Protein 5D1W (pdb70)

Solvent-accessible surface area: 53079 Å² total; per-residue (Å²): 267,75,93,187,78,102,40,41,146,62,120,38,93,63,50,0,5,66,10,0,94,88,28,9,107,129,101,39,4,69,52,4,54,8,41,31,0,4,156,54,29,66,46,56,134,111,44,0,72,110,24,30,43,34,73,126,25,0,10,53,11,9,18,37,53,36,12,21,155,27,15,55,46,24,66,64,11,4,98,64,32,92,58,68,50,72,72,3,9,15,73,12,13,114,34,23,36,62,92,5,54,61,4,7,14,14,83,4,18,55,124,25,123,66,12,75,74,6,7,57,22,21,0,74,61,4,53,42,16,5,82,100,6,13,74,78,14,10,43,0,4,39,114,34,69,1,38,7,43,94,94,20,1,53,6,2,1,53,15,14,11,7,9,22,24,15,13,24,4,18,50,42,95,113,139,66,76,10,6,21,24,9,0,64,8,4,13,19,0,3,112,114,17,27,160,249,128,53,181,75,101,26,31,118,54,120,56,78,57,38,8,8,45,10,1,106,82,24,12,116,107,103,40,1,68,46,4,60,24,35,47,0,2,191,82,21,63,67,61,159,122,74,10,123,120,50,34,30,33,65,114,18,0,8,53,17,7,16,32,29,34,17,20,131,19,11,70,59,28,80,65,14,6,59,76,26,95,51,48,35,10,26,2,13,17,82,16,19,104,38,36,36,77,83,12,62,64,19,25,17,20,80,1,19,79,118,12,116,77,6,54,44,6,8,49,22,13,9,27,74,1,35,47,19,12,94,112,2,10,65,98,11,8,51,7,8,39,107,14,60,4,38,10,65,110,100,8,2,43,4,6,0,43,6,6,22,14,8,8,21,2,32,23,7,6,49,60,68,49,141,70,72,30,6,14,27,8,0,21,7,2,2,0,0,3,77,174,40,20,153,210,81,180,87,104,57,40,130,49,137,41,60,79,40,0,1,58,12,0,80,92,15,13,122,97,92,44,5,63,52,7,50,14,45,38,0,6,186,58,30,68,49,62,132,137,46,0,132,112,41,11,36,69,84,60,23,0,0,52,2,7,18,28,53,25,20,23,135,17,11,62,41,26,95,66,11,6,85,72,49,88,52,79,30,71,73,2,10,18,85,8,10,113,23,30,51,64,58,9,53,77,24,19,10,13,71,9,22,85,106,27,113,51,18,50,73,10,3,35,7,18,4,27,71,1,38,44,8,9,74,93,1,6,62,103,9,8,61,1,4,33,115,32,75,6,84,19,72,108,119,8,1,65,11,5,1,40,7,16,20,10,7,12,27,4,34,21,4,5,46,73,68,66,158,90,81,22,4,19,37,9,0,107,7,5,12,4,1,5,97,122,56,182,82,185,77,104,50,36,127,54,120,40,76,55,49,1,1,47,13,0,86,79,19,7,115,102,99,41,2,69,47,2,72,10,42,35,0,4,170,57,33,73,50,64,112,23,36,3,17,46,32,18,23,39,65,70,19,1,2,58,5,7,23,26,22,29,15,20,109,24,16,68,55,34,82,75,6,5,78,81,35,93,56,85,42,75,73,2,17,12,79,12,13,103,36,26,26,71,92,5,59,63,20,9,10,14,70,2,18,57,110,22,122,45,6,66,44,6,2,39,10,14,1,58,69,2,46,46,15,4,78,103,10,10,69,85,12,6,52,3,6,12,77,24,71,4,36,6,38,80,107,15,0,56,10,1,1,46,13,15,14,10,8,16,24,13,20,26,5,37,48,43,76,112,130,79,63,15,6,20,28,9,0,79,5,6,11,8,3,1,94,126,33,32,28,118,139,286,124,74,188,81,110,45,42,122,54,120,45,68,74,52,1,1,52,12,4,69,95,40,5,122,114,104,33,12,70,38,2,65,10,47,46,0,3,157,53,33,66,41,59,114,123,42,2,95,125,26,30,38,43,84,75,16,0,12,69,5,2,23,53,50,23,10,24,99,35,16,64,43,34,82,74,27,12,56,78,39,106,54,85,34,83,78,3,12,19,77,4,16,116,41,25,37,72,69,12,66,66,4,20,34,23,73,5,33,56,104,42,95,66,17,75,85,16,18,58,14,28,3,67,68,1,36,30,26,3,74,103,12,12,62,81,13,15,66,10,11,44,118,28,80,1,79,15,66,95,89,18,0,57,8,1,2,46,7,15,13,5,20,24,25,15,37,37,8,21,72,63,67,100,144,77,57,8,0,26,16,29,0,74,22,10,14,12,5,4,116,127,97,132,184,76,114,60,44,146,65,123,36,101,55,47,2,6,60,10,1,67,79,24,5,115,113,115,30,4,62,56,3,56,2,22,31,0,1,70,60,27,24,16,24,116,116,13,2,74,109,34,24,48,43,63,78,14,0,18,42,8,3,18,36,27,27,12,35,124,32,15,67,58,21,90,65,16,0,71,79,41,81,62,71,23,70,62,0,4,15,63,10,19,126,41,29,44,74,86,12,55,73,3,5,20,14,63,6,22,72,112,29,101,83,5,60,55,14,12,59,10,22,10,54,53,0,47,51,20,7,54,108,11,8,67,78,13,13,58,7,0,59,110,19,84,5,71,25,74,106,73,11,0,68,26,4,0,30,20,18,19,12,17,12,26,21,22,34,16,26,52,65,55,27,146,56,81,11,3,28,20,12,0,76,9,10,18,11,9,1,91,157,75

Organism: Mycobacterium tuberculosis (strain ATCC 25618 / H37Rv) (NCBI:txid83332)

B-factor: mean 56.69, std 32.97, range [9.09, 150.87]

Secondary structure (DSSP, 8-state):
---HHHHHHHHHHHHHTTTHHHHTTTS-TTT--HHHHHHHHT--HHHHHHHT-SHHHHHHHHHHHHHHHHHHSHHHHHHHS-S-HHHHHHHHHHHHHHHHHHSHHHHHHHTS---HHHHHHHTTT-HHHHHHHHHHHHHHHHTSSS---HHHHHHHHHHHHHHHHHHHHSPPPTTS-HHHHHHHHHHHHHHHH--/---HHHHHHHHHHHHHHHHHHHHTTTS-TTS--HHHHHHHTT--HHHHHHHS-SHHHHHHHHHHHHHHHHHTHHHHHHHTTTT-HHHHHHHHHHHHHHHHTTSTTHHHHHHSS--TTHHHHTTTS-HHHHHHHHHHHHHHHHTSSS-B-SHHHHHHHHHHHHHHHHHHSS---SSS-HHHHHHHHHHHHHHHHB-/--HHHHHHHHHHHHHHHHHHHHHTTS-TTS--HHHHHTTTTS-STTHHHHH-SHHHHHHHHHHHHHHHHHHHHHHHHSSS-S-HHHHHHHHHHHHHHHHHHSHHHHHHHHSS--HHHHHHHTTT-HHHHHHHHHHHHHHHHTSSS---HHHHHHHHHHHHHHHHHHHHS---S---HHHHHHHHHHHHHHH-/--HHHHHHHHHHHHHHHHHHHHTTTS-GGG--HHHHHHHHT--HHHHHHHT-SHHHHHHHHHHHHHHHHHHTHHHHHTSSTT-HHHHHHHHHHHHHHHHTTSHHHHHHHTSSPPHHHHHHHTTT-HHHHHHHHHHHTHHHHTSSS-B-HHHHHHHHHHHHHHHHHHHHSPPPTTS-HHHHHHHHHHHHHHHTB-B-/---HHHHHHHHHHHHHTTSSTTTSSSS-GGG--HHHHHHHHT--HHHHHHHTSSHHHHHHHHHHHHHHHHHHHHHHHHHSS-S-HHHHHHHHHHHHHHHHHHSTTHHHHHHS---HHHHHHHTTT-HHHHHHHHHHHHHHHHTSSS---TTHHHHHHHHHHHHHHHHHH---STT--HHHHHHHHHHHHHHH-/--HHHHHHHHHHHHHHHHHHHHHTS-GGG--HHHHHHHHTB-HHHHHHHH-STTHHHHHHHHHHHHHHHHHHHHHHHHS-S-HHHHHHHHHHHHHHHHTT-TTTHHHHTS---HHHHHHHTGGGHHHHHHHHHSSHHHHHSSSS---HHHHHHHHHHHHHHHHHHHHS--SSSS-HHHHHHHHHHHHHTT-

Nearest PDB structures (foldseek):
  5d1w-assembly3_F  TM=9.838E-01  e=4.565E-22  Mycobacterium tuberculosis H37Rv
  5d1w-assembly3_E  TM=9.895E-01  e=1.204E-21  Mycobacterium tuberculosis H37Rv
  5d1w-assembly2_C  TM=9.779E-01  e=2.909E-20  Mycobacterium tuberculosis H37Rv
  5ydp-assembly1_A  TM=9.483E-01  e=1.388E-12  Dietzia sp. DQ12-45-1b
  5ydp-assembly1_B  TM=9.367E-01  e=4.204E-12  Dietzia sp. DQ12-45-1b

InterPro domains:
  IPR001647 DNA-binding HTH domain, TetR-type [PF00440] (29-71)
  IPR001647 DNA-binding HTH domain, TetR-type [PR00455] (28-41)
  IPR001647 DNA-binding HTH domain, TetR-type [PR00455] (49-72)
  IPR001647 DNA-binding HTH domain, TetR-type [PS50977] (22-82)
  IPR009057 Homedomain-like superfamily [SSF46689] (20-90)
  IPR040611 HTH-type transcriptional regulator AlkX, C-terminal, Actinobacteria [PF18556] (98-200)
  IPR050109 HTH-type, TetR-like transcriptional regulator [PTHR30055] (17-164)

Foldseek 3Di:
DDDCCVVVLVCLLVLQLVQVLVVLVPDALVVDACVNSCVSSVHDSVVCCVSQNGSLSNVVSNLLVVLLVLLVCLLVLCVVDFPPQLSSLLVSLVVLLVPLCPGSNLVNLAPNDDDPSSVCCLPDPVVPSLVRSQVSNLCSCPVDRQAAPRVLSSVVSSVVSVVSSVCSNVPDDPVDDDSNVVSVVCVVSRVVGGD/DQPPVRVVVVVVLCLQLVQVLVVLVPNALVPADLVNRCVVSVHDSVVSCVCQNHSLSNVLVNLLVLLPVLLPCLLVQLQVDAPAQLVSQLVSVVCLVVVCCPRSNLVNLPPNPDDPSVLCCLPVVVVVSLVVSQVVNLCSCCVDNQNADRVVSSVVRSPVSNVSSCCSSPPDDDDDDDSNVSSVVCRVVSVVGGD/DDCVVVVVVCVLVLLLVLVQVVLVPDALVPDDLVNSCVSSVHHSCVCCVVQPDPLSNVLSNLLVLLVVLLVVLLVQQLVDDPQLLSSLLVSLVVSCVRCVPGRVLCSCVPNDHDVSVLCCLPVVVPNSQVNSLVVSQVSQPVRNQPADSVGSSVVRSVVSNVSSVCSNVNDDDDDPVSNVVSVPCSVVRVVD/DDCVVVVLVVVLVQLLVLVLVVLVVDAPVVADLCNSCVSRVHDSCVCCVNQNDPLSNVLVNVLVVLLVLLVCLCVLQVVVAPDQLSSQLSSLVCLQVVLCVGSNLCSCAPDDHDPSVVCCLPVVVVCSLVPSLVNNLCSCCPDRLNFPSVVSSVVSSVVSVVSSVCSNPPPDPPDSVSNVVSVPCRVVSVVRGDDD/DDDCVVVVLVVVLVLLLVQVLVVQVPHADVPAALVNSQVRSPHDSVPVCVSAVGVLSNLLSNLLVVLLVQLVLLLVQQPVDAPDQLSSLLRNVLVNCVCLCPRSHLCHCAVHDHDDVNVCCLPVPVVSSLVSSQVNNLCSQPVDSQHDDSVVSSVVRSVVSNVSSVCSNNPDDDVDPVSNVPSVPCSVVSVVD/DPVVVVLVVVLCLQLVQVLVVLVVDALVPDFCVRRCVSSVHDSVVVCVNQNTSLSNLVSNVLVVLVVLLCVLLVQVQVDDPALLRSLLVSLVVVCVPLCPRSHLVSVVVNDDDPSNVCCLPVVCPVVLVSSLVSNLCSCVVGPQPADRVLSSVVSNVVSNVVSVCSVPPDPDPPRPSNCPSVVCRVVSVVD

Radius of gyration: 39.49 Å; Cα contacts (8 Å, |Δi|>4): 1287; chains: 6; bounding box: 117×78×90 Å

Structure (mmCIF, N/CA/C/O backbone):
data_5D1W
#
_entry.id   5D1W
#
_cell.length_a   234.048
_cell.length_b   75.493
_cell.length_c   125.361
_cell.angle_alpha   90.000
_cell.angle_beta   121.550
_cell.angle_gamma   90.000
#
_symmetry.space_group_name_H-M   'C 1 2 1'
#
loop_
_entity.id
_entity.type
_entity.pdbx_description
1 polymer 'Rv3249c transcriptional regulator'
2 non-polymer 'PALMITIC ACID'
#
loop_
_atom_site.group_PDB
_atom_site.id
_atom_site.type_symbol
_atom_site.label_atom_id
_atom_site.label_alt_id
_atom_site.label_comp_id
_atom_site.label_asym_id
_atom_site.label_entity_id
_atom_site.label_seq_id
_atom_site.pdbx_PDB_ins_code
_atom_site.Cartn_x
_atom_site.Cartn_y
_atom_site.Cartn_z
_atom_site.occupancy
_atom_site.B_iso_or_equiv
_atom_site.auth_seq_id
_atom_site.auth_comp_id
_atom_site.auth_asym_id
_atom_site.auth_atom_id
_atom_site.pdbx_PDB_model_num
ATOM 1 N N . ARG A 1 13 ? 74.660 -37.483 4.936 1.00 82.40 13 ARG A N 1
ATOM 2 C CA . ARG A 1 13 ? 73.358 -38.106 4.656 1.00 92.75 13 ARG A CA 1
ATOM 3 C C . ARG A 1 13 ? 72.683 -37.664 3.329 1.00 88.69 13 ARG A C 1
ATOM 4 O O . ARG A 1 13 ? 72.359 -38.516 2.485 1.00 83.61 13 ARG A O 1
ATOM 12 N N . ILE A 1 14 ? 72.474 -36.354 3.146 1.00 81.41 14 ILE A N 1
ATOM 13 C CA . ILE A 1 14 ? 71.806 -35.833 1.946 1.00 66.51 14 ILE A CA 1
ATOM 14 C C . ILE A 1 14 ? 72.557 -34.663 1.357 1.00 55.57 14 ILE A C 1
ATOM 15 O O . ILE A 1 14 ? 72.997 -33.800 2.110 1.00 53.85 14 ILE A O 1
ATOM 20 N N . PRO A 1 15 ? 72.619 -34.600 0.005 1.00 52.94 15 PRO A N 1
ATOM 21 C CA . PRO A 1 15 ? 73.485 -33.814 -0.908 1.00 44.34 15 PRO A CA 1
ATOM 22 C C . PRO A 1 15 ? 73.269 -32.337 -0.719 1.00 38.37 15 PRO A C 1
ATOM 23 O O . PRO A 1 15 ? 72.577 -31.975 0.216 1.00 42.48 15 PRO A O 1
ATOM 27 N N . TYR A 1 16 ? 73.853 -31.483 -1.550 1.00 35.18 16 TYR A N 1
ATOM 28 C CA . TYR A 1 16 ? 73.661 -30.040 -1.320 1.00 33.48 16 TYR A CA 1
ATOM 29 C C . TYR A 1 16 ? 72.279 -29.512 -1.777 1.00 35.07 16 TYR A C 1
ATOM 30 O O . TYR A 1 16 ? 71.440 -29.198 -0.920 1.00 35.82 16 TYR A O 1
ATOM 39 N N . ALA A 1 17 ? 71.996 -29.465 -3.083 1.00 36.02 17 ALA A N 1
ATOM 40 C CA . ALA A 1 17 ? 70.651 -29.018 -3.524 1.00 33.89 17 ALA A CA 1
ATOM 41 C C . ALA A 1 17 ? 69.561 -29.684 -2.676 1.00 30.26 17 ALA A C 1
ATOM 42 O O . ALA A 1 17 ? 68.716 -29.002 -2.128 1.00 32.16 17 ALA A O 1
ATOM 44 N N . GLU A 1 18 ? 69.639 -30.989 -2.479 1.00 29.09 18 GLU A N 1
ATOM 45 C CA . GLU A 1 18 ? 68.668 -31.661 -1.626 1.00 38.33 18 GLU A CA 1
ATOM 46 C C . GLU A 1 18 ? 68.450 -30.961 -0.275 1.00 33.15 18 GLU A C 1
ATOM 47 O O . GLU A 1 18 ? 67.317 -30.818 0.160 1.00 36.25 18 GLU A O 1
ATOM 53 N N . ALA A 1 19 ? 69.500 -30.558 0.420 1.00 27.65 19 ALA A N 1
ATOM 54 C CA . ALA A 1 19 ? 69.244 -29.933 1.705 1.00 27.37 19 ALA A CA 1
ATOM 55 C C . ALA A 1 19 ? 69.212 -28.424 1.627 1.00 25.66 19 ALA A C 1
ATOM 56 O O . ALA A 1 19 ? 68.799 -27.761 2.575 1.00 25.46 19 ALA A O 1
ATOM 58 N N . SER A 1 20 ? 69.668 -27.885 0.504 1.00 26.08 20 SER A N 1
ATOM 59 C CA . SER A 1 20 ? 69.671 -26.438 0.278 1.00 25.72 20 SER A CA 1
ATOM 60 C C . SER A 1 20 ? 68.331 -25.899 -0.237 1.00 28.96 20 SER A C 1
ATOM 61 O O . SER A 1 20 ? 68.030 -24.701 -0.075 1.00 26.48 20 SER A O 1
ATOM 64 N N . ARG A 1 21 ? 67.578 -26.775 -0.919 1.00 30.05 21 ARG A N 1
ATOM 65 C CA . ARG A 1 21 ? 66.206 -26.500 -1.313 1.00 24.42 21 ARG A CA 1
ATOM 66 C C . ARG A 1 21 ? 65.411 -26.455 -0.040 1.00 21.27 21 ARG A C 1
ATOM 67 O O . ARG A 1 21 ? 64.917 -25.407 0.345 1.00 20.20 21 ARG A O 1
ATOM 75 N N . ALA A 1 22 ? 65.381 -27.562 0.685 1.00 21.57 22 ALA A N 1
ATOM 76 C CA . ALA A 1 22 ? 64.450 -27.651 1.803 1.00 22.64 22 ALA A CA 1
ATOM 77 C C . ALA A 1 22 ? 64.770 -26.618 2.863 1.00 21.95 22 ALA A C 1
ATOM 78 O O . ALA A 1 22 ? 63.975 -26.376 3.770 1.00 23.96 22 ALA A O 1
ATOM 80 N N . LEU A 1 23 ? 65.934 -25.994 2.750 1.00 22.34 23 LEU A N 1
ATOM 81 C CA . LEU A 1 23 ? 66.196 -24.832 3.578 1.00 21.05 23 LEU A CA 1
ATOM 82 C C . LEU A 1 23 ? 65.458 -23.612 3.016 1.00 20.58 23 LEU A C 1
ATOM 83 O O . LEU A 1 23 ? 64.746 -22.932 3.765 1.00 20.02 23 LEU A O 1
ATOM 88 N N . LEU A 1 24 ? 65.604 -23.350 1.708 1.00 20.23 24 LEU A N 1
ATOM 89 C CA . LEU A 1 24 ? 64.950 -22.196 1.083 1.00 16.08 24 LEU A CA 1
ATOM 90 C C . LEU A 1 24 ? 63.506 -22.261 1.472 1.00 17.26 24 LEU A C 1
ATOM 91 O O . LEU A 1 24 ? 63.028 -21.363 2.162 1.00 17.35 24 LEU A O 1
ATOM 96 N N . ARG A 1 25 ? 62.874 -23.385 1.110 1.00 19.01 25 ARG A N 1
ATOM 97 C CA . ARG A 1 25 ? 61.460 -23.671 1.340 1.00 16.88 25 ARG A CA 1
ATOM 98 C C . ARG A 1 25 ? 61.056 -23.448 2.769 1.00 15.18 25 ARG A C 1
ATOM 99 O O . ARG A 1 25 ? 60.141 -22.709 3.021 1.00 16.42 25 ARG A O 1
ATOM 107 N N . ASP A 1 26 ? 61.704 -24.073 3.726 1.00 14.89 26 ASP A N 1
ATOM 108 C CA . ASP A 1 26 ? 61.230 -23.844 5.071 1.00 16.25 26 ASP A CA 1
ATOM 109 C C . ASP A 1 26 ? 61.573 -22.452 5.511 1.00 15.98 26 ASP A C 1
ATOM 110 O O . ASP A 1 26 ? 61.108 -22.001 6.539 1.00 16.13 26 ASP A O 1
ATOM 115 N N . SER A 1 27 ? 62.415 -21.780 4.740 1.00 17.17 27 SER A N 1
ATOM 116 C CA . SER A 1 27 ? 62.824 -20.412 5.075 1.00 17.37 27 SER A CA 1
ATOM 117 C C . SER A 1 27 ? 61.834 -19.326 4.627 1.00 16.36 27 SER A C 1
ATOM 118 O O . SER A 1 27 ? 61.758 -18.276 5.263 1.00 16.93 27 SER A O 1
ATOM 121 N N . VAL A 1 28 ? 61.101 -19.581 3.538 1.00 15.98 28 VAL A N 1
ATOM 122 C CA . VAL A 1 28 ? 59.996 -18.732 3.093 1.00 13.42 28 VAL A CA 1
ATOM 123 C C . VAL A 1 28 ? 58.777 -18.973 3.953 1.00 13.92 28 VAL A C 1
ATOM 124 O O . VAL A 1 28 ? 58.338 -18.119 4.706 1.00 14.82 28 VAL A O 1
ATOM 128 N N . LEU A 1 29 ? 58.248 -20.181 3.863 1.00 15.31 29 LEU A N 1
ATOM 129 C CA . LEU A 1 29 ? 57.030 -20.543 4.580 1.00 15.68 29 LEU A CA 1
ATOM 130 C C . LEU A 1 29 ? 57.239 -20.445 6.082 1.00 17.16 29 LEU A C 1
ATOM 131 O O . LEU A 1 29 ? 56.354 -20.795 6.846 1.00 19.08 29 LEU A O 1
ATOM 136 N N . ASP A 1 30 ? 58.445 -20.119 6.520 1.00 17.51 30 ASP A N 1
ATOM 137 C CA . ASP A 1 30 ? 58.585 -19.518 7.848 1.00 18.50 30 ASP A CA 1
ATOM 138 C C . ASP A 1 30 ? 58.395 -18.001 7.823 1.00 18.02 30 ASP A C 1
ATOM 139 O O . ASP A 1 30 ? 57.987 -17.416 8.812 1.00 18.73 30 ASP A O 1
ATOM 144 N N . ALA A 1 31 ? 58.714 -17.361 6.703 1.00 16.61 31 ALA A N 1
ATOM 145 C CA . ALA A 1 31 ? 58.660 -15.911 6.654 1.00 17.63 31 ALA A CA 1
ATOM 146 C C . ALA A 1 31 ? 57.209 -15.579 6.662 1.00 20.89 31 ALA A C 1
ATOM 147 O O . ALA A 1 31 ? 56.773 -14.742 7.450 1.00 23.00 31 ALA A O 1
ATOM 149 N N . MET A 1 32 ? 56.473 -16.267 5.784 1.00 20.97 32 MET A N 1
ATOM 150 C CA . MET A 1 32 ? 55.018 -16.173 5.667 1.00 18.73 32 MET A CA 1
ATOM 151 C C . MET A 1 32 ? 54.328 -16.377 7.003 1.00 19.76 32 MET A C 1
ATOM 152 O O . MET A 1 32 ? 53.584 -15.520 7.422 1.00 22.58 32 MET A O 1
ATOM 157 N N . ARG A 1 33 ? 54.600 -17.479 7.698 1.00 18.70 33 ARG A N 1
ATOM 158 C CA . ARG A 1 33 ? 54.060 -17.679 9.053 1.00 20.48 33 ARG A CA 1
ATOM 159 C C . ARG A 1 33 ? 54.382 -16.473 9.933 1.00 23.46 33 ARG A C 1
ATOM 160 O O . ARG A 1 33 ? 53.842 -16.307 11.029 1.00 24.94 33 ARG A O 1
ATOM 168 N N . ASP A 1 34 ? 55.355 -15.686 9.495 1.00 24.50 34 ASP A N 1
ATOM 169 C CA . ASP A 1 34 ? 55.670 -14.439 10.172 1.00 25.09 34 ASP A CA 1
ATOM 170 C C . ASP A 1 34 ? 54.993 -13.128 9.755 1.00 26.20 34 ASP A C 1
ATOM 171 O O . ASP A 1 34 ? 54.512 -12.404 10.631 1.00 28.90 34 ASP A O 1
ATOM 176 N N . LEU A 1 35 ? 54.929 -12.843 8.446 1.00 25.23 35 LEU A N 1
ATOM 177 C CA . LEU A 1 35 ? 54.192 -11.670 7.928 1.00 25.50 35 LEU A CA 1
ATOM 178 C C . LEU A 1 35 ? 52.713 -11.776 8.334 1.00 28.28 35 LEU A C 1
ATOM 179 O O . LEU A 1 35 ? 52.184 -10.885 9.021 1.00 29.53 35 LEU A O 1
ATOM 184 N N . LEU A 1 36 ? 52.102 -12.916 7.985 1.00 26.42 36 LEU A N 1
ATOM 185 C CA . LEU A 1 36 ? 50.734 -13.272 8.348 1.00 25.07 36 LEU A CA 1
ATOM 186 C C . LEU A 1 36 ? 50.466 -13.100 9.816 1.00 28.56 36 LEU A C 1
ATOM 187 O O . LEU A 1 36 ? 49.317 -13.076 10.216 1.00 37.77 36 LEU A O 1
ATOM 192 N N . LEU A 1 37 ? 51.480 -13.074 10.657 1.00 25.74 37 LEU A N 1
ATOM 193 C CA . LEU A 1 37 ? 51.149 -13.067 12.065 1.00 25.79 37 LEU A CA 1
ATOM 194 C C . LEU A 1 37 ? 50.724 -11.694 12.621 1.00 28.32 37 LEU A C 1
ATOM 195 O O . LEU A 1 37 ? 50.117 -11.625 13.692 1.00 28.91 37 LEU A O 1
ATOM 200 N N . THR A 1 38 ? 51.131 -10.604 11.973 1.00 28.68 38 THR A N 1
ATOM 201 C CA . THR A 1 38 ? 50.532 -9.297 12.257 1.00 30.76 38 THR A CA 1
ATOM 202 C C . THR A 1 38 ? 49.641 -8.681 11.188 1.00 30.13 38 THR A C 1
ATOM 203 O O . THR A 1 38 ? 49.079 -7.622 11.403 1.00 36.16 38 THR A O 1
ATOM 207 N N . ARG A 1 39 ? 49.534 -9.310 10.033 1.00 27.47 39 ARG A N 1
ATOM 208 C CA . ARG A 1 39 ? 48.896 -8.671 8.890 1.00 28.47 39 ARG A CA 1
ATOM 209 C C . ARG A 1 39 ? 48.064 -9.755 8.182 1.00 30.23 39 ARG A C 1
ATOM 210 O O . ARG A 1 39 ? 48.098 -10.901 8.598 1.00 31.88 39 ARG A O 1
ATOM 218 N N . ASP A 1 40 ? 47.294 -9.460 7.147 1.00 29.37 40 ASP A N 1
ATOM 219 C CA . ASP A 1 40 ? 46.394 -10.531 6.702 1.00 28.68 40 ASP A CA 1
ATOM 220 C C . ASP A 1 40 ? 46.588 -10.955 5.270 1.00 26.67 40 ASP A C 1
ATOM 221 O O . ASP A 1 40 ? 46.841 -10.143 4.391 1.00 26.35 40 ASP A O 1
ATOM 226 N N . TRP A 1 41 ? 46.400 -12.245 5.046 1.00 27.08 41 TRP A N 1
ATOM 227 C CA . TRP A 1 41 ? 46.955 -12.906 3.878 1.00 28.33 41 TRP A CA 1
ATOM 228 C C . TRP A 1 41 ? 46.578 -12.243 2.558 1.00 29.23 41 TRP A C 1
ATOM 229 O O . TRP A 1 41 ? 47.209 -12.491 1.534 1.00 31.49 41 TRP A O 1
ATOM 240 N N . SER A 1 42 ? 45.572 -11.380 2.569 1.00 31.48 42 SER A N 1
ATOM 241 C CA . SER A 1 42 ? 45.328 -10.554 1.378 1.00 35.58 42 SER A CA 1
ATOM 242 C C . SER A 1 42 ? 46.307 -9.345 1.314 1.00 32.74 42 SER A C 1
ATOM 243 O O . SER A 1 42 ? 46.682 -8.860 0.238 1.00 30.44 42 SER A O 1
ATOM 246 N N . ALA A 1 43 ? 46.740 -8.901 2.485 1.00 29.81 43 ALA A N 1
ATOM 247 C CA . ALA A 1 43 ? 47.665 -7.788 2.599 1.00 32.64 43 ALA A CA 1
ATOM 248 C C . ALA A 1 43 ? 49.150 -8.159 2.287 1.00 40.08 43 ALA A C 1
ATOM 249 O O . ALA A 1 43 ? 50.033 -7.270 2.263 1.00 42.28 43 ALA A O 1
ATOM 251 N N . ILE A 1 44 ? 49.419 -9.456 2.054 1.00 37.63 44 ILE A N 1
ATOM 252 C CA . ILE A 1 44 ? 50.790 -9.987 1.867 1.00 30.63 44 ILE A CA 1
ATOM 253 C C . ILE A 1 44 ? 51.103 -10.478 0.445 1.00 31.13 44 ILE A C 1
ATOM 254 O O . ILE A 1 44 ? 50.216 -11.042 -0.220 1.00 30.76 44 ILE A O 1
ATOM 259 N N . THR A 1 45 ? 52.363 -10.321 0.009 1.00 27.86 45 THR A N 1
ATOM 260 C CA . THR A 1 45 ? 52.786 -10.634 -1.381 1.00 29.60 45 THR A CA 1
ATOM 261 C C . THR A 1 45 ? 53.894 -11.693 -1.554 1.00 29.88 45 THR A C 1
ATOM 262 O O . THR A 1 45 ? 54.505 -12.166 -0.584 1.00 27.36 45 THR A O 1
ATOM 266 N N . LEU A 1 46 ? 54.121 -12.104 -2.797 1.00 28.16 46 LEU A N 1
ATOM 267 C CA . LEU A 1 46 ? 55.447 -12.610 -3.102 1.00 28.60 46 LEU A CA 1
ATOM 268 C C . LEU A 1 46 ? 56.439 -11.540 -2.655 1.00 28.32 46 LEU A C 1
ATOM 269 O O . LEU A 1 46 ? 57.276 -11.770 -1.783 1.00 26.10 46 LEU A O 1
ATOM 274 N N . SER A 1 47 ? 56.295 -10.345 -3.216 1.00 28.98 47 SER A N 1
ATOM 275 C CA . SER A 1 47 ? 57.228 -9.294 -2.908 1.00 27.70 47 SER A CA 1
ATOM 276 C C . SER A 1 47 ? 57.288 -8.981 -1.422 1.00 25.77 47 SER A C 1
ATOM 277 O O . SER A 1 47 ? 58.364 -8.919 -0.873 1.00 28.70 47 SER A O 1
ATOM 280 N N . ASP A 1 48 ? 56.180 -8.794 -0.735 1.00 27.08 48 ASP A N 1
ATOM 281 C CA . ASP A 1 48 ? 56.345 -8.519 0.700 1.00 30.17 48 ASP A CA 1
ATOM 282 C C . ASP A 1 48 ? 56.975 -9.713 1.411 1.00 26.22 48 ASP A C 1
ATOM 283 O O . ASP A 1 48 ? 57.543 -9.555 2.491 1.00 22.91 48 ASP A O 1
ATOM 288 N N . VAL A 1 49 ? 56.786 -10.910 0.843 1.00 26.93 49 VAL A N 1
ATOM 289 C CA . VAL A 1 49 ? 57.280 -12.136 1.468 1.00 25.70 49 VAL A CA 1
ATOM 290 C C . VAL A 1 49 ? 58.724 -12.278 1.164 1.00 25.61 49 VAL A C 1
ATOM 291 O O . VAL A 1 49 ? 59.500 -12.514 2.069 1.00 28.52 49 VAL A O 1
ATOM 295 N N . ALA A 1 50 ? 59.076 -12.141 -0.116 1.00 25.12 50 ALA A N 1
ATOM 296 C CA . ALA A 1 50 ? 60.463 -12.261 -0.553 1.00 22.25 50 ALA A CA 1
ATOM 297 C C . ALA A 1 50 ? 61.319 -11.353 0.328 1.00 21.76 50 ALA A C 1
ATOM 298 O O . ALA A 1 50 ? 62.240 -11.797 1.005 1.00 22.16 50 ALA A O 1
ATOM 300 N N . ARG A 1 51 ? 60.944 -10.091 0.392 1.00 23.53 51 ARG A N 1
ATOM 301 C CA . ARG A 1 51 ? 61.610 -9.145 1.272 1.00 26.85 51 ARG A CA 1
ATOM 302 C C . ARG A 1 51 ? 61.843 -9.719 2.683 1.00 23.75 51 ARG A C 1
ATOM 303 O O . ARG A 1 51 ? 62.906 -9.574 3.266 1.00 24.49 51 ARG A O 1
ATOM 311 N N . ALA A 1 52 ? 60.851 -10.393 3.228 1.00 23.95 52 ALA A N 1
ATOM 312 C CA . ALA A 1 52 ? 60.924 -10.747 4.632 1.00 24.13 52 ALA A CA 1
ATOM 313 C C . ALA A 1 52 ? 61.806 -11.936 4.841 1.00 25.80 52 ALA A C 1
ATOM 314 O O . ALA A 1 52 ? 62.267 -12.143 5.953 1.00 32.54 52 ALA A O 1
ATOM 316 N N . ALA A 1 53 ? 61.975 -12.767 3.812 1.00 23.34 53 ALA A N 1
ATOM 317 C CA . ALA A 1 53 ? 62.809 -13.957 3.952 1.00 21.51 53 ALA A CA 1
ATOM 318 C C . ALA A 1 53 ? 64.245 -13.675 3.524 1.00 20.85 53 ALA A C 1
ATOM 319 O O . ALA A 1 53 ? 65.174 -14.408 3.874 1.00 19.65 53 ALA A O 1
ATOM 321 N N . GLY A 1 54 ? 64.415 -12.567 2.813 1.00 20.98 54 GLY A N 1
ATOM 322 C CA . GLY A 1 54 ? 65.702 -12.201 2.263 1.00 19.95 54 GLY A CA 1
ATOM 323 C C . GLY A 1 54 ? 66.098 -12.998 1.039 1.00 17.37 54 GLY A C 1
ATOM 324 O O . GLY A 1 54 ? 67.212 -13.487 0.958 1.00 20.78 54 GLY A O 1
ATOM 325 N N . ILE A 1 55 ? 65.188 -13.136 0.092 1.00 15.61 55 ILE A N 1
ATOM 326 C CA . ILE A 1 55 ? 65.487 -13.795 -1.164 1.00 16.54 55 ILE A CA 1
ATOM 327 C C . ILE A 1 55 ? 65.012 -12.822 -2.206 1.00 16.79 55 ILE A C 1
ATOM 328 O O . ILE A 1 55 ? 64.514 -11.769 -1.850 1.00 18.28 55 ILE A O 1
ATOM 333 N N . SER A 1 56 ? 65.163 -13.146 -3.483 1.00 17.60 56 SER A N 1
ATOM 334 C CA . SER A 1 56 ? 64.643 -12.290 -4.539 1.00 20.59 56 SER A CA 1
ATOM 335 C C . SER A 1 56 ? 63.183 -12.630 -4.709 1.00 27.63 56 SER A C 1
ATOM 336 O O . SER A 1 56 ? 62.694 -13.569 -4.059 1.00 28.54 56 SER A O 1
ATOM 339 N N . ARG A 1 57 ? 62.501 -11.926 -5.628 1.00 32.81 57 ARG A N 1
ATOM 340 C CA . ARG A 1 57 ? 61.144 -12.311 -6.034 1.00 30.32 57 ARG A CA 1
ATOM 341 C C . ARG A 1 57 ? 61.479 -13.597 -6.755 1.00 27.73 57 ARG A C 1
ATOM 342 O O . ARG A 1 57 ? 61.202 -14.700 -6.255 1.00 25.98 57 ARG A O 1
ATOM 350 N N . GLN A 1 58 ? 62.233 -13.434 -7.842 1.00 26.57 58 GLN A N 1
ATOM 351 C CA . GLN A 1 58 ? 62.417 -14.443 -8.867 1.00 23.71 58 GLN A CA 1
ATOM 352 C C . GLN A 1 58 ? 62.774 -15.809 -8.302 1.00 20.63 58 GLN A C 1
ATOM 353 O O . GLN A 1 58 ? 62.580 -16.812 -8.982 1.00 19.42 58 GLN A O 1
ATOM 359 N N . THR A 1 59 ? 63.274 -15.858 -7.068 1.00 20.27 59 THR A N 1
ATOM 360 C CA . THR A 1 59 ? 63.517 -17.163 -6.434 1.00 23.52 59 THR A CA 1
ATOM 361 C C . THR A 1 59 ? 62.251 -17.851 -5.891 1.00 22.37 59 THR A C 1
ATOM 362 O O . THR A 1 59 ? 62.100 -19.070 -6.030 1.00 23.06 59 THR A O 1
ATOM 366 N N . ILE A 1 60 ? 61.357 -17.099 -5.260 1.00 20.96 60 ILE A N 1
ATOM 367 C CA . ILE A 1 60 ? 60.161 -17.723 -4.719 1.00 19.06 60 ILE A CA 1
ATOM 368 C C . ILE A 1 60 ? 59.297 -18.259 -5.865 1.00 20.26 60 ILE A C 1
ATOM 369 O O . ILE A 1 60 ? 58.716 -19.330 -5.754 1.00 20.75 60 ILE A O 1
ATOM 374 N N . TYR A 1 61 ? 59.254 -17.520 -6.975 1.00 21.12 61 TYR A N 1
ATOM 375 C CA . TYR A 1 61 ? 58.599 -17.953 -8.203 1.00 20.75 61 TYR A CA 1
ATOM 376 C C . TYR A 1 61 ? 59.204 -19.217 -8.793 1.00 21.49 61 TYR A C 1
ATOM 377 O O . TYR A 1 61 ? 58.561 -19.906 -9.560 1.00 25.07 61 TYR A O 1
ATOM 386 N N . ASN A 1 62 ? 60.476 -19.471 -8.552 1.00 20.27 62 ASN A N 1
ATOM 387 C CA . ASN A 1 62 ? 61.074 -20.669 -9.112 1.00 19.64 62 ASN A CA 1
ATOM 388 C C . ASN A 1 62 ? 60.831 -21.838 -8.235 1.00 18.73 62 ASN A C 1
ATOM 389 O O . ASN A 1 62 ? 60.640 -22.952 -8.682 1.00 19.14 62 ASN A O 1
ATOM 394 N N . GLU A 1 63 ? 60.889 -21.568 -6.953 1.00 19.34 63 GLU A N 1
ATOM 395 C CA . GLU A 1 63 ? 60.735 -22.605 -5.982 1.00 21.01 63 GLU A CA 1
ATOM 396 C C . GLU A 1 63 ? 59.262 -22.969 -5.889 1.00 25.92 63 GLU A C 1
ATOM 397 O O . GLU A 1 63 ? 58.912 -24.112 -6.173 1.00 32.03 63 GLU A O 1
ATOM 403 N N . PHE A 1 64 ? 58.409 -22.022 -5.471 1.00 24.07 64 PHE A N 1
ATOM 404 C CA . PHE A 1 64 ? 56.949 -22.221 -5.463 1.00 19.63 64 PHE A CA 1
ATOM 405 C C . PHE A 1 64 ? 56.211 -22.029 -6.777 1.00 20.34 64 PHE A C 1
ATOM 406 O O . PHE A 1 64 ? 55.501 -22.918 -7.234 1.00 23.98 64 PHE A O 1
ATOM 414 N N . GLY A 1 65 ? 56.453 -20.907 -7.430 1.00 20.58 65 GLY A N 1
ATOM 415 C CA . GLY A 1 65 ? 55.882 -20.673 -8.743 1.00 23.33 65 GLY A CA 1
ATOM 416 C C . GLY A 1 65 ? 54.841 -19.582 -8.839 1.00 23.05 65 GLY A C 1
ATOM 417 O O . GLY A 1 65 ? 54.556 -19.103 -9.938 1.00 22.63 65 GLY A O 1
ATOM 418 N N . SER A 1 66 ? 54.329 -19.138 -7.696 1.00 23.53 66 SER A N 1
ATOM 419 C CA . SER A 1 66 ? 53.267 -18.144 -7.682 1.00 25.06 66 SER A CA 1
ATOM 420 C C . SER A 1 66 ? 52.895 -17.740 -6.276 1.00 25.42 66 SER A C 1
ATOM 421 O O . SER A 1 66 ? 53.449 -18.221 -5.285 1.00 23.38 66 SER A O 1
ATOM 424 N N . ARG A 1 67 ? 51.944 -16.829 -6.187 1.00 26.76 67 ARG A N 1
ATOM 425 C CA . ARG A 1 67 ? 51.376 -16.551 -4.894 1.00 27.54 67 ARG A CA 1
ATOM 426 C C . ARG A 1 67 ? 50.441 -17.688 -4.484 1.00 28.44 67 ARG A C 1
ATOM 427 O O . ARG A 1 67 ? 50.209 -17.924 -3.295 1.00 27.82 67 ARG A O 1
ATOM 435 N N . GLN A 1 68 ? 49.910 -18.394 -5.476 1.00 28.37 68 GLN A N 1
ATOM 436 C CA . GLN A 1 68 ? 49.071 -19.560 -5.230 1.00 28.86 68 GLN A CA 1
ATOM 437 C C . GLN A 1 68 ? 49.933 -20.664 -4.648 1.00 25.39 68 GLN A C 1
ATOM 438 O O . GLN A 1 68 ? 49.570 -21.277 -3.645 1.00 22.04 68 GLN A O 1
ATOM 444 N N . GLY A 1 69 ? 51.078 -20.901 -5.306 1.00 27.31 69 GLY A N 1
ATOM 445 C CA . GLY A 1 69 ? 51.952 -22.049 -5.055 1.00 25.37 69 GLY A CA 1
ATOM 446 C C . GLY A 1 69 ? 52.558 -22.046 -3.666 1.00 20.71 69 GLY A C 1
ATOM 447 O O . GLY A 1 69 ? 52.841 -23.108 -3.063 1.00 17.06 69 GLY A O 1
ATOM 448 N N . LEU A 1 70 ? 52.732 -20.816 -3.183 1.00 20.48 70 LEU A N 1
ATOM 449 C CA . LEU A 1 70 ? 53.226 -20.485 -1.862 1.00 18.67 70 LEU A CA 1
ATOM 450 C C . LEU A 1 70 ? 52.148 -20.854 -0.883 1.00 17.22 70 LEU A C 1
ATOM 451 O O . LEU A 1 70 ? 52.383 -21.437 0.166 1.00 16.57 70 LEU A O 1
ATOM 456 N N . ALA A 1 71 ? 50.939 -20.494 -1.255 1.00 19.67 71 ALA A N 1
ATOM 457 C CA . ALA A 1 71 ? 49.792 -20.659 -0.385 1.00 22.21 71 ALA A CA 1
ATOM 458 C C . ALA A 1 71 ? 49.532 -22.126 -0.085 1.00 19.15 71 ALA A C 1
ATOM 459 O O . ALA A 1 71 ? 49.525 -22.552 1.079 1.00 17.70 71 ALA A O 1
ATOM 461 N N . GLN A 1 72 ? 49.307 -22.883 -1.153 1.00 17.90 72 GLN A N 1
ATOM 462 C CA . GLN A 1 72 ? 49.097 -24.300 -1.034 1.00 16.10 72 GLN A CA 1
ATOM 463 C C . GLN A 1 72 ? 50.318 -24.879 -0.382 1.00 18.52 72 GLN A C 1
ATOM 464 O O . GLN A 1 72 ? 50.194 -25.750 0.486 1.00 18.26 72 GLN A O 1
ATOM 470 N N . GLY A 1 73 ? 51.491 -24.390 -0.823 1.00 18.60 73 GLY A N 1
ATOM 471 C CA . GLY A 1 73 ? 52.779 -24.757 -0.271 1.00 13.95 73 GLY A CA 1
ATOM 472 C C . GLY A 1 73 ? 52.756 -24.569 1.230 1.00 14.34 73 GLY A C 1
ATOM 473 O O . GLY A 1 73 ? 53.237 -25.428 1.968 1.00 14.98 73 GLY A O 1
ATOM 474 N N . TYR A 1 74 ? 52.188 -23.455 1.688 1.00 14.57 74 TYR A N 1
ATOM 475 C CA . TYR A 1 74 ? 52.032 -23.225 3.123 1.00 15.90 74 TYR A CA 1
ATOM 476 C C . TYR A 1 74 ? 51.203 -24.337 3.739 1.00 17.40 74 TYR A C 1
ATOM 477 O O . TYR A 1 74 ? 51.534 -24.869 4.807 1.00 17.60 74 TYR A O 1
ATOM 486 N N . ALA A 1 75 ? 50.109 -24.663 3.054 1.00 17.58 75 ALA A N 1
ATOM 487 C CA . ALA A 1 75 ? 49.104 -25.607 3.544 1.00 17.65 75 ALA A CA 1
ATOM 488 C C . ALA A 1 75 ? 49.638 -27.011 3.780 1.00 18.10 75 ALA A C 1
ATOM 489 O O . ALA A 1 75 ? 49.640 -27.492 4.932 1.00 17.65 75 ALA A O 1
ATOM 491 N N . LEU A 1 76 ? 50.125 -27.620 2.691 1.00 16.55 76 LEU A N 1
ATOM 492 C CA . LEU A 1 76 ? 50.719 -28.952 2.685 1.00 16.13 76 LEU A CA 1
ATOM 493 C C . LEU A 1 76 ? 51.636 -29.114 3.887 1.00 22.76 76 LEU A C 1
ATOM 494 O O . LEU A 1 76 ? 51.347 -29.894 4.796 1.00 25.50 76 LEU A O 1
ATOM 499 N N . ARG A 1 77 ? 52.707 -28.317 3.915 1.00 22.09 77 ARG A N 1
ATOM 500 C CA . ARG A 1 77 ? 53.658 -28.295 5.012 1.00 19.93 77 ARG A CA 1
ATOM 501 C C . ARG A 1 77 ? 52.995 -28.159 6.392 1.00 20.92 77 ARG A C 1
ATOM 502 O O . ARG A 1 77 ? 53.547 -28.633 7.389 1.00 21.17 77 ARG A O 1
ATOM 510 N N . LEU A 1 78 ? 51.825 -27.513 6.457 1.00 20.59 78 LEU A N 1
ATOM 511 C CA . LEU A 1 78 ? 51.065 -27.471 7.708 1.00 20.78 78 LEU A CA 1
ATOM 512 C C . LEU A 1 78 ? 50.431 -28.818 7.976 1.00 21.65 78 LEU A C 1
ATOM 513 O O . LEU A 1 78 ? 50.435 -29.310 9.107 1.00 22.13 78 LEU A O 1
ATOM 518 N N . ALA A 1 79 ? 49.876 -29.396 6.917 1.00 20.12 79 ALA A N 1
ATOM 519 C CA . ALA A 1 79 ? 49.208 -30.688 6.993 1.00 20.58 79 ALA A CA 1
ATOM 520 C C . ALA A 1 79 ? 50.148 -31.729 7.540 1.00 24.49 79 ALA A C 1
ATOM 521 O O . ALA A 1 79 ? 49.776 -32.515 8.416 1.00 25.81 79 ALA A O 1
ATOM 523 N N . ASP A 1 80 ? 51.367 -31.728 7.009 1.00 25.09 80 ASP A N 1
ATOM 524 C CA . ASP A 1 80 ? 52.401 -32.648 7.449 1.00 25.95 80 ASP A CA 1
ATOM 525 C C . ASP A 1 80 ? 52.586 -32.482 8.934 1.00 27.08 80 ASP A C 1
ATOM 526 O O . ASP A 1 80 ? 52.477 -33.458 9.678 1.00 28.10 80 ASP A O 1
ATOM 531 N N . ARG A 1 81 ? 52.824 -31.235 9.358 1.00 27.01 81 ARG A N 1
ATOM 532 C CA . ARG A 1 81 ? 53.215 -30.943 10.740 1.00 29.94 81 ARG A CA 1
ATOM 533 C C . ARG A 1 81 ? 52.128 -31.327 11.709 1.00 29.16 81 ARG A C 1
ATOM 534 O O . ARG A 1 81 ? 52.384 -31.615 12.889 1.00 29.60 81 ARG A O 1
ATOM 542 N N . LEU A 1 82 ? 50.910 -31.308 11.180 1.00 28.54 82 LEU A N 1
ATOM 543 C CA . LEU A 1 82 ? 49.715 -31.628 11.939 1.00 26.97 82 LEU A CA 1
ATOM 544 C C . LEU A 1 82 ? 49.472 -33.122 12.074 1.00 24.81 82 LEU A C 1
ATOM 545 O O . LEU A 1 82 ? 49.145 -33.572 13.175 1.00 26.61 82 LEU A O 1
ATOM 550 N N . VAL A 1 83 ? 49.639 -33.892 10.993 1.00 23.13 83 VAL A N 1
ATOM 551 C CA . VAL A 1 83 ? 49.422 -35.330 11.123 1.00 23.41 83 VAL A CA 1
ATOM 552 C C . VAL A 1 83 ? 50.520 -35.936 11.964 1.00 25.08 83 VAL A C 1
ATOM 553 O O . VAL A 1 83 ? 50.322 -37.002 12.523 1.00 25.00 83 VAL A O 1
ATOM 557 N N . ASP A 1 84 ? 51.651 -35.232 12.074 1.00 26.38 84 ASP A N 1
ATOM 558 C CA . ASP A 1 84 ? 52.831 -35.708 12.826 1.00 29.68 84 ASP A CA 1
ATOM 559 C C . ASP A 1 84 ? 52.765 -35.504 14.343 1.00 32.28 84 ASP A C 1
ATOM 560 O O . ASP A 1 84 ? 53.443 -36.211 15.102 1.00 34.01 84 ASP A O 1
ATOM 565 N N . ASN A 1 85 ? 51.985 -34.521 14.784 1.00 33.16 85 ASN A N 1
ATOM 566 C CA . ASN A 1 85 ? 51.742 -34.341 16.213 1.00 34.76 85 ASN A CA 1
ATOM 567 C C . ASN A 1 85 ? 50.978 -35.526 16.736 1.00 34.84 85 ASN A C 1
ATOM 568 O O . ASN A 1 85 ? 50.891 -35.737 17.945 1.00 37.63 85 ASN A O 1
ATOM 573 N N . VAL A 1 86 ? 50.375 -36.276 15.824 1.00 31.53 86 VAL A N 1
ATOM 574 C CA . VAL A 1 86 ? 49.617 -37.423 16.251 1.00 31.55 86 VAL A CA 1
ATOM 575 C C . VAL A 1 86 ? 50.520 -38.457 16.941 1.00 35.08 86 VAL A C 1
ATOM 576 O O . VAL A 1 86 ? 50.177 -38.879 18.055 1.00 36.76 86 VAL A O 1
ATOM 580 N N . HIS A 1 87 ? 51.666 -38.829 16.328 1.00 32.54 87 HIS A N 1
ATOM 581 C CA . HIS A 1 87 ? 52.540 -39.888 16.880 1.00 29.40 87 HIS A CA 1
ATOM 582 C C . HIS A 1 87 ? 52.956 -39.519 18.269 1.00 32.03 87 HIS A C 1
ATOM 583 O O . HIS A 1 87 ? 53.423 -40.366 19.020 1.00 33.30 87 HIS A O 1
ATOM 590 N N . ALA A 1 88 ? 52.835 -38.228 18.573 1.00 32.18 88 ALA A N 1
ATOM 591 C CA . ALA A 1 88 ? 53.131 -37.703 19.897 1.00 35.31 88 ALA A CA 1
ATOM 592 C C . ALA A 1 88 ? 52.273 -38.373 20.963 1.00 35.78 88 ALA A C 1
ATOM 593 O O . ALA A 1 88 ? 52.776 -39.121 21.798 1.00 36.94 88 ALA A O 1
ATOM 595 N N . SER A 1 89 ? 50.972 -38.115 20.918 1.00 37.66 89 SER A N 1
ATOM 596 C CA . SER A 1 89 ? 50.052 -38.684 21.899 1.00 40.90 89 SER A CA 1
ATOM 597 C C . SER A 1 89 ? 49.791 -40.186 21.687 1.00 39.11 89 SER A C 1
ATOM 598 O O . SER A 1 89 ? 49.318 -40.867 22.603 1.00 41.07 89 SER A O 1
ATOM 601 N N . LEU A 1 90 ? 50.099 -40.702 20.495 1.00 35.10 90 LEU A N 1
ATOM 602 C CA . LEU A 1 90 ? 50.040 -42.148 20.259 1.00 33.79 90 LEU A CA 1
ATOM 603 C C . LEU A 1 90 ? 51.078 -42.860 21.132 1.00 38.58 90 LEU A C 1
ATOM 604 O O . LEU A 1 90 ? 50.802 -43.899 21.717 1.00 39.41 90 LEU A O 1
ATOM 609 N N . ASP A 1 91 ? 52.269 -42.280 21.231 1.00 42.12 91 ASP A N 1
ATOM 610 C CA . ASP A 1 91 ? 53.310 -42.790 22.123 1.00 43.24 91 ASP A CA 1
ATOM 611 C C . ASP A 1 91 ? 52.967 -42.459 23.578 1.00 41.93 91 ASP A C 1
ATOM 612 O O . ASP A 1 91 ? 53.264 -43.216 24.503 1.00 41.28 91 ASP A O 1
ATOM 617 N N . ALA A 1 92 ? 52.325 -41.312 23.765 1.00 41.66 92 ALA A N 1
ATOM 618 C CA . ALA A 1 92 ? 51.854 -40.865 25.083 1.00 44.32 92 ALA A CA 1
ATOM 619 C C . ALA A 1 92 ? 51.087 -41.945 25.846 1.00 48.17 92 ALA A C 1
ATOM 620 O O . ALA A 1 92 ? 51.590 -42.452 26.838 1.00 54.60 92 ALA A O 1
ATOM 622 N N . ASN A 1 93 ? 49.879 -42.296 25.398 1.00 45.06 93 ASN A N 1
ATOM 623 C CA . ASN A 1 93 ? 49.113 -43.366 26.058 1.00 44.23 93 ASN A CA 1
ATOM 624 C C . ASN A 1 93 ? 49.023 -44.599 25.193 1.00 45.49 93 ASN A C 1
ATOM 625 O O . ASN A 1 93 ? 48.305 -44.634 24.197 1.00 45.86 93 ASN A O 1
ATOM 630 N N . VAL A 1 94 ? 49.737 -45.633 25.607 1.00 49.26 94 VAL A N 1
ATOM 631 C CA . VAL A 1 94 ? 49.857 -46.840 24.809 1.00 47.48 94 VAL A CA 1
ATOM 632 C C . VAL A 1 94 ? 48.859 -47.863 25.338 1.00 49.79 94 VAL A C 1
ATOM 633 O O . VAL A 1 94 ? 48.456 -47.805 26.504 1.00 50.63 94 VAL A O 1
ATOM 637 N N . GLY A 1 95 ? 48.381 -48.725 24.446 1.00 51.34 95 GLY A N 1
ATOM 638 C CA . GLY A 1 95 ? 47.406 -49.744 24.804 1.00 53.16 95 GLY A CA 1
ATOM 639 C C . GLY A 1 95 ? 46.030 -49.217 25.194 1.00 49.49 95 GLY A C 1
ATOM 640 O O . GLY A 1 95 ? 45.137 -49.984 25.576 1.00 46.76 95 GLY A O 1
ATOM 641 N N . ASN A 1 96 ? 45.846 -47.906 25.115 1.00 48.76 96 ASN A N 1
ATOM 642 C CA . ASN A 1 96 ? 44.532 -47.366 25.425 1.00 52.76 96 ASN A CA 1
ATOM 643 C C . ASN A 1 96 ? 43.990 -46.442 24.321 1.00 48.63 96 ASN A C 1
ATOM 644 O O . ASN A 1 96 ? 44.358 -45.259 24.224 1.00 45.65 96 ASN A O 1
ATOM 649 N N . PHE A 1 97 ? 43.028 -46.959 23.565 1.00 45.09 97 PHE A N 1
ATOM 650 C CA . PHE A 1 97 ? 42.691 -46.351 22.289 1.00 41.94 97 PHE A CA 1
ATOM 651 C C . PHE A 1 97 ? 41.937 -45.065 22.480 1.00 40.32 97 PHE A C 1
ATOM 652 O O . PHE A 1 97 ? 42.126 -44.112 21.728 1.00 38.69 97 PHE A O 1
ATOM 660 N N . TYR A 1 98 ? 41.043 -45.050 23.459 1.00 41.99 98 TYR A N 1
ATOM 661 C CA . TYR A 1 98 ? 40.306 -43.831 23.728 1.00 40.85 98 TYR A CA 1
ATOM 662 C C . TYR A 1 98 ? 41.263 -42.705 24.070 1.00 41.02 98 TYR A C 1
ATOM 663 O O . TYR A 1 98 ? 41.351 -41.705 23.344 1.00 39.15 98 TYR A O 1
ATOM 672 N N . GLU A 1 99 ? 41.985 -42.879 25.173 1.00 42.76 99 GLU A N 1
ATOM 673 C CA . GLU A 1 99 ? 42.844 -41.815 25.686 1.00 45.98 99 GLU A CA 1
ATOM 674 C C . GLU A 1 99 ? 43.930 -41.336 24.711 1.00 45.27 99 GLU A C 1
ATOM 675 O O . GLU A 1 99 ? 44.339 -40.158 24.767 1.00 43.95 99 GLU A O 1
ATOM 681 N N . ALA A 1 100 ? 44.377 -42.234 23.826 1.00 42.65 100 ALA A N 1
ATOM 682 C CA . ALA A 1 100 ? 45.238 -41.845 22.707 1.00 39.24 100 ALA A CA 1
ATOM 683 C C . ALA A 1 100 ? 44.498 -40.870 21.778 1.00 39.52 100 ALA A C 1
ATOM 684 O O . ALA A 1 100 ? 44.921 -39.720 21.569 1.00 38.72 100 ALA A O 1
ATOM 686 N N . PHE A 1 101 ? 43.370 -41.330 21.248 1.00 37.71 101 PHE A N 1
ATOM 687 C CA . PHE A 1 101 ? 42.649 -40.574 20.252 1.00 33.88 101 PHE A CA 1
ATOM 688 C C . PHE A 1 101 ? 42.059 -39.312 20.846 1.00 36.17 101 PHE A C 1
ATOM 689 O O . PHE A 1 101 ? 41.860 -38.332 20.128 1.00 36.71 101 PHE A O 1
ATOM 697 N N . LEU A 1 102 ? 41.775 -39.327 22.146 1.00 35.16 102 LEU A N 1
ATOM 698 C CA . LEU A 1 102 ? 41.278 -38.122 22.796 1.00 35.41 102 LEU A CA 1
ATOM 699 C C . LEU A 1 102 ? 42.338 -37.027 22.687 1.00 40.04 102 LEU A C 1
ATOM 700 O O . LEU A 1 102 ? 42.073 -35.946 22.142 1.00 37.95 102 LEU A O 1
ATOM 705 N N . GLN A 1 103 ? 43.543 -37.323 23.187 1.00 42.38 103 GLN A N 1
ATOM 706 C CA . GLN A 1 103 ? 44.651 -36.358 23.188 1.00 41.31 103 GLN A CA 1
ATOM 707 C C . GLN A 1 103 ? 45.118 -36.023 21.768 1.00 36.48 103 GLN A C 1
ATOM 708 O O . GLN A 1 103 ? 45.568 -34.911 21.495 1.00 37.05 103 GLN A O 1
ATOM 714 N N . GLY A 1 104 ? 44.995 -36.975 20.857 1.00 34.13 104 GLY A N 1
ATOM 715 C CA . GLY A 1 104 ? 45.315 -36.691 19.473 1.00 37.06 104 GLY A CA 1
ATOM 716 C C . GLY A 1 104 ? 44.416 -35.622 18.872 1.00 34.44 104 GLY A C 1
ATOM 717 O O . GLY A 1 104 ? 44.853 -34.749 18.112 1.00 31.32 104 GLY A O 1
ATOM 718 N N . PHE A 1 105 ? 43.136 -35.712 19.198 1.00 34.43 105 PHE A N 1
ATOM 719 C CA . PHE A 1 105 ? 42.189 -34.725 18.723 1.00 35.53 105 PHE A CA 1
ATOM 720 C C . PHE A 1 105 ? 42.225 -33.467 19.571 1.00 34.94 105 PHE A C 1
ATOM 721 O O . PHE A 1 105 ? 42.061 -32.374 19.042 1.00 35.40 105 PHE A O 1
ATOM 729 N N . ARG A 1 106 ? 42.412 -33.606 20.878 1.00 33.38 106 ARG A N 1
ATOM 730 C CA . ARG A 1 106 ? 42.531 -32.416 21.690 1.00 34.79 106 ARG A CA 1
ATOM 731 C C . ARG A 1 106 ? 43.592 -31.541 21.036 1.00 37.29 106 ARG A C 1
ATOM 732 O O . ARG A 1 106 ? 43.334 -30.372 20.724 1.00 38.33 106 ARG A O 1
ATOM 740 N N . SER A 1 107 ? 44.755 -32.133 20.762 1.00 36.05 107 SER A N 1
ATOM 741 C CA . SER A 1 107 ? 45.860 -31.409 20.139 1.00 35.69 107 SER A CA 1
ATOM 742 C C . SER A 1 107 ? 45.465 -30.746 18.829 1.00 33.85 107 SER A C 1
ATOM 743 O O . SER A 1 107 ? 45.560 -29.525 18.694 1.00 33.08 107 SER A O 1
ATOM 746 N N . PHE A 1 108 ? 45.018 -31.560 17.872 1.00 32.42 108 PHE A N 1
ATOM 747 C CA . PHE A 1 108 ? 44.707 -31.073 16.530 1.00 30.62 108 PHE A CA 1
ATOM 748 C C . PHE A 1 108 ? 43.769 -29.879 16.508 1.00 31.13 108 PHE A C 1
ATOM 749 O O . PHE A 1 108 ? 43.775 -29.119 15.542 1.00 29.36 108 PHE A O 1
ATOM 757 N N . PHE A 1 109 ? 42.931 -29.736 17.536 1.00 33.87 109 PHE A N 1
ATOM 758 C CA . PHE A 1 109 ? 42.062 -28.555 17.652 1.00 34.99 109 PHE A CA 1
ATOM 759 C C . PHE A 1 109 ? 42.776 -27.372 18.247 1.00 36.06 109 PHE A C 1
ATOM 760 O O . PHE A 1 109 ? 42.522 -26.219 17.852 1.00 35.27 109 PHE A O 1
ATOM 768 N N . ALA A 1 110 ? 43.650 -27.673 19.206 1.00 34.10 110 ALA A N 1
ATOM 769 C CA . ALA A 1 110 ? 44.559 -26.682 19.753 1.00 36.12 110 ALA A CA 1
ATOM 770 C C . ALA A 1 110 ? 45.384 -26.061 18.625 1.00 33.84 110 ALA A C 1
ATOM 771 O O . ALA A 1 110 ? 45.335 -24.842 18.369 1.00 29.50 110 ALA A O 1
ATOM 773 N N . GLU A 1 111 ? 46.117 -26.928 17.934 1.00 33.66 111 GLU A N 1
ATOM 774 C CA . GLU A 1 111 ? 47.159 -26.486 17.020 1.00 35.36 111 GLU A CA 1
ATOM 775 C C . GLU A 1 111 ? 46.607 -25.736 15.800 1.00 32.23 111 GLU A C 1
ATOM 776 O O . GLU A 1 111 ? 46.949 -24.567 15.584 1.00 32.87 111 GLU A O 1
ATOM 782 N N . SER A 1 112 ? 45.729 -26.394 15.045 1.00 30.14 112 SER A N 1
ATOM 783 C CA . SER A 1 112 ? 45.186 -25.878 13.781 1.00 27.58 112 SER A CA 1
ATOM 784 C C . SER A 1 112 ? 44.562 -24.471 13.872 1.00 27.67 112 SER A C 1
ATOM 785 O O . SER A 1 112 ? 44.560 -23.695 12.895 1.00 22.57 112 SER A O 1
ATOM 788 N N . ALA A 1 113 ? 44.034 -24.169 15.059 1.00 29.69 113 ALA A N 1
ATOM 789 C CA . ALA A 1 113 ? 43.321 -22.921 15.344 1.00 30.05 113 ALA A CA 1
ATOM 790 C C . ALA A 1 113 ? 44.268 -21.727 15.561 1.00 31.19 113 ALA A C 1
ATOM 791 O O . ALA A 1 113 ? 43.926 -20.561 15.257 1.00 27.70 113 ALA A O 1
ATOM 793 N N . ALA A 1 114 ? 45.444 -22.051 16.109 1.00 30.12 114 ALA A N 1
ATOM 794 C CA . ALA A 1 114 ? 46.495 -21.096 16.401 1.00 25.53 114 ALA A CA 1
ATOM 795 C C . ALA A 1 114 ? 47.346 -20.761 15.190 1.00 22.85 114 ALA A C 1
ATOM 796 O O . ALA A 1 114 ? 48.116 -19.819 15.234 1.00 27.67 114 ALA A O 1
ATOM 798 N N . ASP A 1 115 ? 47.233 -21.517 14.113 1.00 20.69 115 ASP A N 1
ATOM 799 C CA . ASP A 1 115 ? 47.975 -21.160 12.912 1.00 22.48 115 ASP A CA 1
ATOM 800 C C . ASP A 1 115 ? 47.478 -19.881 12.233 1.00 21.73 115 ASP A C 1
ATOM 801 O O . ASP A 1 115 ? 46.289 -19.715 11.982 1.00 21.45 115 ASP A O 1
ATOM 806 N N . PRO A 1 116 ? 48.416 -18.990 11.895 1.00 22.81 116 PRO A N 1
ATOM 807 C CA . PRO A 1 116 ? 48.151 -17.761 11.139 1.00 22.93 116 PRO A CA 1
ATOM 808 C C . PRO A 1 116 ? 47.339 -17.892 9.858 1.00 21.46 116 PRO A C 1
ATOM 809 O O . PRO A 1 116 ? 46.626 -16.946 9.584 1.00 25.10 116 PRO A O 1
ATOM 813 N N . LEU A 1 117 ? 47.444 -18.959 9.080 1.00 18.35 117 LEU A N 1
ATOM 814 C CA . LEU A 1 117 ? 46.663 -18.999 7.867 1.00 17.19 117 LEU A CA 1
ATOM 815 C C . LEU A 1 117 ? 45.238 -19.333 8.237 1.00 22.94 117 LEU A C 1
ATOM 816 O O . LEU A 1 117 ? 44.290 -18.700 7.742 1.00 25.76 117 LEU A O 1
ATOM 821 N N . VAL A 1 118 ? 45.083 -20.327 9.109 1.00 23.59 118 VAL A N 1
ATOM 822 C CA . VAL A 1 118 ? 43.780 -20.695 9.643 1.00 20.81 118 VAL A CA 1
ATOM 823 C C . VAL A 1 118 ? 43.111 -19.401 10.141 1.00 24.10 118 VAL A C 1
ATOM 824 O O . VAL A 1 118 ? 42.167 -18.912 9.515 1.00 24.90 118 VAL A O 1
ATOM 828 N N . ILE A 1 119 ? 43.683 -18.796 11.185 1.00 25.09 119 ILE A N 1
ATOM 829 C CA . ILE A 1 119 ? 43.203 -17.529 11.740 1.00 22.44 119 ILE A CA 1
ATOM 830 C C . ILE A 1 119 ? 42.988 -16.459 10.687 1.00 22.59 119 ILE A C 1
ATOM 831 O O . ILE A 1 119 ? 42.065 -15.670 10.788 1.00 27.01 119 ILE A O 1
ATOM 836 N N . SER A 1 120 ? 43.815 -16.433 9.661 1.00 22.56 120 SER A N 1
ATOM 837 C CA . SER A 1 120 ? 43.628 -15.433 8.620 1.00 25.34 120 SER A CA 1
ATOM 838 C C . SER A 1 120 ? 42.573 -15.785 7.594 1.00 25.04 120 SER A C 1
ATOM 839 O O . SER A 1 120 ? 42.157 -14.897 6.859 1.00 25.92 120 SER A O 1
ATOM 842 N N . LEU A 1 121 ? 42.205 -17.067 7.483 1.00 24.83 121 LEU A N 1
ATOM 843 C CA . LEU A 1 121 ? 41.027 -17.474 6.679 1.00 27.83 121 LEU A CA 1
ATOM 844 C C . LEU A 1 121 ? 39.702 -17.264 7.436 1.00 25.30 121 LEU A C 1
ATOM 845 O O . LEU A 1 121 ? 38.734 -16.707 6.896 1.00 21.54 121 LEU A O 1
ATOM 850 N N . LEU A 1 122 ? 39.704 -17.729 8.687 1.00 24.27 122 LEU A N 1
ATOM 851 C CA . LEU A 1 122 ? 38.600 -17.566 9.601 1.00 23.63 122 LEU A CA 1
ATOM 852 C C . LEU A 1 122 ? 38.226 -16.117 9.813 1.00 28.91 122 LEU A C 1
ATOM 853 O O . LEU A 1 122 ? 37.247 -15.663 9.234 1.00 38.75 122 LEU A O 1
ATOM 858 N N . THR A 1 123 ? 39.003 -15.358 10.579 1.00 28.15 123 THR A N 1
ATOM 859 C CA . THR A 1 123 ? 38.525 -14.014 10.942 1.00 33.49 123 THR A CA 1
ATOM 860 C C . THR A 1 123 ? 38.777 -12.893 9.928 1.00 33.20 123 THR A C 1
ATOM 861 O O . THR A 1 123 ? 38.116 -11.856 9.999 1.00 37.63 123 THR A O 1
ATOM 865 N N . GLY A 1 124 ? 39.707 -13.107 8.997 1.00 29.78 124 GLY A N 1
ATOM 866 C CA . GLY A 1 124 ? 40.020 -12.122 7.971 1.00 32.87 124 GLY A CA 1
ATOM 867 C C . GLY A 1 124 ? 38.937 -12.021 6.911 1.00 34.49 124 GLY A C 1
ATOM 868 O O . GLY A 1 124 ? 37.900 -12.672 7.026 1.00 35.02 124 GLY A O 1
ATOM 869 N N . VAL A 1 125 ? 39.163 -11.238 5.859 1.00 34.97 125 VAL A N 1
ATOM 870 C CA . VAL A 1 125 ? 38.021 -10.902 4.994 1.00 41.97 125 VAL A CA 1
ATOM 871 C C . VAL A 1 125 ? 37.923 -11.483 3.555 1.00 38.19 125 VAL A C 1
ATOM 872 O O . VAL A 1 125 ? 38.582 -11.014 2.613 1.00 35.43 125 VAL A O 1
ATOM 876 N N . ALA A 1 126 ? 37.033 -12.468 3.414 1.00 38.12 126 ALA A N 1
ATOM 877 C CA . ALA A 1 126 ? 36.540 -12.949 2.114 1.00 39.61 126 ALA A CA 1
ATOM 878 C C . ALA A 1 126 ? 37.579 -13.309 1.044 1.00 37.16 126 ALA A C 1
ATOM 879 O O . ALA A 1 126 ? 37.523 -12.809 -0.094 1.00 32.63 126 ALA A O 1
ATOM 881 N N . LYS A 1 127 ? 38.515 -14.186 1.396 1.00 36.72 127 LYS A N 1
ATOM 882 C CA . LYS A 1 127 ? 39.539 -14.589 0.436 1.00 33.44 127 LYS A CA 1
ATOM 883 C C . LYS A 1 127 ? 39.078 -15.669 -0.519 1.00 30.02 127 LYS A C 1
ATOM 884 O O . LYS A 1 127 ? 38.794 -16.773 -0.089 1.00 29.12 127 LYS A O 1
ATOM 890 N N . PRO A 1 128 ? 38.989 -15.335 -1.819 1.00 30.26 128 PRO A N 1
ATOM 891 C CA . PRO A 1 128 ? 38.592 -16.266 -2.887 1.00 33.65 128 PRO A CA 1
ATOM 892 C C . PRO A 1 128 ? 39.539 -17.452 -2.991 1.00 36.91 128 PRO A C 1
ATOM 893 O O . PRO A 1 128 ? 39.104 -18.606 -3.150 1.00 37.87 128 PRO A O 1
ATOM 897 N N . ASP A 1 129 ? 40.833 -17.164 -2.920 1.00 35.39 129 ASP A N 1
ATOM 898 C CA . ASP A 1 129 ? 41.832 -18.189 -3.162 1.00 34.09 129 ASP A CA 1
ATOM 899 C C . ASP A 1 129 ? 42.142 -19.103 -1.986 1.00 31.04 129 ASP A C 1
ATOM 900 O O . ASP A 1 129 ? 42.302 -20.295 -2.178 1.00 30.19 129 ASP A O 1
ATOM 905 N N . LEU A 1 130 ? 42.228 -18.562 -0.777 1.00 29.01 130 LEU A N 1
ATOM 906 C CA . LEU A 1 130 ? 42.199 -19.422 0.392 1.00 24.58 130 LEU A CA 1
ATOM 907 C C . LEU A 1 130 ? 41.026 -20.376 0.286 1.00 29.28 130 LEU A C 1
ATOM 908 O O . LEU A 1 130 ? 41.173 -21.549 0.581 1.00 29.41 130 LEU A O 1
ATOM 913 N N . LEU A 1 131 ? 39.862 -19.872 -0.153 1.00 35.33 131 LEU A N 1
ATOM 914 C CA . LEU A 1 131 ? 38.616 -20.669 -0.213 1.00 31.06 131 LEU A CA 1
ATOM 915 C C . LEU A 1 131 ? 38.716 -21.678 -1.312 1.00 27.61 131 LEU A C 1
ATOM 916 O O . LEU A 1 131 ? 38.477 -22.855 -1.072 1.00 29.62 131 LEU A O 1
ATOM 921 N N . GLN A 1 132 ? 39.133 -21.231 -2.490 1.00 25.86 132 GLN A N 1
ATOM 922 C CA . GLN A 1 132 ? 39.400 -22.143 -3.593 1.00 26.84 132 GLN A CA 1
ATOM 923 C C . GLN A 1 132 ? 40.393 -23.250 -3.232 1.00 25.90 132 GLN A C 1
ATOM 924 O O . GLN A 1 132 ? 40.460 -24.273 -3.889 1.00 25.75 132 GLN A O 1
ATOM 930 N N . LEU A 1 133 ? 41.206 -23.038 -2.216 1.00 25.85 133 LEU A N 1
ATOM 931 C CA . LEU A 1 133 ? 42.213 -24.038 -1.885 1.00 26.88 133 LEU A CA 1
ATOM 932 C C . LEU A 1 133 ? 41.631 -25.154 -1.025 1.00 24.43 133 LEU A C 1
ATOM 933 O O . LEU A 1 133 ? 41.953 -26.339 -1.234 1.00 23.88 133 LEU A O 1
ATOM 938 N N . ILE A 1 134 ? 40.782 -24.763 -0.065 1.00 23.26 134 ILE A N 1
ATOM 939 C CA . ILE A 1 134 ? 40.105 -25.727 0.800 1.00 25.20 134 ILE A CA 1
ATOM 940 C C . ILE A 1 134 ? 38.885 -26.306 0.099 1.00 24.51 134 ILE A C 1
ATOM 941 O O . ILE A 1 134 ? 38.128 -27.088 0.678 1.00 24.28 134 ILE A O 1
ATOM 946 N N . THR A 1 135 ? 38.637 -25.905 -1.130 1.00 21.17 135 THR A N 1
ATOM 947 C CA . THR A 1 135 ? 37.592 -26.608 -1.786 1.00 19.39 135 THR A CA 1
ATOM 948 C C . THR A 1 135 ? 38.014 -27.182 -3.111 1.00 19.30 135 THR A C 1
ATOM 949 O O 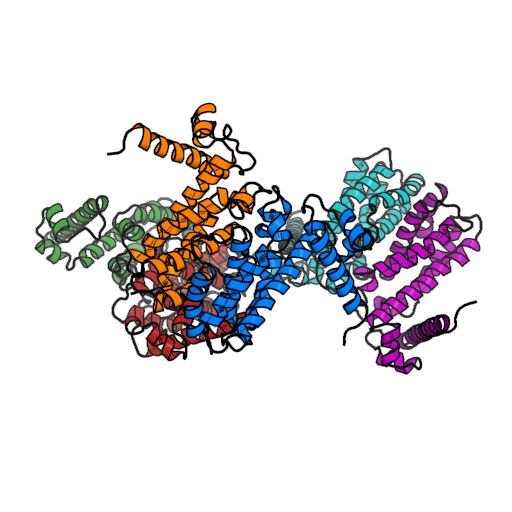. THR A 1 135 ? 38.505 -28.290 -3.186 1.00 19.81 135 THR A O 1
ATOM 953 N N . THR A 1 136 ? 37.946 -26.353 -4.132 1.00 20.89 136 THR A N 1
ATOM 954 C CA . THR A 1 136 ? 37.835 -26.820 -5.503 1.00 21.18 136 THR A CA 1
ATOM 955 C C . THR A 1 136 ? 39.023 -27.616 -5.964 1.00 20.70 136 THR A C 1
ATOM 956 O O . THR A 1 136 ? 38.852 -28.486 -6.795 1.00 18.96 136 THR A O 1
ATOM 960 N N . ASP A 1 137 ? 40.232 -27.222 -5.542 1.00 25.39 137 ASP A N 1
ATOM 961 C CA . ASP A 1 137 ? 41.419 -28.080 -5.644 1.00 26.44 137 ASP A CA 1
ATOM 962 C C . ASP A 1 137 ? 42.057 -28.352 -4.253 1.00 25.62 137 ASP A C 1
ATOM 963 O O . ASP A 1 137 ? 43.019 -27.706 -3.815 1.00 24.80 137 ASP A O 1
ATOM 968 N N . SER A 1 138 ? 41.546 -29.386 -3.605 1.00 26.41 138 SER A N 1
ATOM 969 C CA . SER A 1 138 ? 42.083 -29.876 -2.355 1.00 24.28 138 SER A CA 1
ATOM 970 C C . SER A 1 138 ? 42.754 -31.204 -2.661 1.00 23.13 138 SER A C 1
ATOM 971 O O . SER A 1 138 ? 43.253 -31.911 -1.763 1.00 20.58 138 SER A O 1
ATOM 974 N N . ALA A 1 139 ? 42.709 -31.546 -3.947 1.00 23.05 139 ALA A N 1
ATOM 975 C CA . ALA A 1 139 ? 43.289 -32.784 -4.429 1.00 25.49 139 ALA A CA 1
ATOM 976 C C . ALA A 1 139 ? 44.661 -33.034 -3.732 1.00 26.83 139 ALA A C 1
ATOM 977 O O . ALA A 1 139 ? 44.866 -34.084 -3.103 1.00 26.60 139 ALA A O 1
ATOM 979 N N . PRO A 1 140 ? 45.578 -32.047 -3.780 1.00 24.18 140 PRO A N 1
ATOM 980 C CA . PRO A 1 140 ? 46.827 -32.185 -3.028 1.00 19.32 140 PRO A CA 1
ATOM 981 C C . PRO A 1 140 ? 46.772 -32.324 -1.477 1.00 18.29 140 PRO A C 1
ATOM 982 O O . PRO A 1 140 ? 47.238 -33.363 -1.027 1.00 17.33 140 PRO A O 1
ATOM 986 N N . ILE A 1 141 ? 46.161 -31.401 -0.713 1.00 18.27 141 ILE A N 1
ATOM 987 C CA . ILE A 1 141 ? 46.275 -31.387 0.771 1.00 16.27 141 ILE A CA 1
ATOM 988 C C . ILE A 1 141 ? 45.618 -32.636 1.323 1.00 18.06 141 ILE A C 1
ATOM 989 O O . ILE A 1 141 ? 46.037 -33.204 2.342 1.00 15.54 141 ILE A O 1
ATOM 994 N N . ILE A 1 142 ? 44.542 -33.040 0.649 1.00 21.77 142 ILE A N 1
ATOM 995 C CA . ILE A 1 142 ? 43.813 -34.258 1.019 1.00 22.75 142 ILE A CA 1
ATOM 996 C C . ILE A 1 142 ? 44.582 -35.567 0.674 1.00 23.33 142 ILE A C 1
ATOM 997 O O . ILE A 1 142 ? 44.946 -36.327 1.586 1.00 22.43 142 ILE A O 1
ATOM 1002 N N . THR A 1 143 ? 44.905 -35.770 -0.608 1.00 21.30 143 THR A N 1
ATOM 1003 C CA . THR A 1 143 ? 45.610 -36.960 -1.054 1.00 18.75 143 THR A CA 1
ATOM 1004 C C . THR A 1 143 ? 46.766 -37.200 -0.107 1.00 20.39 143 THR A C 1
ATOM 1005 O O . THR A 1 143 ? 46.954 -38.287 0.433 1.00 20.09 143 THR A O 1
ATOM 1009 N N . ARG A 1 144 ? 47.485 -36.117 0.145 1.00 21.54 144 ARG A N 1
ATOM 1010 C CA . ARG A 1 144 ? 48.772 -36.123 0.818 1.00 20.57 144 ARG A CA 1
ATOM 1011 C C . ARG A 1 144 ? 48.689 -36.395 2.310 1.00 18.30 144 ARG A C 1
ATOM 1012 O O . ARG A 1 144 ? 49.379 -37.257 2.816 1.00 18.27 144 ARG A O 1
ATOM 1020 N N . ALA A 1 145 ? 47.838 -35.660 3.014 1.00 18.83 145 ALA A N 1
ATOM 1021 C CA . ALA A 1 145 ? 47.769 -35.766 4.468 1.00 18.70 145 ALA A CA 1
ATOM 1022 C C . ALA A 1 145 ? 47.128 -37.080 4.871 1.00 18.56 145 ALA A C 1
ATOM 1023 O O . ALA A 1 145 ? 47.018 -37.390 6.058 1.00 18.81 145 ALA A O 1
ATOM 1025 N N . SER A 1 146 ? 46.668 -37.828 3.878 1.00 17.47 146 SER A N 1
ATOM 1026 C CA . SER A 1 146 ? 46.018 -39.097 4.122 1.00 16.35 146 SER A CA 1
ATOM 1027 C C . SER A 1 146 ? 47.057 -40.164 4.313 1.00 18.51 146 SER A C 1
ATOM 1028 O O . SER A 1 146 ? 47.152 -40.771 5.395 1.00 18.74 146 SER A O 1
ATOM 1031 N N . ALA A 1 147 ? 47.821 -40.397 3.238 1.00 19.70 147 ALA A N 1
ATOM 1032 C CA . ALA A 1 147 ? 48.888 -41.408 3.211 1.00 17.17 147 ALA A CA 1
ATOM 1033 C C . ALA A 1 147 ? 49.894 -41.090 4.290 1.00 17.01 147 ALA A C 1
ATOM 1034 O O . ALA A 1 147 ? 50.393 -41.996 4.941 1.00 18.25 147 ALA A O 1
ATOM 1036 N N . ARG A 1 148 ? 50.162 -39.807 4.508 1.00 15.60 148 ARG A N 1
ATOM 1037 C CA . ARG A 1 148 ? 50.934 -39.418 5.665 1.00 15.13 148 ARG A CA 1
ATOM 1038 C C . ARG A 1 148 ? 50.315 -39.845 7.001 1.00 17.57 148 ARG A C 1
ATOM 1039 O O . ARG A 1 148 ? 51.052 -40.295 7.874 1.00 19.38 148 ARG A O 1
ATOM 1047 N N . LEU A 1 149 ? 48.991 -39.709 7.174 1.00 18.59 149 LEU A N 1
ATOM 1048 C CA . LEU A 1 149 ? 48.330 -40.057 8.451 1.00 17.18 149 LEU A CA 1
ATOM 1049 C C . LEU A 1 149 ? 48.250 -41.535 8.642 1.00 16.07 149 LEU A C 1
ATOM 1050 O O . LEU A 1 149 ? 48.473 -42.040 9.738 1.00 17.19 149 LEU A O 1
ATOM 1055 N N . ALA A 1 150 ? 47.946 -42.223 7.556 1.00 15.39 150 ALA A N 1
ATOM 1056 C CA . ALA A 1 150 ? 47.672 -43.650 7.589 1.00 17.20 150 ALA A CA 1
ATOM 1057 C C . ALA A 1 150 ? 48.617 -44.525 8.452 1.00 18.54 150 ALA A C 1
ATOM 1058 O O . ALA A 1 150 ? 48.135 -45.354 9.240 1.00 17.73 150 ALA A O 1
ATOM 1060 N N . PRO A 1 151 ? 49.951 -44.348 8.301 1.00 19.07 151 PRO A N 1
ATOM 1061 C CA . PRO A 1 151 ? 50.955 -45.032 9.124 1.00 17.35 151 PRO A CA 1
ATOM 1062 C C . PRO A 1 151 ? 50.906 -44.785 10.628 1.00 16.55 151 PRO A C 1
ATOM 1063 O O . PRO A 1 151 ? 51.639 -45.441 11.340 1.00 17.67 151 PRO A O 1
ATOM 1067 N N . ALA A 1 152 ? 50.134 -43.833 11.114 1.00 15.42 152 ALA A N 1
ATOM 1068 C CA . ALA A 1 152 ? 50.076 -43.672 12.558 1.00 17.32 152 ALA A CA 1
ATOM 1069 C C . ALA A 1 152 ? 49.269 -44.834 13.112 1.00 20.59 152 ALA A C 1
ATOM 1070 O O . ALA A 1 152 ? 49.465 -45.318 14.247 1.00 21.87 152 ALA A O 1
ATOM 1072 N N . PHE A 1 153 ? 48.302 -45.239 12.297 1.00 21.36 153 PHE A N 1
ATOM 1073 C CA . PHE A 1 153 ? 47.460 -46.393 12.579 1.00 21.01 153 PHE A CA 1
ATOM 1074 C C . PHE A 1 153 ? 48.092 -47.708 12.128 1.00 21.38 153 PHE A C 1
ATOM 1075 O O . PHE A 1 153 ? 48.005 -48.697 12.824 1.00 22.54 153 PHE A O 1
ATOM 1083 N N . THR A 1 154 ? 48.711 -47.727 10.951 1.00 19.65 154 THR A N 1
ATOM 1084 C CA . THR A 1 154 ? 49.189 -48.993 10.430 1.00 19.03 154 THR A CA 1
ATOM 1085 C C . THR A 1 154 ? 50.496 -49.474 11.031 1.00 21.87 154 THR A C 1
ATOM 1086 O O . THR A 1 154 ? 50.567 -50.591 11.498 1.00 26.80 154 THR A O 1
ATOM 1090 N N . ASP A 1 155 ? 51.516 -48.633 11.071 1.00 21.95 155 ASP A N 1
ATOM 1091 C CA . ASP A 1 155 ? 52.817 -49.076 11.550 1.00 21.61 155 ASP A CA 1
ATOM 1092 C C . ASP A 1 155 ? 52.843 -49.260 13.057 1.00 22.07 155 ASP A C 1
ATOM 1093 O O . ASP A 1 155 ? 53.438 -50.199 13.572 1.00 25.26 155 ASP A O 1
ATOM 1098 N N . THR A 1 156 ? 52.185 -48.365 13.769 1.00 20.77 156 THR A N 1
ATOM 1099 C CA . THR A 1 156 ? 52.452 -48.231 15.183 1.00 23.07 156 THR A CA 1
ATOM 1100 C C . THR A 1 156 ? 51.694 -49.182 16.103 1.00 27.33 156 THR A C 1
ATOM 1101 O O . THR A 1 156 ? 51.123 -50.199 15.665 1.00 24.04 156 THR A O 1
ATOM 1105 N N . TRP A 1 157 ? 51.746 -48.858 17.398 1.00 31.72 157 TRP A N 1
ATOM 1106 C CA . TRP A 1 157 ? 51.195 -49.728 18.441 1.00 33.40 157 TRP A CA 1
ATOM 1107 C C . TRP A 1 157 ? 49.705 -49.949 18.358 1.00 31.63 157 TRP A C 1
ATOM 1108 O O . TRP A 1 157 ? 49.192 -50.818 19.038 1.00 31.32 157 TRP A O 1
ATOM 1119 N N . VAL A 1 158 ? 49.021 -49.146 17.544 1.00 38.16 158 VAL A N 1
ATOM 1120 C CA . VAL A 1 158 ? 47.598 -49.321 17.258 1.00 36.34 158 VAL A CA 1
ATOM 1121 C C . VAL A 1 158 ? 47.581 -50.217 16.043 1.00 31.97 158 VAL A C 1
ATOM 1122 O O . VAL A 1 158 ? 47.786 -49.729 14.946 1.00 30.06 158 VAL A O 1
ATOM 1126 N N . ALA A 1 159 ? 47.278 -51.501 16.206 1.00 29.95 159 ALA A N 1
ATOM 1127 C CA . ALA A 1 159 ? 47.294 -52.382 15.049 1.00 28.45 159 ALA A CA 1
ATOM 1128 C C . ALA A 1 159 ? 46.203 -51.809 14.227 1.00 30.94 159 ALA A C 1
ATOM 1129 O O . ALA A 1 159 ? 45.190 -51.363 14.778 1.00 38.26 159 ALA A O 1
ATOM 1131 N N . THR A 1 160 ? 46.392 -51.743 12.927 1.00 25.79 160 THR A N 1
ATOM 1132 C CA . THR A 1 160 ? 45.223 -51.591 12.086 1.00 27.62 160 THR A CA 1
ATOM 1133 C C . THR A 1 160 ? 45.694 -52.274 10.852 1.00 25.54 160 THR A C 1
ATOM 1134 O O . THR A 1 160 ? 46.883 -52.196 10.541 1.00 25.51 160 THR A O 1
ATOM 1138 N N . THR A 1 161 ? 44.804 -52.986 10.177 1.00 23.25 161 THR A N 1
ATOM 1139 C CA . THR A 1 161 ? 45.206 -53.578 8.934 1.00 24.07 161 THR A CA 1
ATOM 1140 C C . THR A 1 161 ? 45.304 -52.438 7.955 1.00 23.81 161 THR A C 1
ATOM 1141 O O . THR A 1 161 ? 44.963 -51.319 8.273 1.00 23.00 161 THR A O 1
ATOM 1145 N N . ASP A 1 162 ? 45.751 -52.721 6.747 1.00 26.75 162 ASP A N 1
ATOM 1146 C CA . ASP A 1 162 ? 46.103 -51.639 5.851 1.00 25.87 162 ASP A CA 1
ATOM 1147 C C . ASP A 1 162 ? 44.891 -50.968 5.261 1.00 28.03 162 ASP A C 1
ATOM 1148 O O . ASP A 1 162 ? 44.781 -49.744 5.361 1.00 29.17 162 ASP A O 1
ATOM 1153 N N . ASN A 1 163 ? 43.965 -51.738 4.690 1.00 27.68 163 ASN A N 1
ATOM 1154 C CA . ASN A 1 163 ? 42.837 -51.115 3.994 1.00 27.11 163 ASN A CA 1
ATOM 1155 C C . ASN A 1 163 ? 41.816 -50.524 4.915 1.00 24.35 163 ASN A C 1
ATOM 1156 O O . ASN A 1 163 ? 41.228 -49.511 4.596 1.00 23.05 163 ASN A O 1
ATOM 1161 N N . ASP A 1 164 ? 41.631 -51.151 6.068 1.00 25.09 164 ASP A N 1
ATOM 1162 C CA . ASP A 1 164 ? 40.880 -50.540 7.150 1.00 24.28 164 ASP A CA 1
ATOM 1163 C C . ASP A 1 164 ? 41.537 -49.221 7.601 1.00 24.84 164 ASP A C 1
ATOM 1164 O O . ASP A 1 164 ? 40.851 -48.272 7.971 1.00 24.74 164 ASP A O 1
ATOM 1169 N N . ALA A 1 165 ? 42.866 -49.149 7.572 1.00 27.72 165 ALA A N 1
ATOM 1170 C CA . ALA A 1 165 ? 43.562 -47.956 8.075 1.00 23.88 165 ALA A CA 1
ATOM 1171 C C . ALA A 1 165 ? 43.682 -46.824 7.077 1.00 20.51 165 ALA A C 1
ATOM 1172 O O . ALA A 1 165 ? 43.974 -45.706 7.462 1.00 19.76 165 ALA A O 1
ATOM 1174 N N . ASN A 1 166 ? 43.491 -47.098 5.803 1.00 18.99 166 ASN A N 1
ATOM 1175 C CA . ASN A 1 166 ? 43.287 -45.992 4.903 1.00 21.36 166 ASN A CA 1
ATOM 1176 C C . ASN A 1 166 ? 41.886 -45.429 5.084 1.00 22.77 166 ASN A C 1
ATOM 1177 O O . ASN A 1 166 ? 41.690 -44.221 5.263 1.00 22.56 166 ASN A O 1
ATOM 1182 N N . VAL A 1 167 ? 40.904 -46.316 5.012 1.00 21.52 167 VAL A N 1
ATOM 1183 C CA . VAL A 1 167 ? 39.528 -45.905 5.175 1.00 19.04 167 VAL A CA 1
ATOM 1184 C C . VAL A 1 167 ? 39.446 -44.992 6.422 1.00 18.35 167 VAL A C 1
ATOM 1185 O O . VAL A 1 167 ? 38.929 -43.877 6.319 1.00 17.16 167 VAL A O 1
ATOM 1189 N N . LEU A 1 168 ? 40.058 -45.384 7.548 1.00 18.15 168 LEU A N 1
ATOM 1190 C CA . LEU A 1 168 ? 39.959 -44.549 8.756 1.00 16.85 168 LEU A CA 1
ATOM 1191 C C . LEU A 1 168 ? 40.652 -43.198 8.623 1.00 18.43 168 LEU A C 1
ATOM 1192 O O . LEU A 1 168 ? 40.017 -42.159 8.764 1.00 19.89 168 LEU A O 1
ATOM 1197 N N . SER A 1 169 ? 41.944 -43.206 8.333 1.00 18.89 169 SER A N 1
ATOM 1198 C CA . SER A 1 169 ? 42.705 -41.967 8.227 1.00 17.64 169 SER A CA 1
ATOM 1199 C C . SER A 1 169 ? 42.156 -41.065 7.134 1.00 16.83 169 SER A C 1
ATOM 1200 O O . SER A 1 169 ? 42.081 -39.847 7.301 1.00 17.31 169 SER A O 1
ATOM 1203 N N . ARG A 1 170 ? 41.800 -41.678 6.010 1.00 16.01 170 ARG A N 1
ATOM 1204 C CA . ARG A 1 170 ? 41.258 -40.962 4.867 1.00 16.60 170 ARG A CA 1
ATOM 1205 C C . ARG A 1 170 ? 39.986 -40.196 5.227 1.00 17.69 170 ARG A C 1
ATOM 1206 O O . ARG A 1 170 ? 39.708 -39.147 4.652 1.00 18.06 170 ARG A O 1
ATOM 1214 N N . ALA A 1 171 ? 39.213 -40.726 6.168 1.00 15.52 171 ALA A N 1
ATOM 1215 C CA . ALA A 1 171 ? 38.080 -40.004 6.697 1.00 13.04 171 ALA A CA 1
ATOM 1216 C C . ALA A 1 171 ? 38.485 -38.988 7.746 1.00 14.88 171 ALA A C 1
ATOM 1217 O O . ALA A 1 171 ? 37.938 -37.898 7.755 1.00 16.63 171 ALA A O 1
ATOM 1219 N N . ILE A 1 172 ? 39.417 -39.336 8.640 1.00 16.29 172 ILE A N 1
ATOM 1220 C CA . ILE A 1 172 ? 39.877 -38.397 9.680 1.00 15.85 172 ILE A CA 1
ATOM 1221 C C . ILE A 1 172 ? 40.559 -37.171 9.096 1.00 17.02 172 ILE A C 1
ATOM 1222 O O . ILE A 1 172 ? 40.647 -36.132 9.747 1.00 17.26 172 ILE A O 1
ATOM 1227 N N . VAL A 1 173 ? 41.063 -37.287 7.875 1.00 16.75 173 VAL A N 1
ATOM 1228 C CA . VAL A 1 173 ? 41.574 -36.109 7.196 1.00 16.66 173 VAL A CA 1
ATOM 1229 C C . VAL A 1 173 ? 40.435 -35.166 6.799 1.00 17.06 173 VAL A C 1
ATOM 1230 O O . VAL A 1 173 ? 40.467 -33.976 7.151 1.00 16.80 173 VAL A O 1
ATOM 1234 N N . ARG A 1 174 ? 39.429 -35.717 6.106 1.00 15.80 174 ARG A N 1
ATOM 1235 C CA . ARG A 1 174 ? 38.268 -34.958 5.639 1.00 13.91 174 ARG A CA 1
ATOM 1236 C C . ARG A 1 174 ? 37.443 -34.306 6.746 1.00 16.46 174 ARG A C 1
ATOM 1237 O O . ARG A 1 174 ? 36.824 -33.256 6.533 1.00 17.03 174 ARG A O 1
ATOM 1245 N N . LEU A 1 175 ? 37.440 -34.902 7.932 1.00 17.10 175 LEU A N 1
ATOM 1246 C CA . LEU A 1 175 ? 36.816 -34.256 9.091 1.00 19.12 175 LEU A CA 1
ATOM 1247 C C . LEU A 1 175 ? 37.546 -32.982 9.497 1.00 20.28 175 LEU A C 1
ATOM 1248 O O . LEU A 1 175 ? 36.943 -31.892 9.566 1.00 20.19 175 LEU A O 1
ATOM 1253 N N . CYS A 1 176 ? 38.849 -33.149 9.756 1.00 19.62 176 CYS A N 1
ATOM 1254 C CA . CYS A 1 176 ? 39.725 -32.110 10.304 1.00 19.89 176 CYS A CA 1
ATOM 1255 C C . CYS A 1 176 ? 39.813 -30.912 9.390 1.00 19.90 176 CYS A C 1
ATOM 1256 O O . CYS A 1 176 ? 39.840 -29.758 9.818 1.00 20.49 176 CYS A O 1
ATOM 1259 N N . LEU A 1 177 ? 39.904 -31.224 8.116 1.00 17.60 177 LEU A N 1
ATOM 1260 C CA . LEU A 1 177 ? 39.739 -30.257 7.078 1.00 17.82 177 LEU A CA 1
ATOM 1261 C C . LEU A 1 177 ? 38.391 -29.487 7.176 1.00 22.06 177 LEU A C 1
ATOM 1262 O O . LEU A 1 177 ? 38.318 -28.323 6.757 1.00 23.82 177 LEU A O 1
ATOM 1267 N N . SER A 1 178 ? 37.326 -30.128 7.687 1.00 20.87 178 SER A N 1
ATOM 1268 C CA . SER A 1 178 ? 36.057 -29.416 7.923 1.00 22.00 178 SER A CA 1
ATOM 1269 C C . SER A 1 178 ? 36.064 -28.590 9.202 1.00 22.57 178 SER A C 1
ATOM 1270 O O . SER A 1 178 ? 35.553 -27.464 9.215 1.00 24.18 178 SER A O 1
ATOM 1273 N N . TYR A 1 179 ? 36.622 -29.156 10.271 1.00 20.95 179 TYR A N 1
ATOM 1274 C CA . TYR A 1 179 ? 36.666 -28.484 11.571 1.00 22.32 179 TYR A CA 1
ATOM 1275 C C . TYR A 1 179 ? 37.664 -27.336 11.575 1.00 21.41 179 TYR A C 1
ATOM 1276 O O . TYR A 1 179 ? 37.783 -26.612 12.560 1.00 21.94 179 TYR A O 1
ATOM 1285 N N . VAL A 1 180 ? 38.424 -27.218 10.490 1.00 21.78 180 VAL A N 1
ATOM 1286 C CA . VAL A 1 180 ? 39.385 -26.128 10.317 1.00 21.83 180 VAL A CA 1
ATOM 1287 C C . VAL A 1 180 ? 38.718 -24.878 9.782 1.00 21.01 180 VAL A C 1
ATOM 1288 O O . VAL A 1 180 ? 38.927 -23.792 10.301 1.00 20.42 180 VAL A O 1
ATOM 1292 N N . SER A 1 181 ? 37.888 -25.053 8.760 1.00 21.45 181 SER A N 1
ATOM 1293 C CA . SER A 1 181 ? 37.064 -23.978 8.247 1.00 23.50 181 SER A CA 1
ATOM 1294 C C . SER A 1 181 ? 35.983 -23.640 9.274 1.00 26.55 181 SER A C 1
ATOM 1295 O O . SER A 1 181 ? 35.836 -22.472 9.669 1.00 27.52 181 SER A O 1
ATOM 1298 N N . MET A 1 182 ? 35.261 -24.675 9.721 1.00 25.08 182 MET A N 1
ATOM 1299 C CA . MET A 1 182 ? 34.075 -24.519 10.562 1.00 24.51 182 MET A CA 1
ATOM 1300 C C . MET A 1 182 ? 34.233 -25.159 11.945 1.00 22.21 182 MET A C 1
ATOM 1301 O O . MET A 1 182 ? 33.677 -26.201 12.222 1.00 25.20 182 MET A O 1
ATOM 1306 N N . PRO A 1 183 ? 34.951 -24.483 12.829 1.00 21.36 183 PRO A N 1
ATOM 1307 C CA . PRO A 1 183 ? 35.494 -24.803 14.161 1.00 27.10 183 PRO A CA 1
ATOM 1308 C C . PRO A 1 183 ? 34.479 -25.250 15.187 1.00 30.12 183 PRO A C 1
ATOM 1309 O O . PRO A 1 183 ? 33.450 -24.602 15.303 1.00 38.62 183 PRO A O 1
ATOM 1313 N N . PRO A 1 184 ? 34.791 -26.301 15.958 1.00 27.66 184 PRO A N 1
ATOM 1314 C CA . PRO A 1 184 ? 33.930 -26.882 16.991 1.00 33.37 184 PRO A CA 1
ATOM 1315 C C . PRO A 1 184 ? 33.407 -25.858 17.985 1.00 45.67 184 PRO A C 1
ATOM 1316 O O . PRO A 1 184 ? 34.137 -24.929 18.333 1.00 46.14 184 PRO A O 1
ATOM 1320 N N . GLU A 1 185 ? 32.152 -26.044 18.418 1.00 58.48 185 GLU A N 1
ATOM 1321 C CA . GLU A 1 185 ? 31.427 -25.109 19.304 1.00 67.04 185 GLU A CA 1
ATOM 1322 C C . GLU A 1 185 ? 31.720 -25.368 20.788 1.00 73.13 185 GLU A C 1
ATOM 1323 O O . GLU A 1 185 ? 31.582 -26.504 21.250 1.00 74.26 185 GLU A O 1
ATOM 1329 N N . ALA A 1 186 ? 32.122 -24.331 21.532 1.00 72.23 186 ALA A N 1
ATOM 1330 C CA . ALA A 1 186 ? 32.632 -24.537 22.899 1.00 72.12 186 ALA A CA 1
ATOM 1331 C C . ALA A 1 186 ? 31.530 -24.978 23.880 1.00 75.54 186 ALA A C 1
ATOM 1332 O O . ALA A 1 186 ? 31.808 -25.349 25.035 1.00 70.36 186 ALA A O 1
ATOM 1334 N N . ASP A 1 187 ? 30.282 -24.932 23.403 1.00 73.23 187 ASP A N 1
ATOM 1335 C CA . ASP A 1 187 ? 29.148 -25.539 24.101 1.00 75.35 187 ASP A CA 1
ATOM 1336 C C . ASP A 1 187 ? 29.412 -27.022 24.466 1.00 74.39 187 ASP A C 1
ATOM 1337 O O . ASP A 1 187 ? 29.293 -27.438 25.636 1.00 71.08 187 ASP A O 1
ATOM 1342 N N . HIS A 1 188 ? 29.765 -27.803 23.444 1.00 73.77 188 HIS A N 1
ATOM 1343 C CA . HIS A 1 188 ? 30.051 -29.234 23.579 1.00 70.74 188 HIS A CA 1
ATOM 1344 C C . HIS A 1 188 ? 31.452 -29.614 23.025 1.00 56.79 188 HIS A C 1
ATOM 1345 O O . HIS A 1 188 ? 31.923 -29.031 22.047 1.00 52.92 188 HIS A O 1
ATOM 1352 N N . ASP A 1 189 ? 32.081 -30.619 23.640 1.00 51.33 189 ASP A N 1
ATOM 1353 C CA . ASP A 1 189 ? 33.502 -30.946 23.421 1.00 50.99 189 ASP A CA 1
ATOM 1354 C C . ASP A 1 189 ? 33.745 -32.001 22.299 1.00 41.54 189 ASP A C 1
ATOM 1355 O O . ASP A 1 189 ? 33.516 -33.192 22.481 1.00 36.84 189 ASP A O 1
ATOM 1360 N N . VAL A 1 190 ? 34.272 -31.549 21.158 1.00 38.83 190 VAL A N 1
ATOM 1361 C CA . VAL A 1 190 ? 34.212 -32.340 19.928 1.00 34.03 190 VAL A CA 1
ATOM 1362 C C . VAL A 1 190 ? 35.228 -33.447 19.914 1.00 33.16 190 VAL A C 1
ATOM 1363 O O . VAL A 1 190 ? 34.949 -34.544 19.449 1.00 31.17 190 VAL A O 1
ATOM 1367 N N . ALA A 1 191 ? 36.414 -33.149 20.428 1.00 40.39 191 ALA A N 1
ATOM 1368 C CA . ALA A 1 191 ? 37.505 -34.121 20.482 1.00 37.30 191 ALA A CA 1
ATOM 1369 C C . ALA A 1 191 ? 36.976 -35.423 21.050 1.00 35.87 191 ALA A C 1
ATOM 1370 O O . ALA A 1 191 ? 37.270 -36.499 20.541 1.00 35.87 191 ALA A O 1
ATOM 1372 N N . ALA A 1 192 ? 36.154 -35.318 22.084 1.00 36.31 192 ALA A N 1
ATOM 1373 C CA . ALA A 1 192 ? 35.605 -36.511 22.707 1.00 37.84 192 ALA A CA 1
ATOM 1374 C C . ALA A 1 192 ? 34.655 -37.338 21.803 1.00 37.22 192 ALA A C 1
ATOM 1375 O O . ALA A 1 192 ? 34.887 -38.534 21.632 1.00 36.78 192 ALA A O 1
ATOM 1377 N N . ASP A 1 193 ? 33.605 -36.732 21.234 1.00 36.58 193 ASP A N 1
ATOM 1378 C CA . ASP A 1 193 ? 32.689 -37.487 20.368 1.00 33.46 193 ASP A CA 1
ATOM 1379 C C . ASP A 1 193 ? 33.521 -38.252 19.353 1.00 33.53 193 ASP A C 1
ATOM 1380 O O . ASP A 1 193 ? 33.306 -39.447 19.130 1.00 34.01 193 ASP A O 1
ATOM 1385 N N . LEU A 1 194 ? 34.483 -37.554 18.751 1.00 30.38 194 LEU A N 1
ATOM 1386 C CA . LEU A 1 194 ? 35.274 -38.126 17.676 1.00 28.06 194 LEU A CA 1
ATOM 1387 C C . LEU A 1 194 ? 36.114 -39.314 18.142 1.00 31.42 194 LEU A C 1
ATOM 1388 O O . LEU A 1 194 ? 36.146 -40.359 17.479 1.00 31.14 194 LEU A O 1
ATOM 1393 N N . ALA A 1 195 ? 36.781 -39.166 19.282 1.00 30.78 195 ALA A N 1
ATOM 1394 C CA . ALA A 1 195 ? 37.457 -40.299 19.898 1.00 30.77 195 ALA A CA 1
ATOM 1395 C C . ALA A 1 195 ? 36.497 -41.486 20.032 1.00 31.90 195 ALA A C 1
ATOM 1396 O O . ALA A 1 195 ? 36.772 -42.586 19.534 1.00 28.98 195 ALA A O 1
ATOM 1398 N N . ARG A 1 196 ? 35.355 -41.237 20.676 1.00 34.27 196 ARG A N 1
ATOM 1399 C CA . ARG A 1 196 ? 34.378 -42.286 20.963 1.00 32.50 196 ARG A CA 1
ATOM 1400 C C . ARG A 1 196 ? 33.812 -42.883 19.692 1.00 30.81 196 ARG A C 1
ATOM 1401 O O . ARG A 1 196 ? 33.339 -44.021 19.692 1.00 32.41 196 ARG A O 1
ATOM 1409 N N . LEU A 1 197 ? 33.904 -42.119 18.609 1.00 28.82 197 LEU A N 1
ATOM 1410 C CA . LEU A 1 197 ? 33.429 -42.552 17.306 1.00 28.32 197 LEU A CA 1
ATOM 1411 C C . LEU A 1 197 ? 34.393 -43.485 16.575 1.00 28.09 197 LEU A C 1
ATOM 1412 O O . LEU A 1 197 ? 33.936 -44.463 15.973 1.00 27.91 197 LEU A O 1
ATOM 1417 N N . ILE A 1 198 ? 35.703 -43.192 16.601 1.00 30.21 198 ILE A N 1
ATOM 1418 C CA . ILE A 1 198 ? 36.699 -44.089 15.962 1.00 28.98 198 ILE A CA 1
ATOM 1419 C C . ILE A 1 198 ? 37.217 -45.279 16.783 1.00 28.58 198 ILE A C 1
ATOM 1420 O O . ILE A 1 198 ? 37.704 -46.235 16.193 1.00 29.10 198 ILE A O 1
ATOM 1425 N N . THR A 1 199 ? 37.115 -45.238 18.111 1.00 27.93 199 THR A N 1
ATOM 1426 C CA . THR A 1 199 ? 37.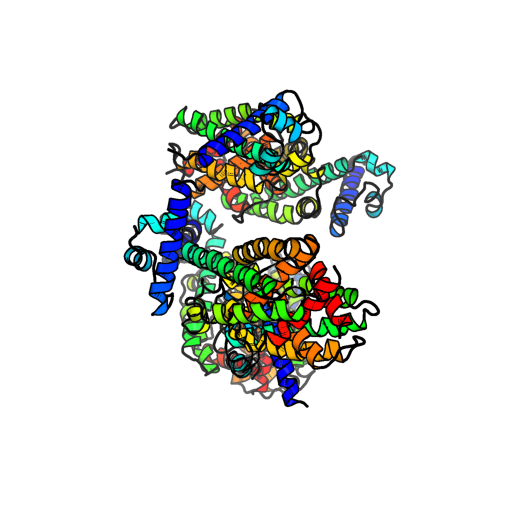611 -46.346 18.943 1.00 29.23 199 THR A CA 1
ATOM 1427 C C . THR A 1 199 ? 36.968 -47.699 18.593 1.00 33.51 199 THR A C 1
ATOM 1428 O O . THR A 1 199 ? 37.677 -48.674 18.330 1.00 35.82 199 THR A O 1
ATOM 1432 N N . PRO A 1 200 ? 35.622 -47.768 18.617 1.00 31.72 200 PRO A N 1
ATOM 1433 C CA . PRO A 1 200 ? 34.899 -48.892 18.030 1.00 30.00 200 PRO A CA 1
ATOM 1434 C C . PRO A 1 200 ? 35.395 -49.288 16.638 1.00 30.97 200 PRO A C 1
ATOM 1435 O O . PRO A 1 200 ? 35.316 -50.477 16.307 1.00 34.82 200 PRO A O 1
ATOM 1439 N N . PHE A 1 201 ? 35.889 -48.346 15.834 1.00 29.93 201 PHE A N 1
ATOM 1440 C CA . PHE A 1 201 ? 36.549 -48.741 14.577 1.00 29.86 201 PHE A CA 1
ATOM 1441 C C . PHE A 1 201 ? 37.878 -49.432 14.816 1.00 32.17 201 PHE A C 1
ATOM 1442 O O . PHE A 1 201 ? 38.195 -50.423 14.146 1.00 33.53 201 PHE A O 1
ATOM 1450 N N . ALA A 1 202 ? 38.642 -48.876 15.758 1.00 31.38 202 ALA A N 1
ATOM 1451 C CA . ALA A 1 202 ? 40.017 -49.260 16.051 1.00 30.84 202 ALA A CA 1
ATOM 1452 C C . ALA A 1 202 ? 40.144 -50.704 16.455 1.00 36.12 202 ALA A C 1
ATOM 1453 O O . ALA A 1 202 ? 41.005 -51.438 15.942 1.00 38.52 202 ALA A O 1
ATOM 1455 N N . GLU A 1 203 ? 39.282 -51.097 17.384 1.00 35.45 203 GLU A N 1
ATOM 1456 C CA . GLU A 1 203 ? 39.379 -52.400 18.003 1.00 38.80 203 GLU A CA 1
ATOM 1457 C C . GLU A 1 203 ? 38.906 -53.524 17.088 1.00 36.99 203 GLU A C 1
ATOM 1458 O O . GLU A 1 203 ? 39.539 -54.582 17.010 1.00 38.25 203 GLU A O 1
ATOM 1464 N N . ARG A 1 204 ? 37.806 -53.298 16.385 1.00 36.84 204 ARG A N 1
ATOM 1465 C CA . ARG A 1 204 ? 37.328 -54.318 15.477 1.00 39.33 204 ARG A CA 1
ATOM 1466 C C . ARG A 1 204 ? 38.388 -54.597 14.434 1.00 37.94 204 ARG A C 1
ATOM 1467 O O . ARG A 1 204 ? 38.639 -55.755 14.107 1.00 43.72 204 ARG A O 1
ATOM 1475 N N . HIS A 1 205 ? 39.011 -53.544 13.914 1.00 33.40 205 HIS A N 1
ATOM 1476 C CA . HIS A 1 205 ? 39.856 -53.702 12.729 1.00 35.82 205 HIS A CA 1
ATOM 1477 C C . HIS A 1 205 ? 41.406 -53.849 12.888 1.00 38.00 205 HIS A C 1
ATOM 1478 O O . HIS A 1 205 ? 42.124 -53.948 11.885 1.00 36.19 205 HIS A O 1
ATOM 1485 N N . GLY A 1 206 ? 41.927 -53.889 14.115 1.00 35.13 206 GLY A N 1
ATOM 1486 C CA . GLY A 1 206 ? 43.350 -54.162 14.296 1.00 32.45 206 GLY A CA 1
ATOM 1487 C C . GLY A 1 206 ? 43.811 -55.569 13.899 1.00 32.08 206 GLY A C 1
ATOM 1488 O O . GLY A 1 206 ? 42.975 -56.410 13.518 1.00 31.18 206 GLY A O 1
ATOM 1489 N N . VAL A 1 207 ? 45.131 -55.819 13.951 1.00 30.20 207 VAL A N 1
ATOM 1490 C CA . VAL A 1 207 ? 45.628 -57.199 14.096 1.00 30.21 207 VAL A CA 1
ATOM 1491 C C . VAL A 1 207 ? 46.420 -57.419 15.397 1.00 34.03 207 VAL A C 1
ATOM 1492 O O . VAL A 1 207 ? 46.172 -58.381 16.152 1.00 37.11 207 VAL A O 1
ATOM 1496 N N . ARG B 1 13 ? -4.607 -27.463 10.953 1.00 76.69 13 ARG B N 1
ATOM 1497 C CA . ARG B 1 13 ? -4.367 -26.194 11.625 1.00 80.87 13 ARG B CA 1
ATOM 1498 C C . ARG B 1 13 ? -3.050 -25.514 11.179 1.00 82.61 13 ARG B C 1
ATOM 1499 O O . ARG B 1 13 ? -2.037 -25.588 11.883 1.00 82.30 13 ARG B O 1
ATOM 1507 N N . ILE B 1 14 ? -3.054 -24.865 10.012 1.00 80.57 14 ILE B N 1
ATOM 1508 C CA . ILE B 1 14 ? -1.908 -24.045 9.587 1.00 73.05 14 ILE B CA 1
ATOM 1509 C C . ILE B 1 14 ? -2.300 -22.571 9.504 1.00 66.96 14 ILE B C 1
ATOM 1510 O O . ILE B 1 14 ? -2.901 -22.156 8.510 1.00 66.66 14 ILE B O 1
ATOM 1515 N N . PRO B 1 15 ? -1.902 -21.767 10.506 1.00 62.14 15 PRO B N 1
ATOM 1516 C CA . PRO B 1 15 ? -2.341 -20.364 10.602 1.00 61.55 15 PRO B CA 1
ATOM 1517 C C . PRO B 1 15 ? -2.036 -19.693 9.276 1.00 57.52 15 PRO B C 1
ATOM 1518 O O . PRO B 1 15 ? -0.886 -19.768 8.868 1.00 56.19 15 PRO B O 1
ATOM 1522 N N . TYR B 1 16 ? -3.018 -19.054 8.631 1.00 59.45 16 TYR B N 1
ATOM 1523 C CA . TYR B 1 16 ? -2.939 -18.856 7.170 1.00 54.86 16 TYR B CA 1
ATOM 1524 C C . TYR B 1 16 ? -1.629 -18.310 6.679 1.00 54.19 16 TYR B C 1
ATOM 1525 O O . TYR B 1 16 ? -0.882 -19.020 5.989 1.00 52.62 16 TYR B O 1
ATOM 1534 N N . ALA B 1 17 ? -1.375 -17.042 7.025 1.00 55.87 17 ALA B N 1
ATOM 1535 C CA . ALA B 1 17 ? -0.207 -16.293 6.531 1.00 56.56 17 ALA B CA 1
ATOM 1536 C C . ALA B 1 17 ? 1.099 -17.121 6.674 1.00 53.19 17 ALA B C 1
ATOM 1537 O O . ALA B 1 17 ? 2.000 -17.071 5.818 1.00 46.18 17 ALA B O 1
ATOM 1539 N N . GLU B 1 18 ? 1.161 -17.916 7.739 1.00 50.64 18 GLU B N 1
ATOM 1540 C CA . GLU B 1 18 ? 2.235 -18.865 7.909 1.00 45.59 18 GLU B CA 1
ATOM 1541 C C . GLU B 1 18 ? 2.383 -19.850 6.732 1.00 44.96 18 GLU B C 1
ATOM 1542 O O . GLU B 1 18 ? 3.313 -19.731 5.946 1.00 45.92 18 GLU B O 1
ATOM 1548 N N . ALA B 1 19 ? 1.457 -20.786 6.568 1.00 47.54 19 ALA B N 1
ATOM 1549 C CA . ALA B 1 19 ? 1.628 -21.836 5.549 1.00 49.45 19 ALA B CA 1
ATOM 1550 C C . ALA B 1 19 ? 1.712 -21.293 4.116 1.00 45.51 19 ALA B C 1
ATOM 1551 O O . ALA B 1 19 ? 1.969 -22.059 3.167 1.00 41.34 19 ALA B O 1
ATOM 1553 N N . SER B 1 20 ? 1.454 -19.986 3.975 1.00 44.22 20 SER B N 1
ATOM 1554 C CA . SER B 1 20 ? 1.473 -19.288 2.683 1.00 41.66 20 SER B CA 1
ATOM 1555 C C . SER B 1 20 ? 2.868 -18.908 2.237 1.00 43.72 20 SER B C 1
ATOM 1556 O O . SER B 1 20 ? 3.140 -18.862 1.028 1.00 40.92 20 SER B O 1
ATOM 1559 N N . ARG B 1 21 ? 3.716 -18.588 3.229 1.00 47.98 21 ARG B N 1
ATOM 1560 C CA . ARG B 1 21 ? 5.132 -18.226 3.037 1.00 42.06 21 ARG B CA 1
ATOM 1561 C C . ARG B 1 21 ? 5.893 -19.506 2.822 1.00 38.60 21 ARG B C 1
ATOM 1562 O O . ARG B 1 21 ? 6.718 -19.599 1.935 1.00 37.38 21 ARG B O 1
ATOM 1570 N N . ALA B 1 22 ? 5.593 -20.498 3.648 1.00 39.28 22 ALA B N 1
ATOM 1571 C CA . ALA B 1 22 ? 6.155 -21.805 3.469 1.00 36.88 22 ALA B CA 1
ATOM 1572 C C . ALA B 1 22 ? 5.855 -22.189 2.034 1.00 36.58 22 ALA B C 1
ATOM 1573 O O . ALA B 1 22 ? 6.716 -22.699 1.336 1.00 38.25 22 ALA B O 1
ATOM 1575 N N . LEU B 1 23 ? 4.648 -21.895 1.563 1.00 40.98 23 LEU B N 1
ATOM 1576 C CA . LEU B 1 23 ? 4.331 -22.171 0.160 1.00 42.27 23 LEU B CA 1
ATOM 1577 C C . LEU B 1 23 ? 5.119 -21.213 -0.702 1.00 38.64 23 LEU B C 1
ATOM 1578 O O . LEU B 1 23 ? 5.528 -21.542 -1.817 1.00 37.74 23 LEU B O 1
ATOM 1583 N N . LEU B 1 24 ? 5.330 -20.022 -0.163 1.00 37.72 24 LEU B N 1
ATOM 1584 C CA . LEU B 1 24 ? 6.061 -18.997 -0.879 1.00 38.83 24 LEU B CA 1
ATOM 1585 C C . LEU B 1 24 ? 7.474 -19.481 -1.214 1.00 41.37 24 LEU B C 1
ATOM 1586 O O . LEU B 1 24 ? 7.872 -19.465 -2.392 1.00 38.95 24 LEU B O 1
ATOM 1591 N N . ARG B 1 25 ? 8.202 -19.942 -0.181 1.00 44.36 25 ARG B N 1
ATOM 1592 C CA . ARG B 1 25 ? 9.605 -20.356 -0.312 1.00 38.31 25 ARG B CA 1
ATOM 1593 C C . ARG B 1 25 ? 9.707 -21.391 -1.399 1.00 36.77 25 ARG B C 1
ATOM 1594 O O . ARG B 1 25 ? 10.339 -21.136 -2.415 1.00 39.00 25 ARG B O 1
ATOM 1602 N N . ASP B 1 26 ? 9.012 -22.512 -1.247 1.00 34.38 26 ASP B N 1
ATOM 1603 C CA . ASP B 1 26 ? 9.142 -23.582 -2.225 1.00 35.88 26 ASP B CA 1
ATOM 1604 C C . ASP B 1 26 ? 8.768 -23.143 -3.620 1.00 36.85 26 ASP B C 1
ATOM 1605 O O . ASP B 1 26 ? 9.056 -23.828 -4.596 1.00 36.67 26 ASP B O 1
ATOM 1610 N N . SER B 1 27 ? 8.146 -21.979 -3.716 1.00 37.47 27 SER B N 1
ATOM 1611 C CA . SER B 1 27 ? 7.778 -21.451 -5.015 1.00 40.19 27 SER B CA 1
ATOM 1612 C C . SER B 1 27 ? 9.004 -20.942 -5.751 1.00 40.65 27 SER B C 1
ATOM 1613 O O . SER B 1 27 ? 9.180 -21.231 -6.948 1.00 41.01 27 SER B O 1
ATOM 1616 N N . VAL B 1 28 ? 9.844 -20.198 -5.020 1.00 40.01 28 VAL B N 1
ATOM 1617 C CA . VAL B 1 28 ? 11.049 -19.555 -5.563 1.00 39.12 28 VAL B CA 1
ATOM 1618 C C . VAL B 1 28 ? 12.109 -20.584 -5.946 1.00 42.96 28 VAL B C 1
ATOM 1619 O O . VAL B 1 28 ? 12.619 -20.596 -7.076 1.00 40.60 28 VAL B O 1
ATOM 1623 N N . LEU B 1 29 ? 12.448 -21.425 -4.964 1.00 41.95 29 LEU B N 1
ATOM 1624 C CA . LEU B 1 29 ? 13.547 -22.375 -5.062 1.00 36.45 29 LEU B CA 1
ATOM 1625 C C . LEU B 1 29 ? 13.262 -23.399 -6.133 1.00 42.23 29 LEU B C 1
ATOM 1626 O O . LEU B 1 29 ? 14.198 -23.963 -6.711 1.00 44.78 29 LEU B O 1
ATOM 1631 N N . ASP B 1 30 ? 11.976 -23.649 -6.392 1.00 42.77 30 ASP B N 1
ATOM 1632 C CA . ASP B 1 30 ? 11.593 -24.570 -7.455 1.00 44.07 30 ASP B CA 1
ATOM 1633 C C . ASP B 1 30 ? 11.709 -23.840 -8.780 1.00 42.09 30 ASP B C 1
ATOM 1634 O O . ASP B 1 30 ? 11.765 -24.452 -9.844 1.00 40.96 30 ASP B O 1
ATOM 1639 N N . ALA B 1 31 ? 11.790 -22.516 -8.693 1.00 41.42 31 ALA B N 1
ATOM 1640 C CA . ALA B 1 31 ? 12.068 -21.698 -9.867 1.00 45.39 31 ALA B CA 1
ATOM 1641 C C . ALA B 1 31 ? 13.512 -21.875 -10.290 1.00 46.73 31 ALA B C 1
ATOM 1642 O O . ALA B 1 31 ? 13.794 -22.221 -11.450 1.00 45.91 31 ALA B O 1
ATOM 1644 N N . MET B 1 32 ? 14.421 -21.645 -9.334 1.00 48.96 32 MET B N 1
ATOM 1645 C CA . MET B 1 32 ? 15.857 -21.839 -9.563 1.00 44.77 32 MET B CA 1
ATOM 1646 C C . MET B 1 32 ? 16.233 -23.301 -9.839 1.00 43.25 32 MET B C 1
ATOM 1647 O O . MET B 1 32 ? 16.920 -23.540 -10.823 1.00 44.75 32 MET B O 1
ATOM 1652 N N . ARG B 1 33 ? 15.748 -24.265 -9.038 1.00 39.52 33 ARG B N 1
ATOM 1653 C CA . ARG B 1 33 ? 15.989 -25.688 -9.332 1.00 40.82 33 ARG B CA 1
ATOM 1654 C C . ARG B 1 33 ? 15.664 -25.952 -10.796 1.00 44.11 33 ARG B C 1
ATOM 1655 O O . ARG B 1 33 ? 16.286 -26.783 -11.441 1.00 44.70 33 ARG B O 1
ATOM 1663 N N . ASP B 1 34 ? 14.683 -25.234 -11.320 1.00 48.08 34 ASP B N 1
ATOM 1664 C CA . ASP B 1 34 ? 14.373 -25.304 -12.749 1.00 51.49 34 ASP B CA 1
ATOM 1665 C C . ASP B 1 34 ? 15.247 -24.406 -13.642 1.00 48.65 34 ASP B C 1
ATOM 1666 O O . ASP B 1 34 ? 15.530 -24.759 -14.795 1.00 48.65 34 ASP B O 1
ATOM 1671 N N . LEU B 1 35 ? 15.658 -23.259 -13.095 1.00 45.53 35 LEU B N 1
ATOM 1672 C CA . LEU B 1 35 ? 16.499 -22.274 -13.784 1.00 46.32 35 LEU B CA 1
ATOM 1673 C C . LEU B 1 35 ? 17.934 -22.761 -14.107 1.00 54.85 35 LEU B C 1
ATOM 1674 O O . LEU B 1 35 ? 18.437 -22.635 -15.240 1.00 54.45 35 LEU B O 1
ATOM 1679 N N . LEU B 1 36 ? 18.575 -23.337 -13.095 1.00 53.07 36 LEU B N 1
ATOM 1680 C CA . LEU B 1 36 ? 19.943 -23.821 -13.177 1.00 46.16 36 LEU B CA 1
ATOM 1681 C C . LEU B 1 36 ? 20.025 -25.042 -14.086 1.00 49.11 36 LEU B C 1
ATOM 1682 O O . LEU B 1 36 ? 21.092 -25.621 -14.239 1.00 58.66 36 LEU B O 1
ATOM 1687 N N . LEU B 1 37 ? 18.897 -25.484 -14.630 1.00 47.09 37 LEU B N 1
ATOM 1688 C CA . LEU B 1 37 ? 18.921 -26.524 -15.656 1.00 50.86 37 LEU B CA 1
ATOM 1689 C C . LEU B 1 37 ? 19.383 -25.975 -17.006 1.00 53.29 37 LEU B C 1
ATOM 1690 O O . LEU B 1 37 ? 19.982 -26.692 -17.815 1.00 53.23 37 LEU B O 1
ATOM 1695 N N . THR B 1 38 ? 19.009 -24.733 -17.285 1.00 53.76 38 THR B N 1
ATOM 1696 C CA . THR B 1 38 ? 19.419 -24.067 -18.516 1.00 58.32 38 THR B CA 1
ATOM 1697 C C . THR B 1 38 ? 20.541 -23.009 -18.334 1.00 59.43 38 THR B C 1
ATOM 1698 O O . THR B 1 38 ? 21.100 -22.497 -19.311 1.00 60.78 38 THR B O 1
ATOM 1702 N N . ARG B 1 39 ? 20.900 -22.722 -17.084 1.00 57.17 39 ARG B N 1
ATOM 1703 C CA . ARG B 1 39 ? 21.893 -21.675 -16.791 1.00 57.85 39 ARG B CA 1
ATOM 1704 C C . ARG B 1 39 ? 22.873 -22.049 -15.654 1.00 57.07 39 ARG B C 1
ATOM 1705 O O . ARG B 1 39 ? 22.987 -23.215 -15.283 1.00 61.23 39 ARG B O 1
ATOM 1713 N N . ASP B 1 40 ? 23.642 -21.101 -15.145 1.00 47.90 40 ASP B N 1
ATOM 1714 C CA . ASP B 1 40 ? 24.460 -21.434 -13.995 1.00 43.80 40 ASP B CA 1
ATOM 1715 C C . ASP B 1 40 ? 24.307 -20.352 -12.949 1.00 40.50 40 ASP B C 1
ATOM 1716 O O . ASP B 1 40 ? 23.997 -19.229 -13.290 1.00 44.13 40 ASP B O 1
ATOM 1721 N N . TRP B 1 41 ? 24.559 -20.670 -11.686 1.00 36.46 41 TRP B N 1
ATOM 1722 C CA . TRP B 1 41 ? 24.138 -19.803 -10.591 1.00 36.71 41 TRP B CA 1
ATOM 1723 C C . TRP B 1 41 ? 24.756 -18.418 -10.628 1.00 43.82 41 TRP B C 1
ATOM 1724 O O . TRP B 1 41 ? 24.368 -17.541 -9.853 1.00 45.14 41 TRP B O 1
ATOM 1735 N N . SER B 1 42 ? 25.695 -18.210 -11.551 1.00 49.03 42 SER B N 1
ATOM 1736 C CA . SER B 1 42 ? 26.280 -16.879 -11.788 1.00 51.66 42 SER B CA 1
ATOM 1737 C C . SER B 1 42 ? 25.358 -15.896 -12.533 1.00 51.96 42 SER B C 1
ATOM 1738 O O . SER B 1 42 ? 25.418 -14.689 -12.298 1.00 50.71 42 SER B O 1
ATOM 1741 N N . ALA B 1 43 ? 24.510 -16.436 -13.414 1.00 53.98 43 ALA B N 1
ATOM 1742 C CA . ALA B 1 43 ? 23.574 -15.671 -14.262 1.00 56.04 43 ALA B CA 1
ATOM 1743 C C . ALA B 1 43 ? 22.191 -15.453 -13.640 1.00 54.24 43 ALA B C 1
ATOM 1744 O O . ALA B 1 43 ? 21.258 -15.010 -14.311 1.00 56.90 43 ALA B O 1
ATOM 1746 N N . ILE B 1 44 ? 22.046 -15.824 -12.377 1.00 52.54 44 ILE B N 1
ATOM 1747 C CA . ILE B 1 44 ? 20.765 -15.708 -11.688 1.00 54.27 44 ILE B CA 1
ATOM 1748 C C . ILE B 1 44 ? 20.824 -14.518 -10.674 1.00 54.37 44 ILE B C 1
ATOM 1749 O O . ILE B 1 44 ? 21.811 -14.390 -9.919 1.00 50.30 44 ILE B O 1
ATOM 1754 N N . THR B 1 45 ? 19.817 -13.626 -10.729 1.00 50.62 45 THR B N 1
ATOM 1755 C CA . THR B 1 45 ? 19.600 -12.516 -9.767 1.00 51.57 45 THR B CA 1
ATOM 1756 C C . THR B 1 45 ? 18.555 -12.947 -8.740 1.00 51.57 45 THR B C 1
ATOM 1757 O O . THR B 1 45 ? 18.216 -14.125 -8.685 1.00 53.58 45 THR B O 1
ATOM 1761 N N . LEU B 1 46 ? 18.073 -12.027 -7.899 1.00 49.51 46 LEU B N 1
ATOM 1762 C CA . LEU B 1 4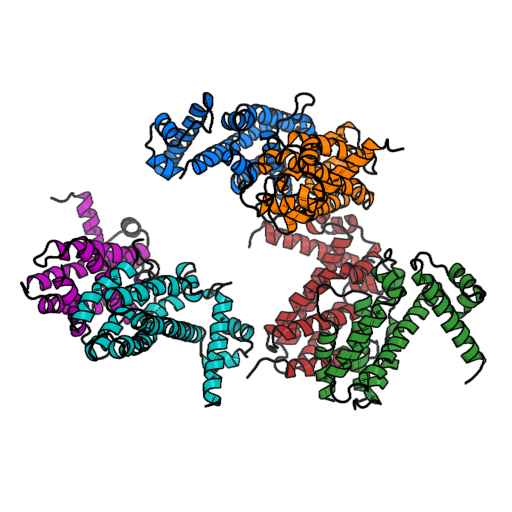6 ? 16.756 -12.230 -7.299 1.00 46.35 46 LEU B CA 1
ATOM 1763 C C . LEU B 1 46 ? 15.782 -11.995 -8.432 1.00 47.45 46 LEU B C 1
ATOM 1764 O O . LEU B 1 46 ? 15.037 -12.877 -8.836 1.00 49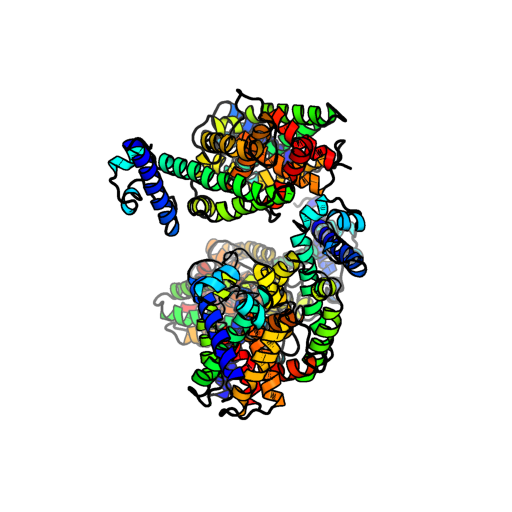.63 46 LEU B O 1
ATOM 1769 N N . SER B 1 47 ? 15.876 -10.802 -8.999 1.00 51.69 47 SER B N 1
ATOM 1770 C CA . SER B 1 47 ? 15.008 -10.360 -10.081 1.00 54.81 47 SER B CA 1
ATOM 1771 C C . SER B 1 47 ? 15.232 -11.191 -11.349 1.00 53.22 47 SER B C 1
ATOM 1772 O O . SER B 1 47 ? 14.560 -10.991 -12.365 1.00 58.10 47 SER B O 1
ATOM 1775 N N . ASP B 1 48 ? 16.203 -12.094 -11.307 1.00 48.90 48 ASP B N 1
ATOM 1776 C CA . ASP B 1 48 ? 16.350 -13.034 -12.403 1.00 53.56 48 ASP B CA 1
ATOM 1777 C C . ASP B 1 48 ? 15.305 -14.146 -12.280 1.00 57.33 48 ASP B C 1
ATOM 1778 O O . ASP B 1 48 ? 14.663 -14.511 -13.283 1.00 59.81 48 ASP B O 1
ATOM 1783 N N . VAL B 1 49 ? 15.158 -14.690 -11.061 1.00 56.07 49 VAL B N 1
ATOM 1784 C CA . VAL B 1 49 ? 14.136 -15.710 -10.758 1.00 53.05 49 VAL B CA 1
ATOM 1785 C C . VAL B 1 49 ? 12.744 -15.157 -10.460 1.00 56.23 49 VAL B C 1
ATOM 1786 O O . VAL B 1 49 ? 11.761 -15.652 -11.026 1.00 57.75 49 VAL B O 1
ATOM 1790 N N . ALA B 1 50 ? 12.658 -14.100 -9.641 1.00 55.36 50 ALA B N 1
ATOM 1791 C CA . ALA B 1 50 ? 11.360 -13.563 -9.212 1.00 53.09 50 ALA B CA 1
ATOM 1792 C C . ALA B 1 50 ? 10.475 -13.374 -10.445 1.00 58.47 50 ALA B C 1
ATOM 1793 O O . ALA B 1 50 ? 9.253 -13.322 -10.337 1.00 62.88 50 ALA B O 1
ATOM 1795 N N . ARG B 1 51 ? 11.093 -13.304 -11.624 1.00 57.08 51 ARG B N 1
ATOM 1796 C CA . ARG B 1 51 ? 10.337 -13.397 -12.871 1.00 59.75 51 ARG B CA 1
ATOM 1797 C C . ARG B 1 51 ? 9.767 -14.801 -13.227 1.00 62.74 51 ARG B C 1
ATOM 1798 O O . ARG B 1 51 ? 8.546 -14.952 -13.325 1.00 68.58 51 ARG B O 1
ATOM 1806 N N . ALA B 1 52 ? 10.584 -15.843 -13.355 1.00 59.88 52 ALA B N 1
ATOM 1807 C CA . ALA B 1 52 ? 9.989 -17.142 -13.728 1.00 62.22 52 ALA B CA 1
ATOM 1808 C C . ALA B 1 52 ? 9.443 -17.919 -12.529 1.00 54.17 52 ALA B C 1
ATOM 1809 O O . ALA B 1 52 ? 9.031 -19.070 -12.667 1.00 50.93 52 ALA B O 1
ATOM 1811 N N . ALA B 1 53 ? 9.519 -17.315 -11.346 1.00 51.91 53 ALA B N 1
ATOM 1812 C CA . ALA B 1 53 ? 8.871 -17.866 -10.165 1.00 52.11 53 ALA B CA 1
ATOM 1813 C C . ALA B 1 53 ? 7.498 -17.247 -10.036 1.00 58.51 53 ALA B C 1
ATOM 1814 O O . ALA B 1 53 ? 6.648 -17.731 -9.274 1.00 58.15 53 ALA B O 1
ATOM 1816 N N . GLY B 1 54 ? 7.302 -16.179 -10.811 1.00 61.10 54 GLY B N 1
ATOM 1817 C CA . GLY B 1 54 ? 6.042 -15.460 -10.900 1.00 59.38 54 GLY B CA 1
ATOM 1818 C C . GLY B 1 54 ? 5.706 -14.478 -9.788 1.00 55.24 54 GLY B C 1
ATOM 1819 O O . GLY B 1 54 ? 4.527 -14.316 -9.477 1.00 61.23 54 GLY B O 1
ATOM 1820 N N . ILE B 1 55 ? 6.701 -13.837 -9.173 1.00 49.92 55 ILE B N 1
ATOM 1821 C CA . ILE B 1 55 ? 6.419 -12.840 -8.127 1.00 51.66 55 ILE B CA 1
ATOM 1822 C C . ILE B 1 55 ? 7.111 -11.487 -8.419 1.00 58.13 55 ILE B C 1
ATOM 1823 O O . ILE B 1 55 ? 7.855 -11.347 -9.393 1.00 57.31 55 ILE B O 1
ATOM 1828 N N . SER B 1 56 ? 6.838 -10.478 -7.597 1.00 61.47 56 SER B N 1
ATOM 1829 C CA . SER B 1 56 ? 7.424 -9.147 -7.786 1.00 67.30 56 SER B CA 1
ATOM 1830 C C . SER B 1 56 ? 8.833 -9.062 -7.209 1.00 63.53 56 SER B C 1
ATOM 1831 O O . SER B 1 56 ? 9.208 -9.862 -6.349 1.00 61.36 56 SER B O 1
ATOM 1834 N N . ARG B 1 57 ? 9.623 -8.109 -7.683 1.00 60.73 57 ARG B N 1
ATOM 1835 C CA . ARG B 1 57 ? 10.958 -8.013 -7.139 1.00 61.61 57 ARG B CA 1
ATOM 1836 C C . ARG B 1 57 ? 10.910 -7.733 -5.648 1.00 61.31 57 ARG B C 1
ATOM 1837 O O . ARG B 1 57 ? 11.311 -8.577 -4.861 1.00 61.06 57 ARG B O 1
ATOM 1845 N N . GLN B 1 58 ? 10.348 -6.593 -5.257 1.00 64.38 58 GLN B N 1
ATOM 1846 C CA . GLN B 1 58 ? 10.450 -6.131 -3.863 1.00 69.72 58 GLN B CA 1
ATOM 1847 C C . GLN B 1 58 ? 10.058 -7.208 -2.837 1.00 64.99 58 GLN B C 1
ATOM 1848 O O . GLN B 1 58 ? 10.615 -7.279 -1.728 1.00 60.01 58 GLN B O 1
ATOM 1854 N N . THR B 1 59 ? 9.112 -8.053 -3.237 1.00 65.22 59 THR B N 1
ATOM 1855 C CA . THR B 1 59 ? 8.534 -9.058 -2.346 1.00 67.20 59 THR B CA 1
ATOM 1856 C C . THR B 1 59 ? 9.492 -10.194 -1.951 1.00 64.25 59 THR B C 1
ATOM 1857 O O . THR B 1 59 ? 9.483 -10.625 -0.789 1.00 62.96 59 THR B O 1
ATOM 1861 N N . ILE B 1 60 ? 10.294 -10.662 -2.921 1.00 62.80 60 ILE B N 1
ATOM 1862 C CA . ILE B 1 60 ? 11.246 -11.783 -2.770 1.00 55.39 60 ILE B CA 1
ATOM 1863 C C . ILE B 1 60 ? 12.404 -11.434 -1.829 1.00 53.42 60 ILE B C 1
ATOM 1864 O O . ILE B 1 60 ? 12.719 -12.177 -0.892 1.00 46.90 60 ILE B O 1
ATOM 1869 N N . TYR B 1 61 ? 13.015 -10.283 -2.080 1.00 55.15 61 TYR B N 1
ATOM 1870 C CA . TYR B 1 61 ? 14.087 -9.787 -1.229 1.00 58.18 61 TYR B CA 1
ATOM 1871 C C . TYR B 1 61 ? 13.579 -9.442 0.193 1.00 58.74 61 TYR B C 1
ATOM 1872 O O . TYR B 1 61 ? 14.361 -9.262 1.135 1.00 58.46 61 TYR B O 1
ATOM 1881 N N . ASN B 1 62 ? 12.270 -9.388 0.385 1.00 58.87 62 ASN B N 1
ATOM 1882 C CA . ASN B 1 62 ? 11.829 -9.262 1.760 1.00 61.60 62 ASN B CA 1
ATOM 1883 C C . ASN B 1 62 ? 11.874 -10.601 2.529 1.00 61.08 62 ASN B C 1
ATOM 1884 O O . ASN B 1 62 ? 11.982 -10.612 3.761 1.00 59.61 62 ASN B O 1
ATOM 1889 N N . GLU B 1 63 ? 11.782 -11.725 1.814 1.00 57.82 63 GLU B N 1
ATOM 1890 C CA . GLU B 1 63 ? 11.989 -13.041 2.445 1.00 57.87 63 GLU B CA 1
ATOM 1891 C C . GLU B 1 63 ? 13.458 -13.505 2.588 1.00 64.62 63 GLU B C 1
ATOM 1892 O O . GLU B 1 63 ? 13.881 -13.968 3.663 1.00 66.36 63 GLU B O 1
ATOM 1898 N N . PHE B 1 64 ? 14.230 -13.387 1.506 1.00 62.47 64 PHE B N 1
ATOM 1899 C CA . PHE B 1 64 ? 15.634 -13.822 1.508 1.00 55.00 64 PHE B CA 1
ATOM 1900 C C . PHE B 1 64 ? 16.541 -12.608 1.662 1.00 55.26 64 PHE B C 1
ATOM 1901 O O . PHE B 1 64 ? 17.002 -12.293 2.755 1.00 54.29 64 PHE B O 1
ATOM 1909 N N . GLY B 1 65 ? 16.703 -11.894 0.551 1.00 56.88 65 GLY B N 1
ATOM 1910 C CA . GLY B 1 65 ? 17.313 -10.580 0.508 1.00 55.52 65 GLY B CA 1
ATOM 1911 C C . GLY B 1 65 ? 18.659 -10.502 -0.148 1.00 50.74 65 GLY B C 1
ATOM 1912 O O . GLY B 1 65 ? 19.021 -9.471 -0.692 1.00 56.79 65 GLY B O 1
ATOM 1913 N N . SER B 1 66 ? 19.366 -11.608 -0.208 1.00 48.81 66 SER B N 1
ATOM 1914 C CA . SER B 1 66 ? 20.680 -11.574 -0.824 1.00 52.50 66 SER B CA 1
ATOM 1915 C C . SER B 1 66 ? 20.556 -12.521 -1.967 1.00 48.30 66 SER B C 1
ATOM 1916 O O . SER B 1 66 ? 19.560 -13.220 -2.060 1.00 49.74 66 SER B O 1
ATOM 1919 N N . ARG B 1 67 ? 21.502 -12.510 -2.887 1.00 45.77 67 ARG B N 1
ATOM 1920 C CA . ARG B 1 67 ? 21.551 -13.649 -3.764 1.00 43.08 67 ARG B CA 1
ATOM 1921 C C . ARG B 1 67 ? 21.954 -14.818 -2.863 1.00 40.93 67 ARG B C 1
ATOM 1922 O O . ARG B 1 67 ? 21.502 -15.942 -3.045 1.00 36.81 67 ARG B O 1
ATOM 1930 N N . GLN B 1 68 ? 22.764 -14.524 -1.849 1.00 44.66 68 GLN B N 1
ATOM 1931 C CA . GLN B 1 68 ? 23.284 -15.569 -0.970 1.00 44.76 68 GLN B CA 1
ATOM 1932 C C . GLN B 1 68 ? 22.422 -15.784 0.266 1.00 42.40 68 GLN B C 1
ATOM 1933 O O . GLN B 1 68 ? 22.800 -16.537 1.174 1.00 41.60 68 GLN B O 1
ATOM 1939 N N . GLY B 1 69 ? 21.287 -15.086 0.314 1.00 42.36 69 GLY B N 1
ATOM 1940 C CA . GLY B 1 69 ? 20.186 -15.459 1.190 1.00 40.11 69 GLY B CA 1
ATOM 1941 C C . GLY B 1 69 ? 19.343 -16.564 0.581 1.00 34.86 69 GLY B C 1
ATOM 1942 O O . GLY B 1 69 ? 18.961 -17.503 1.277 1.00 29.63 69 GLY B O 1
ATOM 1943 N N . LEU B 1 70 ? 19.062 -16.441 -0.720 1.00 35.60 70 LEU B N 1
ATOM 1944 C CA . LEU B 1 70 ? 18.217 -17.391 -1.450 1.00 35.44 70 LEU B CA 1
ATOM 1945 C C . LEU B 1 70 ? 19.036 -18.601 -1.895 1.00 37.28 70 LEU B C 1
ATOM 1946 O O . LEU B 1 70 ? 18.490 -19.642 -2.291 1.00 37.01 70 LEU B O 1
ATOM 1951 N N . ALA B 1 71 ? 20.357 -18.457 -1.876 1.00 38.81 71 ALA B N 1
ATOM 1952 C CA . ALA B 1 71 ? 21.219 -19.612 -2.081 1.00 31.95 71 ALA B CA 1
ATOM 1953 C C . ALA B 1 71 ? 21.401 -20.362 -0.780 1.00 25.27 71 ALA B C 1
ATOM 1954 O O . ALA B 1 71 ? 21.317 -21.567 -0.784 1.00 22.38 71 ALA B O 1
ATOM 1956 N N . GLN B 1 72 ? 21.632 -19.650 0.328 1.00 27.60 72 GLN B N 1
ATOM 1957 C CA . GLN B 1 72 ? 21.793 -20.296 1.638 1.00 26.61 72 GLN B CA 1
ATOM 1958 C C . GLN B 1 72 ? 20.531 -21.051 1.999 1.00 28.57 72 GLN B C 1
ATOM 1959 O O . GLN B 1 72 ? 20.561 -22.021 2.773 1.00 26.28 72 GLN B O 1
ATOM 1965 N N . GLY B 1 73 ? 19.416 -20.572 1.440 1.00 32.22 73 GLY B N 1
ATOM 1966 C CA . GLY B 1 73 ? 18.091 -21.124 1.690 1.00 28.58 73 GLY B CA 1
ATOM 1967 C C . GLY B 1 73 ? 17.813 -22.405 0.946 1.00 22.07 73 GLY B C 1
ATOM 1968 O O . GLY B 1 73 ? 17.358 -23.373 1.527 1.00 22.66 73 GLY B O 1
ATOM 1969 N N . TYR B 1 74 ? 18.107 -22.395 -0.343 1.00 20.11 74 TYR B N 1
ATOM 1970 C CA . TYR B 1 74 ? 18.005 -23.568 -1.178 1.00 21.13 74 TYR B CA 1
ATOM 1971 C C . TYR B 1 74 ? 18.797 -24.711 -0.537 1.00 24.32 74 TYR B C 1
ATOM 1972 O O . TYR B 1 74 ? 18.479 -25.890 -0.702 1.00 23.72 74 TYR B O 1
ATOM 1981 N N . ALA B 1 75 ? 19.828 -24.331 0.212 1.00 26.47 75 ALA B N 1
ATOM 1982 C CA . ALA B 1 75 ? 20.751 -25.260 0.858 1.00 24.28 75 ALA B CA 1
ATOM 1983 C C . ALA B 1 75 ? 20.184 -25.977 2.062 1.00 25.11 75 ALA B C 1
ATOM 1984 O O . ALA B 1 75 ? 20.218 -27.192 2.095 1.00 27.67 75 ALA B O 1
ATOM 1986 N N . LEU B 1 76 ? 19.674 -25.261 3.058 1.00 23.75 76 LEU B N 1
ATOM 1987 C CA . LEU B 1 76 ? 18.980 -25.979 4.131 1.00 29.32 76 LEU B CA 1
ATOM 1988 C C . LEU B 1 76 ? 17.809 -26.875 3.659 1.00 36.51 76 LEU B C 1
ATOM 1989 O O . LEU B 1 76 ? 17.456 -27.852 4.341 1.00 37.31 76 LEU B O 1
ATOM 1994 N N . ARG B 1 77 ? 17.175 -26.531 2.532 1.00 33.28 77 ARG B N 1
ATOM 1995 C CA . ARG B 1 77 ? 16.182 -27.432 1.975 1.00 31.94 77 ARG B CA 1
ATOM 1996 C C . ARG B 1 77 ? 16.911 -28.726 1.638 1.00 33.62 77 ARG B C 1
ATOM 1997 O O . ARG B 1 77 ? 16.624 -29.783 2.226 1.00 34.95 77 ARG B O 1
ATOM 2005 N N . LEU B 1 78 ? 17.895 -28.622 0.738 1.00 29.80 78 LEU B N 1
ATOM 2006 C CA . LEU B 1 78 ? 18.555 -29.799 0.190 1.00 26.12 78 LEU B CA 1
ATOM 2007 C C . LEU B 1 78 ? 19.178 -30.614 1.288 1.00 25.24 78 LEU B C 1
ATOM 2008 O O . LEU B 1 78 ? 19.249 -31.823 1.180 1.00 25.45 78 LEU B O 1
ATOM 2013 N N . ALA B 1 79 ? 19.611 -29.939 2.349 1.00 26.41 79 ALA B N 1
ATOM 2014 C CA . ALA B 1 79 ? 19.991 -30.600 3.584 1.00 27.26 79 ALA B CA 1
ATOM 2015 C C . ALA B 1 79 ? 18.888 -31.578 3.933 1.00 34.38 79 ALA B C 1
ATOM 2016 O O . ALA B 1 79 ? 19.132 -32.758 4.234 1.00 35.27 79 ALA B O 1
ATOM 2018 N N . ASP B 1 80 ? 17.660 -31.067 3.894 1.00 35.75 80 ASP B N 1
ATOM 2019 C CA . ASP B 1 80 ? 16.506 -31.808 4.383 1.00 34.19 80 ASP B CA 1
ATOM 2020 C C . ASP B 1 80 ? 15.842 -32.812 3.435 1.00 33.28 80 ASP B C 1
ATOM 2021 O O . ASP B 1 80 ? 15.423 -33.868 3.902 1.00 36.18 80 ASP B O 1
ATOM 2026 N N . ARG B 1 81 ? 15.745 -32.506 2.136 1.00 30.89 81 ARG B N 1
ATOM 2027 C CA . ARG B 1 81 ? 15.347 -33.534 1.161 1.00 33.08 81 ARG B CA 1
ATOM 2028 C C . ARG B 1 81 ? 16.268 -34.730 1.382 1.00 34.41 81 ARG B C 1
ATOM 2029 O O . ARG B 1 81 ? 15.839 -35.879 1.349 1.00 36.80 81 ARG B O 1
ATOM 2037 N N . LEU B 1 82 ? 17.541 -34.436 1.623 1.00 30.68 82 LEU B N 1
ATOM 2038 C CA . LEU B 1 82 ? 18.558 -35.456 1.758 1.00 26.64 82 LEU B CA 1
ATOM 2039 C C . LEU B 1 82 ? 18.690 -36.079 3.123 1.00 27.08 82 LEU B C 1
ATOM 2040 O O . LEU B 1 82 ? 19.022 -37.243 3.225 1.00 30.72 82 LEU B O 1
ATOM 2045 N N . VAL B 1 83 ? 18.446 -35.336 4.184 1.00 25.22 83 VAL B N 1
ATOM 2046 C CA . VAL B 1 83 ? 18.552 -35.974 5.480 1.00 27.76 83 VAL B CA 1
ATOM 2047 C C . VAL B 1 83 ? 17.311 -36.835 5.725 1.00 35.62 83 VAL B C 1
ATOM 2048 O O . VAL B 1 83 ? 17.257 -37.607 6.684 1.00 36.96 83 VAL B O 1
ATOM 2052 N N . ASP B 1 84 ? 16.306 -36.708 4.859 1.00 37.33 84 ASP B N 1
ATOM 2053 C CA . ASP B 1 84 ? 15.055 -37.434 5.072 1.00 34.25 84 ASP B CA 1
ATOM 2054 C C . ASP B 1 84 ? 14.809 -38.733 4.333 1.00 33.63 84 ASP B C 1
ATOM 2055 O O . ASP B 1 84 ? 13.827 -39.406 4.576 1.00 39.78 84 ASP B O 1
ATOM 2060 N N . ASN B 1 85 ? 15.713 -39.108 3.461 1.00 32.82 85 ASN B N 1
ATOM 2061 C CA . ASN B 1 85 ? 15.701 -40.452 2.920 1.00 35.21 85 ASN B CA 1
ATOM 2062 C C . ASN B 1 85 ? 16.540 -41.370 3.792 1.00 38.77 85 ASN B C 1
ATOM 2063 O O . ASN B 1 85 ? 16.905 -42.487 3.395 1.00 39.17 85 ASN B O 1
ATOM 2068 N N . VAL B 1 86 ? 16.926 -40.858 4.956 1.00 37.00 86 VAL B N 1
ATOM 2069 C CA . VAL B 1 86 ? 17.596 -41.701 5.932 1.00 38.08 86 VAL B CA 1
ATOM 2070 C C . VAL B 1 86 ? 16.617 -42.643 6.621 1.00 41.14 86 VAL B C 1
ATOM 2071 O O . VAL B 1 86 ? 16.676 -43.866 6.392 1.00 39.45 86 VAL B O 1
ATOM 2075 N N . HIS B 1 87 ? 15.714 -42.066 7.433 1.00 42.81 87 HIS B N 1
ATOM 2076 C CA . HIS B 1 87 ? 14.713 -42.832 8.187 1.00 40.15 87 HIS B CA 1
ATOM 2077 C C . HIS B 1 87 ? 14.049 -43.784 7.210 1.00 36.99 87 HIS B C 1
ATOM 2078 O O . HIS B 1 87 ? 13.755 -44.933 7.534 1.00 36.61 87 HIS B O 1
ATOM 2085 N N . ALA B 1 88 ? 13.869 -43.299 5.989 1.00 36.57 88 ALA B N 1
ATOM 2086 C CA . ALA B 1 88 ? 13.369 -44.129 4.913 1.00 38.01 88 ALA B CA 1
ATOM 2087 C C . ALA B 1 88 ? 14.241 -45.375 4.632 1.00 35.79 88 ALA B C 1
ATOM 2088 O O . ALA B 1 88 ? 13.761 -46.490 4.788 1.00 38.70 88 ALA B O 1
ATOM 2090 N N . SER B 1 89 ? 15.511 -45.230 4.269 1.00 36.83 89 SER B N 1
ATOM 2091 C CA . SER B 1 89 ? 16.304 -46.442 3.970 1.00 39.30 89 SER B CA 1
ATOM 2092 C C . SER B 1 89 ? 16.955 -47.105 5.184 1.00 36.35 89 SER B C 1
ATOM 2093 O O . SER B 1 89 ? 17.425 -48.251 5.109 1.00 31.29 89 SER B O 1
ATOM 2096 N N . LEU B 1 90 ? 17.010 -46.372 6.287 1.00 36.67 90 LEU B N 1
ATOM 2097 C CA . LEU B 1 90 ? 17.408 -46.952 7.551 1.00 34.26 90 LEU B CA 1
ATOM 2098 C C . LEU B 1 90 ? 16.419 -48.073 7.875 1.00 37.40 90 LEU B C 1
ATOM 2099 O O . LEU B 1 90 ? 16.824 -49.160 8.292 1.00 37.26 90 LEU B O 1
ATOM 2104 N N . ASP B 1 91 ? 15.123 -47.810 7.658 1.00 39.55 91 ASP B N 1
ATOM 2105 C CA . ASP B 1 91 ? 14.047 -48.762 7.976 1.00 37.52 91 ASP B CA 1
ATOM 2106 C C . ASP B 1 91 ? 13.755 -49.793 6.899 1.00 34.12 91 ASP B C 1
ATOM 2107 O O . ASP B 1 91 ? 13.059 -50.772 7.165 1.00 36.47 91 ASP B O 1
ATOM 2112 N N . ALA B 1 92 ? 14.258 -49.568 5.688 1.00 31.45 92 ALA B N 1
ATOM 2113 C CA . ALA B 1 92 ? 14.088 -50.530 4.600 1.00 30.94 92 ALA B CA 1
ATOM 2114 C C . ALA B 1 92 ? 15.033 -51.720 4.781 1.00 30.48 92 ALA B C 1
ATOM 2115 O O . ALA B 1 92 ? 14.917 -52.739 4.085 1.00 26.51 92 ALA B O 1
ATOM 2117 N N . ASN B 1 93 ? 16.029 -51.512 5.648 1.00 33.37 93 ASN B N 1
ATOM 2118 C CA . ASN B 1 93 ? 17.081 -52.483 6.011 1.00 28.39 93 ASN B CA 1
ATOM 2119 C C . ASN B 1 93 ? 17.091 -53.220 7.348 1.00 28.22 93 ASN B C 1
ATOM 2120 O O . ASN B 1 93 ? 18.108 -53.789 7.695 1.00 27.81 93 ASN B O 1
ATOM 2125 N N . VAL B 1 94 ? 15.989 -53.187 8.093 1.00 33.07 94 VAL B N 1
ATOM 2126 C CA . VAL B 1 94 ? 15.972 -53.486 9.536 1.00 33.19 94 VAL B CA 1
ATOM 2127 C C . VAL B 1 94 ? 16.776 -54.700 9.958 1.00 28.64 94 VAL B C 1
ATOM 2128 O O . VAL B 1 94 ? 16.636 -55.790 9.398 1.00 24.70 94 VAL B O 1
ATOM 2132 N N . GLY B 1 95 ? 17.614 -54.469 10.966 1.00 29.88 95 GLY B N 1
ATOM 2133 C CA . GLY B 1 95 ? 18.525 -55.464 11.516 1.00 32.35 95 GLY B CA 1
ATOM 2134 C C . GLY B 1 95 ? 19.997 -55.518 11.071 1.00 27.33 95 GLY B C 1
ATOM 2135 O O . GLY B 1 95 ? 20.839 -55.994 11.830 1.00 23.74 95 GLY B O 1
ATOM 2136 N N . ASN B 1 96 ? 20.316 -55.027 9.872 1.00 27.06 96 ASN B N 1
ATOM 2137 C CA . ASN B 1 96 ? 21.699 -55.064 9.372 1.00 28.78 96 ASN B CA 1
ATOM 2138 C C . ASN B 1 96 ? 22.348 -53.688 9.041 1.00 27.98 96 ASN B C 1
ATOM 2139 O O . ASN B 1 96 ? 22.129 -53.103 7.967 1.00 25.12 96 ASN B O 1
ATOM 2144 N N . PHE B 1 97 ? 23.252 -53.261 9.926 1.00 28.46 97 PHE B N 1
ATOM 2145 C CA . PHE B 1 97 ? 23.737 -51.886 9.960 1.00 26.73 97 PHE B CA 1
ATOM 2146 C C . PHE B 1 97 ? 24.509 -51.507 8.728 1.00 24.72 97 PHE B C 1
ATOM 2147 O O . PHE B 1 97 ? 24.343 -50.414 8.183 1.00 22.77 97 PHE B O 1
ATOM 2155 N N . TYR B 1 98 ? 25.410 -52.381 8.314 1.00 24.67 98 TYR B N 1
ATOM 2156 C CA . TYR B 1 98 ? 26.188 -52.009 7.161 1.00 24.78 98 TYR B CA 1
ATOM 2157 C C . TYR B 1 98 ? 25.288 -51.886 5.932 1.00 24.55 98 TYR B C 1
ATOM 2158 O O . TYR B 1 98 ? 25.413 -50.901 5.215 1.00 25.53 98 TYR B O 1
ATOM 2167 N N . GLU B 1 99 ? 24.355 -52.803 5.686 1.00 23.49 99 GLU B N 1
ATOM 2168 C CA . GLU B 1 99 ? 23.559 -52.603 4.473 1.00 23.70 99 GLU B CA 1
ATOM 2169 C C . GLU B 1 99 ? 22.744 -51.325 4.539 1.00 23.44 99 GLU B C 1
ATOM 2170 O O . GLU B 1 99 ? 22.596 -50.630 3.530 1.00 21.40 99 GLU B O 1
ATOM 2176 N N . ALA B 1 100 ? 22.221 -51.040 5.734 1.00 24.30 100 ALA B N 1
ATOM 2177 C CA . ALA B 1 100 ? 21.408 -49.847 6.019 1.00 23.63 100 ALA B CA 1
ATOM 2178 C C . ALA B 1 100 ? 22.141 -48.542 5.705 1.00 24.96 100 ALA B C 1
ATOM 2179 O O . ALA B 1 100 ? 21.747 -47.743 4.823 1.00 23.00 100 ALA B O 1
ATOM 2181 N N . PHE B 1 101 ? 23.202 -48.340 6.485 1.00 25.70 101 PHE B N 1
ATOM 2182 C CA . PHE B 1 101 ? 24.038 -47.170 6.397 1.00 22.24 101 PHE B CA 1
ATOM 2183 C C . PHE B 1 101 ? 24.501 -47.019 4.942 1.00 22.85 101 PHE B C 1
ATOM 2184 O O . PHE B 1 101 ? 24.373 -45.941 4.389 1.00 26.27 101 PHE B O 1
ATOM 2192 N N . LEU B 1 102 ? 24.974 -48.090 4.300 1.00 19.32 102 LEU B N 1
ATOM 2193 C CA . LEU B 1 102 ? 25.438 -47.995 2.908 1.00 18.76 102 LEU B CA 1
ATOM 2194 C C . LEU B 1 102 ? 24.378 -47.425 1.973 1.00 23.84 102 LEU B C 1
ATOM 2195 O O . LEU B 1 102 ? 24.519 -46.326 1.428 1.00 23.82 102 LEU B O 1
ATOM 2200 N N . GLN B 1 103 ? 23.316 -48.194 1.772 1.00 27.67 103 GLN B N 1
ATOM 2201 C CA . GLN B 1 103 ? 22.256 -47.819 0.839 1.00 27.75 103 GLN B CA 1
ATOM 2202 C C . GLN B 1 103 ? 21.731 -46.428 1.159 1.00 29.20 103 GLN B C 1
ATOM 2203 O O . GLN B 1 103 ? 21.329 -45.682 0.251 1.00 32.31 103 GLN B O 1
ATOM 2209 N N . GLY B 1 104 ? 21.733 -46.083 2.447 1.00 27.32 104 GLY B N 1
ATOM 2210 C CA . GLY B 1 104 ? 21.373 -44.737 2.847 1.00 30.18 104 GLY B CA 1
ATOM 2211 C C . GLY B 1 104 ? 22.313 -43.720 2.212 1.00 29.03 104 GLY B C 1
ATOM 2212 O O . GLY B 1 104 ? 21.870 -42.743 1.600 1.00 29.28 104 GLY B O 1
ATOM 2213 N N . PHE B 1 105 ? 23.614 -43.966 2.351 1.00 26.39 105 PHE B N 1
ATOM 2214 C CA . PHE B 1 105 ? 24.619 -43.093 1.777 1.00 25.52 105 PHE B CA 1
ATOM 2215 C C . PHE B 1 105 ? 24.630 -43.137 0.259 1.00 26.19 105 PHE B C 1
ATOM 2216 O O . PHE B 1 105 ? 24.811 -42.099 -0.358 1.00 28.33 105 PHE B O 1
ATOM 2224 N N . ARG B 1 106 ? 24.472 -44.304 -0.358 1.00 23.46 106 ARG B N 1
ATOM 2225 C CA . ARG B 1 106 ? 24.568 -44.334 -1.812 1.00 23.77 106 ARG B CA 1
ATOM 2226 C C . ARG B 1 106 ? 23.594 -43.343 -2.455 1.00 29.53 106 ARG B C 1
ATOM 2227 O O . ARG B 1 106 ? 23.942 -42.671 -3.435 1.00 29.35 106 ARG B O 1
ATOM 2235 N N . SER B 1 107 ? 22.386 -43.242 -1.884 1.00 32.51 107 SER B N 1
ATOM 2236 C CA . SER B 1 107 ? 21.377 -42.267 -2.337 1.00 34.67 107 SER B CA 1
ATOM 2237 C C . SER B 1 107 ? 21.867 -40.815 -2.151 1.00 33.86 107 SER B C 1
ATOM 2238 O O . SER B 1 107 ? 21.905 -40.023 -3.104 1.00 33.38 107 SER B O 1
ATOM 2241 N N . PHE B 1 108 ? 22.277 -40.483 -0.930 1.00 31.14 108 PHE B N 1
ATOM 2242 C CA . PHE B 1 108 ? 22.853 -39.178 -0.657 1.00 27.67 108 PHE B CA 1
ATOM 2243 C C . PHE B 1 108 ? 23.934 -38.742 -1.661 1.00 27.50 108 PHE B C 1
ATOM 2244 O O . PHE B 1 108 ? 24.101 -37.555 -1.900 1.00 27.30 108 PHE B O 1
ATOM 2252 N N . PHE B 1 109 ? 24.722 -39.670 -2.193 1.00 28.81 109 PHE B N 1
ATOM 2253 C CA . PHE B 1 109 ? 25.674 -39.294 -3.246 1.00 30.05 109 PHE B CA 1
ATOM 2254 C C . PHE B 1 109 ? 25.075 -39.141 -4.641 1.00 30.08 109 PHE B C 1
ATOM 2255 O O . PHE B 1 109 ? 25.258 -38.106 -5.278 1.00 30.70 109 PHE B O 1
ATOM 2263 N N . ALA B 1 110 ? 24.352 -40.146 -5.113 1.00 28.76 110 ALA B N 1
ATOM 2264 C CA . ALA B 1 110 ? 23.817 -40.067 -6.466 1.00 32.51 110 ALA B CA 1
ATOM 2265 C C . ALA B 1 110 ? 22.644 -39.059 -6.564 1.00 37.00 110 ALA B C 1
ATOM 2266 O O . ALA B 1 110 ? 22.145 -38.735 -7.665 1.00 35.64 110 ALA B O 1
ATOM 2268 N N . GLU B 1 111 ? 22.214 -38.560 -5.403 1.00 35.65 111 GLU B N 1
ATOM 2269 C CA . GLU B 1 111 ? 21.180 -37.524 -5.330 1.00 35.65 111 GLU B CA 1
ATOM 2270 C C . GLU B 1 111 ? 21.880 -36.181 -5.442 1.00 34.91 111 GLU B C 1
ATOM 2271 O O . GLU B 1 111 ? 21.633 -35.410 -6.382 1.00 33.04 111 GLU B O 1
ATOM 2277 N N . SER B 1 112 ? 22.775 -35.947 -4.475 1.00 35.79 112 SER B N 1
ATOM 2278 C CA . SER B 1 112 ? 23.560 -34.719 -4.330 1.00 29.69 112 SER B CA 1
ATOM 2279 C C . SER B 1 112 ? 24.087 -34.323 -5.680 1.00 28.01 112 SER B C 1
ATOM 2280 O O . SER B 1 112 ? 24.000 -33.162 -6.069 1.00 27.68 112 SER B O 1
ATOM 2283 N N . ALA B 1 113 ? 24.611 -35.315 -6.396 1.00 30.11 113 ALA B N 1
ATOM 2284 C CA . ALA B 1 113 ? 25.247 -35.108 -7.697 1.00 33.37 113 ALA B CA 1
ATOM 2285 C C . ALA B 1 113 ? 24.247 -34.729 -8.778 1.00 31.21 113 ALA B C 1
ATOM 2286 O O . ALA B 1 113 ? 24.602 -34.083 -9.778 1.00 30.85 113 ALA B O 1
ATOM 2288 N N . ALA B 1 114 ? 23.003 -35.147 -8.575 1.00 30.39 114 ALA B N 1
ATOM 2289 C CA . ALA B 1 114 ? 21.954 -34.903 -9.548 1.00 32.98 114 ALA B CA 1
ATOM 2290 C C . ALA B 1 114 ? 21.324 -33.488 -9.446 1.00 31.36 114 ALA B C 1
ATOM 2291 O O . ALA B 1 114 ? 20.902 -32.891 -10.464 1.00 28.61 114 ALA B O 1
ATOM 2293 N N . ASP B 1 115 ? 21.266 -32.961 -8.223 1.00 27.60 115 ASP B N 1
ATOM 2294 C CA . ASP B 1 115 ? 20.789 -31.607 -8.021 1.00 26.77 115 ASP B CA 1
ATOM 2295 C C . ASP B 1 115 ? 21.607 -30.627 -8.839 1.00 30.01 115 ASP B C 1
ATOM 2296 O O . ASP B 1 115 ? 22.834 -30.680 -8.830 1.00 31.60 115 ASP B O 1
ATOM 2301 N N . PRO B 1 116 ? 20.914 -29.730 -9.559 1.00 32.42 116 PRO B N 1
ATOM 2302 C CA . PRO B 1 116 ? 21.411 -28.626 -10.397 1.00 35.38 116 PRO B CA 1
ATOM 2303 C C . PRO B 1 116 ? 22.149 -27.457 -9.713 1.00 32.34 116 PRO B C 1
ATOM 2304 O O . PRO B 1 116 ? 22.895 -26.774 -10.419 1.00 32.44 116 PRO B O 1
ATOM 2308 N N . LEU B 1 117 ? 21.943 -27.201 -8.422 1.00 29.96 117 LEU B N 1
ATOM 2309 C CA . LEU B 1 117 ? 22.686 -26.120 -7.786 1.00 29.30 117 LEU B CA 1
ATOM 2310 C C . LEU B 1 117 ? 24.084 -26.620 -7.523 1.00 33.23 117 LEU B C 1
ATOM 2311 O O . LEU B 1 117 ? 25.053 -25.846 -7.539 1.00 36.88 117 LEU B O 1
ATOM 2316 N N . VAL B 1 118 ? 24.178 -27.923 -7.261 1.00 32.09 118 VAL B N 1
ATOM 2317 C CA . VAL B 1 118 ? 25.457 -28.568 -6.995 1.00 29.85 118 VAL B CA 1
ATOM 2318 C C . VAL B 1 118 ? 26.205 -28.787 -8.299 1.00 30.51 118 VAL B C 1
ATOM 2319 O O . VAL B 1 118 ? 27.412 -28.605 -8.349 1.00 34.32 118 VAL B O 1
ATOM 2323 N N . ILE B 1 119 ? 25.489 -29.144 -9.360 1.00 28.84 119 ILE B N 1
ATOM 2324 C CA . ILE B 1 119 ? 26.092 -29.194 -10.685 1.00 29.28 119 ILE B CA 1
ATOM 2325 C C . ILE B 1 119 ? 26.566 -27.781 -11.090 1.00 32.36 119 ILE B C 1
ATOM 2326 O O . ILE B 1 119 ? 27.339 -27.596 -12.036 1.00 33.71 119 ILE B O 1
ATOM 2331 N N . SER B 1 120 ? 26.085 -26.782 -10.362 1.00 32.15 120 SER B N 1
ATOM 2332 C CA . SER B 1 120 ? 26.562 -25.424 -10.527 1.00 33.47 120 SER B CA 1
ATOM 2333 C C . SER B 1 120 ? 27.858 -25.213 -9.744 1.00 39.39 120 SER B C 1
ATOM 2334 O O . SER B 1 120 ? 28.826 -24.642 -10.267 1.00 42.44 120 SER B O 1
ATOM 2337 N N . LEU B 1 121 ? 27.875 -25.690 -8.492 1.00 39.36 121 LEU B N 1
ATOM 2338 C CA . LEU B 1 121 ? 29.071 -25.641 -7.642 1.00 34.30 121 LEU B CA 1
ATOM 2339 C C . LEU B 1 121 ? 30.202 -26.266 -8.403 1.00 32.07 121 LEU B C 1
ATOM 2340 O O . LEU B 1 121 ? 31.270 -25.691 -8.513 1.00 33.08 121 LEU B O 1
ATOM 2345 N N . LEU B 1 122 ? 29.918 -27.427 -8.982 1.00 32.60 122 LEU B N 1
ATOM 2346 C CA . LEU B 1 122 ? 30.946 -28.278 -9.553 1.00 34.52 122 LEU B CA 1
ATOM 2347 C C . LEU B 1 122 ? 31.491 -27.807 -10.912 1.00 39.25 122 LEU B C 1
ATOM 2348 O O . LEU B 1 122 ? 32.628 -27.309 -10.986 1.00 45.88 122 LEU B O 1
ATOM 2353 N N . THR B 1 123 ? 30.708 -27.918 -11.975 1.00 35.39 123 THR B N 1
ATOM 2354 C CA . THR B 1 123 ? 31.241 -27.541 -13.292 1.00 40.75 123 THR B CA 1
ATOM 2355 C C . THR B 1 123 ? 31.152 -26.025 -13.602 1.00 42.99 123 THR B C 1
ATOM 2356 O O . THR B 1 123 ? 31.808 -25.489 -14.522 1.00 39.55 123 THR B O 1
ATOM 2360 N N . GLY B 1 124 ? 30.344 -25.338 -12.806 1.00 43.02 124 GLY B N 1
ATOM 2361 C CA . GLY B 1 124 ? 30.168 -23.913 -12.973 1.00 44.32 124 GLY B CA 1
ATOM 2362 C C . GLY B 1 124 ? 31.430 -23.185 -12.594 1.00 44.30 124 GLY B C 1
ATOM 2363 O O . GLY B 1 124 ? 32.148 -23.609 -11.688 1.00 43.55 124 GLY B O 1
ATOM 2364 N N . VAL B 1 125 ? 31.698 -22.090 -13.295 1.00 48.39 125 VAL B N 1
ATOM 2365 C CA . VAL B 1 125 ? 32.850 -21.253 -12.987 1.00 45.60 125 VAL B CA 1
ATOM 2366 C C . VAL B 1 125 ? 32.746 -20.654 -11.576 1.00 41.10 125 VAL B C 1
ATOM 2367 O O . VAL B 1 125 ? 31.719 -20.118 -11.181 1.00 39.12 125 VAL B O 1
ATOM 2371 N N . ALA B 1 126 ? 33.788 -20.862 -10.787 1.00 43.79 126 ALA B N 1
ATOM 2372 C CA . ALA B 1 126 ? 34.166 -19.934 -9.724 1.00 43.95 126 ALA B CA 1
ATOM 2373 C C . ALA B 1 126 ? 33.061 -19.267 -8.902 1.00 38.40 126 ALA B C 1
ATOM 2374 O O . ALA B 1 126 ? 32.834 -18.080 -9.068 1.00 42.93 126 ALA B O 1
ATOM 2376 N N . LYS B 1 127 ? 32.358 -19.964 -8.030 1.00 33.49 127 LYS B N 1
ATOM 2377 C CA . LYS B 1 127 ? 31.564 -19.162 -7.119 1.00 36.82 127 LYS B CA 1
ATOM 2378 C C . LYS B 1 127 ? 32.195 -19.156 -5.743 1.00 34.95 127 LYS B C 1
ATOM 2379 O O . LYS B 1 127 ? 32.052 -20.107 -4.985 1.00 34.84 127 LYS B O 1
ATOM 2385 N N . PRO B 1 128 ? 32.888 -18.062 -5.417 1.00 35.46 128 PRO B N 1
ATOM 2386 C CA . PRO B 1 128 ? 33.485 -17.747 -4.111 1.00 38.12 128 PRO B CA 1
ATOM 2387 C C . PRO B 1 128 ? 32.413 -17.413 -3.088 1.00 40.31 128 PRO B C 1
ATOM 2388 O O . PRO B 1 128 ? 32.688 -17.318 -1.885 1.00 37.94 128 PRO B O 1
ATOM 2392 N N . ASP B 1 129 ? 31.205 -17.175 -3.594 1.00 42.38 129 ASP B N 1
ATOM 2393 C CA . ASP B 1 129 ? 30.014 -17.116 -2.755 1.00 44.75 129 ASP B CA 1
ATOM 2394 C C . ASP B 1 129 ? 29.679 -18.498 -2.167 1.00 42.48 129 ASP B C 1
ATOM 2395 O O . ASP B 1 129 ? 29.709 -18.678 -0.940 1.00 40.52 129 ASP B O 1
ATOM 2400 N N . LEU B 1 130 ? 29.426 -19.467 -3.058 1.00 41.02 130 LEU B N 1
ATOM 2401 C CA . LEU B 1 130 ? 29.020 -20.845 -2.707 1.00 39.73 130 LEU B CA 1
ATOM 2402 C C . LEU B 1 130 ? 29.999 -21.524 -1.749 1.00 36.95 130 LEU B C 1
ATOM 2403 O O . LEU B 1 130 ? 29.619 -22.187 -0.769 1.00 33.28 130 LEU B O 1
ATOM 2408 N N . LEU B 1 131 ? 31.274 -21.338 -2.054 1.00 35.96 131 LEU B N 1
ATOM 2409 C CA . LEU B 1 131 ? 32.345 -21.930 -1.285 1.00 34.13 131 LEU B CA 1
ATOM 2410 C C . LEU B 1 131 ? 32.388 -21.359 0.138 1.00 34.77 131 LEU B C 1
ATOM 2411 O O . LEU B 1 131 ? 32.986 -21.955 1.034 1.00 34.55 131 LEU B O 1
ATOM 2416 N N . GLN B 1 132 ? 31.722 -20.223 0.346 1.00 36.75 132 GLN B N 1
ATOM 2417 C CA . GLN B 1 132 ? 31.633 -19.601 1.670 1.00 38.14 132 GLN B CA 1
ATOM 2418 C C . GLN B 1 132 ? 30.611 -20.353 2.519 1.00 38.05 132 GLN B C 1
ATOM 2419 O O . GLN B 1 132 ? 30.720 -20.441 3.763 1.00 33.79 132 GLN B O 1
ATOM 2425 N N . LEU B 1 133 ? 29.617 -20.891 1.810 1.00 35.52 133 LEU B N 1
ATOM 2426 C CA . LEU B 1 133 ? 28.464 -21.535 2.418 1.00 33.37 133 LEU B CA 1
ATOM 2427 C C . LEU B 1 133 ? 28.745 -22.962 2.857 1.00 32.16 133 LEU B C 1
ATOM 2428 O O . LEU B 1 133 ? 28.298 -23.371 3.918 1.00 30.69 133 LEU B O 1
ATOM 2433 N N . ILE B 1 134 ? 29.462 -23.729 2.043 1.00 29.20 134 ILE B N 1
ATOM 2434 C CA . ILE B 1 134 ? 29.722 -25.114 2.402 1.00 25.98 134 ILE B CA 1
ATOM 2435 C C . ILE B 1 134 ? 30.906 -25.307 3.356 1.00 30.12 134 ILE B C 1
ATOM 2436 O O . ILE B 1 134 ? 31.137 -26.432 3.800 1.00 30.97 134 ILE B O 1
ATOM 2441 N N . THR B 1 135 ? 31.643 -24.232 3.678 1.00 33.02 135 THR B N 1
ATOM 2442 C CA . THR B 1 135 ? 32.899 -24.346 4.450 1.00 30.57 135 THR B CA 1
ATOM 2443 C C . THR B 1 135 ? 33.003 -23.578 5.781 1.00 31.57 135 THR B C 1
ATOM 2444 O O . THR B 1 135 ? 32.887 -24.170 6.870 1.00 32.00 135 THR B O 1
ATOM 2448 N N . THR B 1 136 ? 33.261 -22.269 5.670 1.00 31.59 136 THR B N 1
ATOM 2449 C CA . THR B 1 136 ? 33.520 -21.375 6.808 1.00 30.81 136 THR B CA 1
ATOM 2450 C C . THR B 1 136 ? 32.235 -20.913 7.409 1.00 32.75 136 THR B C 1
ATOM 2451 O O . THR B 1 136 ? 32.103 -20.760 8.628 1.00 30.34 136 THR B O 1
ATOM 2455 N N . ASP B 1 137 ? 31.328 -20.599 6.486 1.00 34.67 137 ASP B N 1
ATOM 2456 C CA . ASP B 1 137 ? 29.977 -20.129 6.764 1.00 37.72 137 ASP B CA 1
ATOM 2457 C C . ASP B 1 137 ? 28.892 -21.212 6.660 1.00 35.17 137 ASP B C 1
ATOM 2458 O O . ASP B 1 137 ? 27.688 -20.925 6.698 1.00 37.56 137 ASP B O 1
ATOM 2463 N N . SER B 1 138 ? 29.336 -22.451 6.489 1.00 33.81 138 SER B N 1
ATOM 2464 C CA . SER B 1 138 ? 28.457 -23.618 6.555 1.00 30.93 138 SER B CA 1
ATOM 2465 C C . SER B 1 138 ? 27.729 -23.749 7.893 1.00 28.35 138 SER B C 1
ATOM 2466 O O . SER B 1 138 ? 26.786 -24.515 8.017 1.00 25.63 138 SER B O 1
ATOM 2469 N N . ALA B 1 139 ? 28.155 -22.976 8.882 1.00 31.20 139 ALA B N 1
ATOM 2470 C CA . ALA B 1 139 ? 27.708 -23.177 10.257 1.00 33.67 139 ALA B CA 1
ATOM 2471 C C . ALA B 1 139 ? 26.187 -23.481 10.417 1.00 30.37 139 ALA B C 1
ATOM 2472 O O . ALA B 1 139 ? 25.808 -24.450 11.076 1.00 28.03 139 ALA B O 1
ATOM 2474 N N . PRO B 1 140 ? 25.313 -22.679 9.788 1.00 31.86 140 PRO B N 1
ATOM 2475 C CA . PRO B 1 140 ? 23.910 -23.087 9.914 1.00 29.90 140 PRO B CA 1
ATOM 2476 C C . PRO B 1 140 ? 23.553 -24.409 9.182 1.00 30.72 140 PRO B C 1
ATOM 2477 O O . PRO B 1 140 ? 22.881 -25.205 9.833 1.00 31.48 140 PRO B O 1
ATOM 2481 N N . ILE B 1 141 ? 24.007 -24.660 7.938 1.00 28.82 141 ILE B N 1
ATOM 2482 C CA . ILE B 1 141 ? 23.666 -25.906 7.211 1.00 23.04 141 ILE B CA 1
ATOM 2483 C C . ILE B 1 141 ? 23.933 -27.128 8.067 1.00 24.62 141 ILE B C 1
ATOM 2484 O O . ILE B 1 141 ? 23.056 -27.958 8.267 1.00 25.73 141 ILE B O 1
ATOM 2489 N N . ILE B 1 142 ? 25.164 -27.246 8.557 1.00 27.53 142 ILE B N 1
ATOM 2490 C CA . ILE B 1 142 ? 25.556 -28.407 9.362 1.00 28.33 142 ILE B CA 1
ATOM 2491 C C . ILE B 1 142 ? 24.708 -28.433 10.602 1.00 30.10 142 ILE B C 1
ATOM 2492 O O . ILE B 1 142 ? 24.157 -29.476 10.962 1.00 31.32 142 ILE B O 1
ATOM 2497 N N . THR B 1 143 ? 24.600 -27.277 11.248 1.00 28.52 143 THR B N 1
ATOM 2498 C CA . THR B 1 143 ? 24.040 -27.236 12.579 1.00 29.06 143 THR B CA 1
ATOM 2499 C C . THR B 1 143 ? 22.584 -27.755 12.573 1.00 29.19 143 THR B C 1
ATOM 2500 O O . THR B 1 143 ? 22.191 -28.498 13.490 1.00 27.68 143 THR B O 1
ATOM 2504 N N . ARG B 1 144 ? 21.823 -27.417 11.519 1.00 30.72 144 ARG B N 1
ATOM 2505 C CA . ARG B 1 144 ? 20.440 -27.914 11.325 1.00 32.47 144 ARG B CA 1
ATOM 2506 C C . ARG B 1 144 ? 20.367 -29.395 11.006 1.00 33.04 144 ARG B C 1
ATOM 2507 O O . ARG B 1 144 ? 19.756 -30.176 11.757 1.00 32.27 144 ARG B O 1
ATOM 2515 N N . ALA B 1 145 ? 21.026 -29.777 9.906 1.00 33.29 145 ALA B N 1
ATOM 2516 C CA . ALA B 1 145 ? 20.965 -31.148 9.392 1.00 34.70 145 ALA B CA 1
ATOM 2517 C C . ALA B 1 145 ? 21.569 -32.127 10.399 1.00 29.08 145 ALA B C 1
ATOM 2518 O O . ALA B 1 145 ? 21.416 -33.331 10.286 1.00 27.87 145 ALA B O 1
ATOM 2520 N N . SER B 1 146 ? 22.230 -31.579 11.402 1.00 29.11 146 SER B N 1
ATOM 2521 C CA . SER B 1 146 ? 22.774 -32.365 12.481 1.00 30.72 146 SER B CA 1
ATOM 2522 C C . SER B 1 146 ? 21.707 -32.954 13.410 1.00 33.06 146 SER B C 1
ATOM 2523 O O . SER B 1 146 ? 21.726 -34.158 13.676 1.00 33.42 146 SER B O 1
ATOM 2526 N N . ALA B 1 147 ? 20.815 -32.119 13.951 1.00 32.65 147 ALA B N 1
ATOM 2527 C CA . ALA B 1 147 ? 19.816 -32.642 14.883 1.00 29.76 147 ALA B CA 1
ATOM 2528 C C . ALA B 1 147 ? 18.700 -33.239 14.079 1.00 31.11 147 ALA B C 1
ATOM 2529 O O . ALA B 1 147 ? 18.037 -34.173 14.525 1.00 32.49 147 ALA B O 1
ATOM 2531 N N . ARG B 1 148 ? 18.494 -32.712 12.880 1.00 29.80 148 ARG B N 1
ATOM 2532 C CA . ARG B 1 148 ? 17.493 -33.304 11.996 1.00 31.54 148 ARG B CA 1
ATOM 2533 C C . ARG B 1 148 ? 17.774 -34.799 11.747 1.00 31.50 148 ARG B C 1
ATOM 2534 O O . ARG B 1 148 ? 16.858 -35.611 11.772 1.00 31.35 148 ARG B O 1
ATOM 2542 N N . LEU B 1 149 ? 19.042 -35.162 11.554 1.00 32.21 149 LEU B N 1
ATOM 2543 C CA . LEU B 1 149 ? 19.422 -36.562 11.343 1.00 29.15 149 LEU B CA 1
ATOM 2544 C C . LEU B 1 149 ? 19.570 -37.359 12.639 1.00 28.27 149 LEU B C 1
ATOM 2545 O O . LEU B 1 149 ? 19.567 -38.586 12.616 1.00 28.85 149 LEU B O 1
ATOM 2550 N N . ALA B 1 150 ? 19.670 -36.661 13.765 1.00 28.47 150 ALA B N 1
ATOM 2551 C CA . ALA B 1 150 ? 19.863 -37.303 15.073 1.00 30.88 150 ALA B CA 1
ATOM 2552 C C . ALA B 1 150 ? 18.855 -38.412 15.436 1.00 34.95 150 ALA B C 1
ATOM 2553 O O . ALA B 1 150 ? 19.285 -39.526 15.770 1.00 32.39 150 ALA B O 1
ATOM 2555 N N . PRO B 1 151 ? 17.523 -38.106 15.375 1.00 40.71 151 PRO B N 1
ATOM 2556 C CA . PRO B 1 151 ? 16.390 -39.003 15.658 1.00 34.45 151 PRO B CA 1
ATOM 2557 C C . PRO B 1 151 ? 16.418 -40.256 14.821 1.00 33.88 151 PRO B C 1
ATOM 2558 O O . PRO B 1 151 ? 16.144 -41.316 15.364 1.00 37.55 151 PRO B O 1
ATOM 2562 N N . ALA B 1 152 ? 16.778 -40.142 13.546 1.00 31.41 152 ALA B N 1
ATOM 2563 C CA . ALA B 1 152 ? 16.788 -41.294 12.655 1.00 34.45 152 ALA B CA 1
ATOM 2564 C C . ALA B 1 152 ? 17.412 -42.497 13.346 1.00 35.33 152 ALA B C 1
ATOM 2565 O O . ALA B 1 152 ? 16.905 -43.599 13.249 1.00 34.88 152 ALA B O 1
ATOM 2567 N N . PHE B 1 153 ? 18.503 -42.272 14.064 1.00 37.71 153 PHE B N 1
ATOM 2568 C CA . PHE B 1 153 ? 19.140 -43.328 14.859 1.00 39.66 153 PHE B CA 1
ATOM 2569 C C . PHE B 1 153 ? 18.531 -43.500 16.252 1.00 39.63 153 PHE B C 1
ATOM 2570 O O . PHE B 1 153 ? 18.726 -44.510 16.901 1.00 42.21 153 PHE B O 1
ATOM 2578 N N . THR B 1 154 ? 17.854 -42.484 16.753 1.00 37.45 154 THR B N 1
ATOM 2579 C CA . THR B 1 154 ? 17.277 -42.613 18.081 1.00 41.40 154 THR B CA 1
ATOM 2580 C C . THR B 1 154 ? 15.887 -43.296 18.074 1.00 43.88 154 THR B C 1
ATOM 2581 O O . THR B 1 154 ? 15.579 -44.154 18.905 1.00 45.88 154 THR B O 1
ATOM 2585 N N . ASP B 1 155 ? 15.064 -42.914 17.110 1.00 41.55 155 ASP B N 1
ATOM 2586 C CA . ASP B 1 155 ? 13.694 -43.366 17.054 1.00 39.42 155 ASP B CA 1
ATOM 2587 C C . ASP B 1 155 ? 13.537 -44.532 16.125 1.00 42.46 155 ASP B C 1
ATOM 2588 O O . ASP B 1 155 ? 12.428 -45.050 15.961 1.00 53.10 155 ASP B O 1
ATOM 2593 N N . THR B 1 156 ? 14.618 -44.933 15.476 1.00 38.05 156 THR B N 1
ATOM 2594 C CA . THR B 1 156 ? 14.494 -46.070 14.571 1.00 41.12 156 THR B CA 1
ATOM 2595 C C . THR B 1 156 ? 14.957 -47.387 15.203 1.00 36.01 156 THR B C 1
ATOM 2596 O O . THR B 1 156 ? 15.149 -47.479 16.419 1.00 34.50 156 THR B O 1
ATOM 2600 N N . TRP B 1 157 ? 15.082 -48.412 14.372 1.00 33.31 157 TRP B N 1
ATOM 2601 C CA . TRP B 1 157 ? 15.375 -49.728 14.873 1.00 33.63 157 TRP B CA 1
ATOM 2602 C C . TRP B 1 157 ? 16.791 -49.905 15.361 1.00 32.02 157 TRP B C 1
ATOM 2603 O O . TRP B 1 157 ? 17.101 -50.887 16.015 1.00 30.44 157 TRP B O 1
ATOM 2614 N N . VAL B 1 158 ? 17.634 -48.930 15.069 1.00 35.55 158 VAL B N 1
ATOM 2615 C CA . VAL B 1 158 ? 18.970 -48.895 15.613 1.00 35.34 158 VAL B CA 1
ATOM 2616 C C . VAL B 1 158 ? 18.789 -48.126 16.885 1.00 38.02 158 VAL B C 1
ATOM 2617 O O . VAL B 1 158 ? 18.791 -46.918 16.840 1.00 38.57 158 VAL B O 1
ATOM 2621 N N . ALA B 1 159 ? 18.752 -48.756 18.045 1.00 41.44 159 ALA B N 1
ATOM 2622 C CA . ALA B 1 159 ? 18.186 -47.997 19.152 1.00 44.37 159 ALA B CA 1
ATOM 2623 C C . ALA B 1 159 ? 19.337 -47.328 19.776 1.00 45.90 159 ALA B C 1
ATOM 2624 O O . ALA B 1 159 ? 20.104 -47.956 20.485 1.00 55.75 159 ALA B O 1
ATOM 2626 N N . THR B 1 160 ? 19.463 -46.038 19.560 1.00 43.18 160 THR B N 1
ATOM 2627 C CA . THR B 1 160 ? 20.752 -45.449 19.876 1.00 49.26 160 THR B CA 1
ATOM 2628 C C . THR B 1 160 ? 20.622 -44.446 20.968 1.00 52.63 160 THR B C 1
ATOM 2629 O O . THR B 1 160 ? 19.829 -43.504 20.854 1.00 58.47 160 THR B O 1
ATOM 2633 N N . THR B 1 161 ? 21.403 -44.646 22.021 1.00 45.00 161 THR B N 1
ATOM 2634 C CA . THR B 1 161 ? 21.280 -43.818 23.200 1.00 47.34 161 THR B CA 1
ATOM 2635 C C . THR B 1 161 ? 21.345 -42.366 22.751 1.00 50.03 161 THR B C 1
ATOM 2636 O O . THR B 1 161 ? 22.006 -42.070 21.762 1.00 50.00 161 THR B O 1
ATOM 2640 N N . ASP B 1 162 ? 20.605 -41.481 23.418 1.00 52.17 162 ASP B N 1
ATOM 2641 C CA . ASP B 1 162 ? 20.355 -40.132 22.886 1.00 52.79 162 ASP B CA 1
ATOM 2642 C C . ASP B 1 162 ? 21.561 -39.273 22.503 1.00 47.54 162 ASP B C 1
ATOM 2643 O O . ASP B 1 162 ? 21.590 -38.719 21.403 1.00 42.31 162 ASP B O 1
ATOM 2648 N N . ASN B 1 163 ? 22.531 -39.143 23.408 1.00 46.59 163 ASN B N 1
ATOM 2649 C CA . ASN B 1 163 ? 23.776 -38.447 23.086 1.00 47.86 163 ASN B CA 1
ATOM 2650 C C . ASN B 1 163 ? 24.494 -39.027 21.852 1.00 45.06 163 ASN B C 1
ATOM 2651 O O . ASN B 1 163 ? 24.823 -38.301 20.914 1.00 43.87 163 ASN B O 1
ATOM 2656 N N . ASP B 1 164 ? 24.689 -40.342 21.842 1.00 42.31 164 ASP B N 1
ATOM 2657 C CA . ASP B 1 164 ? 25.380 -41.031 20.751 1.00 37.79 164 ASP B CA 1
ATOM 2658 C C . ASP B 1 164 ? 24.738 -40.811 19.391 1.00 33.13 164 ASP B C 1
ATOM 2659 O O . ASP B 1 164 ? 25.274 -41.223 18.381 1.00 29.92 164 ASP B O 1
ATOM 2664 N N . ALA B 1 165 ? 23.557 -40.226 19.359 1.00 35.90 165 ALA B N 1
ATOM 2665 C CA . ALA B 1 165 ? 22.922 -39.956 18.086 1.00 35.82 165 ALA B CA 1
ATOM 2666 C C . ALA B 1 165 ? 23.491 -38.678 17.477 1.00 33.04 165 ALA B C 1
ATOM 2667 O O . ALA B 1 165 ? 23.572 -38.523 16.258 1.00 30.51 165 ALA B O 1
ATOM 2669 N N . ASN B 1 166 ? 23.881 -37.748 18.332 1.00 33.36 166 ASN B N 1
ATOM 2670 C CA . ASN B 1 166 ? 24.562 -36.558 17.850 1.00 36.24 166 ASN B CA 1
ATOM 2671 C C . ASN B 1 166 ? 26.073 -36.812 17.608 1.00 35.76 166 ASN B C 1
ATOM 2672 O O . ASN B 1 166 ? 26.636 -36.410 16.574 1.00 33.61 166 ASN B O 1
ATOM 2677 N N . VAL B 1 167 ? 26.709 -37.504 18.555 1.00 34.11 167 VAL B N 1
ATOM 2678 C CA . VAL B 1 167 ? 28.082 -37.974 18.391 1.00 32.73 167 VAL B CA 1
ATOM 2679 C C . VAL B 1 167 ? 28.219 -38.698 17.060 1.00 30.44 167 VAL B C 1
ATOM 2680 O O . VAL B 1 167 ? 29.285 -38.707 16.456 1.00 35.19 167 VAL B O 1
ATOM 2684 N N . LEU B 1 168 ? 27.148 -39.349 16.634 1.00 28.89 168 LEU B N 1
ATOM 2685 C CA . LEU B 1 168 ? 27.107 -39.985 15.340 1.00 25.79 168 LEU B CA 1
ATOM 2686 C C . LEU B 1 168 ? 26.823 -38.942 14.300 1.00 25.36 168 LEU B C 1
ATOM 2687 O O . LEU B 1 168 ? 27.480 -38.867 13.277 1.00 24.10 168 LEU B O 1
ATOM 2692 N N . SER B 1 169 ? 25.821 -38.124 14.571 1.00 29.24 169 SER B N 1
ATOM 2693 C CA . SER B 1 169 ? 25.249 -37.301 13.519 1.00 30.01 169 SER B CA 1
ATOM 2694 C C . SER B 1 169 ? 26.037 -36.041 13.166 1.00 30.43 169 SER B C 1
ATOM 2695 O O . SER B 1 169 ? 26.149 -35.684 11.981 1.00 27.48 169 SER B O 1
ATOM 2698 N N . ARG B 1 170 ? 26.585 -35.384 14.189 1.00 29.85 170 ARG B N 1
ATOM 2699 C CA . ARG B 1 170 ? 27.405 -34.197 13.971 1.00 29.42 170 ARG B CA 1
ATOM 2700 C C . ARG B 1 170 ? 28.504 -34.581 12.972 1.00 27.99 170 ARG B C 1
ATOM 2701 O O . ARG B 1 170 ? 28.914 -33.792 12.086 1.00 24.89 170 ARG B O 1
ATOM 2709 N N . ALA B 1 171 ? 28.907 -35.842 13.089 1.00 26.20 171 ALA B N 1
ATOM 2710 C CA . ALA B 1 171 ? 29.919 -36.414 12.231 1.00 24.66 171 ALA B CA 1
ATOM 2711 C C . ALA B 1 171 ? 29.425 -36.792 10.824 1.00 21.35 171 ALA B C 1
ATOM 2712 O O . ALA B 1 171 ? 30.089 -36.498 9.835 1.00 19.65 171 ALA B O 1
ATOM 2714 N N . ILE B 1 172 ? 28.277 -37.440 10.706 1.00 21.10 172 ILE B N 1
ATOM 2715 C CA . ILE B 1 172 ? 27.914 -37.910 9.379 1.00 20.72 172 ILE B CA 1
ATOM 2716 C C . ILE B 1 172 ? 27.550 -36.771 8.452 1.00 20.62 172 ILE B C 1
ATOM 2717 O O . ILE B 1 172 ? 27.649 -36.908 7.236 1.00 17.09 172 ILE B O 1
ATOM 2722 N N . VAL B 1 173 ? 27.129 -35.641 9.012 1.00 23.35 173 VAL B N 1
ATOM 2723 C CA . VAL B 1 173 ? 26.816 -34.505 8.144 1.00 22.61 173 VAL B CA 1
ATOM 2724 C C . VAL B 1 173 ? 28.052 -33.730 7.672 1.00 23.47 173 VAL B C 1
ATOM 2725 O O . VAL B 1 173 ? 28.077 -33.296 6.507 1.00 21.16 173 VAL B O 1
ATOM 2729 N N . ARG B 1 174 ? 29.060 -33.568 8.557 1.00 24.98 174 ARG B N 1
ATOM 2730 C CA . ARG B 1 174 ? 30.321 -32.848 8.226 1.00 21.84 174 ARG B CA 1
ATOM 2731 C C . ARG B 1 174 ? 31.044 -33.541 7.078 1.00 19.10 174 ARG B C 1
ATOM 2732 O O . ARG B 1 174 ? 31.428 -32.923 6.072 1.00 16.44 174 ARG B O 1
ATOM 2740 N N . LEU B 1 175 ? 31.183 -34.852 7.253 1.00 19.40 175 LEU B N 1
ATOM 2741 C CA . LEU B 1 175 ? 31.833 -35.739 6.299 1.00 18.36 175 LEU B CA 1
ATOM 2742 C C . LEU B 1 175 ? 31.134 -35.803 4.965 1.00 18.55 175 LEU B C 1
ATOM 2743 O O . LEU B 1 175 ? 31.760 -36.152 3.958 1.00 16.90 175 LEU B O 1
ATOM 2748 N N . CYS B 1 176 ? 29.828 -35.519 4.978 1.00 21.02 176 CYS B N 1
ATOM 2749 C CA . CYS B 1 176 ? 29.006 -35.520 3.764 1.00 20.51 176 CYS B CA 1
ATOM 2750 C C . CYS B 1 176 ? 29.187 -34.204 3.021 1.00 18.76 176 CYS B C 1
ATOM 2751 O O . CYS B 1 176 ? 29.400 -34.177 1.800 1.00 17.58 176 CYS B O 1
ATOM 2754 N N . LEU B 1 177 ? 29.152 -33.118 3.789 1.00 17.68 177 LEU B N 1
ATOM 2755 C CA . LEU B 1 177 ? 29.185 -31.785 3.227 1.00 16.69 177 LEU B CA 1
ATOM 2756 C C . LEU B 1 177 ? 30.420 -31.738 2.345 1.00 18.49 177 LEU B C 1
ATOM 2757 O O . LEU B 1 177 ? 30.430 -31.139 1.267 1.00 17.94 177 LEU B O 1
ATOM 2762 N N . SER B 1 178 ? 31.424 -32.490 2.790 1.00 20.15 178 SER B N 1
ATOM 2763 C CA . SER B 1 178 ? 32.797 -32.420 2.296 1.00 19.09 178 SER B CA 1
ATOM 2764 C C . SER B 1 178 ? 33.069 -33.252 1.061 1.00 18.98 178 SER B C 1
ATOM 2765 O O . SER B 1 178 ? 34.227 -33.376 0.655 1.00 19.06 178 SER B O 1
ATOM 2768 N N . TYR B 1 179 ? 32.045 -33.901 0.518 1.00 18.00 179 TYR B N 1
ATOM 2769 C CA . TYR B 1 179 ? 32.161 -34.359 -0.850 1.00 18.21 179 TYR B CA 1
ATOM 2770 C C . TYR B 1 179 ? 31.516 -33.366 -1.775 1.00 19.64 179 TYR B C 1
ATOM 2771 O O . TYR B 1 179 ? 31.692 -33.421 -3.008 1.00 21.08 179 TYR B O 1
ATOM 2780 N N . VAL B 1 180 ? 30.783 -32.434 -1.182 1.00 18.70 180 VAL B N 1
ATOM 2781 C CA . VAL B 1 180 ? 30.273 -31.337 -1.982 1.00 20.89 180 VAL B CA 1
ATOM 2782 C C . VAL B 1 180 ? 31.391 -30.320 -2.085 1.00 21.39 180 VAL B C 1
ATOM 2783 O O . VAL B 1 180 ? 31.823 -30.029 -3.205 1.00 24.14 180 VAL B O 1
ATOM 2787 N N . SER B 1 181 ? 31.850 -29.790 -0.935 1.00 20.41 181 SER B N 1
ATOM 2788 C CA . SER B 1 181 ? 32.888 -28.750 -0.924 1.00 19.53 181 SER B CA 1
ATOM 2789 C C . SER B 1 181 ? 34.105 -29.240 -1.671 1.00 17.02 181 SER B C 1
ATOM 2790 O O . SER B 1 181 ? 34.471 -28.639 -2.675 1.00 16.03 181 SER B O 1
ATOM 2793 N N . MET B 1 182 ? 34.657 -30.372 -1.232 1.00 17.89 182 MET B N 1
ATOM 2794 C CA . MET B 1 182 ? 35.790 -31.012 -1.910 1.00 19.74 182 MET B CA 1
ATOM 2795 C C . MET B 1 182 ? 35.511 -32.359 -2.545 1.00 17.37 182 MET B C 1
ATOM 2796 O O . MET B 1 182 ? 35.470 -33.377 -1.883 1.00 17.12 182 MET B O 1
ATOM 2801 N N . PRO B 1 183 ? 35.421 -32.359 -3.858 1.00 18.19 183 PRO B N 1
ATOM 2802 C CA . PRO B 1 183 ? 35.111 -33.457 -4.771 1.00 24.61 183 PRO B CA 1
ATOM 2803 C C . PRO B 1 183 ? 36.085 -34.597 -4.633 1.00 25.74 183 PRO B C 1
ATOM 2804 O O . PRO B 1 183 ? 37.263 -34.292 -4.554 1.00 26.91 183 PRO B O 1
ATOM 2808 N N . PRO B 1 184 ? 35.604 -35.862 -4.631 1.00 25.87 184 PRO B N 1
ATOM 2809 C CA . PRO B 1 184 ? 36.457 -37.042 -4.554 1.00 29.83 184 PRO B CA 1
ATOM 2810 C C . PRO B 1 184 ? 37.506 -37.042 -5.659 1.00 37.26 184 PRO B C 1
ATOM 2811 O O . PRO B 1 184 ? 37.187 -36.930 -6.856 1.00 36.62 184 PRO B O 1
ATOM 2815 N N . GLU B 1 185 ? 38.750 -37.186 -5.195 1.00 37.78 185 GLU B N 1
ATOM 2816 C CA . GLU B 1 185 ? 39.989 -37.040 -5.935 1.00 34.31 185 GLU B CA 1
ATOM 2817 C C . GLU B 1 185 ? 40.346 -38.310 -6.679 1.00 38.44 185 GLU B C 1
ATOM 2818 O O . GLU B 1 185 ? 40.804 -38.272 -7.814 1.00 45.30 185 GLU B O 1
ATOM 2824 N N . ALA B 1 186 ? 40.151 -39.441 -6.021 1.00 38.45 186 ALA B N 1
ATOM 2825 C CA . ALA B 1 186 ? 40.419 -40.722 -6.636 1.00 41.22 186 ALA B CA 1
ATOM 2826 C C . ALA B 1 186 ? 39.107 -41.443 -6.829 1.00 46.46 186 ALA B C 1
ATOM 2827 O O . ALA B 1 186 ? 38.035 -40.941 -6.468 1.00 44.93 186 ALA B O 1
ATOM 2829 N N . ASP B 1 187 ? 39.184 -42.634 -7.391 1.00 47.98 187 ASP B N 1
ATOM 2830 C CA . ASP B 1 187 ? 37.962 -43.305 -7.777 1.00 51.75 187 ASP B CA 1
ATOM 2831 C C . ASP B 1 187 ? 37.481 -44.310 -6.738 1.00 50.67 187 ASP B C 1
ATOM 2832 O O . ASP B 1 187 ? 36.485 -45.014 -6.980 1.00 52.21 187 ASP B O 1
ATOM 2837 N N . HIS B 1 188 ? 38.177 -44.431 -5.607 1.00 45.44 188 HIS B N 1
ATOM 2838 C CA . HIS B 1 188 ? 37.647 -45.340 -4.586 1.00 46.45 188 HIS B CA 1
ATOM 2839 C C . HIS B 1 188 ? 36.285 -44.832 -4.110 1.00 36.48 188 HIS B C 1
ATOM 2840 O O . HIS B 1 188 ? 36.081 -43.631 -3.955 1.00 32.13 188 HIS B O 1
ATOM 2847 N N . ASP B 1 189 ? 35.350 -45.762 -3.938 1.00 34.63 189 ASP B N 1
ATOM 2848 C CA . ASP B 1 189 ? 33.944 -45.410 -3.780 1.00 33.04 189 ASP B CA 1
ATOM 2849 C C . ASP B 1 189 ? 33.542 -45.074 -2.332 1.00 28.01 189 ASP B C 1
ATOM 2850 O O . ASP B 1 189 ? 33.614 -45.891 -1.395 1.00 26.49 189 ASP B O 1
ATOM 2855 N N . VAL B 1 190 ? 33.100 -43.836 -2.192 1.00 24.20 190 VAL B N 1
ATOM 2856 C CA . VAL B 1 190 ? 33.111 -43.141 -0.928 1.00 22.20 190 VAL B CA 1
ATOM 2857 C C . VAL B 1 190 ? 31.977 -43.459 0.002 1.00 23.47 190 VAL B C 1
ATOM 2858 O O . VAL B 1 190 ? 32.084 -43.192 1.206 1.00 21.65 190 VAL B O 1
ATOM 2862 N N . ALA B 1 191 ? 30.892 -44.002 -0.565 1.00 27.67 191 ALA B N 1
ATOM 2863 C CA . ALA B 1 191 ? 29.688 -44.399 0.186 1.00 24.69 191 ALA B CA 1
ATOM 2864 C C . ALA B 1 191 ? 30.005 -45.698 0.918 1.00 22.51 191 ALA B C 1
ATOM 2865 O O . ALA B 1 191 ? 29.694 -45.895 2.113 1.00 17.05 191 ALA B O 1
ATOM 2867 N N . ALA B 1 192 ? 30.657 -46.562 0.147 1.00 24.32 192 ALA B N 1
ATOM 2868 C CA . ALA B 1 192 ? 31.251 -47.774 0.635 1.00 23.18 192 ALA B CA 1
ATOM 2869 C C . ALA B 1 192 ? 31.997 -47.424 1.886 1.00 23.89 192 ALA B C 1
ATOM 2870 O O . ALA B 1 192 ? 31.538 -47.742 2.983 1.00 24.10 192 ALA B O 1
ATOM 2872 N N . ASP B 1 193 ? 33.111 -46.710 1.708 1.00 22.92 193 ASP B N 1
ATOM 2873 C CA . ASP B 1 193 ? 34.082 -46.472 2.775 1.00 22.80 193 ASP B CA 1
ATOM 2874 C C . ASP B 1 193 ? 33.462 -45.755 3.996 1.00 20.95 193 ASP B C 1
ATOM 2875 O O . ASP B 1 193 ? 33.817 -45.996 5.172 1.00 17.71 193 ASP B O 1
ATOM 2880 N N . LEU B 1 194 ? 32.501 -44.893 3.698 1.00 21.17 194 LEU B N 1
ATOM 2881 C CA . LEU B 1 194 ? 31.793 -44.148 4.728 1.00 21.89 194 LEU B CA 1
ATOM 2882 C C . LEU B 1 194 ? 30.917 -45.056 5.631 1.00 23.74 194 LEU B C 1
ATOM 2883 O O . LEU B 1 194 ? 30.987 -44.967 6.879 1.00 23.40 194 LEU B O 1
ATOM 2888 N N . ALA B 1 195 ? 30.118 -45.927 4.997 1.00 20.79 195 ALA B N 1
ATOM 2889 C CA . ALA B 1 195 ? 29.362 -46.972 5.692 1.00 17.81 195 ALA B CA 1
ATOM 2890 C C . ALA B 1 195 ? 30.219 -47.705 6.726 1.00 20.38 195 ALA B C 1
ATOM 2891 O O . ALA B 1 195 ? 29.777 -48.000 7.841 1.00 18.23 195 ALA B O 1
ATOM 2893 N N . ARG B 1 196 ? 31.473 -47.929 6.315 1.00 24.38 196 ARG B N 1
ATOM 2894 C CA . ARG B 1 196 ? 32.466 -48.836 6.894 1.00 19.85 196 ARG B CA 1
ATOM 2895 C C . ARG B 1 196 ? 33.008 -48.401 8.244 1.00 18.62 196 ARG B C 1
ATOM 2896 O O . ARG B 1 196 ? 33.368 -49.230 9.108 1.00 16.73 196 ARG B O 1
ATOM 2904 N N . LEU B 1 197 ? 33.071 -47.084 8.383 1.00 19.29 197 LEU B N 1
ATOM 2905 C CA . LEU B 1 197 ? 33.657 -46.401 9.526 1.00 21.14 197 LEU B CA 1
ATOM 2906 C C . LEU B 1 197 ? 32.701 -46.287 10.743 1.00 21.18 197 LEU B C 1
ATOM 2907 O O . LEU B 1 197 ? 33.088 -46.473 11.914 1.00 17.88 197 LEU B O 1
ATOM 2912 N N . ILE B 1 198 ? 31.441 -45.975 10.452 1.00 24.66 198 ILE B N 1
ATOM 2913 C CA . ILE B 1 198 ? 30.407 -45.910 11.499 1.00 28.43 198 ILE B CA 1
ATOM 2914 C C . ILE B 1 198 ? 29.731 -47.251 11.913 1.00 28.22 198 ILE B C 1
ATOM 2915 O O . ILE B 1 198 ? 29.208 -47.366 13.038 1.00 28.51 198 ILE B O 1
ATOM 2920 N N . THR B 1 199 ? 29.752 -48.249 11.029 1.00 22.78 199 THR B N 1
ATOM 2921 C CA . THR B 1 199 ? 29.194 -49.539 11.373 1.00 21.08 199 THR B CA 1
ATOM 2922 C C . THR B 1 199 ? 29.691 -50.006 12.727 1.00 25.34 199 THR B C 1
ATOM 2923 O O . THR B 1 199 ? 28.888 -50.195 13.616 1.00 27.84 199 THR B O 1
ATOM 2927 N N . PRO B 1 200 ? 31.022 -50.149 12.907 1.00 27.87 200 PRO B N 1
ATOM 2928 C CA . PRO B 1 200 ? 31.525 -50.764 14.147 1.00 29.04 200 PRO B CA 1
ATOM 2929 C C . PRO B 1 200 ? 31.288 -49.882 15.370 1.00 29.32 200 PRO B C 1
ATOM 2930 O O . PRO B 1 200 ? 31.372 -50.374 16.499 1.00 29.10 200 PRO B O 1
ATOM 2934 N N . PHE B 1 201 ? 30.995 -48.601 15.151 1.00 30.27 201 PHE B N 1
ATOM 2935 C CA . PHE B 1 201 ? 30.478 -47.768 16.237 1.00 33.84 201 PHE B CA 1
ATOM 2936 C C . PHE B 1 201 ? 29.100 -48.236 16.663 1.00 38.53 201 PHE B C 1
ATOM 2937 O O . PHE B 1 201 ? 28.884 -48.578 17.831 1.00 43.13 201 PHE B O 1
ATOM 2945 N N . ALA B 1 202 ? 28.176 -48.232 15.702 1.00 33.42 202 ALA B N 1
ATOM 2946 C CA . ALA B 1 202 ? 26.800 -48.667 15.921 1.00 34.00 202 ALA B CA 1
ATOM 2947 C C . ALA B 1 202 ? 26.652 -50.057 16.568 1.00 38.41 202 ALA B C 1
ATOM 2948 O O . ALA B 1 202 ? 25.872 -50.206 17.503 1.00 45.12 202 ALA B O 1
ATOM 2950 N N . GLU B 1 203 ? 27.368 -51.065 16.062 1.00 34.45 203 GLU B N 1
ATOM 2951 C CA . GLU B 1 203 ? 27.326 -52.420 16.627 1.00 34.80 203 GLU B CA 1
ATOM 2952 C C . GLU B 1 203 ? 27.559 -52.444 18.129 1.00 41.81 203 GLU B C 1
ATOM 2953 O O . GLU B 1 203 ? 26.871 -53.151 18.868 1.00 48.12 203 GLU B O 1
ATOM 2959 N N . ARG B 1 204 ? 28.577 -51.723 18.577 1.00 42.81 204 ARG B N 1
ATOM 2960 C CA . ARG B 1 204 ? 28.817 -51.611 20.004 1.00 49.01 204 ARG B CA 1
ATOM 2961 C C . ARG B 1 204 ? 27.773 -50.678 20.691 1.00 56.59 204 ARG B C 1
ATOM 2962 O O . ARG B 1 204 ? 27.032 -51.130 21.585 1.00 61.28 204 ARG B O 1
ATOM 2970 N N . HIS B 1 205 ? 27.636 -49.427 20.218 1.00 53.85 205 HIS B N 1
ATOM 2971 C CA . HIS B 1 205 ? 26.745 -48.422 20.867 1.00 55.40 205 HIS B CA 1
ATOM 2972 C C . HIS B 1 205 ? 25.211 -48.342 20.533 1.00 61.70 205 HIS B C 1
ATOM 2973 O O . HIS B 1 205 ? 24.508 -47.473 21.076 1.00 61.64 205 HIS B O 1
ATOM 2980 N N . GLY B 1 206 ? 24.700 -49.212 19.654 1.00 58.22 206 GLY B N 1
ATOM 2981 C CA . GLY B 1 206 ? 23.258 -49.379 19.491 1.00 54.92 206 GLY B CA 1
ATOM 2982 C C . GLY B 1 206 ? 22.735 -50.223 20.651 1.00 62.76 206 GLY B C 1
ATOM 2983 O O . GLY B 1 206 ? 23.552 -50.874 21.333 1.00 61.41 206 GLY B O 1
ATOM 2984 N N . VAL B 1 207 ? 21.411 -50.227 20.884 1.00 60.84 207 VAL B N 1
ATOM 2985 C CA . VAL B 1 207 ? 20.848 -50.864 22.090 1.00 59.21 207 VAL B CA 1
ATOM 2986 C C . VAL B 1 207 ? 19.672 -51.783 21.796 1.00 54.29 207 VAL B C 1
ATOM 2987 O O . VAL B 1 207 ? 19.645 -52.920 22.268 1.00 56.64 207 VAL B O 1
ATOM 2991 N N . ILE C 1 14 ? -17.712 -76.791 -31.223 1.00 66.63 14 ILE C N 1
ATOM 2992 C CA . ILE C 1 14 ? -19.148 -77.046 -31.258 1.00 73.07 14 ILE C CA 1
ATOM 2993 C C . ILE C 1 14 ? -19.755 -77.445 -29.860 1.00 71.28 14 ILE C C 1
ATOM 2994 O O . ILE C 1 14 ? -20.558 -76.676 -29.317 1.00 73.86 14 ILE C O 1
ATOM 2999 N N . PRO C 1 15 ? -19.333 -78.592 -29.256 1.00 63.28 15 PRO C N 1
ATOM 3000 C CA . PRO C 1 15 ? -19.923 -79.286 -28.076 1.00 61.59 15 PRO C CA 1
ATOM 3001 C C . PRO C 1 15 ? -20.222 -78.440 -26.819 1.00 60.54 15 PRO C C 1
ATOM 3002 O O . PRO C 1 15 ? -19.334 -77.678 -26.448 1.00 60.28 15 PRO C O 1
ATOM 3006 N N . TYR C 1 16 ? -21.396 -78.584 -26.175 1.00 58.12 16 TYR C N 1
ATOM 3007 C CA . TYR C 1 16 ? -21.770 -77.741 -24.998 1.00 56.11 16 TYR C CA 1
ATOM 3008 C C . TYR C 1 16 ? -20.837 -77.797 -23.783 1.00 57.17 16 TYR C C 1
ATOM 3009 O O . TYR C 1 16 ? -20.207 -76.790 -23.440 1.00 56.68 16 TYR C O 1
ATOM 3018 N N . ALA C 1 17 ? -20.750 -78.953 -23.124 1.00 56.65 17 ALA C N 1
ATOM 3019 C CA . ALA C 1 17 ? -19.969 -79.042 -21.885 1.00 55.42 17 ALA C CA 1
ATOM 3020 C C . ALA C 1 17 ? -18.529 -78.523 -22.104 1.00 50.41 17 ALA C C 1
ATOM 3021 O O . ALA C 1 17 ? -17.821 -78.170 -21.157 1.00 44.73 17 ALA C O 1
ATOM 3023 N N . GLU C 1 18 ? -18.131 -78.454 -23.372 1.00 48.10 18 GLU C N 1
ATOM 3024 C CA . GLU C 1 18 ? -16.948 -77.712 -23.744 1.00 49.51 18 GLU C CA 1
ATOM 3025 C C . GLU C 1 18 ? -17.224 -76.222 -23.707 1.00 49.38 18 GLU C C 1
ATOM 3026 O O . GLU C 1 18 ? -16.826 -75.558 -22.760 1.00 52.60 18 GLU C O 1
ATOM 3032 N N . ALA C 1 19 ? -17.956 -75.689 -24.679 1.00 49.51 19 ALA C N 1
ATOM 3033 C CA . ALA C 1 19 ? -18.138 -74.234 -24.749 1.00 47.62 19 ALA C CA 1
ATOM 3034 C C . ALA C 1 19 ? -18.811 -73.701 -23.476 1.00 46.17 19 ALA C C 1
ATOM 3035 O O . ALA C 1 19 ? -18.844 -72.484 -23.235 1.00 42.59 19 ALA C O 1
ATOM 3037 N N . SER C 1 20 ? -19.316 -74.628 -22.657 1.00 47.41 20 SER C N 1
ATOM 3038 C CA . SER C 1 20 ? -19.796 -74.311 -21.315 1.00 44.80 20 SER C CA 1
ATOM 3039 C C . SER C 1 20 ? -18.672 -73.727 -20.500 1.00 45.60 20 SER C C 1
ATOM 3040 O O . SER C 1 20 ? -18.784 -72.605 -20.014 1.00 44.52 20 SER C O 1
ATOM 3043 N N . ARG C 1 21 ? -17.582 -74.492 -20.378 1.00 48.96 21 ARG C N 1
ATOM 3044 C CA . ARG C 1 21 ? -16.367 -74.017 -19.711 1.00 45.20 21 ARG C CA 1
ATOM 3045 C C . ARG C 1 21 ? -15.805 -72.754 -20.374 1.00 39.11 21 ARG C C 1
ATOM 3046 O O . ARG C 1 21 ? -15.721 -71.728 -19.720 1.00 39.73 21 ARG C O 1
ATOM 3054 N N . ALA C 1 22 ? -15.503 -72.784 -21.667 1.00 36.54 22 ALA C N 1
ATOM 3055 C CA . ALA C 1 22 ? -14.779 -71.664 -22.270 1.00 39.60 22 ALA C CA 1
ATOM 3056 C C . ALA C 1 22 ? -15.481 -70.312 -22.123 1.00 39.12 22 ALA C C 1
ATOM 3057 O O . ALA C 1 22 ? -14.886 -69.258 -22.392 1.00 37.64 22 ALA C O 1
ATOM 3059 N N . LEU C 1 23 ? -16.756 -70.359 -21.731 1.00 40.92 23 LEU C N 1
ATOM 3060 C CA . LEU C 1 23 ? -17.482 -69.167 -21.272 1.00 41.25 23 LEU C CA 1
ATOM 3061 C C . LEU C 1 23 ? -17.146 -68.846 -19.813 1.00 34.50 23 LEU C C 1
ATOM 3062 O O . LEU C 1 23 ? -16.826 -67.702 -19.484 1.00 33.10 23 LEU C O 1
ATOM 3067 N N . LEU C 1 24 ? -17.222 -69.861 -18.954 1.00 31.30 24 LEU C N 1
ATOM 3068 C CA . LEU C 1 24 ? -16.801 -69.713 -17.579 1.00 29.73 24 LEU C CA 1
ATOM 3069 C C . LEU C 1 24 ? -15.378 -69.166 -17.564 1.00 36.92 24 LEU C C 1
ATOM 3070 O O . LEU C 1 24 ? -15.071 -68.258 -16.784 1.00 38.88 24 LEU C O 1
ATOM 3075 N N . ARG C 1 25 ? -14.500 -69.709 -18.417 1.00 41.60 25 ARG C N 1
ATOM 3076 C CA . ARG C 1 25 ? -13.131 -69.185 -18.536 1.00 34.17 25 ARG C CA 1
ATOM 3077 C C . ARG C 1 25 ? -13.075 -67.722 -18.945 1.00 30.65 25 ARG C C 1
ATOM 3078 O O . ARG C 1 25 ? -12.869 -66.893 -18.083 1.00 31.57 25 ARG C O 1
ATOM 3086 N N . ASP C 1 26 ? -13.343 -67.382 -20.204 1.00 30.14 26 ASP C N 1
ATOM 3087 C CA . ASP C 1 26 ? -13.112 -65.996 -20.662 1.00 34.76 26 ASP C CA 1
ATOM 3088 C C . ASP C 1 26 ? -13.934 -64.949 -19.918 1.00 36.93 26 ASP C C 1
ATOM 3089 O O . ASP C 1 26 ? -13.694 -63.721 -20.030 1.00 34.10 26 ASP C O 1
ATOM 3094 N N . SER C 1 27 ? -14.921 -65.456 -19.184 1.00 34.87 27 SER C N 1
ATOM 3095 C CA . SER C 1 27 ? -15.661 -64.660 -18.229 1.00 32.06 27 SER C CA 1
ATOM 3096 C C . SER C 1 27 ? -14.801 -64.245 -17.040 1.00 29.36 27 SER C C 1
ATOM 3097 O O . SER C 1 27 ? -14.704 -63.058 -16.735 1.00 29.22 27 SER C O 1
ATOM 3100 N N . VAL C 1 28 ? -14.204 -65.225 -16.362 1.00 26.92 28 VAL C N 1
ATOM 3101 C CA . VAL C 1 28 ? -13.471 -64.962 -15.124 1.00 27.49 28 VAL C CA 1
ATOM 3102 C C . VAL C 1 28 ? -12.159 -64.170 -15.342 1.00 26.44 28 VAL C C 1
ATOM 3103 O O . VAL C 1 28 ? -11.734 -63.388 -14.486 1.00 23.05 28 VAL C O 1
ATOM 3107 N N . LEU C 1 29 ? -11.529 -64.395 -16.494 1.00 27.84 29 LEU C N 1
ATOM 3108 C CA . LEU C 1 29 ? -10.288 -63.732 -16.864 1.00 26.07 29 LEU C CA 1
ATOM 3109 C C . LEU C 1 29 ? -10.613 -62.349 -17.389 1.00 27.69 29 LEU C C 1
ATOM 3110 O O . LEU C 1 29 ? -9.736 -61.492 -17.506 1.00 28.86 29 LEU C O 1
ATOM 3115 N N . ASP C 1 30 ? -11.865 -62.120 -17.744 1.00 27.72 30 ASP C N 1
ATOM 3116 C CA . ASP C 1 30 ? -12.248 -60.749 -18.009 1.00 29.31 30 ASP C CA 1
ATOM 3117 C C . ASP C 1 30 ? -12.577 -60.078 -16.668 1.00 26.16 30 ASP C C 1
ATOM 3118 O O . ASP C 1 30 ? -12.540 -58.851 -16.532 1.00 24.19 30 ASP C O 1
ATOM 3123 N N . ALA C 1 31 ? -12.866 -60.906 -15.670 1.00 25.15 31 ALA C N 1
ATOM 3124 C CA . ALA C 1 31 ? -13.300 -60.411 -14.370 1.00 24.70 31 ALA C CA 1
ATOM 3125 C C . ALA C 1 31 ? -12.125 -59.778 -13.751 1.00 25.10 31 ALA C C 1
ATOM 3126 O O . ALA C 1 31 ? -12.182 -58.623 -13.350 1.00 23.56 31 ALA C O 1
ATOM 3128 N N . MET C 1 32 ? -11.074 -60.609 -13.692 1.00 29.37 32 MET C N 1
ATOM 3129 C CA . MET C 1 32 ? -9.714 -60.345 -13.208 1.00 23.71 32 MET C CA 1
ATOM 3130 C C . MET C 1 32 ? -9.106 -59.111 -13.862 1.00 23.29 32 MET C C 1
ATOM 3131 O O . MET C 1 32 ? -8.780 -58.168 -13.155 1.00 23.30 32 MET C O 1
ATOM 3136 N N . ARG C 1 33 ? -9.018 -59.085 -15.195 1.00 22.95 33 ARG C N 1
ATOM 3137 C CA . ARG C 1 33 ? -8.579 -57.885 -15.909 1.00 22.70 33 ARG C CA 1
ATOM 3138 C C . ARG C 1 33 ? -9.270 -56.637 -15.372 1.00 23.16 33 ARG C C 1
ATOM 3139 O O . ARG C 1 33 ? -8.646 -55.836 -14.713 1.00 24.62 33 ARG C O 1
ATOM 3147 N N . ASP C 1 34 ? -10.569 -56.503 -15.582 1.00 26.88 34 ASP C N 1
ATOM 3148 C CA . ASP C 1 34 ? -11.312 -55.349 -15.071 1.00 28.15 34 ASP C CA 1
ATOM 3149 C C . ASP C 1 34 ? -10.955 -55.058 -13.615 1.00 25.82 34 ASP C C 1
ATOM 3150 O O . ASP C 1 34 ? -10.878 -53.901 -13.221 1.00 26.61 34 ASP C O 1
ATOM 3155 N N . LEU C 1 35 ? -10.757 -56.110 -12.821 1.00 24.98 35 LEU C N 1
ATOM 3156 C CA . LEU C 1 35 ? -10.393 -55.945 -11.421 1.00 24.50 35 LEU C CA 1
ATOM 3157 C C . LEU C 1 35 ? -9.007 -55.323 -11.348 1.00 26.86 35 LEU C C 1
ATOM 3158 O O . LEU C 1 35 ? -8.776 -54.455 -10.508 1.00 29.57 35 LEU C O 1
ATOM 3163 N N . LEU C 1 36 ? -8.093 -55.740 -12.235 1.00 27.32 36 LEU C N 1
ATOM 3164 C CA . LEU C 1 36 ? -6.706 -55.209 -12.235 1.00 25.96 36 LEU C CA 1
ATOM 3165 C C . LEU C 1 36 ? -6.630 -53.718 -12.554 1.00 26.03 36 LEU C C 1
ATOM 3166 O O . LEU C 1 36 ? -5.896 -52.986 -11.881 1.00 28.66 36 LEU C O 1
ATOM 3171 N N . LEU C 1 37 ? -7.419 -53.246 -13.521 1.00 23.43 37 LEU C N 1
ATOM 3172 C CA . LEU C 1 37 ? -7.272 -51.864 -13.960 1.00 21.23 37 LEU C CA 1
ATOM 3173 C C . LEU C 1 37 ? -7.571 -50.926 -12.784 1.00 22.87 37 LEU C C 1
ATOM 3174 O O . LEU C 1 37 ? -7.364 -49.714 -12.857 1.00 24.57 37 LEU C O 1
ATOM 3179 N N . THR C 1 38 ? -8.019 -51.521 -11.683 1.00 22.31 38 THR C N 1
ATOM 3180 C CA . THR C 1 38 ? -8.294 -50.788 -10.460 1.00 25.60 38 THR C CA 1
ATOM 3181 C C . THR C 1 38 ? -7.160 -50.935 -9.430 1.00 28.77 38 THR C C 1
ATOM 3182 O O . THR C 1 38 ? -6.516 -49.940 -9.078 1.00 32.32 38 THR C O 1
ATOM 3186 N N . ARG C 1 39 ? -6.916 -52.157 -8.945 1.00 28.29 39 ARG C N 1
ATOM 3187 C CA . ARG C 1 39 ? -5.926 -52.403 -7.872 1.00 28.11 39 ARG C CA 1
ATOM 3188 C C . ARG C 1 39 ? -4.882 -53.478 -8.260 1.00 30.63 39 ARG C C 1
ATOM 3189 O O . ARG C 1 39 ? -5.043 -54.128 -9.289 1.00 30.00 39 ARG C O 1
ATOM 3197 N N . ASP C 1 40 ? -3.801 -53.628 -7.480 1.00 30.81 40 ASP C N 1
ATOM 3198 C CA . ASP C 1 40 ? -2.672 -54.517 -7.835 1.00 28.84 40 ASP C CA 1
ATOM 3199 C C . ASP C 1 40 ? -2.854 -56.003 -7.477 1.00 25.54 40 ASP C C 1
ATOM 3200 O O . ASP C 1 40 ? -3.383 -56.318 -6.427 1.00 27.26 40 ASP C O 1
ATOM 3205 N N . TRP C 1 41 ? -2.330 -56.910 -8.296 1.00 22.25 41 TRP C N 1
ATOM 3206 C CA . TRP C 1 41 ? -2.667 -58.333 -8.187 1.00 23.23 41 TRP C CA 1
ATOM 3207 C C . TRP C 1 41 ? -2.301 -58.942 -6.821 1.00 24.24 41 TRP C C 1
ATOM 3208 O O . TRP C 1 41 ? -2.554 -60.108 -6.521 1.00 23.56 41 TRP C O 1
ATOM 3219 N N . SER C 1 42 ? -1.678 -58.132 -5.991 1.00 25.84 42 SER C N 1
ATOM 3220 C CA . SER C 1 42 ? -1.439 -58.501 -4.616 1.00 26.60 42 SER C CA 1
ATOM 3221 C C . SER C 1 42 ? -2.719 -58.337 -3.790 1.00 29.61 42 SER C C 1
ATOM 3222 O O . SER C 1 42 ? -2.899 -59.023 -2.780 1.00 31.23 42 SER C O 1
ATOM 3225 N N . ALA C 1 43 ? -3.579 -57.397 -4.217 1.00 31.37 43 ALA C N 1
ATOM 3226 C CA . ALA C 1 43 ? -4.871 -57.054 -3.560 1.00 33.72 43 ALA C CA 1
ATOM 3227 C C . ALA C 1 43 ? -6.135 -57.682 -4.173 1.00 31.87 43 ALA C C 1
ATOM 3228 O O . ALA C 1 43 ? -7.266 -57.392 -3.737 1.00 32.00 43 ALA C O 1
ATOM 3230 N N . ILE C 1 44 ? -5.928 -58.485 -5.213 1.00 28.83 44 ILE C N 1
ATOM 3231 C CA . ILE C 1 44 ? -6.956 -59.340 -5.763 1.00 29.45 44 ILE C CA 1
ATOM 3232 C C . ILE C 1 44 ? -7.042 -60.573 -4.881 1.00 30.69 44 ILE C C 1
ATOM 3233 O O . ILE C 1 44 ? -6.080 -60.909 -4.212 1.00 29.57 44 ILE C O 1
ATOM 3238 N N . THR C 1 45 ? -8.198 -61.228 -4.862 1.00 32.69 45 THR C N 1
ATOM 3239 C CA . THR C 1 45 ? -8.349 -62.539 -4.228 1.00 34.39 45 THR C CA 1
ATOM 3240 C C . THR C 1 45 ? -9.059 -63.418 -5.214 1.00 37.59 45 THR C C 1
ATOM 3241 O O . THR C 1 45 ? -9.675 -62.906 -6.159 1.00 37.14 45 THR C O 1
ATOM 3245 N N . LEU C 1 46 ? -9.008 -64.734 -5.002 1.00 39.85 46 LEU C N 1
ATOM 3246 C CA . LEU C 1 46 ? -9.986 -65.597 -5.660 1.00 37.18 46 LEU C CA 1
ATOM 3247 C C . LEU C 1 46 ? -11.345 -65.036 -5.288 1.00 36.04 46 LEU C C 1
ATOM 3248 O O . LEU C 1 46 ? -12.145 -64.658 -6.151 1.00 32.80 46 LEU C O 1
ATOM 3253 N N . SER C 1 47 ? -11.559 -64.937 -3.980 1.00 37.70 47 SER C N 1
ATOM 3254 C CA . SER C 1 47 ? -12.819 -64.473 -3.445 1.00 37.78 47 SER C CA 1
ATOM 3255 C C . SER C 1 47 ? -13.289 -63.165 -4.071 1.00 35.09 47 SER C C 1
ATOM 3256 O O . SER C 1 47 ? -14.428 -63.083 -4.498 1.00 35.36 47 SER C O 1
ATOM 3259 N N . ASP C 1 48 ? -12.414 -62.165 -4.142 1.00 35.65 48 ASP C N 1
ATOM 3260 C CA . ASP C 1 48 ? -12.747 -60.872 -4.754 1.00 35.99 48 ASP C CA 1
ATOM 3261 C C . ASP C 1 48 ? -13.071 -61.015 -6.236 1.00 33.33 48 ASP C C 1
ATOM 3262 O O . ASP C 1 48 ? -13.907 -60.289 -6.762 1.00 30.93 48 ASP C O 1
ATOM 3267 N N . VAL C 1 49 ? -12.363 -61.915 -6.918 1.00 34.67 49 VAL C N 1
ATOM 3268 C CA . VAL C 1 49 ? -12.557 -62.117 -8.356 1.00 33.28 49 VAL C CA 1
ATOM 3269 C C . VAL C 1 49 ? -13.780 -62.980 -8.579 1.00 30.95 49 VAL C C 1
ATOM 3270 O O . VAL C 1 49 ? -14.399 -62.932 -9.637 1.00 29.64 49 VAL C O 1
ATOM 3274 N N . ALA C 1 50 ? -14.089 -63.804 -7.585 1.00 32.07 50 ALA C N 1
ATOM 3275 C CA . ALA C 1 50 ? -15.337 -64.561 -7.553 1.00 31.03 50 ALA C CA 1
ATOM 3276 C C . ALA C 1 50 ? -16.545 -63.628 -7.557 1.00 30.54 50 ALA C C 1
ATOM 3277 O O . ALA C 1 50 ? -17.324 -63.587 -8.508 1.00 31.13 50 ALA C O 1
ATOM 3279 N N . ARG C 1 51 ? -16.690 -62.873 -6.478 1.00 30.04 51 ARG C N 1
ATOM 3280 C CA . ARG C 1 51 ? -17.831 -61.999 -6.325 1.00 26.86 51 ARG C CA 1
ATOM 3281 C C . ARG C 1 51 ? -17.849 -60.770 -7.230 1.00 25.44 51 ARG C C 1
ATOM 3282 O O . ARG C 1 51 ? -18.751 -59.988 -7.134 1.00 29.62 51 ARG C O 1
ATOM 3290 N N . ALA C 1 52 ? -16.843 -60.529 -8.048 1.00 25.62 52 ALA C N 1
ATOM 3291 C CA . ALA C 1 52 ? -17.020 -59.503 -9.078 1.00 24.17 52 ALA C CA 1
ATOM 3292 C C . ALA C 1 52 ? -17.293 -60.008 -10.497 1.00 22.19 52 ALA C C 1
ATOM 3293 O O . ALA C 1 52 ? -17.438 -59.223 -11.432 1.00 19.20 52 ALA C O 1
ATOM 3295 N N . ALA C 1 53 ? -17.245 -61.317 -10.680 1.00 26.49 53 ALA C N 1
ATOM 3296 C CA . ALA C 1 53 ? -17.799 -61.945 -11.881 1.00 29.54 53 ALA C CA 1
ATOM 3297 C C . ALA C 1 53 ? -19.128 -62.576 -11.541 1.00 30.01 53 ALA C C 1
ATOM 3298 O O . ALA C 1 53 ? -19.767 -63.199 -12.399 1.00 29.01 53 ALA C O 1
ATOM 3300 N N . GLY C 1 54 ? -19.514 -62.461 -10.271 1.00 30.03 54 GLY C N 1
ATOM 3301 C CA . GLY C 1 54 ? -20.781 -63.017 -9.841 1.00 33.55 54 GLY C CA 1
ATOM 3302 C C . GLY C 1 54 ? -20.888 -64.470 -10.267 1.00 32.84 54 GLY C C 1
ATOM 3303 O O . GLY C 1 54 ? -21.797 -64.856 -11.015 1.00 35.13 54 GLY C O 1
ATOM 3304 N N . ILE C 1 55 ? -19.901 -65.247 -9.843 1.00 28.77 55 ILE C N 1
ATOM 3305 C CA . ILE C 1 55 ? -19.883 -66.676 -10.028 1.00 27.25 55 ILE C CA 1
ATOM 3306 C C . ILE C 1 55 ? -19.557 -67.185 -8.652 1.00 29.85 55 ILE C C 1
ATOM 3307 O O . ILE C 1 55 ? -19.181 -66.399 -7.779 1.00 31.48 55 ILE C O 1
ATOM 3312 N N . SER C 1 56 ? -19.744 -68.474 -8.418 1.00 31.39 56 SER C N 1
ATOM 3313 C CA . SER C 1 56 ? -19.373 -69.031 -7.124 1.00 34.69 56 SER C CA 1
ATOM 3314 C C . SER C 1 56 ? -17.860 -69.038 -7.075 1.00 32.89 56 SER C C 1
ATOM 3315 O O . SER C 1 56 ? -17.217 -68.920 -8.118 1.00 33.13 56 SER C O 1
ATOM 3318 N N . ARG C 1 57 ? -17.286 -69.145 -5.880 1.00 33.62 57 ARG C N 1
ATOM 3319 C CA . ARG C 1 57 ? -15.823 -69.215 -5.772 1.00 36.50 57 ARG C CA 1
ATOM 3320 C C . ARG C 1 57 ? -15.317 -70.604 -6.087 1.00 34.48 57 ARG C C 1
ATOM 3321 O O . ARG C 1 57 ? -14.306 -70.776 -6.780 1.00 32.90 57 ARG C O 1
ATOM 3329 N N . GLN C 1 58 ? -16.035 -71.587 -5.556 1.00 32.35 58 GLN C N 1
ATOM 3330 C CA . GLN C 1 58 ? -15.652 -72.975 -5.680 1.00 30.66 58 GLN C CA 1
ATOM 3331 C C . GLN C 1 58 ? -15.903 -73.449 -7.080 1.00 29.03 58 GLN C C 1
ATOM 3332 O O . GLN C 1 58 ? -15.546 -74.559 -7.442 1.00 30.21 58 GLN C O 1
ATOM 3338 N N . THR C 1 59 ? -16.548 -72.606 -7.864 1.00 28.63 59 THR C N 1
ATOM 3339 C CA . THR C 1 59 ? -16.674 -72.872 -9.282 1.00 32.09 59 THR C CA 1
ATOM 3340 C C . THR C 1 59 ? -15.420 -72.457 -10.005 1.00 36.68 59 THR C C 1
ATOM 3341 O O . THR C 1 59 ? -15.068 -73.041 -11.034 1.00 40.96 59 THR C O 1
ATOM 3345 N N . ILE C 1 60 ? -14.787 -71.407 -9.482 1.00 36.44 60 ILE C N 1
ATOM 3346 C CA . ILE C 1 60 ? -13.586 -70.816 -10.051 1.00 31.21 60 ILE C CA 1
ATOM 3347 C C . ILE C 1 60 ? -12.386 -71.643 -9.658 1.00 32.67 60 ILE C C 1
ATOM 3348 O O . ILE C 1 60 ? -11.569 -72.015 -10.501 1.00 33.68 60 ILE C O 1
ATOM 3353 N N . TYR C 1 61 ? -12.323 -71.941 -8.361 1.00 33.84 61 TYR C N 1
ATOM 3354 C CA . TYR C 1 61 ? -11.281 -72.759 -7.751 1.00 34.30 61 TYR C CA 1
ATOM 3355 C C . TYR C 1 61 ? -11.371 -74.179 -8.322 1.00 34.77 61 TYR C C 1
ATOM 3356 O O . TYR C 1 61 ? -10.417 -74.947 -8.270 1.00 36.37 61 TYR C O 1
ATOM 3365 N N . ASN C 1 62 ? -12.531 -74.523 -8.866 1.00 32.64 62 ASN C N 1
ATOM 3366 C CA . ASN C 1 62 ? -12.713 -75.826 -9.467 1.00 31.96 62 ASN C CA 1
ATOM 3367 C C . ASN C 1 62 ? -12.196 -75.935 -10.876 1.00 34.66 62 ASN C C 1
ATOM 3368 O O . ASN C 1 62 ? -11.686 -76.964 -11.262 1.00 41.06 62 ASN C O 1
ATOM 3373 N N . GLU C 1 63 ? -12.390 -74.904 -11.674 1.00 36.46 63 GLU C N 1
ATOM 3374 C CA . GLU C 1 63 ? -11.821 -74.878 -13.012 1.00 36.55 63 GLU C CA 1
ATOM 3375 C C . GLU C 1 63 ? -10.375 -74.374 -13.003 1.00 40.91 63 GLU C C 1
ATOM 3376 O O . GLU C 1 63 ? -9.511 -74.912 -13.699 1.00 44.43 63 GLU C O 1
ATOM 3382 N N . PHE C 1 64 ? -10.107 -73.333 -12.219 1.00 40.74 64 PHE C N 1
ATOM 3383 C CA . PHE C 1 64 ? -8.789 -72.691 -12.254 1.00 36.44 64 PHE C CA 1
ATOM 3384 C C . PHE C 1 64 ? -7.796 -73.206 -11.218 1.00 36.96 64 PHE C C 1
ATOM 3385 O O . PHE C 1 64 ? -6.647 -72.770 -11.213 1.00 37.30 64 PHE C O 1
ATOM 3393 N N . GLY C 1 65 ? -8.223 -74.137 -10.359 1.00 38.47 65 GLY C N 1
ATOM 3394 C CA . GLY C 1 65 ? -7.326 -74.701 -9.359 1.00 39.64 65 GLY C CA 1
ATOM 3395 C C . GLY C 1 65 ? -6.902 -73.710 -8.287 1.00 39.93 65 GLY C C 1
ATOM 3396 O O . GLY C 1 65 ? -7.692 -73.263 -7.468 1.00 41.91 65 GLY C O 1
ATOM 3397 N N . SER C 1 66 ? -5.610 -73.446 -8.226 1.00 41.04 66 SER C N 1
ATOM 3398 C CA . SER C 1 66 ? -5.087 -72.444 -7.301 1.00 43.67 66 SER C CA 1
ATOM 3399 C C . SER C 1 66 ? -5.326 -70.972 -7.723 1.00 37.00 66 SER C C 1
ATOM 3400 O O . SER C 1 66 ? -5.642 -70.663 -8.883 1.00 32.73 66 SER C O 1
ATOM 3403 N N . ARG C 1 67 ? -5.167 -70.084 -6.747 1.00 35.63 67 ARG C N 1
ATOM 3404 C CA . ARG C 1 67 ? -4.994 -68.664 -6.999 1.00 32.56 67 ARG C CA 1
ATOM 3405 C C . ARG C 1 67 ? -4.005 -68.415 -8.131 1.00 30.94 67 ARG C C 1
ATOM 3406 O O . ARG C 1 67 ? -4.303 -67.669 -9.053 1.00 27.22 67 ARG C O 1
ATOM 3414 N N . GLN C 1 68 ? -2.835 -69.056 -8.057 1.00 38.45 68 GLN C N 1
ATOM 3415 C CA . GLN C 1 68 ? -1.791 -68.918 -9.093 1.00 42.16 68 GLN C CA 1
ATOM 3416 C C . GLN C 1 68 ? -2.175 -69.484 -10.482 1.00 39.20 68 GLN C C 1
ATOM 3417 O O . GLN C 1 68 ? -1.698 -69.000 -11.522 1.00 35.51 68 GLN C O 1
ATOM 3423 N N . GLY C 1 69 ? -3.029 -70.504 -10.497 1.00 38.44 69 GLY C N 1
ATOM 3424 C CA . GLY C 1 69 ? -3.439 -71.131 -11.743 1.00 38.33 69 GLY C CA 1
ATOM 3425 C C . GLY C 1 69 ? -4.401 -70.246 -12.510 1.00 34.79 69 GLY C C 1
ATOM 3426 O O . GLY C 1 69 ? -4.424 -70.247 -13.755 1.00 34.05 69 GLY C O 1
ATOM 3427 N N . LEU C 1 70 ? -5.213 -69.503 -11.762 1.00 30.92 70 LEU C N 1
ATOM 3428 C CA . LEU C 1 70 ? -6.068 -68.493 -12.358 1.00 30.22 70 LEU C CA 1
ATOM 3429 C C . LEU C 1 70 ? -5.157 -67.448 -12.995 1.00 31.80 70 LEU C C 1
ATOM 3430 O O . LEU C 1 70 ? -5.361 -67.015 -14.145 1.00 29.47 70 LEU C O 1
ATOM 3435 N N . ALA C 1 71 ? -4.142 -67.069 -12.215 1.00 32.73 71 ALA C N 1
ATOM 3436 C CA . ALA C 1 71 ? -3.106 -66.134 -12.620 1.00 28.08 71 ALA C CA 1
ATOM 3437 C C . ALA C 1 71 ? -2.433 -66.668 -13.857 1.00 27.45 71 ALA C C 1
ATOM 3438 O O . ALA C 1 71 ? -2.213 -65.937 -14.817 1.00 26.80 71 ALA C O 1
ATOM 3440 N N . GLN C 1 72 ? -2.120 -67.958 -13.830 1.00 27.48 72 GLN C N 1
ATOM 3441 C CA . GLN C 1 72 ? -1.470 -68.596 -14.959 1.00 28.35 72 GLN C CA 1
ATOM 3442 C C . GLN C 1 72 ? -2.337 -68.638 -16.187 1.00 30.68 72 GLN C C 1
ATOM 3443 O O . GLN C 1 72 ? -1.895 -68.254 -17.281 1.00 27.47 72 GLN C O 1
ATOM 3449 N N . GLY C 1 73 ? -3.553 -69.167 -15.991 1.00 35.32 73 GLY C N 1
ATOM 3450 C CA . GLY C 1 73 ? -4.559 -69.302 -17.037 1.00 33.49 73 GLY C CA 1
ATOM 3451 C C . GLY C 1 73 ? -4.737 -67.965 -17.724 1.00 31.12 73 GLY C C 1
ATOM 3452 O O . GLY C 1 73 ? -4.943 -67.903 -18.942 1.00 31.56 73 GLY C O 1
ATOM 3453 N N . TYR C 1 74 ? -4.633 -66.901 -16.926 1.00 28.00 74 TYR C N 1
ATOM 3454 C CA . TYR C 1 74 ? -4.677 -65.537 -17.422 1.00 27.25 74 TYR C CA 1
ATOM 3455 C C . TYR C 1 74 ? -3.614 -65.263 -18.493 1.00 30.85 74 TYR C C 1
ATOM 3456 O O . TYR C 1 74 ? -3.938 -64.900 -19.637 1.00 29.34 74 TYR C O 1
ATOM 3465 N N . ALA C 1 75 ? -2.346 -65.369 -18.083 1.00 34.90 75 ALA C N 1
ATOM 3466 C CA . ALA C 1 75 ? -1.192 -65.150 -18.975 1.00 35.65 75 ALA C CA 1
ATOM 3467 C C . ALA C 1 75 ? -1.337 -65.975 -20.253 1.00 37.19 75 ALA C C 1
ATOM 3468 O O . ALA C 1 75 ? -1.179 -65.450 -21.366 1.00 36.82 75 ALA C O 1
ATOM 3470 N N . LEU C 1 76 ? -1.681 -67.252 -20.078 1.00 34.18 76 LEU C N 1
ATOM 3471 C CA . LEU C 1 76 ? -1.847 -68.170 -21.187 1.00 32.16 76 LEU C CA 1
ATOM 3472 C C . LEU C 1 76 ? -2.656 -67.531 -22.297 1.00 39.83 76 LEU C C 1
ATOM 3473 O O . LEU C 1 76 ? -2.201 -67.495 -23.443 1.00 41.61 76 LEU C O 1
ATOM 3478 N N . ARG C 1 77 ? -3.817 -66.976 -21.930 1.00 39.51 77 ARG C N 1
ATOM 3479 C CA . ARG C 1 77 ? -4.667 -66.199 -22.834 1.00 37.43 77 ARG C CA 1
ATOM 3480 C C . ARG C 1 77 ? -4.022 -64.911 -23.328 1.00 38.77 77 ARG C C 1
ATOM 3481 O O . ARG C 1 77 ? -4.167 -64.551 -24.499 1.00 42.07 77 ARG C O 1
ATOM 3489 N N . LEU C 1 78 ? -3.353 -64.193 -22.432 1.00 35.64 78 LEU C N 1
ATOM 3490 C CA . LEU C 1 78 ? -2.695 -62.957 -22.830 1.00 36.91 78 LEU C CA 1
ATOM 3491 C C . LEU C 1 78 ? -1.752 -63.202 -24.009 1.00 43.16 78 LEU C C 1
ATOM 3492 O O . LEU C 1 78 ? -1.668 -62.386 -24.934 1.00 44.86 78 LEU C O 1
ATOM 3497 N N . ALA C 1 79 ? -1.058 -64.344 -23.958 1.00 42.60 79 ALA C N 1
ATOM 3498 C CA . ALA C 1 79 ? -0.060 -64.753 -24.956 1.00 41.39 79 ALA C CA 1
ATOM 3499 C C . ALA C 1 79 ? -0.732 -65.253 -26.216 1.00 49.14 79 ALA C C 1
ATOM 3500 O O . ALA C 1 79 ? -0.256 -64.997 -27.329 1.00 50.46 79 ALA C O 1
ATOM 3502 N N . ASP C 1 80 ? -1.823 -65.997 -25.998 1.00 48.83 80 ASP C N 1
ATOM 3503 C CA . ASP C 1 80 ? -2.710 -66.536 -27.024 1.00 46.24 80 ASP C CA 1
ATOM 3504 C C . ASP C 1 80 ? -3.118 -65.448 -28.020 1.00 48.88 80 ASP C C 1
ATOM 3505 O O . ASP C 1 80 ? -2.939 -65.599 -29.235 1.00 49.36 80 ASP C O 1
ATOM 3510 N N . ARG C 1 81 ? -3.667 -64.353 -27.497 1.00 49.23 81 ARG C N 1
ATOM 3511 C CA . ARG C 1 81 ? -4.134 -63.255 -28.337 1.00 59.60 81 ARG C CA 1
ATOM 3512 C C . ARG C 1 81 ? -2.953 -62.487 -28.961 1.00 60.91 81 ARG C C 1
ATOM 3513 O O . ARG C 1 81 ? -3.120 -61.686 -29.895 1.00 67.97 81 ARG C O 1
ATOM 3521 N N . LEU C 1 82 ? -1.759 -62.718 -28.432 1.00 54.17 82 LEU C N 1
ATOM 3522 C CA . LEU C 1 82 ? -0.576 -62.034 -28.942 1.00 54.92 82 LEU C CA 1
ATOM 3523 C C . LEU C 1 82 ? 0.059 -62.670 -30.197 1.00 58.17 82 LEU C C 1
ATOM 3524 O O . LEU C 1 82 ? 0.566 -61.953 -31.068 1.00 60.93 82 LEU C O 1
ATOM 3529 N N . VAL C 1 83 ? 0.032 -64.002 -30.296 1.00 56.17 83 VAL C N 1
ATOM 3530 C CA 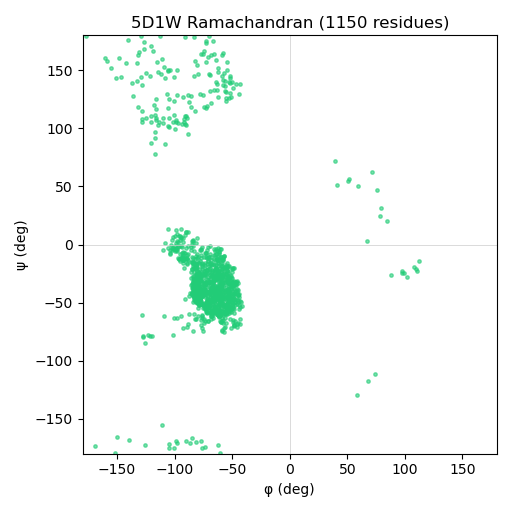. VAL C 1 83 ? 0.495 -64.670 -31.514 1.00 53.27 83 VAL C CA 1
ATOM 3531 C C . VAL C 1 83 ? -0.541 -64.400 -32.607 1.00 58.34 83 VAL C C 1
ATOM 3532 O O . VAL C 1 83 ? -0.242 -64.407 -33.800 1.00 59.47 83 VAL C O 1
ATOM 3536 N N . ASP C 1 84 ? -1.766 -64.126 -32.180 1.00 57.23 84 ASP C N 1
ATOM 3537 C CA . ASP C 1 84 ? -2.841 -63.885 -33.118 1.00 60.43 84 ASP C CA 1
ATOM 3538 C C . ASP C 1 84 ? -2.891 -62.447 -33.627 1.00 64.93 84 ASP C C 1
ATOM 3539 O O . ASP C 1 84 ? -3.568 -62.168 -34.621 1.00 69.82 84 ASP C O 1
ATOM 3544 N N . ASN C 1 85 ? -2.188 -61.530 -32.965 1.00 61.28 85 ASN C N 1
ATOM 3545 C CA . ASN C 1 85 ? -2.027 -60.212 -33.559 1.00 63.91 85 ASN C CA 1
ATOM 3546 C C . ASN C 1 85 ? -1.033 -60.343 -34.698 1.00 65.59 85 ASN C C 1
ATOM 3547 O O . ASN C 1 85 ? -0.938 -59.469 -35.563 1.00 67.00 85 ASN C O 1
ATOM 3552 N N . VAL C 1 86 ? -0.297 -61.451 -34.706 1.00 65.18 86 VAL C N 1
ATOM 3553 C CA . VAL C 1 86 ? 0.706 -61.657 -35.741 1.00 67.98 86 VAL C CA 1
ATOM 3554 C C . VAL C 1 86 ? 0.061 -61.784 -37.119 1.00 73.97 86 VAL C C 1
ATOM 3555 O O . VAL C 1 86 ? 0.398 -61.014 -38.024 1.00 75.99 86 VAL C O 1
ATOM 3559 N N . HIS C 1 87 ? -0.897 -62.702 -37.258 1.00 72.12 87 HIS C N 1
ATOM 3560 C CA . HIS C 1 87 ? -1.527 -62.961 -38.549 1.00 73.53 87 HIS C CA 1
ATOM 3561 C C . HIS C 1 87 ? -1.907 -61.672 -39.249 1.00 74.42 87 HIS C C 1
ATOM 3562 O O . HIS C 1 87 ? -1.707 -61.531 -40.454 1.00 74.14 87 HIS C O 1
ATOM 3569 N N . ALA C 1 88 ? -2.408 -60.722 -38.461 1.00 77.39 88 ALA C N 1
ATOM 3570 C CA . ALA C 1 88 ? -2.876 -59.426 -38.957 1.00 81.58 88 ALA C CA 1
ATOM 3571 C C . ALA C 1 88 ? -1.794 -58.590 -39.635 1.00 78.03 88 ALA C C 1
ATOM 3572 O O . ALA C 1 88 ? -2.030 -58.000 -40.693 1.00 80.86 88 ALA C O 1
ATOM 3574 N N . SER C 1 89 ? -0.627 -58.511 -39.007 1.00 73.56 89 SER C N 1
ATOM 3575 C CA . SER C 1 89 ? 0.441 -57.659 -39.510 1.00 75.38 89 SER C CA 1
ATOM 3576 C C . SER C 1 89 ? 1.379 -58.439 -40.400 1.00 76.38 89 SER C C 1
ATOM 3577 O O . SER C 1 89 ? 2.243 -57.857 -41.068 1.00 74.77 89 SER C O 1
ATOM 3580 N N . LEU C 1 90 ? 1.209 -59.760 -40.385 1.00 77.31 90 LEU C N 1
ATOM 3581 C CA . LEU C 1 90 ? 2.066 -60.672 -41.147 1.00 78.55 90 LEU C CA 1
ATOM 3582 C C . LEU C 1 90 ? 1.621 -60.782 -42.605 1.00 82.30 90 LEU C C 1
ATOM 3583 O O . LEU C 1 90 ? 2.451 -60.762 -43.509 1.00 82.41 90 LEU C O 1
ATOM 3588 N N . ASP C 1 91 ? 0.313 -60.897 -42.830 1.00 83.15 91 ASP C N 1
ATOM 3589 C CA . ASP C 1 91 ? -0.218 -60.995 -44.184 1.00 80.09 91 ASP C CA 1
ATOM 3590 C C . ASP C 1 91 ? -0.476 -59.587 -44.725 1.00 81.45 91 ASP C C 1
ATOM 3591 O O . ASP C 1 91 ? -0.792 -59.419 -45.901 1.00 83.55 91 ASP C O 1
ATOM 3596 N N . ALA C 1 92 ? -0.346 -58.582 -43.856 1.00 79.27 92 ALA C N 1
ATOM 3597 C CA . ALA C 1 92 ? -0.615 -57.185 -44.217 1.00 79.44 92 ALA C CA 1
ATOM 3598 C C . ALA C 1 92 ? 0.546 -56.517 -44.965 1.00 79.48 92 ALA C C 1
ATOM 3599 O O . ALA C 1 92 ? 0.361 -55.522 -45.673 1.00 78.48 92 ALA C O 1
ATOM 3601 N N . ASN C 1 93 ? 1.747 -57.050 -44.780 1.00 80.76 93 ASN C N 1
ATOM 3602 C CA . ASN C 1 93 ? 2.837 -56.786 -45.707 1.00 80.10 93 ASN C CA 1
ATOM 3603 C C . ASN C 1 93 ? 3.325 -58.148 -46.157 1.00 82.97 93 ASN C C 1
ATOM 3604 O O . ASN C 1 93 ? 3.963 -58.865 -45.386 1.00 81.25 93 ASN C O 1
ATOM 3609 N N . VAL C 1 94 ? 3.058 -58.507 -47.406 1.00 84.71 94 VAL C N 1
ATOM 3610 C CA . VAL C 1 94 ? 3.395 -59.852 -47.862 1.00 82.48 94 VAL C CA 1
ATOM 3611 C C . VAL C 1 94 ? 4.612 -59.832 -48.765 1.00 84.77 94 VAL C C 1
ATOM 3612 O O . VAL C 1 94 ? 4.582 -59.227 -49.837 1.00 91.67 94 VAL C O 1
ATOM 3616 N N . GLY C 1 95 ? 5.678 -60.502 -48.340 1.00 81.77 95 GLY C N 1
ATOM 3617 C CA . GLY C 1 95 ? 6.899 -60.542 -49.125 1.00 80.84 95 GLY C CA 1
ATOM 3618 C C . GLY C 1 95 ? 8.057 -59.733 -48.575 1.00 80.07 95 GLY C C 1
ATOM 3619 O O . GLY C 1 95 ? 9.202 -60.006 -48.918 1.00 84.52 95 GLY C O 1
ATOM 3620 N N . ASN C 1 96 ? 7.792 -58.771 -47.695 1.00 78.65 96 ASN C N 1
ATOM 3621 C CA . ASN C 1 96 ? 8.887 -58.204 -46.926 1.00 76.68 96 ASN C CA 1
ATOM 3622 C C . ASN C 1 96 ? 8.857 -58.901 -45.595 1.00 76.45 96 ASN C C 1
ATOM 3623 O O . ASN C 1 96 ? 8.015 -58.583 -44.751 1.00 74.43 96 ASN C O 1
ATOM 3628 N N . PHE C 1 97 ? 9.801 -59.818 -45.390 1.00 74.73 97 PHE C N 1
ATOM 3629 C CA . PHE C 1 97 ? 9.896 -60.539 -44.130 1.00 69.36 97 PHE C CA 1
ATOM 3630 C C . PHE C 1 97 ? 10.136 -59.558 -42.996 1.00 69.64 97 PHE C C 1
ATOM 3631 O O . PHE C 1 97 ? 9.534 -59.676 -41.921 1.00 65.54 97 PHE C O 1
ATOM 3639 N N . TYR C 1 98 ? 11.025 -58.594 -43.248 1.00 67.83 98 TYR C N 1
ATOM 3640 C CA . TYR C 1 98 ? 11.359 -57.574 -42.257 1.00 67.34 98 TYR C CA 1
ATOM 3641 C C . TYR C 1 98 ? 10.166 -56.675 -41.954 1.00 69.94 98 TYR C C 1
ATOM 3642 O O . TYR C 1 98 ? 9.746 -56.542 -40.794 1.00 67.83 98 TYR C O 1
ATOM 3651 N N . GLU C 1 99 ? 9.619 -56.069 -43.000 1.00 70.18 99 GLU C N 1
ATOM 3652 C CA . GLU C 1 99 ? 8.523 -55.134 -42.830 1.00 69.48 99 GLU C CA 1
ATOM 3653 C C . GLU C 1 99 ? 7.420 -55.761 -41.992 1.00 65.06 99 GLU C C 1
ATOM 3654 O O . GLU C 1 99 ? 6.785 -55.086 -41.180 1.00 62.34 99 GLU C O 1
ATOM 3660 N N . ALA C 1 100 ? 7.248 -57.069 -42.182 1.00 65.95 100 ALA C N 1
ATOM 3661 C CA . ALA C 1 100 ? 6.238 -57.873 -41.490 1.00 70.03 100 ALA C CA 1
ATOM 3662 C C . ALA C 1 100 ? 6.536 -58.148 -40.017 1.00 68.07 100 ALA C C 1
ATOM 3663 O O . ALA C 1 100 ? 5.697 -57.887 -39.144 1.00 68.52 100 ALA C O 1
ATOM 3665 N N . PHE C 1 101 ? 7.715 -58.702 -39.749 1.00 63.76 101 PHE C N 1
ATOM 3666 C CA . PHE C 1 101 ? 8.126 -58.944 -38.378 1.00 60.65 101 PHE C CA 1
ATOM 3667 C C . PHE C 1 101 ? 8.220 -57.601 -37.664 1.00 61.33 101 PHE C C 1
ATOM 3668 O O . PHE C 1 101 ? 7.807 -57.480 -36.517 1.00 61.92 101 PHE C O 1
ATOM 3676 N N . LEU C 1 102 ? 8.749 -56.591 -38.351 1.00 59.63 102 LEU C N 1
ATOM 3677 C CA . LEU C 1 102 ? 8.865 -55.255 -37.771 1.00 60.53 102 LEU C CA 1
ATOM 3678 C C . LEU C 1 102 ? 7.501 -54.698 -37.316 1.00 63.33 102 LEU C C 1
ATOM 3679 O O . LEU C 1 102 ? 7.423 -53.982 -36.314 1.00 64.26 102 LEU C O 1
ATOM 3684 N N . GLN C 1 103 ? 6.429 -55.018 -38.042 1.00 62.11 103 GLN C N 1
ATOM 3685 C CA . GLN C 1 103 ? 5.086 -54.655 -37.583 1.00 61.91 103 GLN C CA 1
ATOM 3686 C C . GLN C 1 103 ? 4.643 -55.522 -36.397 1.00 57.18 103 GLN C C 1
ATOM 3687 O O . GLN C 1 103 ? 4.323 -55.016 -35.322 1.00 55.09 103 GLN C O 1
ATOM 3693 N N . GLY C 1 104 ? 4.658 -56.834 -36.594 1.00 55.96 104 GLY C N 1
ATOM 3694 C CA . GLY C 1 104 ? 4.140 -57.757 -35.602 1.00 57.83 104 GLY C CA 1
ATOM 3695 C C . GLY C 1 104 ? 4.827 -57.645 -34.257 1.00 58.40 104 GLY C C 1
ATOM 3696 O O . GLY C 1 104 ? 4.206 -57.825 -33.204 1.00 55.63 104 GLY C O 1
ATOM 3697 N N . PHE C 1 105 ? 6.125 -57.364 -34.293 1.00 60.58 105 PHE C N 1
ATOM 3698 C CA . PHE C 1 105 ? 6.877 -57.144 -33.069 1.00 55.13 105 PHE C CA 1
ATOM 3699 C C . PHE C 1 105 ? 6.464 -55.838 -32.452 1.00 55.33 105 PHE C C 1
ATOM 3700 O O . PHE C 1 105 ? 6.089 -55.824 -31.287 1.00 56.99 105 PHE C O 1
ATOM 3708 N N . ARG C 1 106 ? 6.516 -54.751 -33.225 1.00 53.96 106 ARG C N 1
ATOM 3709 C CA . ARG C 1 106 ? 6.149 -53.440 -32.704 1.00 49.51 106 ARG C CA 1
ATOM 3710 C C . ARG C 1 106 ? 4.779 -53.542 -32.072 1.00 51.93 106 ARG C C 1
ATOM 3711 O O . ARG C 1 106 ? 4.528 -52.962 -31.016 1.00 51.34 106 ARG C O 1
ATOM 3719 N N . SER C 1 107 ? 3.908 -54.320 -32.710 1.00 54.45 107 SER C N 1
ATOM 3720 C CA . SER C 1 107 ? 2.582 -54.595 -32.175 1.00 53.70 107 SER C CA 1
ATOM 3721 C C . SER C 1 107 ? 2.676 -55.272 -30.816 1.00 49.59 107 SER C C 1
ATOM 3722 O O . SER C 1 107 ? 2.060 -54.822 -29.858 1.00 48.75 107 SER C O 1
ATOM 3725 N N . PHE C 1 108 ? 3.453 -56.351 -30.742 1.00 50.55 108 PHE C N 1
ATOM 3726 C CA . PHE C 1 108 ? 3.628 -57.107 -29.498 1.00 48.34 108 PHE C CA 1
ATOM 3727 C C . PHE C 1 108 ? 4.082 -56.274 -28.290 1.00 44.54 108 PHE C C 1
ATOM 3728 O O . PHE C 1 108 ? 3.758 -56.605 -27.150 1.00 41.90 108 PHE C O 1
ATOM 3736 N N . PHE C 1 109 ? 4.854 -55.217 -28.527 1.00 45.42 109 PHE C N 1
ATOM 3737 C CA . PHE C 1 109 ? 5.246 -54.312 -27.443 1.00 45.96 109 PHE C CA 1
ATOM 3738 C C . PHE C 1 109 ? 4.133 -53.307 -27.153 1.00 48.97 109 PHE C C 1
ATOM 3739 O O . PHE C 1 109 ? 4.025 -52.792 -26.037 1.00 48.66 109 PHE C O 1
ATOM 3747 N N . ALA C 1 110 ? 3.299 -53.043 -28.157 1.00 49.78 110 ALA C N 1
ATOM 3748 C CA . ALA C 1 110 ? 2.108 -52.227 -27.949 1.00 49.67 110 ALA C CA 1
ATOM 3749 C C . ALA C 1 110 ? 1.205 -52.905 -26.927 1.00 44.67 110 ALA C C 1
ATOM 3750 O O . ALA C 1 110 ? 0.970 -52.382 -25.833 1.00 41.34 110 ALA C O 1
ATOM 3752 N N . GLU C 1 111 ? 0.779 -54.117 -27.270 1.00 44.09 111 GLU C N 1
ATOM 3753 C CA . GLU C 1 111 ? -0.257 -54.804 -26.530 1.00 43.96 111 GLU C CA 1
ATOM 3754 C C . GLU C 1 111 ? 0.242 -55.265 -25.161 1.00 42.32 111 GLU C C 1
ATOM 3755 O O . GLU C 1 111 ? -0.189 -54.721 -24.144 1.00 40.95 111 GLU C O 1
ATOM 3761 N N . SER C 1 112 ? 1.191 -56.202 -25.138 1.00 45.95 112 SER C N 1
ATOM 3762 C CA . SER C 1 112 ? 1.723 -56.798 -23.886 1.00 45.79 112 SER C CA 1
ATOM 3763 C C . SER C 1 112 ? 2.093 -55.807 -22.765 1.00 43.33 112 SER C C 1
ATOM 3764 O O . SER C 1 112 ? 2.011 -56.151 -21.573 1.00 37.82 112 SER C O 1
ATOM 3767 N N . ALA C 1 113 ? 2.536 -54.609 -23.166 1.00 46.11 113 ALA C N 1
ATOM 3768 C CA . ALA C 1 113 ? 2.916 -53.532 -22.249 1.00 41.07 113 ALA C CA 1
ATOM 3769 C C . ALA C 1 113 ? 1.716 -52.764 -21.740 1.00 39.81 113 ALA C C 1
ATOM 3770 O O . ALA C 1 113 ? 1.759 -52.204 -20.652 1.00 40.60 113 ALA C O 1
ATOM 3772 N N . ALA C 1 114 ? 0.651 -52.735 -22.534 1.00 40.12 114 ALA C N 1
ATOM 3773 C CA . ALA C 1 114 ? -0.587 -52.067 -22.136 1.00 41.91 114 ALA C CA 1
ATOM 3774 C C . ALA C 1 114 ? -1.464 -52.885 -21.160 1.00 40.83 114 ALA C C 1
ATOM 3775 O O . ALA C 1 114 ? -2.103 -52.323 -20.261 1.00 41.92 114 ALA C O 1
ATOM 3777 N N . ASP C 1 115 ? -1.482 -54.203 -21.340 1.00 38.72 115 ASP C N 1
ATOM 3778 C CA . ASP C 1 115 ? -2.244 -55.124 -20.487 1.00 37.44 115 ASP C CA 1
ATOM 3779 C C . ASP C 1 115 ? -1.923 -55.052 -18.969 1.00 35.16 115 ASP C C 1
ATOM 3780 O O . ASP C 1 115 ? -0.764 -54.917 -18.597 1.00 34.19 115 ASP C O 1
ATOM 3785 N N . PRO C 1 116 ? -2.952 -55.160 -18.092 1.00 34.24 116 PRO C N 1
ATOM 3786 C CA . PRO C 1 116 ? -2.817 -55.075 -16.622 1.00 31.79 116 PRO C CA 1
ATOM 3787 C C . PRO C 1 116 ? -1.928 -56.095 -15.893 1.00 33.30 116 PRO C C 1
ATOM 3788 O O . PRO C 1 116 ? -1.300 -55.648 -14.928 1.00 34.90 116 PRO C O 1
ATOM 3792 N N . LEU C 1 117 ? -1.881 -57.386 -16.246 1.00 31.55 117 LEU C N 1
ATOM 3793 C CA . LEU C 1 117 ? -1.089 -58.290 -15.392 1.00 28.20 117 LEU C CA 1
ATOM 3794 C C . LEU C 1 117 ? 0.379 -57.961 -15.555 1.00 29.80 117 LEU C C 1
ATOM 3795 O O . LEU C 1 117 ? 1.113 -57.906 -14.570 1.00 30.41 117 LEU C O 1
ATOM 3800 N N . VAL C 1 118 ? 0.785 -57.724 -16.802 1.00 29.89 118 VAL C N 1
ATOM 3801 C CA . VAL C 1 118 ? 2.119 -57.236 -17.116 1.00 27.48 118 VAL C CA 1
ATOM 3802 C C . VAL C 1 118 ? 2.483 -55.984 -16.302 1.00 27.71 118 VAL C C 1
ATOM 3803 O O . VAL C 1 118 ? 3.570 -55.898 -15.765 1.00 29.19 118 VAL C O 1
ATOM 3807 N N . ILE C 1 119 ? 1.565 -55.026 -16.199 1.00 30.59 119 ILE C N 1
ATOM 3808 C CA . ILE C 1 119 ? 1.810 -53.757 -15.504 1.00 30.17 119 ILE C CA 1
ATOM 3809 C C . ILE C 1 119 ? 1.836 -53.922 -13.982 1.00 29.03 119 ILE C C 1
ATOM 3810 O O . ILE C 1 119 ? 2.458 -53.143 -13.274 1.00 31.28 119 ILE C O 1
ATOM 3815 N N . SER C 1 120 ? 1.144 -54.929 -13.476 1.00 29.15 120 SER C N 1
ATOM 3816 C CA . SER C 1 120 ? 1.162 -55.216 -12.046 1.00 31.94 120 SER C CA 1
ATOM 3817 C C . SER C 1 120 ? 2.522 -55.848 -11.719 1.00 33.54 120 SER C C 1
ATOM 3818 O O . SER C 1 120 ? 3.092 -55.675 -10.632 1.00 35.78 120 SER C O 1
ATOM 3821 N N . LEU C 1 121 ? 3.008 -56.627 -12.677 1.00 33.48 121 LEU C N 1
ATOM 3822 C CA . LEU C 1 121 ? 4.353 -57.171 -12.664 1.00 29.58 121 LEU C CA 1
ATOM 3823 C C . LEU C 1 121 ? 5.364 -56.044 -12.622 1.00 27.15 121 LEU C C 1
ATOM 3824 O O . LEU C 1 121 ? 5.930 -55.758 -11.569 1.00 29.12 121 LEU C O 1
ATOM 3829 N N . LEU C 1 122 ? 5.509 -55.365 -13.760 1.00 25.37 122 LEU C N 1
ATOM 3830 C CA . LEU C 1 122 ? 6.477 -54.291 -13.940 1.00 25.61 122 LEU C CA 1
ATOM 3831 C C . LEU C 1 122 ? 6.395 -53.174 -12.881 1.00 31.76 122 LEU C C 1
ATOM 3832 O O . LEU C 1 122 ? 7.441 -52.666 -12.432 1.00 38.84 122 LEU C O 1
ATOM 3837 N N . THR C 1 123 ? 5.186 -52.742 -12.516 1.00 29.76 123 THR C N 1
ATOM 3838 C CA . THR C 1 123 ? 5.079 -51.662 -11.521 1.00 31.17 123 THR C CA 1
ATOM 3839 C C . THR C 1 123 ? 4.684 -51.955 -10.060 1.00 28.83 123 THR C C 1
ATOM 3840 O O . THR C 1 123 ? 4.783 -51.078 -9.216 1.00 30.87 123 THR C O 1
ATOM 3844 N N . GLY C 1 124 ? 4.288 -53.167 -9.727 1.00 30.02 124 GLY C N 1
ATOM 3845 C CA . GLY C 1 124 ? 3.639 -53.348 -8.435 1.00 34.13 124 GLY C CA 1
ATOM 3846 C C . GLY C 1 124 ? 4.628 -53.591 -7.323 1.00 36.71 124 GLY C C 1
ATOM 3847 O O . GLY C 1 124 ? 5.830 -53.422 -7.546 1.00 39.95 124 GLY C O 1
ATOM 3848 N N . VAL C 1 125 ? 4.145 -53.965 -6.134 1.00 36.35 125 VAL C N 1
ATOM 3849 C CA . VAL C 1 125 ? 5.032 -54.621 -5.169 1.00 41.04 125 VAL C CA 1
ATOM 3850 C C . VAL C 1 125 ? 5.530 -55.833 -5.927 1.00 42.55 125 VAL C C 1
ATOM 3851 O O . VAL C 1 125 ? 4.764 -56.425 -6.701 1.00 42.85 125 VAL C O 1
ATOM 3855 N N . ALA C 1 126 ? 6.796 -56.203 -5.763 1.00 40.84 126 ALA C N 1
ATOM 3856 C CA . ALA C 1 126 ? 7.262 -57.361 -6.511 1.00 40.19 126 ALA C CA 1
ATOM 3857 C C . ALA C 1 126 ? 6.688 -58.615 -5.845 1.00 38.24 126 ALA C C 1
ATOM 3858 O O . ALA C 1 126 ? 6.762 -58.753 -4.620 1.00 36.53 126 ALA C O 1
ATOM 3860 N N . LYS C 1 127 ? 6.049 -59.479 -6.639 1.00 37.87 127 LYS C N 1
ATOM 3861 C CA . LYS C 1 127 ? 5.476 -60.739 -6.128 1.00 41.41 127 LYS C CA 1
ATOM 3862 C C . LYS C 1 127 ? 6.162 -61.941 -6.785 1.00 41.53 127 LYS C C 1
ATOM 3863 O O . LYS C 1 127 ? 5.965 -62.193 -7.972 1.00 41.26 127 LYS C O 1
ATOM 3869 N N . PRO C 1 128 ? 6.941 -62.709 -6.009 1.00 40.90 128 PRO C N 1
ATOM 3870 C CA . PRO C 1 128 ? 7.802 -63.759 -6.564 1.00 41.18 128 PRO C CA 1
ATOM 3871 C C . PRO C 1 128 ? 7.023 -64.822 -7.340 1.00 42.74 128 PRO C C 1
ATOM 3872 O O . PRO C 1 128 ? 7.623 -65.597 -8.097 1.00 42.49 128 PRO C O 1
ATOM 3876 N N . ASP C 1 129 ? 5.708 -64.853 -7.151 1.00 41.69 129 ASP C N 1
ATOM 3877 C CA . ASP C 1 129 ? 4.860 -65.892 -7.725 1.00 41.50 129 ASP C CA 1
ATOM 3878 C C . ASP C 1 129 ? 4.594 -65.641 -9.199 1.00 35.98 129 ASP C C 1
ATOM 3879 O O . ASP C 1 129 ? 4.385 -66.574 -9.976 1.00 35.24 129 ASP C O 1
ATOM 3884 N N . LEU C 1 130 ? 4.588 -64.371 -9.575 1.00 32.60 130 LEU C N 1
ATOM 3885 C CA . LEU C 1 130 ? 4.419 -63.999 -10.968 1.00 32.93 130 LEU C CA 1
ATOM 3886 C C . LEU C 1 130 ? 5.718 -64.254 -11.738 1.00 32.84 130 LEU C C 1
ATOM 3887 O O . LEU C 1 130 ? 5.722 -64.763 -12.867 1.00 31.17 130 LEU C O 1
ATOM 3892 N N . LEU C 1 131 ? 6.829 -63.876 -11.120 1.00 35.19 131 LEU C N 1
ATOM 3893 C CA . LEU C 1 131 ? 8.143 -64.127 -11.694 1.00 33.40 131 LEU C CA 1
ATOM 3894 C C . LEU C 1 131 ? 8.293 -65.629 -12.022 1.00 33.09 131 LEU C C 1
ATOM 3895 O O . LEU C 1 131 ? 8.634 -66.003 -13.145 1.00 32.18 131 LEU C O 1
ATOM 3900 N N . GLN C 1 132 ? 7.975 -66.478 -11.051 1.00 31.93 132 GLN C N 1
ATOM 3901 C CA . GLN C 1 132 ? 8.063 -67.918 -11.206 1.00 30.09 132 GLN C CA 1
ATOM 3902 C C . GLN C 1 132 ? 7.299 -68.408 -12.412 1.00 29.74 132 GLN C C 1
ATOM 3903 O O . GLN C 1 132 ? 7.534 -69.501 -12.919 1.00 30.65 132 GLN C O 1
ATOM 3909 N N . LEU C 1 133 ? 6.336 -67.614 -12.836 1.00 29.07 133 LEU C N 1
ATOM 3910 C CA . LEU C 1 133 ? 5.488 -67.999 -13.939 1.00 30.63 133 LEU C CA 1
ATOM 3911 C C . LEU C 1 133 ? 6.115 -67.705 -15.280 1.00 28.36 133 LEU C C 1
ATOM 3912 O O . LEU C 1 133 ? 6.008 -68.486 -16.223 1.00 28.49 133 LEU C O 1
ATOM 3917 N N . ILE C 1 134 ? 6.741 -66.546 -15.364 1.00 27.36 134 ILE C N 1
ATOM 3918 C CA . ILE C 1 134 ? 7.453 -66.175 -16.568 1.00 30.08 134 ILE C CA 1
ATOM 3919 C C . ILE C 1 134 ? 8.928 -66.642 -16.594 1.00 34.42 134 ILE C C 1
ATOM 3920 O O . ILE C 1 134 ? 9.644 -66.361 -17.564 1.00 33.68 134 ILE C O 1
ATOM 3925 N N . THR C 1 135 ? 9.400 -67.297 -15.521 1.00 34.08 135 THR C N 1
ATOM 3926 C CA . THR C 1 135 ? 10.739 -67.915 -15.528 1.00 30.63 135 THR C CA 1
ATOM 3927 C C . THR C 1 135 ? 10.845 -69.407 -15.125 1.00 32.47 135 THR C C 1
ATOM 3928 O O . THR C 1 135 ? 10.872 -70.268 -16.006 1.00 32.89 135 THR C O 1
ATOM 3932 N N . THR C 1 136 ? 10.831 -69.701 -13.814 1.00 31.59 136 THR C N 1
ATOM 3933 C CA . THR C 1 136 ? 11.045 -71.062 -13.284 1.00 30.44 136 THR C CA 1
ATOM 3934 C C . THR C 1 136 ? 10.164 -72.115 -13.937 1.00 33.92 136 THR C C 1
ATOM 3935 O O . THR C 1 136 ? 10.657 -72.951 -14.697 1.00 36.62 136 THR C O 1
ATOM 3939 N N . ASP C 1 137 ? 8.866 -72.113 -13.634 1.00 34.57 137 ASP C N 1
ATOM 3940 C CA . ASP C 1 137 ? 7.990 -72.994 -14.384 1.00 36.52 137 ASP C CA 1
ATOM 3941 C C . ASP C 1 137 ? 7.205 -72.050 -15.261 1.00 34.36 137 ASP C C 1
ATOM 3942 O O . ASP C 1 137 ? 6.081 -71.647 -14.971 1.00 33.54 137 ASP C O 1
ATOM 3947 N N . SER C 1 138 ? 7.821 -71.779 -16.394 1.00 34.75 138 SER C N 1
ATOM 3948 C CA . SER C 1 138 ? 7.307 -70.891 -17.394 1.00 32.42 138 SER C CA 1
ATOM 3949 C C . SER C 1 138 ? 6.843 -71.823 -18.468 1.00 31.50 138 SER C C 1
ATOM 3950 O O . SER C 1 138 ? 6.286 -71.404 -19.478 1.00 29.75 138 SER C O 1
ATOM 3953 N N . ALA C 1 139 ? 7.094 -73.108 -18.221 1.00 32.75 139 ALA C N 1
ATOM 3954 C CA . ALA C 1 139 ? 6.947 -74.165 -19.221 1.00 35.46 139 ALA C CA 1
ATOM 3955 C C . ALA C 1 139 ? 5.663 -74.047 -20.085 1.00 37.26 139 ALA C C 1
ATOM 3956 O O . ALA C 1 139 ? 5.729 -74.001 -21.331 1.00 32.51 139 ALA C O 1
ATOM 3958 N N . PRO C 1 140 ? 4.494 -73.960 -19.415 1.00 38.46 140 PRO C N 1
ATOM 3959 C CA . PRO C 1 140 ? 3.197 -73.899 -20.088 1.00 30.95 140 PRO C CA 1
ATOM 3960 C C . PRO C 1 140 ? 3.034 -72.741 -21.061 1.00 30.26 140 PRO C C 1
ATOM 3961 O O . PRO C 1 140 ? 2.693 -73.012 -22.209 1.00 32.49 140 PRO C O 1
ATOM 3965 N N . ILE C 1 141 ? 3.317 -71.506 -20.638 1.00 30.86 141 ILE C N 1
ATOM 3966 C CA . ILE C 1 141 ? 3.117 -70.327 -21.490 1.00 27.52 141 ILE C CA 1
ATOM 3967 C C . ILE C 1 141 ? 3.949 -70.466 -22.750 1.00 32.58 141 ILE C C 1
ATOM 3968 O O . ILE C 1 141 ? 3.645 -69.825 -23.757 1.00 31.96 141 ILE C O 1
ATOM 3973 N N . ILE C 1 142 ? 4.994 -71.305 -22.700 1.00 34.67 142 ILE C N 1
ATOM 3974 C CA . ILE C 1 142 ? 5.873 -71.474 -23.865 1.00 36.68 142 ILE C CA 1
ATOM 3975 C C . ILE C 1 142 ? 5.431 -72.550 -24.858 1.00 39.38 142 ILE C C 1
ATOM 3976 O O . ILE C 1 142 ? 5.038 -72.205 -25.979 1.00 40.20 142 ILE C O 1
ATOM 3981 N N . THR C 1 143 ? 5.495 -73.829 -24.465 1.00 38.04 143 THR C N 1
ATOM 3982 C CA . THR C 1 143 ? 5.265 -74.922 -25.417 1.00 36.18 143 THR C CA 1
ATOM 3983 C C . THR C 1 143 ? 4.018 -74.617 -26.203 1.00 38.75 143 THR C C 1
ATOM 3984 O O . THR C 1 143 ? 3.987 -74.753 -27.431 1.00 38.80 143 THR C O 1
ATOM 3988 N N . ARG C 1 144 ? 3.042 -74.095 -25.458 1.00 42.63 144 ARG C N 1
ATOM 3989 C CA . ARG C 1 144 ? 1.702 -73.690 -25.921 1.00 42.72 144 ARG C CA 1
ATOM 3990 C C . ARG C 1 144 ? 1.643 -72.562 -26.978 1.00 44.99 144 ARG C C 1
ATOM 3991 O O . ARG C 1 144 ? 1.100 -72.772 -28.069 1.00 45.04 144 ARG C O 1
ATOM 3999 N N . ALA C 1 145 ? 2.182 -71.377 -26.642 1.00 43.61 145 ALA C N 1
ATOM 4000 C CA . ALA C 1 145 ? 2.236 -70.209 -27.543 1.00 42.15 145 ALA C CA 1
ATOM 4001 C C . ALA C 1 145 ? 3.165 -70.474 -28.711 1.00 41.02 145 ALA C C 1
ATOM 4002 O O . ALA C 1 145 ? 2.926 -70.030 -29.840 1.00 39.88 145 ALA C O 1
ATOM 4004 N N . SER C 1 146 ? 4.247 -71.182 -28.399 1.00 42.63 146 SER C N 1
ATOM 4005 C CA . SER C 1 146 ? 5.232 -71.590 -29.385 1.00 45.79 146 SER C CA 1
ATOM 4006 C C . SER C 1 146 ? 4.526 -72.416 -30.432 1.00 46.70 146 SER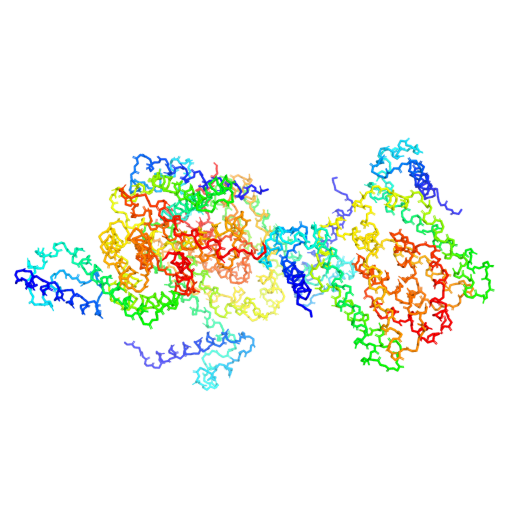 C C 1
ATOM 4007 O O . SER C 1 146 ? 4.493 -72.053 -31.616 1.00 47.37 146 SER C O 1
ATOM 4010 N N . ALA C 1 147 ? 3.935 -73.514 -29.970 1.00 46.48 147 ALA C N 1
ATOM 4011 C CA . ALA C 1 147 ? 3.201 -74.422 -30.840 1.00 50.10 147 ALA C CA 1
ATOM 4012 C C . ALA C 1 147 ? 2.132 -73.697 -31.675 1.00 50.14 147 ALA C C 1
ATOM 4013 O O . ALA C 1 147 ? 2.140 -73.781 -32.904 1.00 52.72 147 ALA C O 1
ATOM 4015 N N . ARG C 1 148 ? 1.233 -72.968 -31.019 1.00 46.61 148 ARG C N 1
ATOM 4016 C CA . ARG C 1 148 ? 0.138 -72.338 -31.742 1.00 46.21 148 ARG C CA 1
ATOM 4017 C C . ARG C 1 148 ? 0.618 -71.233 -32.680 1.00 48.48 148 ARG C C 1
ATOM 4018 O O . ARG C 1 148 ? -0.045 -70.948 -33.685 1.00 49.40 148 ARG C O 1
ATOM 4026 N N . LEU C 1 149 ? 1.758 -70.610 -32.368 1.00 47.99 149 LEU C N 1
ATOM 4027 C CA . LEU C 1 149 ? 2.262 -69.542 -33.240 1.00 49.36 149 LEU C CA 1
ATOM 4028 C C . LEU C 1 149 ? 2.866 -70.100 -34.521 1.00 49.97 149 LEU C C 1
ATOM 4029 O O . LEU C 1 149 ? 2.930 -69.409 -35.544 1.00 52.31 149 LEU C O 1
ATOM 4034 N N . ALA C 1 150 ? 3.281 -71.360 -34.471 1.00 46.90 150 ALA C N 1
ATOM 4035 C CA . ALA C 1 150 ? 4.059 -71.928 -35.564 1.00 50.26 150 ALA C CA 1
ATOM 4036 C C . ALA C 1 150 ? 3.391 -71.819 -36.946 1.00 53.54 150 ALA C C 1
ATOM 4037 O O . ALA C 1 150 ? 3.973 -71.246 -37.874 1.00 53.00 150 ALA C O 1
ATOM 4039 N N . PRO C 1 151 ? 2.175 -72.371 -37.089 1.00 57.07 151 PRO C N 1
ATOM 4040 C CA . PRO C 1 151 ? 1.470 -72.294 -38.369 1.00 57.68 151 PRO C CA 1
ATOM 4041 C C . PRO C 1 151 ? 1.325 -70.883 -38.935 1.00 56.36 151 PRO C C 1
ATOM 4042 O O . PRO C 1 151 ? 1.194 -70.753 -40.148 1.00 59.48 151 PRO C O 1
ATOM 4046 N N . ALA C 1 152 ? 1.369 -69.858 -38.094 1.00 54.37 152 ALA C N 1
ATOM 4047 C CA . ALA C 1 152 ? 1.298 -68.486 -38.589 1.00 61.31 152 ALA C CA 1
ATOM 4048 C C . ALA C 1 152 ? 2.269 -68.272 -39.747 1.00 64.15 152 ALA C C 1
ATOM 4049 O O . ALA C 1 152 ? 1.922 -67.648 -40.749 1.00 63.58 152 ALA C O 1
ATOM 4051 N N . PHE C 1 153 ? 3.476 -68.824 -39.576 1.00 68.77 153 PHE C N 1
ATOM 4052 C CA . PHE C 1 153 ? 4.619 -68.755 -40.514 1.00 67.31 153 PHE C CA 1
ATOM 4053 C C . PHE C 1 153 ? 4.588 -69.748 -41.695 1.00 68.84 153 PHE C C 1
ATOM 4054 O O . PHE C 1 153 ? 5.105 -69.436 -42.779 1.00 66.88 153 PHE C O 1
ATOM 4062 N N . THR C 1 154 ? 4.064 -70.958 -41.441 1.00 68.90 154 THR C N 1
ATOM 4063 C CA . THR C 1 154 ? 4.010 -72.069 -42.413 1.00 67.76 154 THR C CA 1
ATOM 4064 C C . THR C 1 154 ? 2.856 -72.032 -43.468 1.00 67.50 154 THR C C 1
ATOM 4065 O O . THR C 1 154 ? 3.094 -72.168 -44.672 1.00 69.04 154 THR C O 1
ATOM 4069 N N . ASP C 1 155 ? 1.622 -71.824 -43.023 1.00 64.63 155 ASP C N 1
ATOM 4070 C CA . ASP C 1 155 ? 0.478 -71.822 -43.934 1.00 66.99 155 ASP C CA 1
ATOM 4071 C C . ASP C 1 155 ? 0.139 -70.436 -44.433 1.00 72.86 155 ASP C C 1
ATOM 4072 O O . ASP C 1 155 ? -0.750 -70.266 -45.275 1.00 78.99 155 ASP C O 1
ATOM 4077 N N . THR C 1 156 ? 0.814 -69.437 -43.882 1.00 67.87 156 THR C N 1
ATOM 4078 C CA . THR C 1 156 ? 0.766 -68.132 -44.490 1.00 68.09 156 THR C CA 1
ATOM 4079 C C . THR C 1 156 ? 1.696 -68.217 -45.691 1.00 69.62 156 THR C C 1
ATOM 4080 O O . THR C 1 156 ? 2.121 -69.310 -46.099 1.00 63.15 156 THR C O 1
ATOM 4084 N N . TRP C 1 157 ? 1.989 -67.060 -46.269 1.00 74.14 157 TRP C N 1
ATOM 4085 C CA . TRP C 1 157 ? 2.732 -66.986 -47.521 1.00 74.84 157 TRP C CA 1
ATOM 4086 C C . TRP C 1 157 ? 4.224 -67.202 -47.363 1.00 71.12 157 TRP C C 1
ATOM 4087 O O . TRP C 1 157 ? 4.946 -67.389 -48.338 1.00 70.68 157 TRP C O 1
ATOM 4098 N N . VAL C 1 158 ? 4.692 -67.183 -46.130 1.00 72.32 158 VAL C N 1
ATOM 4099 C CA . VAL C 1 158 ? 6.025 -67.664 -45.883 1.00 72.51 158 VAL C CA 1
ATOM 4100 C C . VAL C 1 158 ? 5.997 -69.182 -46.129 1.00 71.99 158 VAL C C 1
ATOM 4101 O O . VAL C 1 158 ? 5.239 -69.925 -45.503 1.00 68.52 158 VAL C O 1
ATOM 4105 N N . ALA C 1 159 ? 6.821 -69.654 -47.050 1.00 73.62 159 ALA C N 1
ATOM 4106 C CA . ALA C 1 159 ? 6.889 -71.084 -47.240 1.00 71.83 159 ALA C CA 1
ATOM 4107 C C . ALA C 1 159 ? 7.972 -71.471 -46.271 1.00 69.83 159 ALA C C 1
ATOM 4108 O O . ALA C 1 159 ? 9.149 -71.163 -46.478 1.00 74.03 159 ALA C O 1
ATOM 4110 N N . THR C 1 160 ? 7.563 -72.131 -45.199 1.00 64.70 160 THR C N 1
ATOM 4111 C CA . THR C 1 160 ? 8.487 -72.540 -44.159 1.00 65.29 160 THR C CA 1
ATOM 4112 C C . THR C 1 160 ? 8.256 -73.999 -43.901 1.00 64.15 160 THR C C 1
ATOM 4113 O O . THR C 1 160 ? 7.117 -74.464 -43.926 1.00 65.02 160 THR C O 1
ATOM 4117 N N . THR C 1 161 ? 9.315 -74.736 -43.615 1.00 64.30 161 THR C N 1
ATOM 4118 C CA . THR C 1 161 ? 9.094 -76.136 -43.309 1.00 68.40 161 THR C CA 1
ATOM 4119 C C . THR C 1 161 ? 8.385 -76.192 -41.941 1.00 67.69 161 THR C C 1
ATOM 4120 O O . THR C 1 161 ? 8.054 -75.152 -41.363 1.00 65.28 161 THR C O 1
ATOM 4124 N N . ASP C 1 162 ? 8.073 -77.389 -41.463 1.00 72.61 162 ASP C N 1
ATOM 4125 C CA . ASP C 1 162 ? 7.476 -77.536 -40.137 1.00 73.71 162 ASP C CA 1
ATOM 4126 C C . ASP C 1 162 ? 8.560 -77.442 -39.054 1.00 70.67 162 ASP C C 1
ATOM 4127 O O . ASP C 1 162 ? 8.416 -76.707 -38.068 1.00 66.16 162 ASP C O 1
ATOM 4132 N N . ASN C 1 163 ? 9.652 -78.179 -39.275 1.00 74.81 163 ASN C N 1
ATOM 4133 C CA . ASN C 1 163 ? 10.844 -78.145 -38.421 1.00 76.64 163 ASN C CA 1
ATOM 4134 C C . ASN C 1 163 ? 11.537 -76.789 -38.378 1.00 70.87 163 ASN C C 1
ATOM 4135 O O . ASN C 1 163 ? 12.309 -76.518 -37.461 1.00 69.89 163 ASN C O 1
ATOM 4140 N N . ASP C 1 164 ? 11.320 -75.978 -39.409 1.00 68.90 164 ASP C N 1
ATOM 4141 C CA . ASP C 1 164 ? 11.841 -74.615 -39.437 1.00 65.29 164 ASP C CA 1
ATOM 4142 C C . ASP C 1 164 ? 10.940 -73.613 -38.717 1.00 61.26 164 ASP C C 1
ATOM 4143 O O . ASP C 1 164 ? 11.420 -72.777 -37.970 1.00 61.44 164 ASP C O 1
ATOM 4148 N N . ALA C 1 165 ? 9.634 -73.702 -38.920 1.00 65.29 165 ALA C N 1
ATOM 4149 C CA . ALA C 1 165 ? 8.724 -72.792 -38.226 1.00 65.69 165 ALA C CA 1
ATOM 4150 C C . ALA C 1 165 ? 8.697 -73.068 -36.709 1.00 59.46 165 ALA C C 1
ATOM 4151 O O . ALA C 1 165 ? 8.349 -72.196 -35.909 1.00 55.10 165 ALA C O 1
ATOM 4153 N N . ASN C 1 166 ? 9.075 -74.278 -36.313 1.00 60.02 166 ASN C N 1
ATOM 4154 C CA . ASN C 1 166 ? 9.196 -74.584 -34.888 1.00 61.07 166 ASN C CA 1
ATOM 4155 C C . ASN C 1 166 ? 10.464 -73.984 -34.269 1.00 57.45 166 ASN C C 1
ATOM 4156 O O . ASN C 1 166 ? 10.454 -73.441 -33.154 1.00 51.72 166 ASN C O 1
ATOM 4161 N N . VAL C 1 167 ? 11.557 -74.117 -35.011 1.00 60.01 167 VAL C N 1
ATOM 4162 C CA . VAL C 1 167 ? 12.864 -73.629 -34.602 1.00 59.13 167 VAL C CA 1
ATOM 4163 C C . VAL C 1 167 ? 12.867 -72.117 -34.599 1.00 56.88 167 VAL C C 1
ATOM 4164 O O . VAL C 1 167 ? 13.626 -71.485 -33.851 1.00 55.35 167 VAL C O 1
ATOM 4168 N N . LEU C 1 168 ? 12.024 -71.545 -35.456 1.00 55.20 168 LEU C N 1
ATOM 4169 C CA . LEU C 1 168 ? 11.846 -70.105 -35.511 1.00 48.66 168 LEU C CA 1
ATOM 4170 C C . LEU C 1 168 ? 10.886 -69.670 -34.417 1.00 45.07 168 LEU C C 1
ATOM 4171 O O . LEU C 1 168 ? 10.976 -68.562 -33.896 1.00 40.41 168 LEU C O 1
ATOM 4176 N N . SER C 1 169 ? 9.972 -70.555 -34.047 1.00 49.98 169 SER C N 1
ATOM 4177 C CA . SER C 1 169 ? 8.965 -70.177 -33.059 1.00 50.07 169 SER C CA 1
ATOM 4178 C C . SER C 1 169 ? 9.462 -70.231 -31.616 1.00 44.87 169 SER C C 1
ATOM 4179 O O . SER C 1 169 ? 9.519 -69.198 -30.954 1.00 42.32 169 SER C O 1
ATOM 4182 N N . ARG C 1 170 ? 9.864 -71.410 -31.152 1.00 42.61 170 ARG C N 1
ATOM 4183 C CA . ARG C 1 170 ? 10.325 -71.581 -29.780 1.00 41.10 170 ARG C CA 1
ATOM 4184 C C . ARG C 1 170 ? 11.386 -70.509 -29.459 1.00 40.33 170 ARG C C 1
ATOM 4185 O O . ARG C 1 170 ? 11.670 -70.201 -28.294 1.00 37.06 170 ARG C O 1
ATOM 4193 N N . ALA C 1 171 ? 11.971 -69.951 -30.513 1.00 39.96 171 ALA C N 1
ATOM 4194 C CA . ALA C 1 171 ? 12.860 -68.810 -30.397 1.00 37.35 171 ALA C CA 1
ATOM 4195 C C . ALA C 1 171 ? 12.081 -67.522 -30.165 1.00 35.99 171 ALA C C 1
ATOM 4196 O O . ALA C 1 171 ? 12.283 -66.868 -29.139 1.00 31.79 171 ALA C O 1
ATOM 4198 N N . ILE C 1 172 ? 11.217 -67.147 -31.122 1.00 39.59 172 ILE C N 1
ATOM 4199 C CA . ILE C 1 172 ? 10.467 -65.875 -31.032 1.00 36.97 172 ILE C CA 1
ATOM 4200 C C . ILE C 1 172 ? 9.668 -65.748 -29.748 1.00 34.23 172 ILE C C 1
ATOM 4201 O O . ILE C 1 172 ? 9.679 -64.694 -29.122 1.00 33.31 172 ILE C O 1
ATOM 4206 N N . VAL C 1 173 ? 8.961 -66.809 -29.367 1.00 34.65 173 VAL C N 1
ATOM 4207 C CA . VAL C 1 173 ? 8.271 -66.804 -28.085 1.00 33.02 173 VAL C CA 1
ATOM 4208 C C . VAL C 1 173 ? 9.281 -66.585 -26.943 1.00 32.63 173 VAL C C 1
ATOM 4209 O O . VAL C 1 173 ? 9.064 -65.721 -26.100 1.00 32.88 173 VAL C O 1
ATOM 4213 N N . ARG C 1 174 ? 10.408 -67.300 -26.963 1.00 32.87 174 ARG C N 1
ATOM 4214 C CA . ARG C 1 174 ? 11.370 -67.307 -25.843 1.00 31.86 174 ARG C CA 1
ATOM 4215 C C . ARG C 1 174 ? 12.003 -65.941 -25.505 1.00 30.92 174 ARG C C 1
ATOM 4216 O O . ARG C 1 174 ? 12.230 -65.626 -24.324 1.00 27.86 174 ARG C O 1
ATOM 4224 N N . LEU C 1 175 ? 12.286 -65.149 -26.544 1.00 31.81 175 LEU C N 1
ATOM 4225 C CA . LEU C 1 175 ? 12.755 -63.770 -26.391 1.00 30.65 175 LEU C CA 1
ATOM 4226 C C . LEU C 1 175 ? 11.673 -62.921 -25.780 1.00 33.73 175 LEU C C 1
ATOM 4227 O O . LEU C 1 175 ? 11.919 -62.124 -24.883 1.00 33.74 175 LEU C O 1
ATOM 4232 N N . CYS C 1 176 ? 10.463 -63.073 -26.305 1.00 34.40 176 CYS C N 1
ATOM 4233 C CA . CYS C 1 176 ? 9.366 -62.210 -25.911 1.00 31.25 176 CYS C CA 1
ATOM 4234 C C . CYS C 1 176 ? 8.969 -62.403 -24.465 1.00 33.23 176 CYS C C 1
ATOM 4235 O O . CYS C 1 176 ? 8.975 -61.428 -23.709 1.00 36.86 176 CYS C O 1
ATOM 4238 N N . LEU C 1 177 ? 8.687 -63.639 -24.046 1.00 30.60 177 LEU C N 1
ATOM 4239 C CA . LEU C 1 177 ? 8.462 -63.866 -22.619 1.00 30.12 177 LEU C CA 1
ATOM 4240 C C . LEU C 1 177 ? 9.666 -63.333 -21.836 1.00 33.31 177 LEU C C 1
ATOM 4241 O O . LEU C 1 177 ? 9.560 -63.070 -20.644 1.00 36.85 177 LEU C O 1
ATOM 4246 N N . SER C 1 178 ? 10.806 -63.145 -22.496 1.00 33.08 178 SER C N 1
ATOM 4247 C CA . SER C 1 178 ? 11.934 -62.535 -21.802 1.00 34.19 178 SER C CA 1
ATOM 4248 C C . SER C 1 178 ? 11.757 -61.037 -21.502 1.00 32.43 178 SER C C 1
ATOM 4249 O O . SER C 1 178 ? 12.237 -60.569 -20.473 1.00 33.47 178 SER C O 1
ATOM 4252 N N . TYR C 1 179 ? 11.080 -60.285 -22.368 1.00 29.10 179 TYR C N 1
ATOM 4253 C CA . TYR C 1 179 ? 10.949 -58.850 -22.119 1.00 30.43 179 TYR C CA 1
ATOM 4254 C C . TYR C 1 179 ? 9.855 -58.517 -21.132 1.00 30.80 179 TYR C C 1
ATOM 4255 O O . TYR C 1 179 ? 9.703 -57.372 -20.702 1.00 33.26 179 TYR C O 1
ATOM 4264 N N . VAL C 1 180 ? 9.056 -59.497 -20.784 1.00 27.43 180 VAL C N 1
ATOM 4265 C CA . VAL C 1 180 ? 8.163 -59.254 -19.692 1.00 27.69 180 VAL C CA 1
ATOM 4266 C C . VAL C 1 180 ? 8.948 -59.367 -18.411 1.00 28.25 180 VAL C C 1
ATOM 4267 O O . VAL C 1 180 ? 8.918 -58.462 -17.583 1.00 28.15 180 VAL C O 1
ATOM 4271 N N . SER C 1 181 ? 9.672 -60.478 -18.277 1.00 29.20 181 SER C N 1
ATOM 4272 C CA . SER C 1 181 ? 10.434 -60.811 -17.062 1.00 34.05 181 SER C CA 1
ATOM 4273 C C . SER C 1 181 ? 11.673 -59.909 -16.745 1.00 35.76 181 SER C C 1
ATOM 4274 O O . SER C 1 181 ? 11.756 -59.268 -15.669 1.00 32.79 181 SER C O 1
ATOM 4277 N N . MET C 1 182 ? 12.620 -59.863 -17.685 1.00 34.54 182 MET C N 1
ATOM 4278 C CA . MET C 1 182 ? 13.699 -58.889 -17.627 1.00 34.98 182 MET C CA 1
ATOM 4279 C C . MET C 1 182 ? 13.381 -57.830 -18.667 1.00 32.19 182 MET C C 1
ATOM 4280 O O . MET C 1 182 ? 13.668 -58.015 -19.849 1.00 32.26 182 MET C O 1
ATOM 4285 N N . PRO C 1 183 ? 12.845 -56.687 -18.224 1.00 31.21 183 PRO C N 1
ATOM 4286 C CA . PRO C 1 183 ? 12.384 -55.648 -19.157 1.00 36.09 183 PRO C CA 1
ATOM 4287 C C . PRO C 1 183 ? 13.572 -54.994 -19.892 1.00 47.07 183 PRO C C 1
ATOM 4288 O O . PRO C 1 183 ? 14.720 -55.169 -19.430 1.00 47.83 183 PRO C O 1
ATOM 4292 N N . PRO C 1 184 ? 13.317 -54.271 -21.017 1.00 47.25 184 PRO C N 1
ATOM 4293 C CA . PRO C 1 184 ? 14.375 -53.574 -21.771 1.00 49.87 184 PRO C CA 1
ATOM 4294 C C . PRO C 1 184 ? 15.212 -52.646 -20.873 1.00 56.09 184 PRO C C 1
ATOM 4295 O O . PRO C 1 184 ? 14.605 -51.993 -20.015 1.00 59.55 184 PRO C O 1
ATOM 4299 N N . GLU C 1 185 ? 16.541 -52.578 -21.060 1.00 57.78 185 GLU C N 1
ATOM 4300 C CA . GLU C 1 185 ? 17.406 -51.717 -20.217 1.00 62.06 185 GLU C CA 1
ATOM 4301 C C . GLU C 1 185 ? 17.608 -50.264 -20.723 1.00 62.40 185 GLU C C 1
ATOM 4302 O O . GLU C 1 185 ? 17.082 -49.316 -20.128 1.00 62.41 185 GLU C O 1
ATOM 4308 N N . ALA C 1 186 ? 18.349 -50.067 -21.806 1.00 63.71 186 ALA C N 1
ATOM 4309 C CA . ALA C 1 186 ? 18.496 -48.702 -22.299 1.00 69.32 186 ALA C CA 1
ATOM 4310 C C . ALA C 1 186 ? 18.175 -48.541 -23.778 1.00 66.61 186 ALA C C 1
ATOM 4311 O O . ALA C 1 186 ? 18.943 -48.961 -24.639 1.00 67.51 186 ALA C O 1
ATOM 4313 N N . ASP C 1 187 ? 17.040 -47.910 -24.057 1.00 68.23 187 ASP C N 1
ATOM 4314 C CA . ASP C 1 187 ? 16.786 -47.264 -25.349 1.00 72.75 187 ASP C CA 1
ATOM 4315 C C . ASP C 1 187 ? 17.235 -47.987 -26.623 1.00 65.23 187 ASP C C 1
ATOM 4316 O O . ASP C 1 187 ? 17.937 -47.419 -27.467 1.00 59.77 187 ASP C O 1
ATOM 4321 N N . HIS C 1 188 ? 16.846 -49.244 -26.746 1.00 61.87 188 HIS C N 1
ATOM 4322 C CA . HIS C 1 188 ? 17.025 -49.951 -27.998 1.00 57.82 188 HIS C CA 1
ATOM 4323 C C . HIS C 1 188 ? 15.660 -50.147 -28.647 1.00 57.86 188 HIS C C 1
ATOM 4324 O O . HIS C 1 188 ? 14.664 -50.389 -27.960 1.00 58.89 188 HIS C O 1
ATOM 4331 N N . ASP C 1 189 ? 15.615 -50.061 -29.974 1.00 57.20 189 ASP C N 1
ATOM 4332 C CA . ASP C 1 189 ? 14.349 -50.117 -30.680 1.00 51.37 189 ASP C CA 1
ATOM 4333 C C . ASP C 1 189 ? 14.239 -51.613 -30.858 1.00 43.94 189 ASP C C 1
ATOM 4334 O O . ASP C 1 189 ? 14.681 -52.185 -31.847 1.00 41.31 189 ASP C O 1
ATOM 4339 N N . VAL C 1 190 ? 13.526 -52.228 -29.932 1.00 42.11 190 VAL C N 1
ATOM 4340 C CA . VAL C 1 190 ? 13.682 -53.649 -29.743 1.00 41.90 190 VAL C CA 1
ATOM 4341 C C . VAL C 1 190 ? 12.927 -54.366 -30.842 1.00 47.97 190 VAL C C 1
ATOM 4342 O O . VAL C 1 190 ? 13.197 -55.526 -31.150 1.00 48.54 190 VAL C O 1
ATOM 4346 N N . ALA C 1 191 ? 11.979 -53.652 -31.436 1.00 49.87 191 ALA C N 1
ATOM 4347 C CA . ALA C 1 191 ? 11.122 -54.198 -32.474 1.00 49.69 191 ALA C CA 1
ATOM 4348 C C . ALA C 1 191 ? 11.864 -54.251 -33.800 1.00 51.04 191 ALA C C 1
ATOM 4349 O O . ALA C 1 191 ? 11.656 -55.169 -34.597 1.00 52.97 191 ALA C O 1
ATOM 4351 N N . ALA C 1 192 ? 12.717 -53.253 -34.032 1.00 50.79 192 ALA C N 1
ATOM 4352 C CA . ALA C 1 192 ? 13.471 -53.148 -35.277 1.00 52.00 192 ALA C CA 1
ATOM 4353 C C . ALA C 1 192 ? 14.682 -54.091 -35.261 1.00 55.11 192 ALA C C 1
ATOM 4354 O O . ALA C 1 192 ? 15.163 -54.558 -36.310 1.00 55.42 192 ALA C O 1
ATOM 4356 N N . ASP C 1 193 ? 15.176 -54.377 -34.061 1.00 52.27 193 ASP C N 1
ATOM 4357 C CA . ASP C 1 193 ? 16.289 -55.300 -33.929 1.00 48.65 193 ASP C CA 1
ATOM 4358 C C . ASP C 1 193 ? 15.817 -56.730 -34.068 1.00 49.68 193 ASP C C 1
ATOM 4359 O O . ASP C 1 193 ? 16.402 -57.517 -34.802 1.00 51.57 193 ASP C O 1
ATOM 4364 N N . LEU C 1 194 ? 14.745 -57.063 -33.366 1.00 51.02 194 LEU C N 1
ATOM 4365 C CA . LEU C 1 194 ? 14.159 -58.392 -33.470 1.00 52.35 194 LEU C CA 1
ATOM 4366 C C . LEU C 1 194 ? 13.890 -58.806 -34.909 1.00 51.72 194 LEU C C 1
ATOM 4367 O O . LEU C 1 194 ? 14.134 -59.952 -35.292 1.00 49.23 194 LEU C O 1
ATOM 4372 N N . ALA C 1 195 ? 13.390 -57.861 -35.698 1.00 50.67 195 ALA C N 1
ATOM 4373 C CA . ALA C 1 195 ? 13.269 -58.057 -37.129 1.00 50.75 195 ALA C CA 1
ATOM 4374 C C . ALA C 1 195 ? 14.632 -58.444 -37.717 1.00 53.40 195 ALA C C 1
ATOM 4375 O O . ALA C 1 195 ? 14.769 -59.533 -38.303 1.00 48.19 195 ALA C O 1
ATOM 4377 N N . ARG C 1 196 ? 15.631 -57.567 -37.503 1.00 57.84 196 ARG C N 1
ATOM 4378 C CA . ARG C 1 196 ? 17.002 -57.698 -38.061 1.00 55.00 196 ARG C CA 1
ATOM 4379 C C . ARG C 1 196 ? 17.620 -59.091 -37.834 1.00 47.80 196 ARG C C 1
ATOM 4380 O O . ARG C 1 196 ? 18.392 -59.570 -38.662 1.00 44.84 196 ARG C O 1
ATOM 4388 N N . LEU C 1 197 ? 17.270 -59.720 -36.712 1.00 44.93 197 LEU C N 1
ATOM 4389 C CA . LEU C 1 197 ? 17.833 -61.004 -36.307 1.00 45.43 197 LEU C CA 1
ATOM 4390 C C . LEU C 1 197 ? 17.311 -62.246 -37.078 1.00 52.28 197 LEU C C 1
ATOM 4391 O O . LEU C 1 197 ? 18.115 -63.062 -37.582 1.00 49.50 197 LEU C O 1
ATOM 4396 N N . ILE C 1 198 ? 15.980 -62.406 -37.151 1.00 54.74 198 ILE C N 1
ATOM 4397 C CA . ILE C 1 198 ? 15.381 -63.579 -37.823 1.00 52.06 198 ILE C CA 1
ATOM 4398 C C . ILE C 1 198 ? 14.976 -63.421 -39.290 1.00 52.30 198 ILE C C 1
ATOM 4399 O O . ILE C 1 198 ? 14.686 -64.421 -39.952 1.00 54.33 198 ILE C O 1
ATOM 4404 N N . THR C 1 199 ? 14.956 -62.193 -39.799 1.00 48.18 199 THR C N 1
ATOM 4405 C CA . THR C 1 199 ? 14.693 -61.985 -41.218 1.00 48.54 199 THR C CA 1
ATOM 4406 C C . THR C 1 199 ? 15.532 -62.932 -42.102 1.00 54.78 199 THR C C 1
ATOM 4407 O O . THR C 1 199 ? 14.976 -63.645 -42.946 1.00 55.20 199 THR C O 1
ATOM 4411 N N . PRO C 1 200 ? 16.867 -62.966 -41.882 1.00 55.64 200 PRO C N 1
ATOM 4412 C CA . PRO C 1 200 ? 17.797 -63.722 -42.717 1.00 51.88 200 PRO C CA 1
ATOM 4413 C C . PRO C 1 200 ? 17.532 -65.204 -42.670 1.00 52.20 200 PRO C C 1
ATOM 4414 O O . PRO C 1 200 ? 17.683 -65.865 -43.692 1.00 56.03 200 PRO C O 1
ATOM 4418 N N . PHE C 1 201 ? 17.155 -65.716 -41.504 1.00 50.66 201 PHE C N 1
ATOM 4419 C CA . PHE C 1 201 ? 16.895 -67.145 -41.351 1.00 55.73 201 PHE C CA 1
ATOM 4420 C C . PHE C 1 201 ? 15.733 -67.626 -42.222 1.00 61.39 201 PHE C C 1
ATOM 4421 O O . PHE C 1 201 ? 15.692 -68.788 -42.655 1.00 62.33 201 PHE C O 1
ATOM 4429 N N . ALA C 1 202 ? 14.777 -66.728 -42.439 1.00 61.07 202 ALA C N 1
ATOM 4430 C CA . ALA C 1 202 ? 13.633 -66.991 -43.303 1.00 61.01 202 ALA C CA 1
ATOM 4431 C C . ALA C 1 202 ? 13.979 -66.970 -44.799 1.00 65.13 202 ALA C C 1
ATOM 4432 O O . ALA C 1 202 ? 13.732 -67.949 -45.517 1.00 66.40 202 ALA C O 1
ATOM 4434 N N . GLU C 1 203 ? 14.595 -65.876 -45.249 1.00 63.58 203 GLU C N 1
ATOM 4435 C CA . GLU C 1 203 ? 14.902 -65.670 -46.669 1.00 66.54 203 GLU C CA 1
ATOM 4436 C C . GLU C 1 203 ? 15.787 -66.793 -47.246 1.00 69.73 203 GLU C C 1
ATOM 4437 O O . GLU C 1 203 ? 16.000 -66.894 -48.465 1.00 70.97 203 GLU C O 1
ATOM 4443 N N . ARG C 1 204 ? 16.303 -67.620 -46.342 1.00 67.29 204 ARG C N 1
ATOM 4444 C CA . ARG C 1 204 ? 16.995 -68.850 -46.675 1.00 68.74 204 ARG C CA 1
ATOM 4445 C C . ARG C 1 204 ? 16.001 -69.950 -47.068 1.00 73.49 204 ARG C C 1
ATOM 4446 O O . ARG C 1 204 ? 16.183 -70.678 -48.062 1.00 74.26 204 ARG C O 1
ATOM 4454 N N . HIS C 1 205 ? 14.944 -70.062 -46.269 1.00 73.64 205 HIS C N 1
ATOM 4455 C CA . HIS C 1 205 ? 14.003 -71.173 -46.376 1.00 75.59 205 HIS C CA 1
ATOM 4456 C C . HIS C 1 205 ? 12.649 -70.730 -46.962 1.00 73.64 205 HIS C C 1
ATOM 4457 O O . HIS C 1 205 ? 11.737 -70.321 -46.243 1.00 67.33 205 HIS C O 1
ATOM 4464 N N . ILE D 1 14 ? 50.938 -54.816 -12.436 1.00 34.56 14 ILE D N 1
ATOM 4465 C CA . ILE D 1 14 ? 49.608 -54.935 -11.803 1.00 32.63 14 ILE D CA 1
ATOM 4466 C C . ILE D 1 14 ? 49.608 -54.794 -10.280 1.00 30.69 14 ILE D C 1
ATOM 4467 O O . ILE D 1 14 ? 49.998 -55.724 -9.580 1.00 29.63 14 ILE D O 1
ATOM 4472 N N . PRO D 1 15 ? 49.086 -53.674 -9.763 1.00 30.30 15 PRO D N 1
ATOM 4473 C CA . PRO D 1 15 ? 49.188 -53.277 -8.349 1.00 27.60 15 PRO D CA 1
ATOM 4474 C C . PRO D 1 15 ? 48.593 -54.298 -7.389 1.00 27.09 15 PRO D C 1
ATOM 4475 O O . PRO D 1 15 ? 47.578 -54.923 -7.703 1.00 27.77 15 PRO D O 1
ATOM 4479 N N . TYR D 1 16 ? 49.216 -54.432 -6.221 1.00 26.74 16 TYR D N 1
ATOM 4480 C CA . TYR D 1 16 ? 48.779 -55.364 -5.189 1.00 22.00 16 TYR D CA 1
ATOM 4481 C C . TYR D 1 16 ? 47.355 -55.097 -4.801 1.00 24.52 16 TYR D C 1
ATOM 4482 O O . TYR D 1 16 ? 46.530 -55.998 -4.823 1.00 26.73 16 TYR D O 1
ATOM 4491 N N . ALA D 1 17 ? 47.055 -53.852 -4.459 1.00 27.15 17 ALA D N 1
ATOM 4492 C CA . ALA D 1 17 ? 45.693 -53.496 -4.032 1.00 34.19 17 ALA D CA 1
ATOM 4493 C C . ALA D 1 17 ? 44.568 -54.021 -4.968 1.00 29.55 17 ALA D C 1
ATOM 4494 O O . ALA D 1 17 ? 43.499 -54.444 -4.513 1.00 26.83 17 ALA D O 1
ATOM 4496 N N . GLU D 1 18 ? 44.841 -53.982 -6.268 1.00 27.97 18 GLU D N 1
ATOM 4497 C CA . GLU D 1 18 ? 43.887 -54.363 -7.291 1.00 29.67 18 GLU D CA 1
ATOM 4498 C C . GLU D 1 18 ? 43.762 -55.858 -7.480 1.00 28.34 18 GLU D C 1
ATOM 4499 O O . GLU D 1 18 ? 42.643 -56.361 -7.568 1.00 32.23 18 GLU D O 1
ATOM 4505 N N . ALA D 1 19 ? 44.882 -56.571 -7.586 1.00 25.93 19 ALA D N 1
ATOM 4506 C CA . ALA D 1 19 ? 44.806 -58.022 -7.824 1.00 25.71 19 ALA D CA 1
ATOM 4507 C C . ALA D 1 19 ? 44.878 -58.791 -6.524 1.00 21.11 19 ALA D C 1
ATOM 4508 O O . ALA D 1 19 ? 44.990 -60.009 -6.509 1.00 18.28 19 ALA D O 1
ATOM 4510 N N . SER D 1 20 ? 44.866 -58.046 -5.434 1.00 20.92 20 SER D N 1
ATOM 4511 C CA . SER D 1 20 ? 44.680 -58.632 -4.130 1.00 21.73 20 SER D CA 1
ATOM 4512 C C . SER D 1 20 ? 43.205 -58.840 -3.879 1.00 25.42 20 SER D C 1
ATOM 4513 O O . SER D 1 20 ? 42.782 -59.882 -3.351 1.00 24.07 20 SER D O 1
ATOM 4516 N N . ARG D 1 21 ? 42.426 -57.815 -4.227 1.00 27.72 21 ARG D N 1
ATOM 4517 C CA . ARG D 1 21 ? 40.982 -57.857 -4.021 1.00 26.18 21 ARG D CA 1
ATOM 4518 C C . ARG D 1 21 ? 40.433 -58.797 -5.055 1.00 23.57 21 ARG D C 1
ATOM 4519 O O . ARG D 1 21 ? 39.566 -59.598 -4.761 1.00 24.42 21 ARG D O 1
ATOM 4527 N N . ALA D 1 22 ? 40.963 -58.722 -6.267 1.00 23.40 22 ALA D N 1
ATOM 4528 C CA . ALA D 1 22 ? 40.513 -59.617 -7.311 1.00 23.32 22 ALA D CA 1
ATOM 4529 C C . ALA D 1 22 ? 40.728 -61.047 -6.856 1.00 20.98 22 ALA D C 1
ATOM 4530 O O . ALA D 1 22 ? 40.047 -61.954 -7.309 1.00 20.91 22 ALA D O 1
ATOM 4532 N N . LEU D 1 23 ? 41.682 -61.247 -5.957 1.00 22.69 23 LEU D N 1
ATOM 4533 C CA . LEU D 1 23 ? 41.836 -62.561 -5.345 1.00 24.59 23 LEU D CA 1
ATOM 4534 C C . LEU D 1 23 ? 40.648 -62.906 -4.464 1.00 23.91 23 LEU D C 1
ATOM 4535 O O . LEU D 1 23 ? 39.895 -63.833 -4.769 1.00 25.50 23 LEU D O 1
ATOM 4540 N N . LEU D 1 24 ? 40.451 -62.115 -3.408 1.00 23.97 24 LEU D N 1
ATOM 4541 C CA . LEU D 1 24 ? 39.380 -62.353 -2.416 1.00 24.06 24 LEU D CA 1
ATOM 4542 C C . LEU D 1 24 ? 38.021 -62.593 -3.061 1.00 23.34 24 LEU D C 1
ATOM 4543 O O . LEU D 1 24 ? 37.338 -63.580 -2.755 1.00 22.58 24 LEU D O 1
ATOM 4548 N N . ARG D 1 25 ? 37.653 -61.686 -3.967 1.00 24.55 25 ARG D N 1
ATOM 4549 C CA . ARG D 1 25 ? 36.429 -61.837 -4.740 1.00 24.79 25 ARG D CA 1
ATOM 4550 C C . ARG D 1 25 ? 36.403 -63.226 -5.317 1.00 22.80 25 ARG D C 1
ATOM 4551 O O . ARG D 1 25 ? 35.456 -63.941 -5.064 1.00 25.99 25 ARG D O 1
ATOM 4559 N N . ASP D 1 26 ? 37.449 -63.643 -6.019 1.00 21.10 26 ASP D N 1
ATOM 4560 C CA . ASP D 1 26 ? 37.427 -64.970 -6.620 1.00 21.17 26 ASP D CA 1
ATOM 4561 C C . ASP D 1 26 ? 37.509 -66.132 -5.644 1.00 21.02 26 ASP D C 1
ATOM 4562 O O . ASP D 1 26 ? 37.233 -67.252 -6.006 1.00 21.93 26 ASP D O 1
ATOM 4567 N N . SER D 1 27 ? 37.951 -65.884 -4.428 1.00 20.49 27 SER D N 1
ATOM 4568 C CA . SER D 1 27 ? 37.987 -66.938 -3.437 1.00 21.22 27 SER D CA 1
ATOM 4569 C C . SER D 1 27 ? 36.680 -67.105 -2.709 1.00 22.09 27 SER D C 1
ATOM 4570 O O . SER D 1 27 ? 36.338 -68.194 -2.301 1.00 24.79 27 SER D O 1
ATOM 4573 N N . VAL D 1 28 ? 35.984 -66.004 -2.485 1.00 22.45 28 VAL D N 1
ATOM 4574 C CA . VAL D 1 28 ? 34.671 -66.044 -1.851 1.00 22.59 28 VAL D CA 1
ATOM 4575 C C . VAL D 1 28 ? 33.583 -66.656 -2.761 1.00 22.83 28 VAL D C 1
ATOM 4576 O O . VAL D 1 28 ? 32.653 -67.292 -2.286 1.00 21.80 28 VAL D O 1
ATOM 4580 N N . LEU D 1 29 ? 33.716 -66.462 -4.069 1.00 23.12 29 LEU D N 1
ATOM 4581 C CA . LEU D 1 29 ? 32.783 -67.011 -5.031 1.00 19.65 29 LEU D CA 1
ATOM 4582 C C . LEU D 1 29 ? 33.028 -68.490 -5.202 1.00 24.92 29 LEU D C 1
ATOM 4583 O O . LEU D 1 29 ? 32.061 -69.252 -5.293 1.00 26.40 29 LEU D O 1
ATOM 4588 N N . ASP D 1 30 ? 34.304 -68.907 -5.257 1.00 26.01 30 ASP D N 1
ATOM 4589 C CA . ASP D 1 30 ? 34.653 -70.349 -5.304 1.00 25.77 30 ASP D CA 1
ATOM 4590 C C . ASP D 1 30 ? 34.417 -70.930 -3.935 1.00 24.94 30 ASP D C 1
ATOM 4591 O O . ASP D 1 30 ? 34.294 -72.134 -3.777 1.00 26.62 30 ASP D O 1
ATOM 4596 N N . ALA D 1 31 ? 34.374 -70.046 -2.946 1.00 24.03 31 ALA D N 1
ATOM 4597 C CA . ALA D 1 31 ? 34.078 -70.424 -1.574 1.00 25.43 31 ALA D CA 1
ATOM 4598 C C . ALA D 1 31 ? 32.666 -70.907 -1.514 1.00 25.62 31 ALA D C 1
ATOM 4599 O O . ALA D 1 31 ? 32.391 -71.935 -0.904 1.00 25.41 31 ALA D O 1
ATOM 4601 N N . MET D 1 32 ? 31.771 -70.128 -2.125 1.00 28.06 32 MET D N 1
ATOM 4602 C CA . MET D 1 32 ? 30.346 -70.459 -2.161 1.00 26.15 32 MET D CA 1
ATOM 4603 C C . MET D 1 32 ? 29.984 -71.481 -3.251 1.00 26.46 32 MET D C 1
ATOM 4604 O O . MET D 1 32 ? 29.086 -72.286 -3.024 1.00 28.02 32 MET D O 1
ATOM 4609 N N . ARG D 1 33 ? 30.715 -71.530 -4.374 1.00 25.01 33 ARG D N 1
ATOM 4610 C CA . ARG D 1 33 ? 30.461 -72.595 -5.358 1.00 25.85 33 ARG D CA 1
ATOM 4611 C C . ARG D 1 33 ? 30.653 -73.959 -4.699 1.00 29.81 33 ARG D C 1
ATOM 4612 O O . ARG D 1 33 ? 30.286 -74.984 -5.256 1.00 32.20 33 ARG D O 1
ATOM 4620 N N . ASP D 1 34 ? 31.253 -73.979 -3.516 1.00 31.60 34 ASP D N 1
ATOM 4621 C CA . ASP D 1 34 ? 31.414 -75.238 -2.794 1.00 32.30 34 ASP D CA 1
ATOM 4622 C C . ASP D 1 34 ? 30.264 -75.748 -1.958 1.00 33.01 34 ASP D C 1
ATOM 4623 O O . ASP D 1 34 ? 29.968 -76.939 -2.048 1.00 35.15 34 ASP D O 1
ATOM 4628 N N . LEU D 1 35 ? 29.620 -74.889 -1.155 1.00 30.34 35 LEU D N 1
ATOM 4629 C CA . LEU D 1 35 ? 28.480 -75.353 -0.347 1.00 29.02 35 LEU D CA 1
ATOM 4630 C C . LEU D 1 35 ? 27.221 -75.498 -1.226 1.00 30.16 35 LEU D C 1
ATOM 4631 O O . LEU D 1 35 ? 26.357 -76.339 -0.980 1.00 31.14 35 LEU D O 1
ATOM 4636 N N . LEU D 1 36 ? 27.146 -74.725 -2.297 1.00 29.28 36 LEU D N 1
ATOM 4637 C CA . LEU D 1 36 ? 26.050 -74.906 -3.234 1.00 29.67 36 LEU D CA 1
ATOM 4638 C C . LEU D 1 36 ? 26.138 -76.269 -3.896 1.00 29.90 36 LEU D C 1
ATOM 4639 O O . LEU D 1 36 ? 25.193 -76.714 -4.553 1.00 32.20 36 LEU D O 1
ATOM 4644 N N . LEU D 1 37 ? 27.286 -76.921 -3.749 1.00 30.36 37 LEU D N 1
ATOM 4645 C CA . LEU D 1 37 ? 27.426 -78.298 -4.213 1.00 32.72 37 LEU D CA 1
ATOM 4646 C C . LEU D 1 37 ? 26.893 -79.285 -3.199 1.00 32.83 37 LEU D C 1
ATOM 4647 O O . LEU D 1 37 ? 26.542 -80.409 -3.559 1.00 34.81 37 LEU D O 1
ATOM 4652 N N . THR D 1 38 ? 26.909 -78.905 -1.925 1.00 30.54 38 THR D N 1
ATOM 4653 C CA . THR D 1 38 ? 26.173 -79.669 -0.922 1.00 32.14 38 THR D CA 1
ATOM 4654 C C . THR D 1 38 ? 24.832 -79.138 -0.350 1.00 33.15 38 THR D C 1
ATOM 4655 O O . THR D 1 38 ? 24.214 -79.830 0.450 1.00 35.42 38 THR D O 1
ATOM 4659 N N . ARG D 1 39 ? 24.390 -77.935 -0.707 1.00 31.91 39 ARG D N 1
ATOM 4660 C CA . ARG D 1 39 ? 23.233 -77.343 -0.013 1.00 32.39 39 ARG D CA 1
ATOM 4661 C C . ARG D 1 39 ? 22.489 -76.321 -0.878 1.00 34.09 39 ARG D C 1
ATOM 4662 O O . ARG D 1 39 ? 23.099 -75.679 -1.730 1.00 34.78 39 ARG D O 1
ATOM 4670 N N . ASP D 1 40 ? 21.187 -76.135 -0.662 1.00 32.68 40 ASP D N 1
ATOM 4671 C CA . ASP D 1 40 ? 20.475 -75.123 -1.455 1.00 34.16 40 ASP D CA 1
ATOM 4672 C C . ASP D 1 40 ? 20.726 -73.713 -0.911 1.00 30.14 40 ASP D C 1
ATOM 4673 O O . ASP D 1 40 ? 20.827 -73.502 0.310 1.00 27.70 40 ASP D O 1
ATOM 4678 N N . TRP D 1 41 ? 20.751 -72.758 -1.839 1.00 28.37 41 TRP D N 1
ATOM 4679 C CA . TRP D 1 41 ? 21.222 -71.405 -1.588 1.00 28.96 41 TRP D CA 1
ATOM 4680 C C . TRP D 1 41 ? 20.574 -70.789 -0.352 1.00 29.46 41 TRP D C 1
ATOM 4681 O O . TRP D 1 41 ? 21.162 -69.912 0.280 1.00 30.40 41 TRP D O 1
ATOM 4692 N N . SER D 1 42 ? 19.395 -71.284 0.017 1.00 31.12 42 SER D N 1
ATOM 4693 C CA . SER D 1 42 ? 18.667 -70.757 1.176 1.00 34.16 42 SER D CA 1
ATOM 4694 C C . SER D 1 42 ? 19.229 -71.316 2.465 1.00 32.72 42 SER D C 1
ATOM 4695 O O . SER D 1 42 ? 18.890 -70.860 3.565 1.00 33.87 42 SER D O 1
ATOM 4698 N N . ALA D 1 43 ? 20.089 -72.309 2.322 1.00 27.81 43 ALA D N 1
ATOM 4699 C CA . ALA D 1 43 ? 20.699 -72.898 3.480 1.00 30.32 43 ALA D CA 1
ATOM 4700 C C . ALA D 1 43 ? 21.852 -72.012 3.972 1.00 38.88 43 ALA D C 1
ATOM 4701 O O . ALA D 1 43 ? 22.151 -72.004 5.179 1.00 44.21 43 ALA D O 1
ATOM 4703 N N . ILE D 1 44 ? 22.457 -71.249 3.039 1.00 39.03 44 ILE D N 1
ATOM 4704 C CA . ILE D 1 44 ? 23.711 -70.467 3.225 1.00 33.56 44 ILE D CA 1
ATOM 4705 C C . ILE D 1 44 ? 23.535 -69.039 3.789 1.00 33.52 44 ILE D C 1
ATOM 4706 O O . ILE D 1 44 ? 22.846 -68.210 3.183 1.00 33.92 44 ILE D O 1
ATOM 4711 N N . THR D 1 45 ? 24.173 -68.731 4.916 1.00 29.77 45 THR D N 1
ATOM 4712 C CA . THR D 1 45 ? 24.187 -67.355 5.404 1.00 29.92 45 THR D CA 1
ATOM 4713 C C . THR D 1 45 ? 25.397 -66.631 4.852 1.00 33.90 45 THR D C 1
ATOM 4714 O O . THR D 1 45 ? 26.212 -67.214 4.135 1.00 34.62 45 THR D O 1
ATOM 4718 N N . LEU D 1 46 ? 25.534 -65.354 5.191 1.00 34.40 46 LEU D N 1
ATOM 4719 C CA . LEU D 1 46 ? 26.792 -64.676 4.931 1.00 32.12 46 LEU D CA 1
ATOM 4720 C C . LEU D 1 46 ? 27.848 -65.393 5.737 1.00 33.22 46 LEU D C 1
ATOM 4721 O O . LEU D 1 46 ? 28.782 -65.970 5.191 1.00 33.59 46 LEU D O 1
ATOM 4726 N N . SER D 1 47 ? 27.643 -65.381 7.049 1.00 33.59 47 SER D N 1
ATOM 4727 C CA . SER D 1 47 ? 28.498 -66.061 8.001 1.00 34.95 47 SER D CA 1
ATOM 4728 C C . SER D 1 47 ? 28.797 -67.511 7.582 1.00 37.60 47 SER D C 1
ATOM 4729 O O . SER D 1 47 ? 29.930 -67.980 7.675 1.00 40.04 47 SER D O 1
ATOM 4732 N N . ASP D 1 48 ? 27.784 -68.220 7.109 1.00 36.27 48 ASP D N 1
ATOM 4733 C CA . ASP D 1 48 ? 28.010 -69.521 6.471 1.00 39.71 48 ASP D CA 1
ATOM 4734 C C . ASP D 1 48 ? 29.108 -69.503 5.378 1.00 34.34 48 ASP D C 1
ATOM 4735 O O . ASP D 1 48 ? 29.906 -70.427 5.308 1.00 33.94 48 ASP D O 1
ATOM 4740 N N . VAL D 1 49 ? 29.104 -68.494 4.500 1.00 33.27 49 VAL D N 1
ATOM 4741 C CA . VAL D 1 49 ? 30.160 -68.340 3.481 1.00 35.77 49 VAL D CA 1
ATOM 4742 C C . VAL D 1 49 ? 31.444 -67.658 4.006 1.00 36.14 49 VAL D C 1
ATOM 4743 O O . VAL D 1 49 ? 32.554 -67.979 3.572 1.00 36.28 49 VAL D O 1
ATOM 4747 N N . ALA D 1 50 ? 31.291 -66.706 4.920 1.00 35.33 50 ALA D N 1
ATOM 4748 C CA . ALA D 1 50 ? 32.442 -66.004 5.474 1.00 33.63 50 ALA D CA 1
ATOM 4749 C C . ALA D 1 50 ? 33.318 -66.946 6.292 1.00 35.32 50 ALA D C 1
ATOM 4750 O O . ALA D 1 50 ? 34.508 -66.702 6.452 1.00 36.40 50 ALA D O 1
ATOM 4752 N N . ARG D 1 51 ? 32.726 -68.017 6.819 1.00 38.39 51 ARG D N 1
ATOM 4753 C CA . ARG D 1 51 ? 33.488 -69.037 7.550 1.00 40.65 51 ARG D CA 1
ATOM 4754 C C . ARG D 1 51 ? 34.198 -69.988 6.597 1.00 35.43 51 ARG D C 1
ATOM 4755 O O . ARG D 1 51 ? 35.310 -70.415 6.846 1.00 37.78 51 ARG D O 1
ATOM 4763 N N . ALA D 1 52 ? 33.529 -70.327 5.512 1.00 33.53 52 ALA D N 1
ATOM 4764 C CA . ALA D 1 52 ? 34.107 -71.173 4.495 1.00 32.72 52 ALA D CA 1
ATOM 4765 C C . ALA D 1 52 ? 35.329 -70.534 3.915 1.00 29.11 52 ALA D C 1
ATOM 4766 O O . ALA D 1 52 ? 36.150 -71.230 3.335 1.00 27.50 52 ALA D O 1
ATOM 4768 N N . ALA D 1 53 ? 35.410 -69.204 3.996 1.00 31.38 53 ALA D N 1
ATOM 4769 C CA . ALA D 1 53 ? 36.553 -68.470 3.413 1.00 34.50 53 ALA D CA 1
ATOM 4770 C C . ALA D 1 53 ? 37.776 -68.161 4.285 1.00 32.64 53 ALA D C 1
ATOM 4771 O O . ALA D 1 53 ? 38.847 -67.955 3.734 1.00 28.04 53 ALA D O 1
ATOM 4773 N N . GLY D 1 54 ? 37.627 -68.194 5.613 1.00 33.61 54 GLY D N 1
ATOM 4774 C CA . GLY D 1 54 ? 38.626 -67.677 6.538 1.00 30.30 54 GLY D CA 1
ATOM 4775 C C . GLY D 1 54 ? 38.467 -66.173 6.756 1.00 29.85 54 GLY D C 1
ATOM 4776 O O . GLY D 1 54 ? 39.367 -65.492 7.221 1.00 32.91 54 GLY D O 1
ATOM 4777 N N . ILE D 1 55 ? 37.295 -65.650 6.457 1.00 29.87 55 ILE D N 1
ATOM 4778 C CA . ILE D 1 55 ? 37.135 -64.216 6.284 1.00 31.43 55 ILE D CA 1
ATOM 4779 C C . ILE D 1 55 ? 36.342 -63.547 7.411 1.00 33.52 55 ILE D C 1
ATOM 4780 O O . ILE D 1 55 ? 35.519 -64.180 8.100 1.00 30.44 55 ILE D O 1
ATOM 4785 N N . SER D 1 56 ? 36.622 -62.263 7.623 1.00 35.20 56 SER D N 1
ATOM 4786 C CA . SER D 1 56 ? 35.743 -61.466 8.464 1.00 34.94 56 SER D CA 1
ATOM 4787 C C . SER D 1 56 ? 34.396 -61.470 7.741 1.00 35.55 56 SER D C 1
ATOM 4788 O O . SER D 1 56 ? 34.339 -61.649 6.513 1.00 32.51 56 SER D O 1
ATOM 4791 N N . ARG D 1 57 ? 33.307 -61.337 8.494 1.00 38.41 57 ARG D N 1
ATOM 4792 C CA . ARG D 1 57 ? 31.995 -61.299 7.862 1.00 33.09 57 ARG D CA 1
ATOM 4793 C C . ARG D 1 57 ? 31.963 -60.007 7.102 1.00 32.36 57 ARG D C 1
ATOM 4794 O O . ARG D 1 57 ? 31.508 -59.961 5.955 1.00 31.67 57 ARG D O 1
ATOM 4802 N N . GLN D 1 58 ? 32.503 -58.969 7.747 1.00 32.90 58 GLN D N 1
ATOM 4803 C CA . GLN D 1 58 ? 32.581 -57.627 7.170 1.00 31.94 58 GLN D CA 1
ATOM 4804 C C . GLN D 1 58 ? 33.374 -57.538 5.864 1.00 31.09 58 GLN D C 1
ATOM 4805 O O . GLN D 1 58 ? 33.171 -56.609 5.084 1.00 30.99 58 GLN D O 1
ATOM 4811 N N . THR D 1 59 ? 34.283 -58.472 5.610 1.00 31.39 59 THR D N 1
ATOM 4812 C CA . THR D 1 59 ? 34.976 -58.395 4.336 1.00 29.86 59 THR D CA 1
ATOM 4813 C C . THR D 1 59 ? 34.013 -58.656 3.194 1.00 28.08 59 THR D C 1
ATOM 4814 O O . THR D 1 59 ? 34.110 -57.998 2.166 1.00 28.40 59 THR D O 1
ATOM 4818 N N . ILE D 1 60 ? 33.079 -59.595 3.352 1.00 30.06 60 ILE D N 1
ATOM 4819 C CA . ILE D 1 60 ? 32.116 -59.795 2.269 1.00 29.45 60 ILE D CA 1
ATOM 4820 C C . ILE D 1 60 ? 31.239 -58.559 2.151 1.00 30.62 60 ILE D C 1
ATOM 4821 O O . ILE D 1 60 ? 30.827 -58.176 1.048 1.00 31.73 60 ILE D O 1
ATOM 4826 N N . TYR D 1 61 ? 30.992 -57.901 3.279 1.00 29.37 61 TYR D N 1
ATOM 4827 C CA . TYR D 1 61 ? 30.250 -56.641 3.230 1.00 29.41 61 TYR D CA 1
ATOM 4828 C C . TYR D 1 61 ? 30.916 -55.553 2.354 1.00 29.30 61 TYR D C 1
ATOM 4829 O O . TYR D 1 61 ? 30.205 -54.756 1.742 1.00 30.29 61 TYR D O 1
ATOM 4838 N N . ASN D 1 62 ? 32.254 -55.509 2.308 1.00 26.91 62 ASN D N 1
ATOM 4839 C CA . ASN D 1 62 ? 32.963 -54.502 1.512 1.00 24.19 62 ASN D CA 1
ATOM 4840 C C . ASN D 1 62 ? 33.147 -54.849 0.044 1.00 23.64 62 ASN D C 1
ATOM 4841 O O . ASN D 1 62 ? 33.197 -53.964 -0.817 1.00 22.56 62 ASN D O 1
ATOM 4846 N N . GLU D 1 63 ? 33.363 -56.125 -0.238 1.00 24.35 63 GLU D N 1
ATOM 4847 C CA . GLU D 1 63 ? 33.583 -56.529 -1.621 1.00 28.08 63 GLU D CA 1
ATOM 4848 C C . GLU D 1 63 ? 32.281 -56.737 -2.360 1.00 34.01 63 GLU D C 1
ATOM 4849 O O . GLU D 1 63 ? 32.050 -56.240 -3.482 1.00 35.80 63 GLU D O 1
ATOM 4855 N N . PHE D 1 64 ? 31.423 -57.505 -1.712 1.00 32.90 64 PHE D N 1
ATOM 4856 C CA . PHE D 1 64 ? 30.192 -57.887 -2.339 1.00 29.00 64 PHE D CA 1
ATOM 4857 C C . PHE D 1 64 ? 29.009 -57.059 -1.896 1.00 29.65 64 PHE D C 1
ATOM 4858 O O . PHE D 1 64 ? 27.950 -57.193 -2.491 1.00 36.13 64 PHE D O 1
ATOM 4866 N N . GLY D 1 65 ? 29.159 -56.158 -0.926 1.00 27.59 65 GLY D N 1
ATOM 4867 C CA . GLY D 1 65 ? 27.963 -55.460 -0.456 1.00 34.67 65 GLY D CA 1
ATOM 4868 C C . GLY D 1 65 ? 27.023 -56.301 0.408 1.00 34.85 65 GLY D C 1
ATOM 4869 O O . GLY D 1 65 ? 27.336 -56.557 1.560 1.00 33.74 65 GLY D O 1
ATOM 4870 N N . SER D 1 66 ? 25.828 -56.629 -0.084 1.00 38.09 66 SER D N 1
ATOM 4871 C CA . SER D 1 66 ? 24.931 -57.550 0.649 1.00 38.62 66 SER D CA 1
ATOM 4872 C C . SER D 1 66 ? 24.716 -58.936 -0.018 1.00 35.24 66 SER D C 1
ATOM 4873 O O . SER D 1 66 ? 24.949 -59.116 -1.224 1.00 30.74 66 SER D O 1
ATOM 4876 N N . ARG D 1 67 ? 24.279 -59.899 0.802 1.00 34.37 67 ARG D N 1
ATOM 4877 C CA . ARG D 1 67 ? 24.119 -61.298 0.414 1.00 29.62 67 ARG D CA 1
ATOM 4878 C C . ARG D 1 67 ? 23.399 -61.482 -0.909 1.00 27.27 67 ARG D C 1
ATOM 4879 O O . ARG D 1 67 ? 23.690 -62.401 -1.667 1.00 26.13 67 ARG D O 1
ATOM 4887 N N . GLN D 1 68 ? 22.448 -60.610 -1.182 1.00 28.35 68 GLN D N 1
ATOM 4888 C CA . GLN D 1 68 ? 21.797 -60.602 -2.485 1.00 31.49 68 GLN D CA 1
ATOM 4889 C C . GLN D 1 68 ? 22.826 -60.226 -3.552 1.00 27.62 68 GLN D C 1
ATOM 4890 O O . GLN D 1 68 ? 22.746 -60.705 -4.678 1.00 25.75 68 GLN D O 1
ATOM 4896 N N . GLY D 1 69 ? 23.813 -59.410 -3.173 1.00 28.63 69 GLY D N 1
ATOM 4897 C CA . GLY D 1 69 ? 24.921 -59.053 -4.058 1.00 29.52 69 GLY D CA 1
ATOM 4898 C C . GLY D 1 69 ? 26.035 -60.101 -4.202 1.00 27.73 69 GLY D C 1
ATOM 4899 O O . GLY D 1 69 ? 26.711 -60.182 -5.250 1.00 24.24 69 GLY D O 1
ATOM 4900 N N . LEU D 1 70 ? 26.240 -60.890 -3.143 1.00 26.91 70 LEU D N 1
ATOM 4901 C CA . LEU D 1 70 ? 27.128 -62.047 -3.196 1.00 24.42 70 LEU D CA 1
ATOM 4902 C C . LEU D 1 70 ? 26.608 -62.982 -4.289 1.00 22.82 70 LEU D C 1
ATOM 4903 O O . LEU D 1 70 ? 27.374 -63.563 -5.063 1.00 22.37 70 LEU D O 1
ATOM 4908 N N . ALA D 1 71 ? 25.291 -63.091 -4.362 1.00 21.79 71 ALA D N 1
ATOM 4909 C CA . ALA D 1 71 ? 24.663 -63.892 -5.390 1.00 22.78 71 ALA D CA 1
ATOM 4910 C C . ALA D 1 71 ? 24.776 -63.256 -6.773 1.00 21.96 71 ALA D C 1
ATOM 4911 O O . ALA D 1 71 ? 24.803 -63.936 -7.799 1.00 20.58 71 ALA D O 1
ATOM 4913 N N . GLN D 1 72 ? 24.809 -61.938 -6.810 1.00 23.41 72 GLN D N 1
ATOM 4914 C CA . GLN D 1 72 ? 24.742 -61.254 -8.089 1.00 23.83 72 GLN D CA 1
ATOM 4915 C C . GLN D 1 72 ? 26.097 -61.288 -8.731 1.00 23.62 72 GLN D C 1
ATOM 4916 O O . GLN D 1 72 ? 26.207 -61.318 -9.956 1.00 22.20 72 GLN D O 1
ATOM 4922 N N . GLY D 1 73 ? 27.123 -61.277 -7.878 1.00 24.85 73 GLY D N 1
ATOM 4923 C CA . GLY D 1 73 ? 28.512 -61.338 -8.310 1.00 25.63 73 GLY D CA 1
ATOM 4924 C C . GLY D 1 73 ? 28.909 -62.771 -8.622 1.00 23.88 73 GLY D C 1
ATOM 4925 O O . GLY D 1 73 ? 29.836 -63.048 -9.411 1.00 23.02 73 GLY D O 1
ATOM 4926 N N . TYR D 1 74 ? 28.207 -63.692 -7.976 1.00 20.96 74 TYR D N 1
ATOM 4927 C CA . TYR D 1 74 ? 28.321 -65.064 -8.361 1.00 18.53 74 TYR D CA 1
ATOM 4928 C C . TYR D 1 74 ? 27.781 -65.239 -9.793 1.00 19.51 74 TYR D C 1
ATOM 4929 O O . TYR D 1 74 ? 28.503 -65.711 -10.665 1.00 18.88 74 TYR D O 1
ATOM 4938 N N . ALA D 1 75 ? 26.520 -64.877 -10.039 1.00 21.26 75 ALA D N 1
ATOM 4939 C CA . ALA D 1 75 ? 25.939 -65.080 -11.377 1.00 21.90 75 ALA D CA 1
ATOM 4940 C C . ALA D 1 75 ? 26.779 -64.299 -12.349 1.00 24.41 75 ALA D C 1
ATOM 4941 O O . ALA D 1 75 ? 26.972 -64.714 -13.490 1.00 24.80 75 ALA D O 1
ATOM 4943 N N . LEU D 1 76 ? 27.299 -63.173 -11.864 1.00 23.85 76 LEU D N 1
ATOM 4944 C CA . LEU D 1 76 ? 28.096 -62.283 -12.675 1.00 21.86 76 LEU D CA 1
ATOM 4945 C C . LEU D 1 76 ? 29.407 -62.926 -13.077 1.00 27.58 76 LEU D C 1
ATOM 4946 O O . LEU D 1 76 ? 29.765 -62.840 -14.239 1.00 31.55 76 LEU D O 1
ATOM 4951 N N . ARG D 1 77 ? 30.126 -63.581 -12.161 1.00 25.01 77 ARG D N 1
ATOM 4952 C CA . ARG D 1 77 ? 31.298 -64.337 -12.611 1.00 24.71 77 ARG D CA 1
ATOM 4953 C C . ARG D 1 77 ? 30.883 -65.415 -13.600 1.00 26.86 77 ARG D C 1
ATOM 4954 O O . ARG D 1 77 ? 31.489 -65.539 -14.672 1.00 27.83 77 ARG D O 1
ATOM 4962 N N . LEU D 1 78 ? 29.841 -66.179 -13.237 1.00 28.06 78 LEU D N 1
ATOM 4963 C CA . LEU D 1 78 ? 29.302 -67.263 -14.089 1.00 28.31 78 LEU D CA 1
ATOM 4964 C C . LEU D 1 78 ? 28.880 -66.719 -15.446 1.00 27.22 78 LEU D C 1
ATOM 4965 O O . LEU D 1 78 ? 29.089 -67.356 -16.484 1.00 27.54 78 LEU D O 1
ATOM 4970 N N . ALA D 1 79 ? 28.301 -65.526 -15.404 1.00 25.57 79 ALA D N 1
ATOM 4971 C CA . ALA D 1 79 ? 28.027 -64.737 -16.587 1.00 27.36 79 ALA D CA 1
ATOM 4972 C C . ALA D 1 79 ? 29.254 -64.766 -17.474 1.00 32.58 79 ALA D C 1
ATOM 4973 O O . ALA D 1 79 ? 29.244 -65.364 -18.556 1.00 33.48 79 ALA D O 1
ATOM 4975 N N . ASP D 1 80 ? 30.312 -64.136 -16.971 1.00 31.88 80 ASP D N 1
ATOM 4976 C CA . ASP D 1 80 ? 31.573 -63.989 -17.668 1.00 31.29 80 ASP D CA 1
ATOM 4977 C C . ASP D 1 80 ? 32.119 -65.313 -18.151 1.00 32.60 80 ASP D C 1
ATOM 4978 O O . ASP D 1 80 ? 32.516 -65.428 -19.306 1.00 33.05 80 ASP D O 1
ATOM 4983 N N . ARG D 1 81 ? 32.119 -66.316 -17.274 1.00 32.13 81 ARG D N 1
ATOM 4984 C CA . ARG D 1 81 ? 32.736 -67.608 -17.588 1.00 34.82 81 ARG D CA 1
ATOM 4985 C C . ARG D 1 81 ? 32.115 -68.311 -18.788 1.00 36.87 81 ARG D C 1
ATOM 4986 O O . ARG D 1 81 ? 32.809 -68.955 -19.593 1.00 38.08 81 ARG D O 1
ATOM 4994 N N . LEU D 1 82 ? 30.798 -68.199 -18.893 1.00 33.85 82 LEU D N 1
ATOM 4995 C CA . LEU D 1 82 ? 30.081 -68.863 -19.963 1.00 33.62 82 LEU D CA 1
ATOM 4996 C C . LEU D 1 82 ? 30.168 -68.096 -21.280 1.00 33.41 82 LEU D C 1
ATOM 4997 O O . LEU D 1 82 ? 30.141 -68.701 -22.354 1.00 34.01 82 LEU D O 1
ATOM 5002 N N . VAL D 1 83 ? 30.267 -66.769 -21.198 1.00 35.10 83 VAL D N 1
ATOM 5003 C CA . VAL D 1 83 ? 30.459 -65.943 -22.399 1.00 36.63 83 VAL D CA 1
ATOM 5004 C C . VAL D 1 83 ? 31.888 -66.086 -22.927 1.00 34.99 83 VAL D C 1
ATOM 5005 O O . VAL D 1 83 ? 32.153 -65.920 -24.115 1.00 34.04 83 VAL D O 1
ATOM 5009 N N . ASP D 1 84 ? 32.800 -66.443 -22.037 1.00 34.24 84 ASP D N 1
ATOM 5010 C CA . ASP D 1 84 ? 34.184 -66.590 -22.432 1.00 38.25 84 ASP D CA 1
ATOM 5011 C C . ASP D 1 84 ? 34.416 -67.934 -23.148 1.00 39.67 84 ASP D C 1
ATOM 5012 O O . ASP D 1 84 ? 35.132 -67.991 -24.152 1.00 42.10 84 ASP D O 1
ATOM 5017 N N . ASN D 1 85 ? 33.739 -68.985 -22.688 1.00 37.41 85 ASN D N 1
ATOM 5018 C CA . ASN D 1 85 ? 33.907 -70.334 -23.242 1.00 40.74 85 ASN D CA 1
ATOM 5019 C C . ASN D 1 85 ? 33.540 -70.412 -24.724 1.00 42.60 85 ASN D C 1
ATOM 5020 O O . ASN D 1 85 ? 33.616 -71.477 -25.334 1.00 45.10 85 ASN D O 1
ATOM 5025 N N . VAL D 1 86 ? 33.053 -69.306 -25.275 1.00 43.45 86 VAL D N 1
ATOM 5026 C CA . VAL D 1 86 ? 32.701 -69.256 -26.688 1.00 46.25 86 VAL D CA 1
ATOM 5027 C C . VAL D 1 86 ? 33.912 -69.508 -27.567 1.00 53.33 86 VAL D C 1
ATOM 5028 O O . VAL D 1 86 ? 33.796 -70.253 -28.543 1.00 57.34 86 VAL D O 1
ATOM 5032 N N . HIS D 1 87 ? 35.056 -68.894 -27.226 1.00 52.01 87 HIS D N 1
ATOM 5033 C CA . HIS D 1 87 ? 36.260 -68.945 -28.066 1.00 52.37 87 HIS D CA 1
ATOM 5034 C C . HIS D 1 87 ? 36.816 -70.346 -28.281 1.00 56.49 87 HIS D C 1
ATOM 5035 O O . HIS D 1 87 ? 37.359 -70.653 -29.347 1.00 57.08 87 HIS D O 1
ATOM 5042 N N . ALA D 1 88 ? 36.699 -71.182 -27.253 1.00 55.18 88 ALA D N 1
ATOM 5043 C CA . ALA D 1 88 ? 37.134 -72.575 -27.324 1.00 55.60 88 ALA D CA 1
ATOM 5044 C C . ALA D 1 88 ? 36.425 -73.323 -28.457 1.00 57.82 88 ALA D C 1
ATOM 5045 O O . ALA D 1 88 ? 37.028 -74.117 -29.184 1.00 61.68 88 ALA D O 1
ATOM 5047 N N . SER D 1 89 ? 35.129 -73.070 -28.581 1.00 57.67 89 SER D N 1
ATOM 5048 C CA . SER D 1 89 ? 34.316 -73.642 -29.639 1.00 59.97 89 SER D CA 1
ATOM 5049 C C . SER D 1 89 ? 34.209 -72.713 -30.865 1.00 59.99 89 SER D C 1
ATOM 5050 O O . SER D 1 89 ? 33.705 -73.099 -31.924 1.00 59.23 89 SER D O 1
ATOM 5053 N N . LEU D 1 90 ? 34.634 -71.468 -30.696 1.00 58.36 90 LEU D N 1
ATOM 5054 C CA . LEU D 1 90 ? 34.722 -70.516 -31.802 1.00 59.63 90 LEU D CA 1
ATOM 5055 C C . LEU D 1 90 ? 36.049 -70.538 -32.592 1.00 63.06 90 LEU D C 1
ATOM 5056 O O . LEU D 1 90 ? 36.054 -70.487 -33.826 1.00 63.42 90 LEU D O 1
ATOM 5061 N N . ASP D 1 91 ? 37.174 -70.591 -31.880 1.00 64.62 91 ASP D N 1
ATOM 5062 C CA . ASP D 1 91 ? 38.486 -70.528 -32.541 1.00 70.69 91 ASP D CA 1
ATOM 5063 C C . ASP D 1 91 ? 38.954 -71.896 -33.072 1.00 69.05 91 ASP D C 1
ATOM 5064 O O . ASP D 1 91 ? 39.802 -71.972 -33.962 1.00 69.37 91 ASP D O 1
ATOM 5069 N N . ALA D 1 92 ? 38.383 -72.969 -32.532 1.00 65.60 92 ALA D N 1
ATOM 5070 C CA . ALA D 1 92 ? 38.696 -74.316 -32.987 1.00 63.98 92 ALA D CA 1
ATOM 5071 C C . ALA D 1 92 ? 37.979 -74.622 -34.302 1.00 67.12 92 ALA D C 1
ATOM 5072 O O . ALA D 1 92 ? 38.474 -75.384 -35.132 1.00 75.22 92 ALA D O 1
ATOM 5074 N N . ASN D 1 93 ? 36.814 -74.010 -34.477 1.00 65.51 93 ASN D N 1
ATOM 5075 C CA . ASN D 1 93 ? 35.876 -74.311 -35.568 1.00 63.72 93 ASN D CA 1
ATOM 5076 C C . ASN D 1 93 ? 35.971 -73.444 -36.827 1.00 63.69 93 ASN D C 1
ATOM 5077 O O . ASN D 1 93 ? 35.071 -73.476 -37.671 1.00 64.72 93 ASN D O 1
ATOM 5082 N N . VAL D 1 94 ? 37.056 -72.680 -36.941 1.00 62.24 94 VAL D N 1
ATOM 5083 C CA . VAL D 1 94 ? 37.177 -71.560 -37.875 1.00 61.87 94 VAL D CA 1
ATOM 5084 C C . VAL D 1 94 ? 36.643 -71.826 -39.283 1.00 61.48 94 VAL D C 1
ATOM 5085 O O . VAL D 1 94 ? 36.823 -72.899 -39.834 1.00 67.45 94 VAL D O 1
ATOM 5089 N N . GLY D 1 95 ? 35.943 -70.849 -39.841 1.00 60.74 95 GLY D N 1
ATOM 5090 C CA . GLY D 1 95 ? 35.547 -70.874 -41.240 1.00 63.89 95 GLY D CA 1
ATOM 5091 C C . GLY D 1 95 ? 34.224 -71.556 -41.558 1.00 72.55 95 GLY D C 1
ATOM 5092 O O . GLY D 1 95 ? 33.566 -71.195 -42.547 1.00 73.60 95 GLY D O 1
ATOM 5093 N N . ASN D 1 96 ? 33.807 -72.504 -40.709 1.00 73.46 96 ASN D N 1
ATOM 5094 C CA . ASN D 1 96 ? 32.497 -73.158 -40.863 1.00 73.32 96 ASN D CA 1
ATOM 5095 C C . ASN D 1 96 ? 31.488 -72.569 -39.872 1.00 70.76 96 ASN D C 1
ATOM 5096 O O . ASN D 1 96 ? 31.518 -72.866 -38.669 1.00 69.53 96 ASN D O 1
ATOM 5101 N N . PHE D 1 97 ? 30.576 -71.757 -40.399 1.00 67.42 97 PHE D N 1
ATOM 5102 C CA . PHE D 1 97 ? 29.698 -70.940 -39.573 1.00 60.58 97 PHE D CA 1
ATOM 5103 C C . PHE D 1 97 ? 28.817 -71.715 -38.611 1.00 61.09 97 PHE D C 1
ATOM 5104 O O . PHE D 1 97 ? 28.996 -71.615 -37.388 1.00 57.42 97 PHE D O 1
ATOM 5112 N N . TYR D 1 98 ? 27.875 -72.479 -39.172 1.00 61.49 98 TYR D N 1
ATOM 5113 C CA . TYR D 1 98 ? 26.905 -73.214 -38.367 1.00 62.30 98 TYR D CA 1
ATOM 5114 C C . TYR D 1 98 ? 27.633 -73.972 -37.255 1.00 67.05 98 TYR D C 1
ATOM 5115 O O . TYR D 1 98 ? 27.338 -73.758 -36.069 1.00 68.55 98 TYR D O 1
ATOM 5124 N N . GLU D 1 99 ? 28.608 -74.809 -37.621 1.00 62.89 99 GLU D N 1
ATOM 5125 C CA . GLU D 1 99 ? 29.164 -75.746 -36.652 1.00 59.62 99 GLU D CA 1
ATOM 5126 C C . GLU D 1 99 ? 29.817 -75.006 -35.496 1.00 60.87 99 GLU D C 1
ATOM 5127 O O . GLU D 1 99 ? 29.872 -75.515 -34.359 1.00 57.02 99 GLU D O 1
ATOM 5133 N N . ALA D 1 100 ? 30.254 -73.782 -35.800 1.00 61.81 100 ALA D N 1
ATOM 5134 C CA . ALA D 1 100 ? 30.904 -72.898 -34.835 1.00 62.81 100 ALA D CA 1
ATOM 5135 C C . ALA D 1 100 ? 30.023 -72.662 -33.611 1.00 62.88 100 ALA D C 1
ATOM 5136 O O . ALA D 1 100 ? 30.462 -72.839 -32.457 1.00 62.10 100 ALA D O 1
ATOM 5138 N N . PHE D 1 101 ? 28.780 -72.266 -33.870 1.00 59.36 101 PHE D N 1
ATOM 5139 C CA . PHE D 1 101 ? 27.822 -72.024 -32.801 1.00 57.67 101 PHE D CA 1
ATOM 5140 C C . PHE D 1 101 ? 27.363 -73.319 -32.130 1.00 57.11 101 PHE D C 1
ATOM 5141 O O . PHE D 1 101 ? 27.329 -73.401 -30.892 1.00 53.77 101 PHE D O 1
ATOM 5149 N N . LEU D 1 102 ? 27.035 -74.321 -32.950 1.00 56.52 102 LEU D N 1
ATOM 5150 C CA . LEU D 1 102 ? 26.563 -75.614 -32.463 1.00 55.89 102 LEU D CA 1
ATOM 5151 C C . LEU D 1 102 ? 27.498 -76.127 -31.386 1.00 55.28 102 LEU D C 1
ATOM 5152 O O . LEU D 1 102 ? 27.044 -76.679 -30.379 1.00 52.13 102 LEU D O 1
ATOM 5157 N N . GLN D 1 103 ? 28.800 -75.929 -31.585 1.00 56.24 103 GLN D N 1
ATOM 5158 C CA . GLN D 1 103 ? 29.767 -76.392 -30.593 1.00 60.41 103 GLN D CA 1
ATOM 5159 C C . GLN D 1 103 ? 29.874 -75.437 -29.391 1.00 59.25 103 GLN D C 1
ATOM 5160 O O . GLN D 1 103 ? 30.143 -75.872 -28.251 1.00 54.33 103 GLN D O 1
ATOM 5166 N N . GLY D 1 104 ? 29.666 -74.143 -29.659 1.00 57.39 104 GLY D N 1
ATOM 5167 C CA . GLY D 1 104 ? 29.547 -73.141 -28.613 1.00 55.46 104 GLY D CA 1
ATOM 5168 C C . GLY D 1 104 ? 28.276 -73.287 -27.787 1.00 51.63 104 GLY D C 1
ATOM 5169 O O . GLY D 1 104 ? 28.338 -73.441 -26.557 1.00 48.23 104 GLY D O 1
ATOM 5170 N N . PHE D 1 105 ? 27.125 -73.250 -28.460 1.00 48.51 105 PHE D N 1
ATOM 5171 C CA . PHE D 1 105 ? 25.847 -73.453 -27.777 1.00 47.90 105 PHE D CA 1
ATOM 5172 C C . PHE D 1 105 ? 25.861 -74.767 -26.991 1.00 48.66 105 PHE D C 1
ATOM 5173 O O . PHE D 1 105 ? 25.486 -74.787 -25.819 1.00 45.72 105 PHE D O 1
ATOM 5181 N N . ARG D 1 106 ? 26.308 -75.852 -27.624 1.00 48.73 106 ARG D N 1
ATOM 5182 C CA . ARG D 1 106 ? 26.394 -77.137 -26.937 1.00 46.95 106 ARG D CA 1
ATOM 5183 C C . ARG D 1 106 ? 27.124 -77.000 -25.594 1.00 50.12 106 ARG D C 1
ATOM 5184 O O . ARG D 1 106 ? 26.598 -77.425 -24.552 1.00 45.12 106 ARG D O 1
ATOM 5192 N N . SER D 1 107 ? 28.319 -76.396 -25.619 1.00 53.05 107 SER D N 1
ATOM 5193 C CA . SER D 1 107 ? 29.090 -76.167 -24.392 1.00 52.24 107 SER D CA 1
ATOM 5194 C C . SER D 1 107 ? 28.238 -75.429 -23.372 1.00 48.67 107 SER D C 1
ATOM 5195 O O . SER D 1 107 ? 28.085 -75.881 -22.225 1.00 43.89 107 SER D O 1
ATOM 5198 N N . PHE D 1 108 ? 27.674 -74.302 -23.815 1.00 47.53 108 PHE D N 1
ATOM 5199 C CA . PHE D 1 108 ? 26.866 -73.457 -22.944 1.00 42.77 108 PHE D CA 1
ATOM 5200 C C . PHE D 1 108 ? 25.736 -74.167 -22.210 1.00 39.64 108 PHE D C 1
ATOM 5201 O O . PHE D 1 108 ? 25.402 -73.785 -21.091 1.00 36.29 108 PHE D O 1
ATOM 5209 N N . PHE D 1 109 ? 25.107 -75.149 -22.852 1.00 40.86 109 PHE D N 1
ATOM 5210 C CA . PHE D 1 109 ? 23.987 -75.847 -22.214 1.00 41.21 109 PHE D CA 1
ATOM 5211 C C . PHE D 1 109 ? 24.485 -76.825 -21.182 1.00 40.79 109 PHE D C 1
ATOM 5212 O O . PHE D 1 109 ? 23.956 -76.911 -20.068 1.00 39.73 109 PHE D O 1
ATOM 5220 N N . ALA D 1 110 ? 25.501 -77.574 -21.570 1.00 38.80 110 ALA D N 1
ATOM 5221 C CA . ALA D 1 110 ? 26.013 -78.608 -20.716 1.00 40.37 110 ALA D CA 1
ATOM 5222 C C . ALA D 1 110 ? 26.525 -77.949 -19.455 1.00 39.16 110 ALA D C 1
ATOM 5223 O O . ALA D 1 110 ? 26.118 -78.291 -18.327 1.00 32.32 110 ALA D O 1
ATOM 5225 N N . GLU D 1 111 ? 27.404 -76.973 -19.695 1.00 42.64 111 GLU D N 1
ATOM 5226 C CA . GLU D 1 111 ? 28.208 -76.315 -18.669 1.00 44.52 111 GLU D CA 1
ATOM 5227 C C . GLU D 1 111 ? 27.334 -75.512 -17.725 1.00 42.47 111 GLU D C 1
ATOM 5228 O O . GLU D 1 111 ? 27.488 -75.593 -16.493 1.00 39.21 111 GLU D O 1
ATOM 5234 N N . SER D 1 112 ? 26.411 -74.749 -18.323 1.00 41.93 112 SER D N 1
ATOM 5235 C CA . SER D 1 112 ? 25.508 -73.862 -17.585 1.00 37.24 112 SER D CA 1
ATOM 5236 C C . SER D 1 112 ? 24.542 -74.636 -16.698 1.00 34.33 112 SER D C 1
ATOM 5237 O O . SER D 1 112 ? 24.390 -74.320 -15.511 1.00 29.51 112 SER D O 1
ATOM 5240 N N . ALA D 1 113 ? 23.925 -75.673 -17.263 1.00 36.25 113 ALA D N 1
ATOM 5241 C CA . ALA D 1 113 ? 22.995 -76.502 -16.503 1.00 37.33 113 ALA D CA 1
ATOM 5242 C C . ALA D 1 113 ? 23.744 -77.239 -15.389 1.00 35.71 113 ALA D C 1
ATOM 5243 O O . ALA D 1 113 ? 23.142 -77.826 -14.483 1.00 35.14 113 ALA D O 1
ATOM 5245 N N . ALA D 1 114 ? 25.065 -77.148 -15.444 1.00 34.26 114 ALA D N 1
ATOM 5246 C CA . ALA D 1 114 ? 25.936 -77.862 -14.533 1.00 34.39 114 ALA D CA 1
ATOM 5247 C C . ALA D 1 114 ? 26.392 -77.061 -13.292 1.00 30.19 114 ALA D C 1
ATOM 5248 O O . ALA D 1 114 ? 27.173 -77.534 -12.479 1.00 28.23 114 ALA D O 1
ATOM 5250 N N . ASP D 1 115 ? 25.898 -75.848 -13.133 1.00 31.91 115 ASP D N 1
ATOM 5251 C CA . ASP D 1 115 ? 26.393 -74.976 -12.066 1.00 29.58 115 ASP D CA 1
ATOM 5252 C C . ASP D 1 115 ? 25.545 -74.941 -10.792 1.00 26.11 115 ASP D C 1
ATOM 5253 O O . ASP D 1 115 ? 24.362 -74.650 -10.865 1.00 29.21 115 ASP D O 1
ATOM 5258 N N . PRO D 1 116 ? 26.159 -75.145 -9.620 1.00 23.69 116 PRO D N 1
ATOM 5259 C CA . PRO D 1 116 ? 25.463 -75.173 -8.331 1.00 25.58 116 PRO D CA 1
ATOM 5260 C C . PRO D 1 116 ? 24.407 -74.103 -8.003 1.00 28.73 116 PRO D C 1
ATOM 5261 O O . PRO D 1 116 ? 23.481 -74.508 -7.300 1.00 32.68 116 PRO D O 1
ATOM 5265 N N . LEU D 1 117 ? 24.488 -72.842 -8.445 1.00 27.57 117 LEU D N 1
ATOM 5266 C CA . LEU D 1 117 ? 23.311 -71.952 -8.329 1.00 23.04 117 LEU D CA 1
ATOM 5267 C C . LEU D 1 117 ? 22.181 -72.415 -9.252 1.00 23.45 117 LEU D C 1
ATOM 5268 O O . LEU D 1 117 ? 21.074 -72.711 -8.799 1.00 23.81 117 LEU D O 1
ATOM 5273 N N . VAL D 1 118 ? 22.472 -72.510 -10.543 1.00 21.78 118 VAL D N 1
ATOM 5274 C CA . VAL D 1 118 ? 21.455 -72.900 -11.489 1.00 20.79 118 VAL D CA 1
ATOM 5275 C C . VAL D 1 118 ? 20.741 -74.153 -11.021 1.00 22.95 118 VAL D C 1
ATOM 5276 O O . VAL D 1 118 ? 19.554 -74.300 -11.238 1.00 25.98 118 VAL D O 1
ATOM 5280 N N . ILE D 1 119 ? 21.445 -75.029 -10.323 1.00 24.04 119 ILE D N 1
ATOM 5281 C CA . ILE D 1 119 ? 20.807 -76.174 -9.676 1.00 25.27 119 ILE D CA 1
ATOM 5282 C C . ILE D 1 119 ? 19.927 -75.716 -8.521 1.00 26.15 119 ILE D C 1
ATOM 5283 O O . ILE D 1 119 ? 18.844 -76.246 -8.312 1.00 30.44 119 ILE D O 1
ATOM 5288 N N . SER D 1 120 ? 20.393 -74.727 -7.773 1.00 24.32 120 SER D N 1
ATOM 5289 C CA . SER D 1 120 ? 19.650 -74.220 -6.622 1.00 26.82 120 SER D CA 1
ATOM 5290 C C . SER D 1 120 ? 18.441 -73.398 -7.075 1.00 27.39 120 SER D C 1
ATOM 5291 O O . SER D 1 120 ? 17.407 -73.359 -6.403 1.00 29.37 120 SER D O 1
ATOM 5294 N N . LEU D 1 121 ? 18.586 -72.721 -8.208 1.00 26.28 121 LEU D N 1
ATOM 5295 C CA . LEU D 1 121 ? 17.438 -72.161 -8.909 1.00 25.69 121 LEU D CA 1
ATOM 5296 C C . LEU D 1 121 ? 16.466 -73.294 -9.207 1.00 26.34 121 LEU D C 1
ATOM 5297 O O . LEU D 1 121 ? 15.427 -73.433 -8.550 1.00 27.42 121 LEU D O 1
ATOM 5302 N N . LEU D 1 122 ? 16.870 -74.143 -10.155 1.00 25.36 122 LEU D N 1
ATOM 5303 C CA . LEU D 1 122 ? 16.002 -75.156 -10.748 1.00 27.03 122 LEU D CA 1
ATOM 5304 C C . LEU D 1 122 ? 15.352 -76.126 -9.759 1.00 30.42 122 LEU D C 1
ATOM 5305 O O . LEU D 1 122 ? 14.122 -76.248 -9.728 1.00 35.61 122 LEU D O 1
ATOM 5310 N N . THR D 1 123 ? 16.146 -76.837 -8.973 1.00 28.14 123 THR D N 1
ATOM 5311 C CA . THR D 1 123 ? 15.535 -77.821 -8.085 1.00 34.19 123 THR D CA 1
ATOM 5312 C C . THR D 1 123 ? 14.892 -77.338 -6.773 1.00 36.27 123 THR D C 1
ATOM 5313 O O . THR D 1 123 ? 13.704 -77.597 -6.527 1.00 46.51 123 THR D O 1
ATOM 5317 N N . GLY D 1 124 ? 15.641 -76.613 -5.953 1.00 31.24 124 GLY D N 1
ATOM 5318 C CA . GLY D 1 124 ? 15.189 -76.334 -4.601 1.00 33.27 124 GLY D CA 1
ATOM 5319 C C . GLY D 1 124 ? 14.055 -75.330 -4.518 1.00 36.51 124 GLY D C 1
ATOM 5320 O O . GLY D 1 124 ? 13.709 -74.698 -5.537 1.00 33.28 124 GLY D O 1
ATOM 5321 N N . VAL D 1 125 ? 13.536 -75.156 -3.289 1.00 40.49 125 VAL D N 1
ATOM 5322 C CA . VAL D 1 125 ? 12.380 -74.297 -2.945 1.00 40.64 125 VAL D CA 1
ATOM 5323 C C . VAL D 1 125 ? 12.550 -72.946 -3.605 1.00 38.79 125 VAL D C 1
ATOM 5324 O O . VAL D 1 125 ? 13.662 -72.426 -3.654 1.00 41.01 125 VAL D O 1
ATOM 5328 N N . ALA D 1 126 ? 11.494 -72.375 -4.158 1.00 35.67 126 ALA D N 1
ATOM 5329 C CA . ALA D 1 126 ? 11.746 -71.190 -4.955 1.00 33.34 126 ALA D CA 1
ATOM 5330 C C . ALA D 1 126 ? 12.305 -70.143 -4.028 1.00 31.07 126 ALA D C 1
ATOM 5331 O O . ALA D 1 126 ? 11.814 -69.991 -2.919 1.00 32.18 126 ALA D O 1
ATOM 5333 N N . LYS D 1 127 ? 13.388 -69.501 -4.459 1.00 32.10 127 LYS D N 1
ATOM 5334 C CA . LYS D 1 127 ? 13.976 -68.366 -3.746 1.00 33.95 127 LYS D CA 1
ATOM 5335 C C . LYS D 1 127 ? 13.536 -67.097 -4.436 1.00 31.32 127 LYS D C 1
ATOM 5336 O O . LYS D 1 127 ? 13.750 -66.917 -5.624 1.00 31.26 127 LYS D O 1
ATOM 5342 N N . PRO D 1 128 ? 12.903 -66.211 -3.688 1.00 31.68 128 PRO D N 1
ATOM 5343 C CA . PRO D 1 128 ? 12.401 -64.932 -4.202 1.00 35.03 128 PRO D CA 1
ATOM 5344 C C . PRO D 1 128 ? 13.525 -63.923 -4.540 1.00 36.90 128 PRO D C 1
ATOM 5345 O O . PRO D 1 128 ? 13.363 -63.057 -5.406 1.00 35.10 128 PRO D O 1
ATOM 5349 N N . ASP D 1 129 ? 14.650 -64.045 -3.837 1.00 39.12 129 ASP D N 1
ATOM 5350 C CA . ASP D 1 129 ? 15.910 -63.353 -4.155 1.00 36.54 129 ASP D CA 1
ATOM 5351 C C . ASP D 1 129 ? 16.509 -63.761 -5.508 1.00 31.84 129 ASP D C 1
ATOM 5352 O O . ASP D 1 129 ? 16.689 -62.929 -6.392 1.00 32.42 129 ASP D O 1
ATOM 5357 N N . LEU D 1 130 ? 16.811 -65.048 -5.657 1.00 29.88 130 LEU D N 1
ATOM 5358 C CA . LEU D 1 130 ? 17.328 -65.585 -6.906 1.00 28.14 130 LEU D CA 1
ATOM 5359 C C . LEU D 1 130 ? 16.407 -65.269 -8.079 1.00 27.27 130 LEU D C 1
ATOM 5360 O O . LEU D 1 130 ? 16.840 -65.116 -9.212 1.00 25.70 130 LEU D O 1
ATOM 5365 N N . LEU D 1 131 ? 15.120 -65.176 -7.803 1.00 31.26 131 LEU D N 1
ATOM 5366 C CA . LEU D 1 131 ? 14.161 -64.839 -8.839 1.00 31.11 131 LEU D CA 1
ATOM 5367 C C . LEU D 1 131 ? 14.340 -63.379 -9.238 1.00 32.08 131 LEU D C 1
ATOM 5368 O O . LEU D 1 131 ? 14.407 -63.053 -10.428 1.00 30.84 131 LEU D O 1
ATOM 5373 N N . GLN D 1 132 ? 14.426 -62.517 -8.224 1.00 33.43 132 GLN D N 1
ATOM 5374 C CA . GLN D 1 132 ? 14.673 -61.088 -8.398 1.00 34.96 132 GLN D CA 1
ATOM 5375 C C . GLN D 1 132 ? 15.883 -60.904 -9.295 1.00 34.96 132 GLN D C 1
ATOM 5376 O O . GLN D 1 132 ? 15.821 -60.240 -10.336 1.00 34.01 132 GLN D O 1
ATOM 5382 N N . LEU D 1 133 ? 16.971 -61.544 -8.875 1.00 33.57 133 LEU D N 1
ATOM 5383 C CA . LEU D 1 133 ? 18.258 -61.486 -9.548 1.00 30.75 133 LEU D CA 1
ATOM 5384 C C . LEU D 1 133 ? 18.222 -61.921 -11.030 1.00 30.48 133 LEU D C 1
ATOM 5385 O O . LEU D 1 133 ? 18.960 -61.374 -11.852 1.00 31.46 133 LEU D O 1
ATOM 5390 N N . ILE D 1 134 ? 17.353 -62.864 -11.389 1.00 30.86 134 ILE D N 1
ATOM 5391 C CA . ILE D 1 134 ? 17.234 -63.259 -12.809 1.00 33.75 134 ILE D CA 1
ATOM 5392 C C . ILE D 1 134 ? 16.204 -62.429 -13.618 1.00 37.21 134 ILE D C 1
ATOM 5393 O O . ILE D 1 134 ? 16.108 -62.574 -14.851 1.00 35.69 134 ILE D O 1
ATOM 5398 N N . THR D 1 135 ? 15.410 -61.593 -12.943 1.00 37.14 135 THR D N 1
ATOM 5399 C CA . THR D 1 135 ? 14.429 -60.786 -13.688 1.00 38.26 135 THR D CA 1
ATOM 5400 C C . THR D 1 135 ? 14.417 -59.260 -13.467 1.00 39.70 135 THR D C 1
ATOM 5401 O O . THR D 1 135 ? 14.989 -58.523 -14.269 1.00 39.84 135 THR D O 1
ATOM 5405 N N . THR D 1 136 ? 13.820 -58.787 -12.372 1.00 40.58 136 THR D N 1
ATOM 5406 C CA . THR D 1 136 ? 13.676 -57.341 -12.167 1.00 40.87 136 THR D CA 1
ATOM 5407 C C . THR D 1 136 ? 15.048 -56.683 -12.116 1.00 42.64 136 THR D C 1
ATOM 5408 O O . THR D 1 136 ? 15.295 -55.663 -12.756 1.00 47.65 136 THR D O 1
ATOM 5412 N N . ASP D 1 137 ? 15.934 -57.279 -11.333 1.00 40.35 137 ASP D N 1
ATOM 5413 C CA . ASP D 1 137 ? 17.268 -56.742 -11.099 1.00 40.18 137 ASP D CA 1
ATOM 5414 C C . ASP D 1 137 ? 18.340 -57.391 -11.988 1.00 38.41 137 ASP D C 1
ATOM 5415 O O . ASP D 1 137 ? 19.548 -57.245 -11.761 1.00 36.16 137 ASP D O 1
ATOM 5420 N N . SER D 1 138 ? 17.875 -58.181 -12.948 1.00 37.39 138 SER D N 1
ATOM 5421 C CA . SER D 1 138 ? 18.738 -58.870 -13.897 1.00 33.19 138 SER D CA 1
ATOM 5422 C C . SER D 1 138 ? 19.520 -57.892 -14.795 1.00 30.29 138 SER D C 1
ATOM 5423 O O . SER D 1 138 ? 20.321 -58.312 -15.622 1.00 27.46 138 SER D O 1
ATOM 5426 N N . ALA D 1 139 ? 19.258 -56.594 -14.645 1.00 31.65 139 ALA D N 1
ATOM 5427 C CA . ALA D 1 139 ? 19.784 -55.549 -15.537 1.00 27.89 139 ALA D CA 1
ATOM 5428 C C . ALA D 1 139 ? 21.269 -55.589 -15.975 1.00 22.83 139 ALA D C 1
ATOM 5429 O O . ALA D 1 139 ? 21.524 -55.558 -17.171 1.00 22.34 139 ALA D O 1
ATOM 5431 N N . PRO D 1 140 ? 22.225 -55.617 -15.017 1.00 20.77 140 PRO D N 1
ATOM 5432 C CA . PRO D 1 140 ? 23.676 -55.788 -15.161 1.00 24.35 140 PRO D CA 1
ATOM 5433 C C . PRO D 1 140 ? 24.208 -57.105 -15.780 1.00 25.83 140 PRO D C 1
ATOM 5434 O O . PRO D 1 140 ? 25.006 -57.030 -16.726 1.00 25.83 140 PRO D O 1
ATOM 5438 N N . ILE D 1 141 ? 23.770 -58.265 -15.280 1.00 23.61 141 ILE D N 1
ATOM 5439 C CA . ILE D 1 141 ? 24.085 -59.557 -15.898 1.00 20.33 141 ILE D CA 1
ATOM 5440 C C . ILE D 1 141 ? 23.763 -59.572 -17.390 1.00 21.49 141 ILE D C 1
ATOM 5441 O O . ILE D 1 141 ? 24.385 -60.279 -18.151 1.00 21.23 141 ILE D O 1
ATOM 5446 N N . ILE D 1 142 ? 22.779 -58.786 -17.804 1.00 25.47 142 ILE D N 1
ATOM 5447 C CA . ILE D 1 142 ? 22.473 -58.610 -19.219 1.00 26.76 142 ILE D CA 1
ATOM 5448 C C . ILE D 1 142 ? 23.416 -57.585 -19.809 1.00 27.65 142 ILE D C 1
ATOM 5449 O O . ILE D 1 142 ? 24.191 -57.922 -20.679 1.00 28.75 142 ILE D O 1
ATOM 5454 N N . THR D 1 143 ? 23.336 -56.336 -19.344 1.00 28.83 143 THR D N 1
ATOM 5455 C CA . THR D 1 143 ? 24.153 -55.254 -19.895 1.00 30.37 143 THR D CA 1
ATOM 5456 C C . THR D 1 143 ? 25.567 -55.786 -20.011 1.00 29.61 143 THR D C 1
ATOM 5457 O O . THR D 1 143 ? 26.241 -55.593 -21.043 1.00 30.40 143 THR D O 1
ATOM 5461 N N . ARG D 1 144 ? 25.985 -56.514 -18.979 1.00 27.87 144 ARG D N 1
ATOM 5462 C CA . ARG D 1 144 ? 27.378 -56.970 -18.888 1.00 34.10 144 ARG D CA 1
ATOM 5463 C C . ARG D 1 144 ? 27.782 -58.117 -19.831 1.00 32.33 144 ARG D C 1
ATOM 5464 O O . ARG D 1 144 ? 28.593 -57.907 -20.733 1.00 33.75 144 ARG D O 1
ATOM 5472 N N . ALA D 1 145 ? 27.210 -59.305 -19.648 1.00 27.92 145 ALA D N 1
ATOM 5473 C CA . ALA D 1 145 ? 27.473 -60.416 -20.561 1.00 26.20 145 ALA D CA 1
ATOM 5474 C C . ALA D 1 145 ? 27.164 -60.104 -22.049 1.00 27.04 145 ALA D C 1
ATOM 5475 O O . ALA D 1 145 ? 27.642 -60.773 -22.955 1.00 27.12 145 ALA D O 1
ATOM 5477 N N . SER D 1 146 ? 26.367 -59.081 -22.306 1.00 31.14 146 SER D N 1
ATOM 5478 C CA . SER D 1 146 ? 26.111 -58.647 -23.676 1.00 33.64 146 SER D CA 1
ATOM 5479 C C . SER D 1 146 ? 27.357 -58.005 -24.220 1.00 33.46 146 SER D C 1
ATOM 5480 O O . SER D 1 146 ? 27.812 -58.336 -25.313 1.00 34.19 146 SER D O 1
ATOM 5483 N N . ALA D 1 147 ? 27.870 -57.055 -23.440 1.00 31.24 147 ALA D N 1
ATOM 5484 C CA . ALA D 1 147 ? 29.018 -56.245 -23.808 1.00 31.80 147 ALA D CA 1
ATOM 5485 C C . ALA D 1 147 ? 30.245 -57.110 -24.053 1.00 33.10 147 ALA D C 1
ATOM 5486 O O . ALA D 1 147 ? 31.039 -56.847 -24.957 1.00 33.51 147 ALA D O 1
ATOM 5488 N N . ARG D 1 148 ? 30.368 -58.150 -23.232 1.00 32.45 148 ARG D N 1
ATOM 5489 C CA . ARG D 1 148 ? 31.527 -59.022 -23.177 1.00 29.31 148 ARG D CA 1
ATOM 5490 C C . ARG D 1 148 ? 31.575 -59.943 -24.384 1.00 30.06 148 ARG D C 1
ATOM 5491 O O . ARG D 1 148 ? 32.617 -60.147 -24.987 1.00 31.20 148 ARG D O 1
ATOM 5499 N N . LEU D 1 149 ? 30.414 -60.464 -24.747 1.00 33.79 149 LEU D N 1
ATOM 5500 C CA . LEU D 1 149 ? 30.269 -61.466 -25.801 1.00 34.04 149 LEU D CA 1
ATOM 5501 C C . LEU D 1 149 ? 30.300 -60.917 -27.219 1.00 33.19 149 LEU D C 1
ATOM 5502 O O . LEU D 1 149 ? 30.427 -61.669 -28.171 1.00 33.65 149 LEU D O 1
ATOM 5507 N N . ALA D 1 150 ? 30.153 -59.610 -27.361 1.00 34.19 150 ALA D N 1
ATOM 5508 C CA . ALA D 1 150 ? 30.009 -59.013 -28.680 1.00 36.84 150 ALA D CA 1
ATOM 5509 C C . ALA D 1 150 ? 31.267 -59.141 -29.531 1.00 41.63 150 ALA D C 1
ATOM 5510 O O . ALA D 1 150 ? 31.169 -59.507 -30.706 1.00 40.42 150 ALA D O 1
ATOM 5512 N N . PRO D 1 151 ? 32.443 -58.818 -28.938 1.00 43.17 151 PRO D N 1
ATOM 5513 C CA . PRO D 1 151 ? 33.810 -58.983 -29.453 1.00 43.29 151 PRO D CA 1
ATOM 5514 C C . PRO D 1 151 ? 34.125 -60.356 -30.074 1.00 46.37 151 PRO D C 1
ATOM 5515 O O . PRO D 1 151 ? 34.896 -60.421 -31.030 1.00 49.27 151 PRO D O 1
ATOM 5519 N N . ALA D 1 152 ? 33.543 -61.430 -29.546 1.00 45.59 152 ALA D N 1
ATOM 5520 C CA . ALA D 1 152 ? 33.677 -62.754 -30.151 1.00 45.41 152 ALA D CA 1
ATOM 5521 C C . ALA D 1 152 ? 33.015 -62.784 -31.544 1.00 45.18 152 ALA D C 1
ATOM 5522 O O . ALA D 1 152 ? 33.071 -63.780 -32.272 1.00 47.82 152 ALA D O 1
ATOM 5524 N N . PHE D 1 153 ? 32.364 -61.689 -31.905 1.00 44.73 153 PHE D N 1
ATOM 5525 C CA . PHE D 1 153 ? 31.916 -61.510 -33.279 1.00 49.44 153 PHE D CA 1
ATOM 5526 C C . PHE D 1 153 ? 32.767 -60.412 -33.935 1.00 47.43 153 PHE D C 1
ATOM 5527 O O . PHE D 1 153 ? 33.463 -60.655 -34.906 1.00 47.99 153 PHE D O 1
ATOM 5535 N N . THR D 1 154 ? 32.716 -59.206 -33.397 1.00 45.77 154 THR D N 1
ATOM 5536 C CA . THR D 1 154 ? 33.483 -58.107 -33.954 1.00 50.29 154 THR D CA 1
ATOM 5537 C C . THR D 1 154 ? 34.996 -58.419 -34.108 1.00 57.53 154 THR D C 1
ATOM 5538 O O . THR D 1 154 ? 35.604 -58.130 -35.149 1.00 61.87 154 THR D O 1
ATOM 5542 N N . ASP D 1 155 ? 35.608 -59.000 -33.080 1.00 54.57 155 ASP D N 1
ATOM 5543 C CA . ASP D 1 155 ? 37.048 -59.279 -33.128 1.00 54.62 155 ASP D CA 1
ATOM 5544 C C . ASP D 1 155 ? 37.503 -60.573 -33.856 1.00 55.76 155 ASP D C 1
ATOM 5545 O O . ASP D 1 155 ? 38.426 -60.531 -34.678 1.00 57.93 155 ASP D O 1
ATOM 5550 N N . THR D 1 156 ? 36.845 -61.703 -33.587 1.00 52.97 156 THR D N 1
ATOM 5551 C CA . THR D 1 156 ? 37.314 -62.997 -34.108 1.00 54.61 156 THR D CA 1
ATOM 5552 C C . THR D 1 156 ? 36.917 -63.313 -35.543 1.00 53.82 156 THR D C 1
ATOM 5553 O O . THR D 1 156 ? 36.393 -62.469 -36.267 1.00 52.36 156 THR D O 1
ATOM 5557 N N . TRP D 1 157 ? 37.158 -64.566 -35.922 1.00 56.49 157 TRP D N 1
ATOM 5558 C CA . TRP D 1 157 ? 37.186 -64.965 -37.322 1.00 52.62 157 TRP D CA 1
ATOM 5559 C C . TRP D 1 157 ? 35.906 -64.710 -38.095 1.00 53.99 157 TRP D C 1
ATOM 5560 O O . TRP D 1 157 ? 35.950 -64.615 -39.319 1.00 54.21 157 TRP D O 1
ATOM 5571 N N . VAL D 1 158 ? 34.777 -64.561 -37.398 1.00 60.76 158 VAL D N 1
ATOM 5572 C CA . VAL D 1 158 ? 33.576 -64.075 -38.072 1.00 59.14 158 VAL D CA 1
ATOM 5573 C C . VAL D 1 158 ? 33.512 -62.634 -37.723 1.00 55.84 158 VAL D C 1
ATOM 5574 O O . VAL D 1 158 ? 32.941 -62.287 -36.697 1.00 54.84 158 VAL D O 1
ATOM 5578 N N . ALA D 1 159 ? 33.953 -61.777 -38.622 1.00 53.53 159 ALA D N 1
ATOM 5579 C CA . ALA D 1 159 ? 33.944 -60.381 -38.286 1.00 54.33 159 ALA D CA 1
ATOM 5580 C C . ALA D 1 159 ? 32.696 -59.906 -38.954 1.00 56.21 159 ALA D C 1
ATOM 5581 O O . ALA D 1 159 ? 32.612 -59.811 -40.180 1.00 57.10 159 ALA D O 1
ATOM 5583 N N . THR D 1 160 ? 31.713 -59.647 -38.110 1.00 57.31 160 THR D N 1
ATOM 5584 C CA . THR D 1 160 ? 30.412 -59.186 -38.515 1.00 55.81 160 THR D CA 1
ATOM 5585 C C . THR D 1 160 ? 30.485 -57.736 -38.097 1.00 56.16 160 THR D C 1
ATOM 5586 O O . THR D 1 160 ? 31.219 -57.407 -37.163 1.00 56.82 160 THR D O 1
ATOM 5590 N N . THR D 1 161 ? 29.791 -56.859 -38.807 1.00 56.21 161 THR D N 1
ATOM 5591 C CA . THR D 1 161 ? 29.877 -55.434 -38.505 1.00 59.49 161 THR D CA 1
ATOM 5592 C C . THR D 1 161 ? 29.650 -55.190 -36.999 1.00 59.96 161 THR D C 1
ATOM 5593 O O . THR D 1 161 ? 28.854 -55.887 -36.375 1.00 60.94 161 THR D O 1
ATOM 5597 N N . ASP D 1 162 ? 30.413 -54.267 -36.409 1.00 63.70 162 ASP D N 1
ATOM 5598 C CA . ASP D 1 162 ? 30.322 -53.953 -34.972 1.00 63.51 162 ASP D CA 1
ATOM 5599 C C . ASP D 1 162 ? 28.882 -53.629 -34.541 1.00 61.02 162 ASP D C 1
ATOM 5600 O O . ASP D 1 162 ? 28.406 -54.049 -33.481 1.00 56.69 162 ASP D O 1
ATOM 5605 N N . ASN D 1 163 ? 28.184 -52.891 -35.392 1.00 63.39 163 ASN D N 1
ATOM 5606 C CA . ASN D 1 163 ? 26.848 -52.425 -35.075 1.00 63.71 163 ASN D CA 1
ATOM 5607 C C . ASN D 1 163 ? 25.833 -53.576 -34.996 1.00 61.40 163 ASN D C 1
ATOM 5608 O O . ASN D 1 163 ? 24.930 -53.549 -34.155 1.00 60.33 163 ASN D O 1
ATOM 5613 N N . ASP D 1 164 ? 25.997 -54.574 -35.874 1.00 61.56 164 ASP D N 1
ATOM 5614 C CA . ASP D 1 164 ? 25.104 -55.744 -35.958 1.00 55.49 164 ASP D CA 1
ATOM 5615 C C . ASP D 1 164 ? 25.550 -56.905 -35.067 1.00 47.63 164 ASP D C 1
ATOM 5616 O O . ASP D 1 164 ? 24.815 -57.858 -34.872 1.00 45.31 164 ASP D O 1
ATOM 5621 N N . ALA D 1 165 ? 26.759 -56.838 -34.537 1.00 50.57 165 ALA D N 1
ATOM 5622 C CA . ALA D 1 165 ? 27.211 -57.887 -33.633 1.00 49.67 165 ALA D CA 1
ATOM 5623 C C . ALA D 1 165 ? 26.630 -57.634 -32.248 1.00 46.06 165 ALA D C 1
ATOM 5624 O O . ALA D 1 165 ? 26.431 -58.549 -31.449 1.00 42.12 165 ALA D O 1
ATOM 5626 N N . ASN D 1 166 ? 26.356 -56.374 -31.961 1.00 47.00 166 ASN D N 1
ATOM 5627 C CA . ASN D 1 166 ? 25.687 -56.056 -30.721 1.00 47.24 166 ASN D CA 1
ATOM 5628 C C . ASN D 1 166 ? 24.264 -56.620 -30.734 1.00 47.65 166 ASN D C 1
ATOM 5629 O O . ASN D 1 166 ? 23.839 -57.278 -29.768 1.00 45.30 166 ASN D O 1
ATOM 5634 N N . VAL D 1 167 ? 23.549 -56.376 -31.841 1.00 47.39 167 VAL D N 1
ATOM 5635 C CA . VAL D 1 167 ? 22.202 -56.915 -32.050 1.00 43.47 167 VAL D CA 1
ATOM 5636 C C . VAL D 1 167 ? 22.171 -58.421 -31.804 1.00 44.10 167 VAL D C 1
ATOM 5637 O O . VAL D 1 167 ? 21.202 -58.945 -31.237 1.00 44.35 167 VAL D O 1
ATOM 5641 N N . LEU D 1 168 ? 23.238 -59.106 -32.225 1.00 42.01 168 LEU D N 1
ATOM 5642 C CA . LEU D 1 168 ? 23.297 -60.560 -32.128 1.00 37.01 168 LEU D CA 1
ATOM 5643 C C . LEU D 1 168 ? 23.673 -61.041 -30.746 1.00 34.63 168 LEU D C 1
ATOM 5644 O O . LEU D 1 168 ? 23.132 -62.029 -30.271 1.00 35.31 168 LEU D O 1
ATOM 5649 N N . SER D 1 169 ? 24.593 -60.368 -30.078 1.00 35.60 169 SER D N 1
ATOM 5650 C CA . SER D 1 169 ? 24.969 -60.906 -28.774 1.00 39.12 169 SER D CA 1
ATOM 5651 C C . SER D 1 169 ? 23.894 -60.569 -27.737 1.00 40.97 169 SER D C 1
ATOM 5652 O O . SER D 1 169 ? 23.703 -61.321 -26.764 1.00 39.12 169 SER D O 1
ATOM 5655 N N . ARG D 1 170 ? 23.175 -59.463 -27.966 1.00 38.98 170 ARG D N 1
ATOM 5656 C CA . ARG D 1 170 ? 22.151 -59.014 -27.025 1.00 37.06 170 ARG D CA 1
ATOM 5657 C C . ARG D 1 170 ? 21.024 -60.039 -27.014 1.00 38.19 170 ARG D C 1
ATOM 5658 O O . ARG D 1 170 ? 20.579 -60.502 -25.945 1.00 37.00 170 ARG D O 1
ATOM 5666 N N . ALA D 1 171 ? 20.600 -60.404 -28.223 1.00 36.30 171 ALA D N 1
ATOM 5667 C CA . ALA D 1 171 ? 19.704 -61.525 -28.437 1.00 32.89 171 ALA D CA 1
ATOM 5668 C C . ALA D 1 171 ? 20.241 -62.843 -27.831 1.00 31.71 171 ALA D C 1
ATOM 5669 O O . ALA D 1 171 ? 19.572 -63.456 -27.000 1.00 31.30 171 ALA D O 1
ATOM 5671 N N . ILE D 1 172 ? 21.441 -63.273 -28.224 1.00 30.59 172 ILE D N 1
ATOM 5672 C CA . ILE D 1 172 ? 21.958 -64.556 -27.749 1.00 29.59 172 ILE D CA 1
ATOM 5673 C C . ILE D 1 172 ? 22.057 -64.593 -26.225 1.00 32.63 172 ILE D C 1
ATOM 5674 O O . ILE D 1 172 ? 21.963 -65.667 -25.605 1.00 30.26 172 ILE D O 1
ATOM 5679 N N . VAL D 1 173 ? 22.220 -63.414 -25.621 1.00 34.05 173 VAL D N 1
ATOM 5680 C CA . VAL D 1 173 ? 22.292 -63.319 -24.163 1.00 34.79 173 VAL D CA 1
ATOM 5681 C C . VAL D 1 173 ? 20.941 -63.577 -23.505 1.00 33.54 173 VAL D C 1
ATOM 5682 O O . VAL D 1 173 ? 20.875 -64.242 -22.455 1.00 31.62 173 VAL D O 1
ATOM 5686 N N . ARG D 1 174 ? 19.875 -63.044 -24.109 1.00 30.94 174 ARG D N 1
ATOM 5687 C CA . ARG D 1 174 ? 18.532 -63.199 -23.544 1.00 31.36 174 ARG D CA 1
ATOM 5688 C C . ARG D 1 174 ? 18.020 -64.643 -23.662 1.00 30.22 174 ARG D C 1
ATOM 5689 O O . ARG D 1 174 ? 17.399 -65.189 -22.731 1.00 27.10 174 ARG D O 1
ATOM 5697 N N . LEU D 1 175 ? 18.292 -65.246 -24.815 1.00 29.79 175 LEU D N 1
ATOM 5698 C CA . LEU D 1 175 ? 17.927 -66.625 -25.077 1.00 29.14 175 LEU D CA 1
ATOM 5699 C C . LEU D 1 175 ? 18.641 -67.532 -24.091 1.00 28.95 175 LEU D C 1
ATOM 5700 O O . LEU D 1 175 ? 18.024 -68.363 -23.411 1.00 27.42 175 LEU D O 1
ATOM 5705 N N . CYS D 1 176 ? 19.954 -67.351 -24.010 1.00 29.59 176 CYS D N 1
ATOM 5706 C CA . CYS D 1 176 ? 20.792 -68.248 -23.222 1.00 32.67 176 CYS D CA 1
ATOM 5707 C C . CYS D 1 176 ? 20.441 -68.139 -21.739 1.00 30.26 176 CYS D C 1
ATOM 5708 O O . CYS D 1 176 ? 20.636 -69.078 -20.945 1.00 27.56 176 CYS D O 1
ATOM 5711 N N . LEU D 1 177 ? 19.934 -66.958 -21.397 1.00 30.07 177 LEU D N 1
ATOM 5712 C CA . LEU D 1 177 ? 19.470 -66.605 -20.057 1.00 29.67 177 LEU D CA 1
ATOM 5713 C C . LEU D 1 177 ? 18.001 -67.075 -19.789 1.00 29.61 177 LEU D C 1
ATOM 5714 O O . LEU D 1 177 ? 17.600 -67.383 -18.639 1.00 26.79 177 LEU D O 1
ATOM 5719 N N . SER D 1 178 ? 17.217 -67.140 -20.866 1.00 27.11 178 SER D N 1
ATOM 5720 C CA . SER D 1 178 ? 15.912 -67.780 -20.820 1.00 28.15 178 SER D CA 1
ATOM 5721 C C . SER D 1 178 ? 16.073 -69.269 -20.534 1.00 28.77 178 SER D C 1
ATOM 5722 O O . SER D 1 178 ? 15.165 -69.907 -19.969 1.00 27.83 178 SER D O 1
ATOM 5725 N N . TYR D 1 179 ? 17.226 -69.810 -20.944 1.00 25.81 179 TYR D N 1
ATOM 5726 C CA . TYR D 1 179 ? 17.469 -71.243 -20.907 1.00 24.45 179 TYR D CA 1
ATOM 5727 C C . TYR D 1 179 ? 18.070 -71.653 -19.601 1.00 22.72 179 TYR D C 1
ATOM 5728 O O . TYR D 1 179 ? 18.328 -72.832 -19.361 1.00 20.73 179 TYR D O 1
ATOM 5737 N N . VAL D 1 180 ? 18.332 -70.668 -18.762 1.00 22.47 180 VAL D N 1
ATOM 5738 C CA . VAL D 1 180 ? 18.872 -70.979 -17.462 1.00 24.93 180 VAL D CA 1
ATOM 5739 C C . VAL D 1 180 ? 17.766 -71.396 -16.494 1.00 25.45 180 VAL D C 1
ATOM 5740 O O . VAL D 1 180 ? 17.872 -72.413 -15.803 1.00 26.45 180 VAL D O 1
ATOM 5744 N N . SER D 1 181 ? 16.692 -70.621 -16.480 1.00 25.49 181 SER D N 1
ATOM 5745 C CA . SER D 1 181 ? 15.516 -70.929 -15.667 1.00 26.77 181 SER D CA 1
ATOM 5746 C C . SER D 1 181 ? 14.592 -72.003 -16.275 1.00 30.11 181 SER D C 1
ATOM 5747 O O . SER D 1 181 ? 14.110 -72.886 -15.567 1.00 32.46 181 SER D O 1
ATOM 5750 N N . MET D 1 182 ? 14.363 -71.930 -17.586 1.00 30.42 182 MET D N 1
ATOM 5751 C CA . MET D 1 182 ? 13.471 -72.849 -18.289 1.00 31.08 182 MET D CA 1
ATOM 5752 C C . MET D 1 182 ? 14.314 -73.626 -19.296 1.00 31.97 182 MET D C 1
ATOM 5753 O O . MET D 1 182 ? 14.486 -73.180 -20.442 1.00 29.39 182 MET D O 1
ATOM 5758 N N . PRO D 1 183 ? 14.841 -74.799 -18.861 1.00 34.99 183 PRO D N 1
ATOM 5759 C CA . PRO D 1 183 ? 15.867 -75.601 -19.553 1.00 34.66 183 PRO D CA 1
ATOM 5760 C C . PRO D 1 183 ? 15.359 -75.989 -20.921 1.00 38.34 183 PRO D C 1
ATOM 5761 O O . PRO D 1 183 ? 14.163 -75.896 -21.158 1.00 46.44 183 PRO D O 1
ATOM 5765 N N . PRO D 1 184 ? 16.239 -76.417 -21.817 1.00 35.86 184 PRO D N 1
ATOM 5766 C CA . PRO D 1 184 ? 15.783 -76.723 -23.172 1.00 44.92 184 PRO D CA 1
ATOM 5767 C C . PRO D 1 184 ? 14.971 -78.016 -23.191 1.00 57.51 184 PRO D C 1
ATOM 5768 O O . PRO D 1 184 ? 15.124 -78.844 -22.277 1.00 57.54 184 PRO D O 1
ATOM 5772 N N . GLU D 1 185 ? 14.119 -78.177 -24.206 1.00 65.03 185 GLU D N 1
ATOM 5773 C CA . GLU D 1 185 ? 13.203 -79.318 -24.275 1.00 74.84 185 GLU D CA 1
ATOM 5774 C C . GLU D 1 185 ? 13.992 -80.630 -24.190 1.00 77.53 185 GLU D C 1
ATOM 5775 O O . GLU D 1 185 ? 14.884 -80.874 -25.005 1.00 77.34 185 GLU D O 1
ATOM 5781 N N . ALA D 1 186 ? 13.648 -81.465 -23.206 1.00 80.29 186 ALA D N 1
ATOM 5782 C CA . ALA D 1 186 ? 14.404 -82.681 -22.896 1.00 79.29 186 ALA D CA 1
ATOM 5783 C C . ALA D 1 186 ? 14.675 -83.508 -24.148 1.00 79.91 186 ALA D C 1
ATOM 5784 O O . ALA D 1 186 ? 15.794 -83.968 -24.373 1.00 78.06 186 ALA D O 1
ATOM 5786 N N . ASP D 1 187 ? 13.647 -83.668 -24.973 1.00 82.68 187 ASP D N 1
ATOM 5787 C CA . ASP D 1 187 ? 13.740 -84.485 -26.182 1.00 84.82 187 ASP D CA 1
ATOM 5788 C C . ASP D 1 187 ? 14.078 -83.729 -27.485 1.00 81.26 187 ASP D C 1
ATOM 5789 O O . ASP D 1 187 ? 14.072 -84.316 -28.563 1.00 80.60 187 ASP D O 1
ATOM 5794 N N . HIS D 1 188 ? 14.361 -82.435 -27.400 1.00 79.27 188 HIS D N 1
ATOM 5795 C CA . HIS D 1 188 ? 14.843 -81.723 -28.583 1.00 78.73 188 HIS D CA 1
ATOM 5796 C C . HIS D 1 188 ? 16.352 -81.467 -28.508 1.00 76.34 188 HIS D C 1
ATOM 5797 O O . HIS D 1 188 ? 16.939 -81.371 -27.420 1.00 75.65 188 HIS D O 1
ATOM 5804 N N . ASP D 1 189 ? 16.994 -81.415 -29.668 1.00 72.78 189 ASP D N 1
ATOM 5805 C CA . ASP D 1 189 ? 18.345 -80.901 -29.705 1.00 70.74 189 ASP D CA 1
ATOM 5806 C C . ASP D 1 189 ? 18.117 -79.433 -30.029 1.00 69.41 189 ASP D C 1
ATOM 5807 O O . ASP D 1 189 ? 17.826 -79.098 -31.184 1.00 63.74 189 ASP D O 1
ATOM 5812 N N . VAL D 1 190 ? 18.249 -78.565 -29.010 1.00 73.05 190 VAL D N 1
ATOM 5813 C CA . VAL D 1 190 ? 18.033 -77.114 -29.175 1.00 62.41 190 VAL D CA 1
ATOM 5814 C C . VAL D 1 190 ? 19.328 -76.364 -29.421 1.00 53.56 190 VAL D C 1
ATOM 5815 O O . VAL D 1 190 ? 19.305 -75.212 -29.858 1.00 51.84 190 VAL D O 1
ATOM 5819 N N . ALA D 1 191 ? 20.454 -77.024 -29.169 1.00 53.90 191 ALA D N 1
ATOM 5820 C CA . ALA D 1 191 ? 21.743 -76.425 -29.465 1.00 52.24 191 ALA D CA 1
ATOM 5821 C C . ALA D 1 191 ? 21.801 -76.348 -30.975 1.00 51.41 191 ALA D C 1
ATOM 5822 O O . ALA D 1 191 ? 22.144 -75.317 -31.564 1.00 47.66 191 ALA D O 1
ATOM 5824 N N . ALA D 1 192 ? 21.422 -77.467 -31.582 1.00 54.22 192 ALA D N 1
ATOM 5825 C CA . ALA D 1 192 ? 21.348 -77.619 -33.021 1.00 53.96 192 ALA D CA 1
ATOM 5826 C C . ALA D 1 192 ? 20.458 -76.552 -33.610 1.00 49.70 192 ALA D C 1
ATOM 5827 O O . ALA D 1 192 ? 20.837 -75.826 -34.528 1.00 45.78 192 ALA D O 1
ATOM 5829 N N . ASP D 1 193 ? 19.254 -76.474 -33.066 1.00 54.86 193 ASP D N 1
ATOM 5830 C CA . ASP D 1 193 ? 18.226 -75.631 -33.649 1.00 55.39 193 ASP D CA 1
ATOM 5831 C C . ASP D 1 193 ? 18.626 -74.162 -33.510 1.00 48.17 193 ASP D C 1
ATOM 5832 O O . ASP D 1 193 ? 18.459 -73.377 -34.448 1.00 45.59 193 ASP D O 1
ATOM 5837 N N . LEU D 1 194 ? 19.192 -73.807 -32.358 1.00 44.78 194 LEU D N 1
ATOM 5838 C CA . LEU D 1 194 ? 19.588 -72.424 -32.114 1.00 40.00 194 LEU D CA 1
ATOM 5839 C C . LEU D 1 194 ? 20.645 -71.973 -33.104 1.00 42.56 194 LEU D C 1
ATOM 5840 O O . LEU D 1 194 ? 20.622 -70.837 -33.577 1.00 40.66 194 LEU D O 1
ATOM 5845 N N . ALA D 1 195 ? 21.553 -72.880 -33.441 1.00 42.88 195 ALA D N 1
ATOM 5846 C CA . ALA D 1 195 ? 22.582 -72.580 -34.416 1.00 42.16 195 ALA D CA 1
ATOM 5847 C C . ALA D 1 195 ? 22.013 -72.412 -35.827 1.00 42.32 195 ALA D C 1
ATOM 5848 O O . ALA D 1 195 ? 22.360 -71.469 -36.535 1.00 40.82 195 ALA D O 1
ATOM 5850 N N . ARG D 1 196 ? 21.122 -73.320 -36.213 1.00 47.30 196 ARG D N 1
ATOM 5851 C CA . ARG D 1 196 ? 20.428 -73.270 -37.506 1.00 51.57 196 ARG D CA 1
ATOM 5852 C C . ARG D 1 196 ? 19.834 -71.875 -37.763 1.00 50.56 196 ARG D C 1
ATOM 5853 O O . ARG D 1 196 ? 19.760 -71.400 -38.906 1.00 48.19 196 ARG D O 1
ATOM 5861 N N . LEU D 1 197 ? 19.419 -71.247 -36.662 1.00 48.94 197 LEU D N 1
ATOM 5862 C CA . LEU D 1 197 ? 18.798 -69.926 -36.624 1.00 46.33 197 LEU D CA 1
ATOM 5863 C C . LEU D 1 197 ? 19.740 -68.729 -36.832 1.00 47.30 197 LEU D C 1
ATOM 5864 O O . LEU D 1 197 ? 19.453 -67.865 -37.656 1.00 46.85 197 LEU D O 1
ATOM 5869 N N . ILE D 1 198 ? 20.846 -68.657 -36.082 1.00 48.58 198 ILE D N 1
ATOM 5870 C CA . ILE D 1 198 ? 21.738 -67.489 -36.192 1.00 47.39 198 ILE D CA 1
ATOM 5871 C C . ILE D 1 198 ? 22.581 -67.504 -37.441 1.00 48.25 198 ILE D C 1
ATOM 5872 O O . ILE D 1 198 ? 22.796 -66.465 -38.058 1.00 48.69 198 ILE D O 1
ATOM 5877 N N . THR D 1 199 ? 23.058 -68.686 -37.801 1.00 47.60 199 THR D N 1
ATOM 5878 C CA . THR D 1 199 ? 24.010 -68.829 -38.888 1.00 48.72 199 THR D CA 1
ATOM 5879 C C . THR D 1 199 ? 23.697 -68.044 -40.154 1.00 52.50 199 THR D C 1
ATOM 5880 O O . THR D 1 199 ? 24.610 -67.459 -40.740 1.00 51.60 199 THR D O 1
ATOM 5884 N N . PRO D 1 200 ? 22.418 -68.051 -40.598 1.00 55.36 200 PRO D N 1
ATOM 5885 C CA . PRO D 1 200 ? 22.033 -67.240 -41.770 1.00 55.44 200 PRO D CA 1
ATOM 5886 C C . PRO D 1 200 ? 22.216 -65.728 -41.550 1.00 54.57 200 PRO D C 1
ATOM 5887 O O . PRO D 1 200 ? 22.200 -64.958 -42.524 1.00 53.34 200 PRO D O 1
ATOM 5891 N N . PHE D 1 201 ? 22.373 -65.320 -40.287 1.00 53.50 201 PHE D N 1
ATOM 5892 C CA . PHE D 1 201 ? 22.698 -63.930 -39.940 1.00 54.99 201 PHE D CA 1
ATOM 5893 C C . PHE D 1 201 ? 24.166 -63.582 -40.153 1.00 56.65 201 PHE D C 1
ATOM 5894 O O . PHE D 1 201 ? 24.494 -62.581 -40.810 1.00 56.69 201 PHE D O 1
ATOM 5902 N N . ALA D 1 202 ? 25.034 -64.423 -39.590 1.00 55.87 202 ALA D N 1
ATOM 5903 C CA . ALA D 1 202 ? 26.474 -64.180 -39.572 1.00 55.14 202 ALA D CA 1
ATOM 5904 C C . ALA D 1 202 ? 26.999 -63.928 -40.972 1.00 60.63 202 ALA D C 1
ATOM 5905 O O . ALA D 1 202 ? 27.981 -63.201 -41.141 1.00 66.37 202 ALA D O 1
ATOM 5907 N N . GLU D 1 203 ? 26.340 -64.518 -41.968 1.00 56.16 203 GLU D N 1
ATOM 5908 C CA . GLU D 1 203 ? 26.775 -64.411 -43.354 1.00 54.40 203 GLU D CA 1
ATOM 5909 C C . GLU D 1 203 ? 26.353 -63.132 -44.072 1.00 56.74 203 GLU D C 1
ATOM 5910 O O . GLU D 1 203 ? 27.150 -62.552 -44.815 1.00 58.11 203 GLU D O 1
ATOM 5916 N N . ARG D 1 204 ? 25.110 -62.698 -43.855 1.00 60.31 204 ARG D N 1
ATOM 5917 C CA . ARG D 1 204 ? 24.590 -61.479 -44.499 1.00 66.47 204 ARG D CA 1
ATOM 5918 C C . ARG D 1 204 ? 25.199 -60.233 -43.833 1.00 62.78 204 ARG D C 1
ATOM 5919 O O . ARG D 1 204 ? 25.350 -59.154 -44.443 1.00 57.25 204 ARG D O 1
ATOM 5927 N N . HIS D 1 205 ? 25.531 -60.408 -42.563 1.00 60.31 205 HIS D N 1
ATOM 5928 C CA . HIS D 1 205 ? 26.136 -59.354 -41.755 1.00 63.84 205 HIS D CA 1
ATOM 5929 C C . HIS D 1 205 ? 27.675 -59.320 -41.529 1.00 61.76 205 HIS D C 1
ATOM 5930 O O . HIS D 1 205 ? 28.179 -58.589 -40.656 1.00 57.02 205 HIS D O 1
ATOM 5937 N N . GLY D 1 206 ? 28.403 -60.124 -42.305 1.00 57.81 206 GLY D N 1
ATOM 5938 C CA . GLY D 1 206 ? 29.848 -60.049 -42.311 1.00 55.10 206 GLY D CA 1
ATOM 5939 C C . GLY D 1 206 ? 30.275 -58.658 -42.766 1.00 56.22 206 GLY D C 1
ATOM 5940 O O . GLY D 1 206 ? 29.445 -57.782 -42.986 1.00 54.50 206 GLY D O 1
ATOM 5941 N N . VAL D 1 207 ? 31.579 -58.423 -42.840 1.00 60.36 207 VAL D N 1
ATOM 5942 C CA . VAL D 1 207 ? 32.099 -57.121 -43.258 1.00 57.72 207 VAL D CA 1
ATOM 5943 C C . VAL D 1 207 ? 32.648 -57.204 -44.688 1.00 57.69 207 VAL D C 1
ATOM 5944 O O . VAL D 1 207 ? 33.109 -58.265 -45.114 1.00 62.62 207 VAL D O 1
ATOM 5948 N N . ILE D 1 208 ? 32.585 -56.089 -45.417 1.00 51.65 208 ILE D N 1
ATOM 5949 C CA . ILE D 1 208 ? 32.851 -56.025 -46.871 1.00 53.37 208 ILE D CA 1
ATOM 5950 C C . ILE D 1 208 ? 34.178 -56.622 -47.460 1.00 58.71 208 ILE D C 1
ATOM 5951 O O . ILE D 1 208 ? 35.268 -56.473 -46.878 1.00 59.92 208 ILE D O 1
ATOM 5956 N N . ASN D 1 209 ? 34.054 -57.303 -48.610 1.00 55.38 209 ASN D N 1
ATOM 5957 C CA . ASN D 1 209 ? 35.186 -57.798 -49.423 1.00 52.22 209 ASN D CA 1
ATOM 5958 C C . ASN D 1 209 ? 35.828 -59.159 -49.034 1.00 50.65 209 ASN D C 1
ATOM 5959 O O . ASN D 1 209 ? 35.927 -59.543 -47.861 1.00 45.58 209 ASN D O 1
ATOM 5964 N N . ARG E 1 13 ? 96.744 -19.643 -21.630 1.00 58.84 13 ARG E N 1
ATOM 5965 C CA . ARG E 1 13 ? 95.420 -19.045 -21.693 1.00 59.67 13 ARG E CA 1
ATOM 5966 C C . ARG E 1 13 ? 94.379 -19.883 -20.922 1.00 60.76 13 ARG E C 1
ATOM 5967 O O . ARG E 1 13 ? 93.771 -19.391 -19.966 1.00 60.30 13 ARG E O 1
ATOM 5975 N N . ILE E 1 14 ? 94.221 -21.152 -21.318 1.00 63.63 14 ILE E N 1
ATOM 5976 C CA . ILE E 1 14 ? 93.162 -22.074 -20.840 1.00 57.86 14 ILE E CA 1
ATOM 5977 C C . ILE E 1 14 ? 93.557 -22.956 -19.643 1.00 57.21 14 ILE E C 1
ATOM 5978 O O . ILE E 1 14 ? 94.542 -23.696 -19.733 1.00 62.68 14 ILE E O 1
ATOM 5983 N N . PRO E 1 15 ? 92.758 -22.944 -18.551 1.00 53.24 15 PRO E N 1
ATOM 5984 C CA . PRO E 1 15 ? 93.055 -23.664 -17.291 1.00 55.57 15 PRO E CA 1
ATOM 5985 C C . PRO E 1 15 ? 93.333 -25.172 -17.430 1.00 54.81 15 PRO E C 1
ATOM 5986 O O . PRO E 1 15 ? 92.969 -25.793 -18.427 1.00 54.28 15 PRO E O 1
ATOM 5990 N N . TYR E 1 16 ? 94.044 -25.749 -16.467 1.00 52.46 16 TYR E N 1
ATOM 5991 C CA . TYR E 1 16 ? 94.394 -27.142 -16.628 1.00 49.22 16 TYR E CA 1
ATOM 5992 C C . TYR E 1 16 ? 93.162 -28.001 -16.541 1.00 53.06 16 TYR E C 1
ATOM 5993 O O . TYR E 1 16 ? 92.795 -28.630 -17.536 1.00 54.20 16 TYR E O 1
ATOM 6002 N N . ALA E 1 17 ? 92.478 -27.964 -15.389 1.00 59.67 17 ALA E N 1
ATOM 6003 C CA . ALA E 1 17 ? 91.339 -28.879 -15.124 1.00 60.73 17 ALA E CA 1
ATOM 6004 C C . ALA E 1 17 ? 90.259 -28.795 -16.208 1.00 54.17 17 ALA E C 1
ATOM 6005 O O . ALA E 1 17 ? 89.574 -29.794 -16.478 1.00 47.25 17 ALA E O 1
ATOM 6007 N N . GLU E 1 18 ? 90.138 -27.597 -16.801 1.00 51.29 18 GLU E N 1
ATOM 6008 C CA . GLU E 1 18 ? 89.313 -27.345 -17.981 1.00 52.52 18 GLU E CA 1
ATOM 6009 C C . GLU E 1 18 ? 89.837 -27.937 -19.323 1.00 54.11 18 GLU E C 1
ATOM 6010 O O . GLU E 1 18 ? 89.137 -28.740 -19.940 1.00 59.02 18 GLU E O 1
ATOM 6016 N N . ALA E 1 19 ? 91.044 -27.597 -19.778 1.00 52.53 19 ALA E N 1
ATOM 6017 C CA . ALA E 1 19 ? 91.535 -28.197 -21.033 1.00 49.69 19 ALA E CA 1
ATOM 6018 C C . ALA E 1 19 ? 91.994 -29.647 -20.835 1.00 49.22 19 ALA E C 1
ATOM 6019 O O . ALA E 1 19 ? 92.430 -30.306 -21.781 1.00 47.31 19 ALA E O 1
ATOM 6021 N N . SER E 1 20 ? 91.917 -30.109 -19.584 1.00 49.88 20 SER E N 1
ATOM 6022 C CA . SER E 1 20 ? 92.211 -31.494 -19.196 1.00 50.02 20 SER E CA 1
ATOM 6023 C C . SER E 1 20 ? 91.063 -32.389 -19.646 1.00 53.09 20 SER E C 1
ATOM 6024 O O . SER E 1 20 ? 91.251 -33.278 -20.488 1.00 50.89 20 SER E O 1
ATOM 6027 N N . ARG E 1 21 ? 89.883 -32.148 -19.063 1.00 55.06 21 ARG E N 1
ATOM 6028 C CA . ARG E 1 21 ? 88.631 -32.777 -19.488 1.00 51.90 21 ARG E CA 1
ATOM 6029 C C . ARG E 1 21 ? 88.284 -32.481 -20.953 1.00 52.16 21 ARG E C 1
ATOM 6030 O O . ARG E 1 21 ? 88.020 -33.407 -21.708 1.00 54.23 21 ARG E O 1
ATOM 6038 N N . ALA E 1 22 ? 88.290 -31.214 -21.369 1.00 49.82 22 ALA E N 1
ATOM 6039 C CA . ALA E 1 22 ? 87.981 -30.908 -22.768 1.00 49.40 22 ALA E CA 1
ATOM 6040 C C . ALA E 1 22 ? 88.925 -31.628 -23.724 1.00 47.17 22 ALA E C 1
ATOM 6041 O O . ALA E 1 22 ? 88.609 -31.783 -24.894 1.00 49.88 22 ALA E O 1
ATOM 6043 N N . LEU E 1 23 ? 90.087 -32.055 -23.235 1.00 48.53 23 LEU E N 1
ATOM 6044 C CA . LEU E 1 23 ? 90.964 -32.942 -24.016 1.00 53.21 23 LEU E CA 1
ATOM 6045 C C . LEU E 1 23 ? 90.569 -34.418 -23.914 1.00 53.34 23 LEU E C 1
ATOM 6046 O O . LEU E 1 23 ? 90.754 -35.186 -24.869 1.00 53.14 23 LEU E O 1
ATOM 6051 N N . LEU E 1 24 ? 90.060 -34.800 -22.740 1.00 51.81 24 LEU E N 1
ATOM 6052 C CA . LEU E 1 24 ? 89.579 -36.155 -22.484 1.00 47.95 24 LEU E CA 1
ATOM 6053 C C . LEU E 1 24 ? 88.564 -36.546 -23.553 1.00 51.01 24 LEU E C 1
ATOM 6054 O O . LEU E 1 24 ? 88.763 -37.536 -24.268 1.00 48.57 24 LEU E O 1
ATOM 6059 N N . ARG E 1 25 ? 87.504 -35.734 -23.667 1.00 53.36 25 ARG E N 1
ATOM 6060 C CA . ARG E 1 25 ? 86.457 -35.892 -24.676 1.00 49.40 25 ARG E CA 1
ATOM 6061 C C . ARG E 1 25 ? 87.056 -36.084 -26.048 1.00 50.85 25 ARG E C 1
ATOM 6062 O O . ARG E 1 25 ? 87.025 -37.176 -26.591 1.00 52.71 25 ARG E O 1
ATOM 6070 N N . ASP E 1 26 ? 87.658 -35.032 -26.585 1.00 51.73 26 ASP E N 1
ATOM 6071 C CA . ASP E 1 26 ? 88.057 -35.026 -27.987 1.00 55.57 26 ASP E CA 1
ATOM 6072 C C . ASP E 1 26 ? 88.998 -36.184 -28.340 1.00 63.22 26 ASP E C 1
ATOM 6073 O O . ASP E 1 26 ? 89.308 -36.411 -29.517 1.00 65.56 26 ASP E O 1
ATOM 6078 N N . SER E 1 27 ? 89.479 -36.889 -27.314 1.00 63.03 27 SER E N 1
ATOM 6079 C CA . SER E 1 27 ? 90.181 -38.162 -27.502 1.00 61.97 27 SER E CA 1
ATOM 6080 C C . SER E 1 27 ? 89.211 -39.328 -27.758 1.00 61.98 27 SER E C 1
ATOM 6081 O O . SER E 1 27 ? 89.384 -40.087 -28.718 1.00 59.63 27 SER E O 1
ATOM 6084 N N . VAL E 1 28 ? 88.189 -39.427 -26.896 1.00 61.78 28 VAL E N 1
ATOM 6085 C CA . VAL E 1 28 ? 87.165 -40.488 -26.905 1.00 59.41 28 VAL E CA 1
ATOM 6086 C C . VAL E 1 28 ? 86.277 -40.473 -28.142 1.00 60.99 28 VAL E C 1
ATOM 6087 O O . VAL E 1 28 ? 86.020 -41.516 -28.733 1.00 66.79 28 VAL E O 1
ATOM 6091 N N . LEU E 1 29 ? 85.800 -39.288 -28.515 1.00 58.08 29 LEU E N 1
ATOM 6092 C CA . LEU E 1 29 ? 84.946 -39.112 -29.682 1.00 53.93 29 LEU E CA 1
ATOM 6093 C C . LEU E 1 29 ? 85.740 -39.155 -30.985 1.00 61.23 29 LEU E C 1
ATOM 6094 O O . LEU E 1 29 ? 85.186 -39.002 -32.063 1.00 61.76 29 LEU E O 1
ATOM 6099 N N . ASP E 1 30 ? 87.056 -39.257 -30.896 1.00 68.17 30 ASP E N 1
ATOM 6100 C CA . ASP E 1 30 ? 87.821 -39.726 -32.049 1.00 70.64 30 ASP E CA 1
ATOM 6101 C C . ASP E 1 30 ? 88.124 -41.233 -31.955 1.00 71.06 30 ASP E C 1
ATOM 6102 O O . ASP E 1 30 ? 88.548 -41.847 -32.937 1.00 72.42 30 ASP E O 1
ATOM 6107 N N . ALA E 1 31 ? 87.893 -41.813 -30.772 1.00 71.25 31 ALA E N 1
ATOM 6108 C CA . ALA E 1 31 ? 88.055 -43.258 -30.529 1.00 73.16 31 ALA E CA 1
ATOM 6109 C C . ALA E 1 31 ? 86.713 -43.970 -30.587 1.00 70.71 31 ALA E C 1
ATOM 6110 O O . ALA E 1 31 ? 86.614 -45.183 -30.388 1.00 71.24 31 ALA E O 1
ATOM 6112 N N . MET E 1 32 ? 85.677 -43.164 -30.762 1.00 69.76 32 MET E N 1
ATOM 6113 C CA . MET E 1 32 ? 84.397 -43.611 -31.255 1.00 67.06 32 MET E CA 1
ATOM 6114 C C . MET E 1 32 ? 84.441 -43.635 -32.781 1.00 70.30 32 MET E C 1
ATOM 6115 O O . MET E 1 32 ? 84.017 -44.595 -33.404 1.00 77.41 32 MET E O 1
ATOM 6120 N N . ARG E 1 33 ? 84.995 -42.591 -33.385 1.00 69.11 33 ARG E N 1
ATOM 6121 C CA . ARG E 1 33 ? 85.099 -42.538 -34.840 1.00 70.36 33 ARG E CA 1
ATOM 6122 C C . ARG E 1 33 ? 85.926 -43.701 -35.373 1.00 72.71 33 ARG E C 1
ATOM 6123 O O . ARG E 1 33 ? 85.757 -44.120 -36.508 1.00 73.73 33 ARG E O 1
ATOM 6131 N N . ASP E 1 34 ? 86.823 -44.213 -34.536 1.00 77.73 34 ASP E N 1
ATOM 6132 C CA . ASP E 1 34 ? 87.749 -45.284 -34.924 1.00 84.44 34 ASP E CA 1
ATOM 6133 C C . ASP E 1 34 ? 87.161 -46.706 -34.858 1.00 81.84 34 ASP E C 1
ATOM 6134 O O . ASP E 1 34 ? 87.509 -47.570 -35.669 1.00 84.37 34 ASP E O 1
ATOM 6139 N N . LEU E 1 35 ? 86.297 -46.962 -33.884 1.00 77.42 35 LEU E N 1
ATOM 6140 C CA . LEU E 1 35 ? 85.676 -48.276 -33.784 1.00 82.39 35 LEU E CA 1
ATOM 6141 C C . LEU E 1 35 ? 84.712 -48.501 -34.952 1.00 90.81 35 LEU E C 1
ATOM 6142 O O . LEU E 1 35 ? 84.626 -49.605 -35.514 1.00 94.11 35 LEU E O 1
ATOM 6147 N N . LEU E 1 36 ? 83.994 -47.436 -35.304 1.00 87.39 36 LEU E N 1
ATOM 6148 C CA . LEU E 1 36 ? 82.977 -47.472 -36.349 1.00 83.69 36 LEU E CA 1
ATOM 6149 C C . LEU E 1 36 ? 83.419 -47.011 -37.756 1.00 85.88 36 LEU E C 1
ATOM 6150 O O . LEU E 1 36 ? 82.584 -46.843 -38.635 1.00 89.40 36 LEU E O 1
ATOM 6155 N N . LEU E 1 37 ? 84.704 -46.748 -37.975 1.00 86.65 37 LEU E N 1
ATOM 6156 C CA . LEU E 1 37 ? 85.173 -46.674 -39.363 1.00 89.45 37 LEU E CA 1
ATOM 6157 C C . LEU E 1 37 ? 85.047 -48.099 -39.927 1.00 94.21 37 LEU E C 1
ATOM 6158 O O . LEU E 1 37 ? 84.844 -48.295 -41.129 1.00 96.53 37 LEU E O 1
ATOM 6163 N N . THR E 1 38 ? 85.190 -49.089 -39.045 1.00 90.99 38 THR E N 1
ATOM 6164 C CA . THR E 1 38 ? 85.045 -50.501 -39.408 1.00 92.81 38 THR E CA 1
ATOM 6165 C C . THR E 1 38 ? 83.717 -51.236 -39.055 1.00 93.79 38 THR E C 1
ATOM 6166 O O . THR E 1 38 ? 83.550 -52.417 -39.400 1.00 96.17 38 THR E O 1
ATOM 6170 N N . ARG E 1 39 ? 82.783 -50.568 -38.376 1.00 87.66 39 ARG E N 1
ATOM 6171 C CA . ARG E 1 39 ? 81.654 -51.283 -37.759 1.00 88.16 39 ARG E CA 1
ATOM 6172 C C . ARG E 1 39 ? 80.344 -50.457 -37.616 1.00 91.96 39 ARG E C 1
ATOM 6173 O O . ARG E 1 39 ? 80.294 -49.300 -38.025 1.00 91.30 39 ARG E O 1
ATOM 6181 N N . ASP E 1 40 ? 79.286 -51.057 -37.054 1.00 90.01 40 ASP E N 1
ATOM 6182 C CA . ASP E 1 40 ? 78.003 -50.355 -36.859 1.00 85.35 40 ASP E CA 1
ATOM 6183 C C . ASP E 1 40 ? 77.669 -50.167 -35.387 1.00 80.82 40 ASP E C 1
ATOM 6184 O O . ASP E 1 40 ? 77.969 -51.012 -34.547 1.00 78.08 40 ASP E O 1
ATOM 6189 N N . TRP E 1 41 ? 76.985 -49.065 -35.115 1.00 82.55 41 TRP E N 1
ATOM 6190 C CA . TRP E 1 41 ? 76.749 -48.549 -33.766 1.00 87.67 41 TRP E CA 1
ATOM 6191 C C . TRP E 1 41 ? 75.934 -49.437 -32.776 1.00 87.30 41 TRP E C 1
ATOM 6192 O O . TRP E 1 41 ? 75.868 -49.132 -31.585 1.00 88.68 41 TRP E O 1
ATOM 6203 N N . SER E 1 42 ? 75.324 -50.526 -33.233 1.00 87.22 42 SER E N 1
ATOM 6204 C CA . SER E 1 42 ? 74.749 -51.480 -32.276 1.00 88.52 42 SER E CA 1
ATOM 6205 C C . SER E 1 42 ? 75.892 -52.303 -31.658 1.00 88.33 42 SER E C 1
ATOM 6206 O O . SER E 1 42 ? 75.745 -52.913 -30.590 1.00 83.57 42 SER E O 1
ATOM 6209 N N . ALA E 1 43 ? 77.043 -52.250 -32.333 1.00 86.17 43 ALA E N 1
ATOM 6210 C CA . ALA E 1 43 ? 78.221 -53.082 -32.072 1.00 87.25 43 ALA E CA 1
ATOM 6211 C C . ALA E 1 43 ? 79.183 -52.481 -31.028 1.00 89.62 43 ALA E C 1
ATOM 6212 O O . ALA E 1 43 ? 80.327 -52.935 -30.870 1.00 89.71 43 ALA E O 1
ATOM 6214 N N . ILE E 1 44 ? 78.722 -51.427 -30.361 1.00 87.39 44 ILE E N 1
ATOM 6215 C CA . ILE E 1 44 ? 79.565 -50.598 -29.516 1.00 84.11 44 ILE E CA 1
ATOM 6216 C C . ILE E 1 44 ? 78.892 -50.215 -28.172 1.00 85.59 44 ILE E C 1
ATOM 6217 O O . ILE E 1 44 ? 77.708 -49.892 -28.124 1.00 86.34 44 ILE E O 1
ATOM 6222 N N . THR E 1 45 ? 79.663 -50.242 -27.087 1.00 86.10 45 THR E N 1
ATOM 6223 C CA . THR E 1 45 ? 79.152 -49.981 -25.733 1.00 85.51 45 THR E CA 1
ATOM 6224 C C . THR E 1 45 ? 79.931 -48.857 -25.004 1.00 92.31 45 THR E C 1
ATOM 6225 O O . THR E 1 45 ? 80.775 -48.164 -25.596 1.00 87.10 45 THR E O 1
ATOM 6229 N N . LEU E 1 46 ? 79.627 -48.665 -23.719 1.00 93.25 46 LEU E N 1
ATOM 6230 C CA . LEU E 1 46 ? 80.492 -47.881 -22.841 1.00 86.88 46 LEU E CA 1
ATOM 6231 C C . LEU E 1 46 ? 81.807 -48.628 -22.709 1.00 89.20 46 LEU E C 1
ATOM 6232 O O . LEU E 1 46 ? 82.884 -48.099 -22.998 1.00 87.12 46 LEU E O 1
ATOM 6237 N N . SER E 1 47 ? 81.693 -49.880 -22.280 1.00 88.07 47 SER E N 1
ATOM 6238 C CA . SER E 1 47 ? 82.835 -50.768 -22.183 1.00 85.66 47 SER E CA 1
ATOM 6239 C C . SER E 1 47 ? 83.632 -50.868 -23.498 1.00 87.04 47 SER E C 1
ATOM 6240 O O . SER E 1 47 ? 84.847 -50.703 -23.491 1.00 87.84 47 SER E O 1
ATOM 6243 N N . ASP E 1 48 ? 82.960 -51.107 -24.623 1.00 90.84 48 ASP E N 1
ATOM 6244 C CA . ASP E 1 48 ? 83.654 -51.214 -25.924 1.00 91.06 48 ASP E CA 1
ATOM 6245 C C . ASP E 1 48 ? 84.357 -49.905 -26.387 1.00 84.13 48 ASP E C 1
ATOM 6246 O O . ASP E 1 48 ? 85.315 -49.973 -27.164 1.00 80.07 48 ASP E O 1
ATOM 6251 N N . VAL E 1 49 ? 83.873 -48.732 -25.948 1.00 85.76 49 VAL E N 1
ATOM 6252 C CA . VAL E 1 49 ? 84.586 -47.445 -26.183 1.00 92.59 49 VAL E CA 1
ATOM 6253 C C . VAL E 1 49 ? 85.726 -47.123 -25.201 1.00 88.89 49 VAL E C 1
ATOM 6254 O O . VAL E 1 49 ? 86.826 -46.723 -25.617 1.00 83.70 49 VAL E O 1
ATOM 6258 N N . ALA E 1 50 ? 85.431 -47.270 -23.904 1.00 88.36 50 ALA E N 1
ATOM 6259 C CA . ALA E 1 50 ? 86.388 -47.023 -22.819 1.00 84.29 50 ALA E CA 1
ATOM 6260 C C . ALA E 1 50 ? 87.704 -47.782 -23.051 1.00 82.66 50 ALA E C 1
ATOM 6261 O O . ALA E 1 50 ? 88.760 -47.183 -23.258 1.00 78.05 50 ALA E O 1
ATOM 6263 N N . ARG E 1 51 ? 87.604 -49.107 -23.044 1.00 84.43 51 ARG E N 1
ATOM 6264 C CA . ARG E 1 51 ? 88.711 -50.013 -23.318 1.00 82.03 51 ARG E CA 1
ATOM 6265 C C . ARG E 1 51 ? 89.515 -49.635 -24.580 1.00 79.16 51 ARG E C 1
ATOM 6266 O O . ARG E 1 51 ? 90.714 -49.902 -24.659 1.00 75.33 51 ARG E O 1
ATOM 6274 N N . ALA E 1 52 ? 88.852 -49.053 -25.578 1.00 78.51 52 ALA E N 1
ATOM 6275 C CA . ALA E 1 52 ? 89.509 -48.778 -26.858 1.00 77.24 52 ALA E CA 1
ATOM 6276 C C . ALA E 1 52 ? 90.032 -47.353 -27.107 1.00 76.08 52 ALA E C 1
ATOM 6277 O O . ALA E 1 52 ? 90.614 -47.100 -28.164 1.00 75.01 52 ALA E O 1
ATOM 6279 N N . ALA E 1 53 ? 89.783 -46.415 -26.192 1.00 75.89 53 ALA E N 1
ATOM 6280 C CA . ALA E 1 53 ? 90.532 -45.135 -26.186 1.00 78.35 53 ALA E CA 1
ATOM 6281 C C . ALA E 1 53 ? 91.652 -45.032 -25.128 1.00 74.81 53 ALA E C 1
ATOM 6282 O O . ALA E 1 53 ? 92.406 -44.049 -25.105 1.00 66.54 53 ALA E O 1
ATOM 6284 N N . GLY E 1 54 ? 91.781 -46.068 -24.296 1.00 74.14 54 GLY E N 1
ATOM 6285 C CA . GLY E 1 54 ? 92.545 -45.981 -23.063 1.00 67.00 54 GLY E CA 1
ATOM 6286 C C . GLY E 1 54 ? 91.932 -45.154 -21.937 1.00 68.79 54 GLY E C 1
ATOM 6287 O O . GLY E 1 54 ? 92.492 -44.119 -21.576 1.00 71.92 54 GLY E O 1
ATOM 6288 N N . ILE E 1 55 ? 90.761 -45.552 -21.431 1.00 66.54 55 ILE E N 1
ATOM 6289 C CA . ILE E 1 55 ? 90.084 -44.809 -20.355 1.00 65.88 55 ILE E CA 1
ATOM 6290 C C . ILE E 1 55 ? 89.260 -45.715 -19.415 1.00 65.71 55 ILE E C 1
ATOM 6291 O O . ILE E 1 55 ? 88.912 -46.832 -19.786 1.00 71.24 55 ILE E O 1
ATOM 6296 N N . SER E 1 56 ? 88.943 -45.241 -18.208 1.00 63.27 56 SER E N 1
ATOM 6297 C CA . SER E 1 56 ? 88.127 -46.022 -17.256 1.00 71.90 56 SER E CA 1
ATOM 6298 C C . SER E 1 56 ? 86.644 -46.182 -17.654 1.00 81.38 56 SER E C 1
ATOM 6299 O O . SER E 1 56 ? 86.061 -45.269 -18.253 1.00 84.68 56 SER E O 1
ATOM 6302 N N . ARG E 1 57 ? 86.019 -47.318 -17.319 1.00 82.78 57 ARG E N 1
ATOM 6303 C CA . ARG E 1 57 ? 84.578 -47.473 -17.606 1.00 86.86 57 ARG E CA 1
ATOM 6304 C C . ARG E 1 57 ? 83.756 -46.586 -16.688 1.00 83.64 57 ARG E C 1
ATOM 6305 O O . ARG E 1 57 ? 82.749 -46.015 -17.105 1.00 84.85 57 ARG E O 1
ATOM 6313 N N . GLN E 1 58 ? 84.179 -46.474 -15.435 1.00 82.27 58 GLN E N 1
ATOM 6314 C CA . GLN E 1 58 ? 83.504 -45.562 -14.526 1.00 83.61 58 GLN E CA 1
ATOM 6315 C C . GLN E 1 58 ? 83.887 -44.109 -14.872 1.00 81.11 58 GLN E C 1
ATOM 6316 O O . GLN E 1 58 ? 83.282 -43.173 -14.357 1.00 78.01 58 GLN E O 1
ATOM 6322 N N . THR E 1 59 ? 84.890 -43.924 -15.738 1.00 79.53 59 THR E N 1
ATOM 6323 C CA . THR E 1 59 ? 85.226 -42.582 -16.248 1.00 77.80 59 THR E CA 1
ATOM 6324 C C . THR E 1 59 ? 84.326 -42.045 -17.352 1.00 79.59 59 THR E C 1
ATOM 6325 O O . THR E 1 59 ? 83.815 -40.930 -17.239 1.00 82.87 59 THR E O 1
ATOM 6329 N N . ILE E 1 60 ? 84.130 -42.820 -18.418 1.00 80.51 60 ILE E N 1
ATOM 6330 C CA . ILE E 1 60 ? 83.404 -42.298 -19.583 1.00 82.44 60 ILE E CA 1
ATOM 6331 C C . ILE E 1 60 ? 81.900 -42.069 -19.276 1.00 80.77 60 ILE E C 1
ATOM 6332 O O . ILE E 1 60 ? 81.204 -41.332 -19.992 1.00 74.37 60 ILE E O 1
ATOM 6337 N N . TYR E 1 61 ? 81.440 -42.692 -18.184 1.00 82.58 61 TYR E N 1
ATOM 6338 C CA . TYR E 1 61 ? 80.141 -42.426 -17.554 1.00 79.63 61 TYR E CA 1
ATOM 6339 C C . TYR E 1 61 ? 80.087 -41.005 -16.981 1.00 77.79 61 TYR E C 1
ATOM 6340 O O . TYR E 1 61 ? 79.036 -40.366 -16.970 1.00 80.10 61 TYR E O 1
ATOM 6349 N N . ASN E 1 62 ? 81.219 -40.526 -16.474 1.00 75.76 62 ASN E N 1
ATOM 6350 C CA . ASN E 1 62 ? 81.272 -39.217 -15.828 1.00 72.46 62 ASN E CA 1
ATOM 6351 C C . ASN E 1 62 ? 81.381 -38.049 -16.794 1.00 70.52 62 ASN E C 1
ATOM 6352 O O . ASN E 1 62 ? 80.803 -36.990 -16.561 1.00 70.66 62 ASN E O 1
ATOM 6357 N N . GLU E 1 63 ? 82.127 -38.230 -17.873 1.00 68.01 63 GLU E N 1
ATOM 6358 C CA . GLU E 1 63 ? 82.231 -37.167 -18.854 1.00 68.45 63 GLU E CA 1
ATOM 6359 C C . GLU E 1 63 ? 80.979 -37.127 -19.731 1.00 72.42 63 GLU E C 1
ATOM 6360 O O . GLU E 1 63 ? 80.728 -36.141 -20.437 1.00 67.82 63 GLU E O 1
ATOM 6366 N N . PHE E 1 64 ? 80.189 -38.199 -19.661 1.00 77.48 64 PHE E N 1
ATOM 6367 C CA . PHE E 1 64 ? 79.044 -38.397 -20.557 1.00 75.71 64 PHE E CA 1
ATOM 6368 C C . PHE E 1 64 ? 77.701 -38.711 -19.843 1.00 78.12 64 PHE E C 1
ATOM 6369 O O . PHE E 1 64 ? 76.729 -37.965 -19.978 1.00 77.34 64 PHE E O 1
ATOM 6377 N N . GLY E 1 65 ? 77.664 -39.811 -19.091 1.00 82.68 65 GLY E N 1
ATOM 6378 C CA . GLY E 1 65 ? 76.483 -40.241 -18.341 1.00 88.28 65 GLY E CA 1
ATOM 6379 C C . GLY E 1 65 ? 75.753 -41.484 -18.852 1.00 88.39 65 GLY E C 1
ATOM 6380 O O . GLY E 1 65 ? 75.052 -42.164 -18.087 1.00 85.31 65 GLY E O 1
ATOM 6381 N N . SER E 1 66 ? 75.958 -41.801 -20.129 1.00 87.77 66 SER E N 1
ATOM 6382 C CA . SER E 1 66 ? 75.321 -42.942 -20.781 1.00 85.30 66 SER E CA 1
ATOM 6383 C C . SER E 1 66 ? 75.943 -43.199 -22.150 1.00 84.22 66 SER E C 1
ATOM 6384 O O . SER E 1 66 ? 76.941 -42.576 -22.517 1.00 81.15 66 SER E O 1
ATOM 6387 N N . ARG E 1 67 ? 75.353 -44.128 -22.899 1.00 85.90 67 ARG E N 1
ATOM 6388 C CA . ARG E 1 67 ? 75.720 -44.335 -24.300 1.00 83.51 67 ARG E CA 1
ATOM 6389 C C . ARG E 1 67 ? 75.000 -43.284 -25.164 1.00 80.77 67 ARG E C 1
ATOM 6390 O O . ARG E 1 67 ? 75.379 -43.015 -26.315 1.00 74.57 67 ARG E O 1
ATOM 6398 N N . GLN E 1 68 ? 73.958 -42.699 -24.575 1.00 81.80 68 GLN E N 1
ATOM 6399 C CA . GLN E 1 68 ? 73.168 -41.633 -25.188 1.00 82.94 68 GLN E CA 1
ATOM 6400 C C . GLN E 1 68 ? 73.824 -40.257 -25.059 1.00 83.68 68 GLN E C 1
ATOM 6401 O O . GLN E 1 68 ? 73.685 -39.413 -25.950 1.00 80.95 68 GLN E O 1
ATOM 6407 N N . GLY E 1 69 ? 74.509 -40.025 -23.937 1.00 86.04 69 GLY E N 1
ATOM 6408 C CA . GLY E 1 69 ? 75.205 -38.768 -23.699 1.00 81.62 69 GLY E CA 1
ATOM 6409 C C . GLY E 1 69 ? 76.457 -38.730 -24.547 1.00 75.84 69 GLY E C 1
ATOM 6410 O O . GLY E 1 69 ? 76.978 -37.652 -24.880 1.00 71.00 69 GLY E O 1
ATOM 6411 N N . LEU E 1 70 ? 76.908 -39.939 -24.894 1.00 76.88 70 LEU E N 1
ATOM 6412 C CA . LEU E 1 70 ? 78.074 -40.204 -25.743 1.00 75.18 70 LEU E CA 1
ATOM 6413 C C . LEU E 1 70 ? 77.752 -39.916 -27.214 1.00 72.60 70 LEU E C 1
ATOM 6414 O O . LEU E 1 70 ? 78.609 -39.462 -27.985 1.00 65.58 70 LEU E O 1
ATOM 6419 N N . ALA E 1 71 ? 76.508 -40.198 -27.594 1.00 78.33 71 ALA E N 1
ATOM 6420 C CA . ALA E 1 71 ? 75.999 -39.884 -28.931 1.00 77.18 71 ALA E CA 1
ATOM 6421 C C . ALA E 1 71 ? 75.732 -38.378 -29.129 1.00 72.93 71 ALA E C 1
ATOM 6422 O O . ALA E 1 71 ? 76.225 -37.756 -30.080 1.00 65.73 71 ALA E O 1
ATOM 6424 N N . GLN E 1 72 ? 74.958 -37.808 -28.206 1.00 75.70 72 GLN E N 1
ATOM 6425 C CA . GLN E 1 72 ? 74.655 -36.382 -28.174 1.00 72.79 72 GLN E CA 1
ATOM 6426 C C . GLN E 1 72 ? 75.957 -35.599 -28.153 1.00 74.32 72 GLN E C 1
ATOM 6427 O O . GLN E 1 72 ? 75.995 -34.443 -28.584 1.00 74.72 72 GLN E O 1
ATOM 6433 N N . GLY E 1 73 ? 77.016 -36.244 -27.649 1.00 73.77 73 GLY E N 1
ATOM 6434 C CA . GLY E 1 73 ? 78.362 -35.691 -27.644 1.00 69.82 73 GLY E CA 1
ATOM 6435 C C . GLY E 1 73 ? 79.038 -35.658 -29.012 1.00 69.01 73 GLY E C 1
ATOM 6436 O O . GLY E 1 73 ? 79.562 -34.619 -29.428 1.00 67.06 73 GLY E O 1
ATOM 6437 N N . TYR E 1 74 ? 79.024 -36.789 -29.715 1.00 66.81 74 TYR E N 1
ATOM 6438 C CA . TYR E 1 74 ? 79.585 -36.854 -31.063 1.00 64.08 74 TYR E CA 1
ATOM 6439 C C . TYR E 1 74 ? 78.853 -35.850 -31.978 1.00 68.76 74 TYR E C 1
ATOM 6440 O O . TYR E 1 74 ? 79.450 -35.227 -32.867 1.00 67.85 74 TYR E O 1
ATOM 6449 N N . ALA E 1 75 ? 77.554 -35.693 -31.734 1.00 69.52 75 ALA E N 1
ATOM 6450 C CA . ALA E 1 75 ? 76.707 -34.809 -32.532 1.00 67.08 75 ALA E CA 1
ATOM 6451 C C . ALA E 1 75 ? 77.047 -33.340 -32.342 1.00 68.39 75 ALA E C 1
ATOM 6452 O O . ALA E 1 75 ? 77.370 -32.633 -33.298 1.00 66.59 75 ALA E O 1
ATOM 6454 N N . LEU E 1 76 ? 76.969 -32.899 -31.091 1.00 70.50 76 LEU E N 1
ATOM 6455 C CA . LEU E 1 76 ? 77.357 -31.549 -30.705 1.00 75.92 76 LEU E CA 1
ATOM 6456 C C . LEU E 1 76 ? 78.776 -31.192 -31.214 1.00 79.30 76 LEU E C 1
ATOM 6457 O O . LEU E 1 76 ? 79.035 -30.040 -31.597 1.00 80.62 76 LEU E O 1
ATOM 6462 N N . ARG E 1 77 ? 79.687 -32.168 -31.221 1.00 73.16 77 ARG E N 1
ATOM 6463 C CA . ARG E 1 77 ? 81.003 -31.963 -31.830 1.00 73.94 77 ARG E CA 1
ATOM 6464 C C . ARG E 1 77 ? 80.910 -31.820 -33.356 1.00 75.60 77 ARG E C 1
ATOM 6465 O O . ARG E 1 77 ? 81.297 -30.786 -33.917 1.00 77.04 77 ARG E O 1
ATOM 6473 N N . LEU E 1 78 ? 80.359 -32.844 -34.014 1.00 75.57 78 LEU E N 1
ATOM 6474 C CA . LEU E 1 78 ? 80.334 -32.897 -35.477 1.00 75.07 78 LEU E CA 1
ATOM 6475 C C . LEU E 1 78 ? 79.549 -31.718 -36.027 1.00 72.95 78 LEU E C 1
ATOM 6476 O O . LEU E 1 78 ? 79.722 -31.308 -37.183 1.00 71.21 78 LEU E O 1
ATOM 6481 N N . ALA E 1 79 ? 78.687 -31.175 -35.178 1.00 70.55 79 ALA E N 1
ATOM 6482 C CA . ALA E 1 79 ? 77.948 -29.983 -35.528 1.00 74.76 79 ALA E CA 1
ATOM 6483 C C . ALA E 1 79 ? 78.966 -28.902 -35.779 1.00 77.64 79 ALA E C 1
ATOM 6484 O O . ALA E 1 79 ? 79.090 -28.380 -36.886 1.00 79.99 79 ALA E O 1
ATOM 6486 N N . ASP E 1 80 ? 79.739 -28.619 -34.744 1.00 75.74 80 ASP E N 1
ATOM 6487 C CA . ASP E 1 80 ? 80.638 -27.499 -34.772 1.00 76.38 80 ASP E CA 1
ATOM 6488 C C . ASP E 1 80 ? 81.591 -27.632 -35.946 1.00 78.32 80 ASP E C 1
ATOM 6489 O O . ASP E 1 80 ? 81.605 -26.767 -36.818 1.00 79.44 80 ASP E O 1
ATOM 6494 N N . ARG E 1 81 ? 82.317 -28.746 -36.021 1.00 77.47 81 ARG E N 1
ATOM 6495 C CA . ARG E 1 81 ? 83.302 -28.934 -37.086 1.00 80.52 81 ARG E CA 1
ATOM 6496 C C . ARG E 1 81 ? 82.653 -28.754 -38.460 1.00 82.33 81 ARG E C 1
ATOM 6497 O O . ARG E 1 81 ? 83.340 -28.526 -39.454 1.00 85.48 81 ARG E O 1
ATOM 6505 N N . LEU E 1 82 ? 81.327 -28.871 -38.502 1.00 83.69 82 LEU E N 1
ATOM 6506 C CA . LEU E 1 82 ? 80.540 -28.624 -39.719 1.00 85.32 82 LEU E CA 1
ATOM 6507 C C . LEU E 1 82 ? 80.148 -27.166 -40.036 1.00 83.33 82 LEU E C 1
ATOM 6508 O O . LEU E 1 82 ? 80.230 -26.742 -41.190 1.00 81.97 82 LEU E O 1
ATOM 6513 N N . VAL E 1 83 ? 79.711 -26.411 -39.027 1.00 82.98 83 VAL E N 1
ATOM 6514 C CA . VAL E 1 83 ? 79.288 -25.017 -39.233 1.00 87.62 83 VAL E CA 1
ATOM 6515 C C . VAL E 1 83 ? 80.500 -24.111 -39.392 1.00 99.38 83 VAL E C 1
ATOM 6516 O O . VAL E 1 83 ? 80.398 -23.011 -39.952 1.00 105.31 83 VAL E O 1
ATOM 6520 N N . ASP E 1 84 ? 81.646 -24.584 -38.894 1.00 96.48 84 ASP E N 1
ATOM 6521 C CA . ASP E 1 84 ? 82.908 -23.862 -39.030 1.00 93.04 84 ASP E CA 1
ATOM 6522 C C . ASP E 1 84 ? 83.425 -23.979 -40.469 1.00 96.66 84 ASP E C 1
ATOM 6523 O O . ASP E 1 84 ? 83.925 -23.002 -41.025 1.00 102.23 84 ASP E O 1
ATOM 6528 N N . ASN E 1 85 ? 83.249 -25.158 -41.077 1.00 94.67 85 ASN E N 1
ATOM 6529 C CA . ASN E 1 85 ? 83.725 -25.442 -42.442 1.00 99.13 85 ASN E CA 1
ATOM 6530 C C . ASN E 1 85 ? 83.148 -24.475 -43.504 1.00 103.15 85 ASN E C 1
ATOM 6531 O O . ASN E 1 85 ? 83.602 -24.439 -44.656 1.00 103.07 85 ASN E O 1
ATOM 6536 N N . VAL E 1 86 ? 82.138 -23.706 -43.100 1.00 104.42 86 VAL E N 1
ATOM 6537 C CA . VAL E 1 86 ? 81.548 -22.659 -43.935 1.00 111.84 86 VAL E CA 1
ATOM 6538 C C . VAL E 1 86 ? 82.399 -21.389 -43.905 1.00 116.54 86 VAL E C 1
ATOM 6539 O O . VAL E 1 86 ? 82.536 -20.689 -44.910 1.00 118.61 86 VAL E O 1
ATOM 6543 N N . HIS E 1 87 ? 82.971 -21.109 -42.739 1.00 118.04 87 HIS E N 1
ATOM 6544 C CA . HIS E 1 87 ? 83.745 -19.894 -42.513 1.00 126.08 87 HIS E CA 1
ATOM 6545 C C . HIS E 1 87 ? 84.972 -19.803 -43.428 1.00 124.57 87 HIS E C 1
ATOM 6546 O O . HIS E 1 87 ? 85.405 -18.708 -43.798 1.00 122.74 87 HIS E O 1
ATOM 6553 N N . ALA E 1 88 ? 85.528 -20.957 -43.784 1.00 124.74 88 ALA E N 1
ATOM 6554 C CA . ALA E 1 88 ? 86.692 -21.008 -44.666 1.00 128.02 88 ALA E CA 1
ATOM 6555 C C . ALA E 1 88 ? 86.327 -20.719 -46.127 1.00 129.41 88 ALA E C 1
ATOM 6556 O O . ALA E 1 88 ? 86.950 -19.875 -46.780 1.00 126.47 88 ALA E O 1
ATOM 6558 N N . SER E 1 89 ? 85.308 -21.411 -46.630 1.00 129.24 89 SER E N 1
ATOM 6559 C CA . SER E 1 89 ? 84.899 -21.245 -48.022 1.00 130.24 89 SER E CA 1
ATOM 6560 C C . SER E 1 89 ? 83.907 -20.082 -48.233 1.00 133.84 89 SER E C 1
ATOM 6561 O O . SER E 1 89 ? 83.509 -19.799 -49.370 1.00 134.95 89 SER E O 1
ATOM 6564 N N . LEU E 1 90 ? 83.511 -19.417 -47.143 1.00 128.52 90 LEU E N 1
ATOM 6565 C CA . LEU E 1 90 ? 82.750 -18.159 -47.230 1.00 131.72 90 LEU E CA 1
ATOM 6566 C C . LEU E 1 90 ? 83.671 -16.971 -47.565 1.00 134.91 90 LEU E C 1
ATOM 6567 O O . LEU E 1 90 ? 83.379 -16.174 -48.467 1.00 132.09 90 LEU E O 1
ATOM 6572 N N . ASP E 1 91 ? 84.791 -16.878 -46.843 1.00 137.45 91 ASP E N 1
ATOM 6573 C CA . ASP E 1 91 ? 85.729 -15.755 -46.966 1.00 136.15 91 ASP E CA 1
ATOM 6574 C C . ASP E 1 91 ? 86.884 -16.051 -47.944 1.00 134.01 91 ASP E C 1
ATOM 6575 O O . ASP E 1 91 ? 87.746 -15.199 -48.179 1.00 131.44 91 ASP E O 1
ATOM 6580 N N . ALA E 1 92 ? 86.891 -17.263 -48.502 1.00 133.41 92 ALA E N 1
ATOM 6581 C CA . ALA E 1 92 ? 87.801 -17.630 -49.588 1.00 130.38 92 ALA E CA 1
ATOM 6582 C C . ALA E 1 92 ? 87.303 -17.044 -50.909 1.00 131.27 92 ALA E C 1
ATOM 6583 O O . ALA E 1 92 ? 88.070 -16.872 -51.856 1.00 128.13 92 ALA E O 1
ATOM 6585 N N . ASN E 1 93 ? 85.998 -16.784 -50.973 1.00 135.65 93 ASN E N 1
ATOM 6586 C CA . ASN E 1 93 ? 85.409 -15.972 -52.033 1.00 131.60 93 ASN E CA 1
ATOM 6587 C C . ASN E 1 93 ? 84.799 -14.710 -51.432 1.00 130.28 93 ASN E C 1
ATOM 6588 O O . ASN E 1 93 ? 83.771 -14.768 -50.759 1.00 127.14 93 ASN E O 1
ATOM 6593 N N . VAL E 1 94 ? 85.439 -13.572 -51.687 1.00 131.51 94 VAL E N 1
ATOM 6594 C CA . VAL E 1 94 ? 85.054 -12.305 -51.068 1.00 133.30 94 VAL E CA 1
ATOM 6595 C C . VAL E 1 94 ? 84.324 -11.385 -52.041 1.00 135.50 94 VAL E C 1
ATOM 6596 O O . VAL E 1 94 ? 84.829 -11.079 -53.123 1.00 135.58 94 VAL E O 1
ATOM 6600 N N . GLY E 1 95 ? 83.130 -10.951 -51.646 1.00 137.73 95 GLY E N 1
ATOM 6601 C CA . GLY E 1 95 ? 82.336 -10.032 -52.444 1.00 138.63 95 GLY E CA 1
ATOM 6602 C C . GLY E 1 95 ? 81.272 -10.693 -53.305 1.00 142.62 95 GLY E C 1
ATOM 6603 O O . GLY E 1 95 ? 80.289 -10.049 -53.678 1.00 145.28 95 GLY E O 1
ATOM 6604 N N . ASN E 1 96 ? 81.455 -11.978 -53.608 1.00 143.34 96 ASN E N 1
ATOM 6605 C CA . ASN E 1 96 ? 80.525 -12.714 -54.472 1.00 143.06 96 ASN E CA 1
ATOM 6606 C C . ASN E 1 96 ? 79.613 -13.673 -53.677 1.00 141.25 96 ASN E C 1
ATOM 6607 O O . ASN E 1 96 ? 80.072 -14.703 -53.175 1.00 137.19 96 ASN E O 1
ATOM 6612 N N . PHE E 1 97 ? 78.322 -13.337 -53.584 1.00 142.63 97 PHE E N 1
ATOM 6613 C CA . PHE E 1 97 ? 77.373 -14.083 -52.741 1.00 139.20 97 PHE E CA 1
ATOM 6614 C C . PHE E 1 97 ? 77.047 -15.501 -53.229 1.00 137.11 97 PHE E C 1
ATOM 6615 O O . PHE E 1 97 ? 77.141 -16.453 -52.454 1.00 133.39 97 PHE E O 1
ATOM 6623 N N . TYR E 1 98 ? 76.659 -15.644 -54.496 1.00 136.76 98 TYR E N 1
ATOM 6624 C CA . TYR E 1 98 ? 76.309 -16.962 -55.028 1.00 137.03 98 TYR E CA 1
ATOM 6625 C C . TYR E 1 98 ? 77.492 -17.937 -54.990 1.00 138.05 98 TYR E C 1
ATOM 6626 O O . TYR E 1 98 ? 77.311 -19.135 -54.741 1.00 137.91 98 TYR E O 1
ATOM 6635 N N . GLU E 1 99 ? 78.697 -17.428 -55.241 1.00 137.51 99 GLU E N 1
ATOM 6636 C CA . GLU E 1 99 ? 79.899 -18.262 -55.211 1.00 135.74 99 GLU E CA 1
ATOM 6637 C C . GLU E 1 99 ? 80.207 -18.739 -53.796 1.00 135.57 99 GLU E C 1
ATOM 6638 O O . GLU E 1 99 ? 80.724 -19.844 -53.595 1.00 132.23 99 GLU E O 1
ATOM 6644 N N . ALA E 1 100 ? 79.895 -17.886 -52.824 1.00 138.57 100 ALA E N 1
ATOM 6645 C CA . ALA E 1 100 ? 80.221 -18.139 -51.421 1.00 140.28 100 ALA E CA 1
ATOM 6646 C C . ALA E 1 100 ? 79.508 -19.365 -50.842 1.00 135.22 100 ALA E C 1
ATOM 6647 O O . ALA E 1 100 ? 80.152 -20.323 -50.391 1.00 129.32 100 ALA E O 1
ATOM 6649 N N . PHE E 1 101 ? 78.179 -19.327 -50.866 1.00 132.85 101 PHE E N 1
ATOM 6650 C CA . PHE E 1 101 ? 77.378 -20.403 -50.314 1.00 124.98 101 PHE E CA 1
ATOM 6651 C C . PHE E 1 101 ? 77.695 -21.668 -51.103 1.00 123.73 101 PHE E C 1
ATOM 6652 O O . PHE E 1 101 ? 77.836 -22.741 -50.526 1.00 122.13 101 PHE E O 1
ATOM 6660 N N . LEU E 1 102 ? 77.855 -21.510 -52.417 1.00 125.73 102 LEU E N 1
ATOM 6661 C CA . LEU E 1 102 ? 78.172 -22.610 -53.336 1.00 127.94 102 LEU E CA 1
ATOM 6662 C C . LEU E 1 102 ? 79.477 -23.365 -53.019 1.00 128.89 102 LEU E C 1
ATOM 6663 O O . LEU E 1 102 ? 79.543 -24.587 -53.175 1.00 123.04 102 LEU E O 1
ATOM 6668 N N . GLN E 1 103 ? 80.507 -22.632 -52.591 1.00 133.60 103 GLN E N 1
ATOM 6669 C CA . GLN E 1 103 ? 81.833 -23.201 -52.300 1.00 131.87 103 GLN E CA 1
ATOM 6670 C C . GLN E 1 103 ? 81.813 -24.130 -51.067 1.00 126.65 103 GLN E C 1
ATOM 6671 O O . GLN E 1 103 ? 82.340 -25.249 -51.105 1.00 120.69 103 GLN E O 1
ATOM 6677 N N . GLY E 1 104 ? 81.222 -23.645 -49.975 1.00 126.14 104 GLY E N 1
ATOM 6678 C CA . GLY E 1 104 ? 81.054 -24.420 -48.754 1.00 122.90 104 GLY E CA 1
ATOM 6679 C C . GLY E 1 104 ? 79.921 -25.441 -48.736 1.00 121.65 104 GLY E C 1
ATOM 6680 O O . GLY E 1 104 ? 80.122 -26.580 -48.305 1.00 116.22 104 GLY E O 1
ATOM 6681 N N . PHE E 1 105 ? 78.729 -25.034 -49.180 1.00 124.59 105 PHE E N 1
ATOM 6682 C CA . PHE E 1 105 ? 77.565 -25.933 -49.229 1.00 123.31 105 PHE E CA 1
ATOM 6683 C C . PHE E 1 105 ? 77.915 -27.211 -49.998 1.00 119.67 105 PHE E C 1
ATOM 6684 O O . PHE E 1 105 ? 77.376 -28.280 -49.718 1.00 117.39 105 PHE E O 1
ATOM 6692 N N . ARG E 1 106 ? 78.814 -27.094 -50.970 1.00 117.90 106 ARG E N 1
ATOM 6693 C CA . ARG E 1 106 ? 79.361 -28.265 -51.636 1.00 117.92 106 ARG E CA 1
ATOM 6694 C C . ARG E 1 106 ? 80.160 -29.077 -50.622 1.00 119.75 106 ARG E C 1
ATOM 6695 O O . ARG E 1 106 ? 79.974 -30.294 -50.483 1.00 116.37 106 ARG E O 1
ATOM 6703 N N . SER E 1 107 ? 81.050 -28.379 -49.916 1.00 122.29 107 SER E N 1
ATOM 6704 C CA . SER E 1 107 ? 81.915 -28.983 -48.906 1.00 120.60 107 SER E CA 1
ATOM 6705 C C . SER E 1 107 ? 81.097 -29.747 -47.870 1.00 116.91 107 SER E C 1
ATOM 6706 O O . SER E 1 107 ? 81.359 -30.925 -47.594 1.00 112.30 107 SER E O 1
ATOM 6709 N N . PHE E 1 108 ? 80.095 -29.068 -47.322 1.00 114.09 108 PHE E N 1
ATOM 6710 C CA . PHE E 1 108 ? 79.265 -29.632 -46.269 1.00 108.82 108 PHE E CA 1
ATOM 6711 C C . PHE E 1 108 ? 78.808 -31.042 -46.635 1.00 107.27 108 PHE E C 1
ATOM 6712 O O . PHE E 1 108 ? 78.993 -31.969 -45.853 1.00 106.03 108 PHE E O 1
ATOM 6720 N N . PHE E 1 109 ? 78.275 -31.212 -47.841 1.00 109.09 109 PHE E N 1
ATOM 6721 C CA . PHE E 1 109 ? 77.694 -32.491 -48.253 1.00 108.82 109 PHE E CA 1
ATOM 6722 C C . PHE E 1 109 ? 78.721 -33.618 -48.319 1.00 110.92 109 PHE E C 1
ATOM 6723 O O . PHE E 1 109 ? 78.462 -34.733 -47.849 1.00 107.83 109 PHE E O 1
ATOM 6731 N N . ALA E 1 110 ? 79.881 -33.328 -48.905 1.00 110.12 110 ALA E N 1
ATOM 6732 C CA . ALA E 1 110 ? 80.927 -34.331 -49.050 1.00 107.06 110 ALA E CA 1
ATOM 6733 C C . ALA E 1 110 ? 81.407 -34.799 -47.674 1.00 105.45 110 ALA E C 1
ATOM 6734 O O . ALA E 1 110 ? 81.503 -36.004 -47.409 1.00 97.64 110 ALA E O 1
ATOM 6736 N N . GLU E 1 111 ? 81.680 -33.828 -46.802 1.00 109.68 111 GLU E N 1
ATOM 6737 C CA . GLU E 1 111 ? 82.202 -34.074 -45.454 1.00 108.54 111 GLU E CA 1
ATOM 6738 C C . GLU E 1 111 ? 81.190 -34.834 -44.595 1.00 101.85 111 GLU E C 1
ATOM 6739 O O . GLU E 1 111 ? 81.547 -35.769 -43.864 1.00 94.94 111 GLU E O 1
ATOM 6745 N N . SER E 1 112 ? 79.927 -34.422 -44.711 1.00 105.20 112 SER E N 1
ATOM 6746 C CA . SER E 1 112 ? 78.830 -34.930 -43.877 1.00 101.34 112 SER E CA 1
ATOM 6747 C C . SER E 1 112 ? 78.262 -36.295 -44.296 1.00 94.60 112 SER E C 1
ATOM 6748 O O . SER E 1 112 ? 77.869 -37.095 -43.444 1.00 89.21 112 SER E O 1
ATOM 6751 N N . ALA E 1 113 ? 78.206 -36.562 -45.595 1.00 95.90 113 ALA E N 1
ATOM 6752 C CA . ALA E 1 113 ? 77.736 -37.865 -46.065 1.00 99.42 113 ALA E CA 1
ATOM 6753 C C . ALA E 1 113 ? 78.801 -38.943 -45.799 1.00 96.36 113 ALA E C 1
ATOM 6754 O O . ALA E 1 113 ? 78.498 -40.116 -45.499 1.00 85.93 113 ALA E O 1
ATOM 6756 N N . ALA E 1 114 ? 80.054 -38.510 -45.898 1.00 96.80 114 ALA E N 1
ATOM 6757 C CA . ALA E 1 114 ? 81.205 -39.379 -45.747 1.00 90.74 114 ALA E CA 1
ATOM 6758 C C . ALA E 1 114 ? 81.541 -39.651 -44.276 1.00 91.83 114 ALA E C 1
ATOM 6759 O O . ALA E 1 114 ? 82.225 -40.627 -43.965 1.00 92.80 114 ALA E O 1
ATOM 6761 N N . ASP E 1 115 ? 81.057 -38.799 -43.374 1.00 89.97 115 ASP E N 1
ATOM 6762 C CA . ASP E 1 115 ? 81.319 -38.968 -41.941 1.00 87.08 115 ASP E CA 1
ATOM 6763 C C . ASP E 1 115 ? 80.972 -40.369 -41.415 1.00 84.62 115 ASP E C 1
ATOM 6764 O O . ASP E 1 115 ? 79.882 -40.882 -41.665 1.00 82.73 115 ASP E O 1
ATOM 6769 N N . PRO E 1 116 ? 81.916 -40.986 -40.684 1.00 87.09 116 PRO E N 1
ATOM 6770 C CA . PRO E 1 116 ? 81.804 -42.353 -40.155 1.00 89.66 116 PRO E CA 1
ATOM 6771 C C . PRO E 1 116 ? 80.493 -42.719 -39.425 1.00 86.49 116 PRO E C 1
ATOM 6772 O O . PRO E 1 116 ? 80.112 -43.895 -39.479 1.00 85.99 116 PRO E O 1
ATOM 6776 N N . LEU E 1 117 ? 79.836 -41.776 -38.750 1.00 81.91 117 LEU E N 1
ATOM 6777 C CA . LEU E 1 117 ? 78.554 -42.088 -38.097 1.00 81.92 117 LEU E CA 1
ATOM 6778 C C . LEU E 1 117 ? 77.333 -42.040 -39.034 1.00 83.58 117 LEU E C 1
ATOM 6779 O O . LEU E 1 117 ? 76.442 -42.899 -38.971 1.00 82.08 117 LEU E O 1
ATOM 6784 N N . VAL E 1 118 ? 77.296 -41.022 -39.888 1.00 84.63 118 VAL E N 1
ATOM 6785 C CA . VAL E 1 118 ? 76.236 -40.879 -40.884 1.00 86.16 118 VAL E CA 1
ATOM 6786 C C . VAL E 1 118 ? 76.101 -42.147 -41.747 1.00 86.31 118 VAL E C 1
ATOM 6787 O O . VAL E 1 118 ? 74.991 -42.576 -42.078 1.00 85.89 118 VAL E O 1
ATOM 6791 N N . ILE E 1 119 ? 77.242 -42.745 -42.079 1.00 86.93 119 ILE E N 1
ATOM 6792 C CA . ILE E 1 119 ? 77.296 -44.042 -42.742 1.00 87.80 119 ILE E CA 1
ATOM 6793 C C . ILE E 1 119 ? 76.403 -45.056 -42.020 1.00 87.20 119 ILE E C 1
ATOM 6794 O O . ILE E 1 119 ? 75.816 -45.934 -42.650 1.00 88.08 119 ILE E O 1
ATOM 6799 N N . SER E 1 120 ? 76.297 -44.932 -40.700 1.00 84.06 120 SER E N 1
ATOM 6800 C CA . SER E 1 120 ? 75.613 -45.948 -39.902 1.00 85.17 120 SER E CA 1
ATOM 6801 C C . SER E 1 120 ? 74.086 -45.885 -39.946 1.00 88.06 120 SER E C 1
ATOM 6802 O O . SER E 1 120 ? 73.424 -46.914 -40.127 1.00 89.48 120 SER E O 1
ATOM 6805 N N . LEU E 1 121 ? 73.522 -44.695 -39.761 1.00 85.56 121 LEU E N 1
ATOM 6806 C CA . LEU E 1 121 ? 72.084 -44.546 -39.919 1.00 79.99 121 LEU E CA 1
ATOM 6807 C C . LEU E 1 121 ? 71.814 -44.891 -41.352 1.00 82.24 121 LEU E C 1
ATOM 6808 O O . LEU E 1 121 ? 71.157 -45.888 -41.658 1.00 82.87 121 LEU E O 1
ATOM 6813 N N . LEU E 1 122 ? 72.427 -44.097 -42.223 1.00 83.13 122 LEU E N 1
ATOM 6814 C CA . LEU E 1 122 ? 72.197 -44.158 -43.660 1.00 84.54 122 LEU E CA 1
ATOM 6815 C C . LEU E 1 122 ? 72.460 -45.540 -44.301 1.00 81.81 122 LEU E C 1
ATOM 6816 O O . LEU E 1 122 ? 71.555 -46.132 -44.878 1.00 80.87 122 LEU E O 1
ATOM 6821 N N . THR E 1 123 ? 73.677 -46.061 -44.177 1.00 83.50 123 THR E N 1
ATOM 6822 C CA . THR E 1 123 ? 74.054 -47.311 -44.861 1.00 87.37 123 THR E CA 1
ATOM 6823 C C . THR E 1 123 ? 74.010 -48.624 -44.039 1.00 84.66 123 THR E C 1
ATOM 6824 O O . THR E 1 123 ? 74.299 -49.705 -44.563 1.00 77.24 123 THR E O 1
ATOM 6828 N N . GLY E 1 124 ? 73.684 -48.524 -42.754 1.00 85.17 124 GLY E N 1
ATOM 6829 C CA . GLY E 1 124 ? 73.636 -49.688 -41.885 1.00 84.82 124 GLY E CA 1
ATOM 6830 C C . GLY E 1 124 ? 72.260 -50.106 -41.401 1.00 78.80 124 GLY E C 1
ATOM 6831 O O . GLY E 1 124 ? 71.249 -49.804 -42.026 1.00 78.56 124 GLY E O 1
ATOM 6832 N N . VAL E 1 125 ? 72.252 -50.789 -40.257 1.00 80.52 125 VAL E N 1
ATOM 6833 C CA . VAL E 1 125 ? 71.046 -51.213 -39.540 1.00 81.14 125 VAL E CA 1
ATOM 6834 C C . VAL E 1 125 ? 70.249 -50.035 -39.001 1.00 78.96 125 VAL E C 1
ATOM 6835 O O . VAL E 1 125 ? 70.743 -48.900 -38.945 1.00 76.87 125 VAL E O 1
ATOM 6839 N N . ALA E 1 126 ? 68.999 -50.312 -38.636 1.00 80.28 126 ALA E N 1
ATOM 6840 C CA . ALA E 1 126 ? 68.113 -49.299 -38.073 1.00 86.08 126 ALA E CA 1
ATOM 6841 C C . ALA E 1 126 ? 68.237 -49.182 -36.555 1.00 78.13 126 ALA E C 1
ATOM 6842 O O . ALA E 1 126 ? 68.182 -50.185 -35.826 1.00 74.21 126 ALA E O 1
ATOM 6844 N N . LYS E 1 127 ? 68.433 -47.945 -36.105 1.00 71.23 127 LYS E N 1
ATOM 6845 C CA . LYS E 1 127 ? 68.587 -47.633 -34.694 1.00 74.94 127 LYS E CA 1
ATOM 6846 C C . LYS E 1 127 ? 67.489 -46.708 -34.172 1.00 74.97 127 LYS E C 1
ATOM 6847 O O . LYS E 1 127 ? 67.301 -45.618 -34.697 1.00 74.76 127 LYS E O 1
ATOM 6853 N N . PRO E 1 128 ? 66.723 -47.167 -33.170 1.00 77.92 128 PRO E N 1
ATOM 6854 C CA . PRO E 1 128 ? 65.614 -46.391 -32.595 1.00 81.10 128 PRO E CA 1
ATOM 6855 C C . PRO E 1 128 ? 66.021 -45.101 -31.863 1.00 82.61 128 PRO E C 1
ATOM 6856 O O . PRO E 1 128 ? 65.465 -44.031 -32.119 1.00 82.72 128 PRO E O 1
ATOM 6860 N N . ASP E 1 129 ? 66.999 -45.199 -30.972 1.00 87.52 129 ASP E N 1
ATOM 6861 C CA . ASP E 1 129 ? 67.391 -44.057 -30.147 1.00 90.53 129 ASP E CA 1
ATOM 6862 C C . ASP E 1 129 ? 68.369 -43.169 -30.919 1.00 86.41 129 ASP E C 1
ATOM 6863 O O . ASP E 1 129 ? 68.678 -42.051 -30.506 1.00 85.39 129 ASP E O 1
ATOM 6868 N N . LEU E 1 130 ? 68.848 -43.693 -32.044 1.00 83.89 130 LEU E N 1
ATOM 6869 C CA . LEU E 1 130 ? 69.737 -42.968 -32.943 1.00 79.70 130 LEU E CA 1
ATOM 6870 C C . LEU E 1 130 ? 68.946 -42.034 -33.848 1.00 79.45 130 LEU E C 1
ATOM 6871 O O . LEU E 1 130 ? 69.492 -41.091 -34.414 1.00 79.23 130 LEU E O 1
ATOM 6876 N N . LEU E 1 131 ? 67.662 -42.321 -34.011 1.00 82.62 131 LEU E N 1
ATOM 6877 C CA . LEU E 1 131 ? 66.793 -41.448 -34.782 1.00 83.50 131 LEU E CA 1
ATOM 6878 C C . LEU E 1 131 ? 66.394 -40.288 -33.896 1.00 82.27 131 LEU E C 1
ATOM 6879 O O . LEU E 1 131 ? 66.350 -39.139 -34.335 1.00 82.63 131 LEU E O 1
ATOM 6884 N N . GLN E 1 132 ? 66.137 -40.614 -32.633 1.00 80.53 132 GLN E N 1
ATOM 6885 C CA . GLN E 1 132 ? 65.597 -39.687 -31.651 1.00 81.31 132 GLN E CA 1
ATOM 6886 C C . GLN E 1 132 ? 66.427 -38.412 -31.490 1.00 83.65 132 GLN E C 1
ATOM 6887 O O . GLN E 1 132 ? 65.942 -37.399 -30.970 1.00 80.72 132 GLN E O 1
ATOM 6893 N N . LEU E 1 133 ? 67.683 -38.484 -31.935 1.00 87.46 133 LEU E N 1
ATOM 6894 C CA . LEU E 1 133 ? 68.598 -37.337 -31.977 1.00 85.07 133 LEU E CA 1
ATOM 6895 C C . LEU E 1 133 ? 68.205 -36.331 -33.041 1.00 85.70 133 LEU E C 1
ATOM 6896 O O . LEU E 1 133 ? 68.019 -35.142 -32.761 1.00 85.90 133 LEU E O 1
ATOM 6901 N N . ILE E 1 134 ? 68.086 -36.826 -34.267 1.00 83.57 134 ILE E N 1
ATOM 6902 C CA . ILE E 1 134 ? 67.656 -36.008 -35.387 1.00 88.56 134 ILE E CA 1
ATOM 6903 C C . ILE E 1 134 ? 66.194 -35.519 -35.226 1.00 92.47 134 ILE E C 1
ATOM 6904 O O . ILE E 1 134 ? 65.788 -34.515 -35.830 1.00 94.42 134 ILE E O 1
ATOM 6909 N N . THR E 1 135 ? 65.403 -36.211 -34.410 1.00 85.22 135 THR E N 1
ATOM 6910 C CA . THR E 1 135 ? 63.997 -35.864 -34.334 1.00 79.64 135 THR E CA 1
ATOM 6911 C C . THR E 1 135 ? 63.452 -35.508 -32.952 1.00 82.68 135 THR E C 1
ATOM 6912 O O . THR E 1 135 ? 63.286 -34.331 -32.658 1.00 85.98 135 THR E O 1
ATOM 6916 N N . THR E 1 136 ? 63.195 -36.499 -32.098 1.00 82.12 136 THR E N 1
ATOM 6917 C CA . THR E 1 136 ? 62.367 -36.254 -30.900 1.00 84.29 136 THR E CA 1
ATOM 6918 C C . THR E 1 136 ? 62.889 -35.114 -30.037 1.00 83.91 136 THR E C 1
ATOM 6919 O O . THR E 1 136 ? 62.159 -34.158 -29.752 1.00 76.99 136 THR E O 1
ATOM 6923 N N . ASP E 1 137 ? 64.143 -35.229 -29.604 1.00 91.83 137 ASP E N 1
ATOM 6924 C CA . ASP E 1 137 ? 64.874 -34.053 -29.153 1.00 93.16 137 ASP E CA 1
ATOM 6925 C C . ASP E 1 137 ? 66.081 -33.824 -30.066 1.00 90.50 137 ASP E C 1
ATOM 6926 O O . ASP E 1 137 ? 67.148 -34.402 -29.870 1.00 86.27 137 ASP E O 1
ATOM 6931 N N . SER E 1 138 ? 65.909 -32.942 -31.044 1.00 92.08 138 SER E N 1
ATOM 6932 C CA . SER E 1 138 ? 67.013 -32.431 -31.842 1.00 91.52 138 SER E CA 1
ATOM 6933 C C . SER E 1 138 ? 67.358 -31.044 -31.328 1.00 93.95 138 SER E C 1
ATOM 6934 O O . SER E 1 138 ? 68.135 -30.326 -31.951 1.00 93.06 138 SER E O 1
ATOM 6937 N N . ALA E 1 139 ? 66.711 -30.651 -30.228 1.00 93.97 139 ALA E N 1
ATOM 6938 C CA . ALA E 1 139 ? 66.914 -29.335 -29.612 1.00 92.09 139 ALA E CA 1
ATOM 6939 C C . ALA E 1 139 ? 68.382 -28.881 -29.476 1.00 91.73 139 ALA E C 1
ATOM 6940 O O . ALA E 1 139 ? 68.684 -27.722 -29.771 1.00 90.41 139 ALA E O 1
ATOM 6942 N N . PRO E 1 140 ? 69.297 -29.785 -29.039 1.00 93.54 140 PRO E N 1
ATOM 6943 C CA . PRO E 1 140 ? 70.727 -29.429 -28.892 1.00 87.22 140 PRO E CA 1
ATOM 6944 C C . PRO E 1 140 ? 71.462 -28.973 -30.167 1.00 77.10 140 PRO E C 1
ATOM 6945 O O . PRO E 1 140 ? 72.094 -27.923 -30.168 1.00 75.10 140 PRO E O 1
ATOM 6949 N N . ILE E 1 141 ? 71.340 -29.744 -31.238 1.00 73.35 141 ILE E N 1
ATOM 6950 C CA . ILE E 1 141 ? 72.082 -29.512 -32.465 1.00 67.40 141 ILE E CA 1
ATOM 6951 C C . ILE E 1 141 ? 71.601 -28.279 -33.190 1.00 72.09 141 ILE E C 1
ATOM 6952 O O . ILE E 1 141 ? 72.359 -27.610 -33.873 1.00 73.37 141 ILE E O 1
ATOM 6957 N N . ILE E 1 142 ? 70.317 -27.993 -33.072 1.00 81.14 142 ILE E N 1
ATOM 6958 C CA . ILE E 1 142 ? 69.749 -26.864 -33.792 1.00 87.40 142 ILE E CA 1
ATOM 6959 C C . ILE E 1 142 ? 69.746 -25.590 -32.946 1.00 87.27 142 ILE E C 1
ATOM 6960 O O . ILE E 1 142 ? 69.459 -24.504 -33.452 1.00 88.83 142 ILE E O 1
ATOM 6965 N N . THR E 1 143 ? 70.035 -25.732 -31.655 1.00 85.32 143 THR E N 1
ATOM 6966 C CA . THR E 1 143 ? 70.377 -24.577 -30.823 1.00 88.46 143 THR E CA 1
ATOM 6967 C C . THR E 1 143 ? 71.875 -24.197 -30.978 1.00 89.19 143 THR E C 1
ATOM 6968 O O . THR E 1 143 ? 72.231 -23.026 -31.179 1.00 84.70 143 THR E O 1
ATOM 6972 N N . ARG E 1 144 ? 72.737 -25.212 -30.913 1.00 90.56 144 ARG E N 1
ATOM 6973 C CA . ARG E 1 144 ? 74.188 -25.027 -30.943 1.00 86.67 144 ARG E CA 1
ATOM 6974 C C . ARG E 1 144 ? 74.736 -24.722 -32.334 1.00 88.30 144 ARG E C 1
ATOM 6975 O O . ARG E 1 144 ? 75.610 -23.875 -32.478 1.00 95.92 144 ARG E O 1
ATOM 6983 N N . ALA E 1 145 ? 74.245 -25.417 -33.353 1.00 87.55 145 ALA E N 1
ATOM 6984 C CA . ALA E 1 145 ? 74.648 -25.109 -34.718 1.00 88.02 145 ALA E CA 1
ATOM 6985 C C . ALA E 1 145 ? 74.020 -23.793 -35.154 1.00 91.73 145 ALA E C 1
ATOM 6986 O O . ALA E 1 145 ? 74.505 -23.151 -36.079 1.00 96.72 145 ALA E O 1
ATOM 6988 N N . SER E 1 146 ? 72.927 -23.400 -34.504 1.00 90.09 146 SER E N 1
ATOM 6989 C CA . SER E 1 146 ? 72.278 -22.129 -34.822 1.00 93.21 146 SER E CA 1
ATOM 6990 C C . SER E 1 146 ? 72.975 -20.910 -34.219 1.00 92.51 146 SER E C 1
ATOM 6991 O O . SER E 1 146 ? 73.272 -19.947 -34.929 1.00 93.31 146 SER E O 1
ATOM 6994 N N . ALA E 1 147 ? 73.226 -20.962 -32.909 1.00 91.79 147 ALA E N 1
ATOM 6995 C CA . ALA E 1 147 ? 73.858 -19.851 -32.183 1.00 96.21 147 ALA E CA 1
ATOM 6996 C C . ALA E 1 147 ? 75.297 -19.645 -32.643 1.00 100.57 147 ALA E C 1
ATOM 6997 O O . ALA E 1 147 ? 75.800 -18.522 -32.651 1.00 99.86 147 ALA E O 1
ATOM 6999 N N . ARG E 1 148 ? 75.957 -20.753 -32.982 1.00 100.34 148 ARG E N 1
ATOM 7000 C CA . ARG E 1 148 ? 77.268 -20.761 -33.635 1.00 94.16 148 ARG E CA 1
ATOM 7001 C C . ARG E 1 148 ? 77.266 -20.041 -35.001 1.00 97.86 148 ARG E C 1
ATOM 7002 O O . ARG E 1 148 ? 77.884 -18.988 -35.149 1.00 98.24 148 ARG E O 1
ATOM 7010 N N . LEU E 1 149 ? 76.560 -20.593 -35.987 1.00 99.73 149 LEU E N 1
ATOM 7011 C CA . LEU E 1 149 ? 76.488 -19.983 -37.322 1.00 101.01 149 LEU E CA 1
ATOM 7012 C C . LEU E 1 149 ? 75.777 -18.623 -37.365 1.00 106.12 149 LEU E C 1
ATOM 7013 O O . LEU E 1 149 ? 75.795 -17.958 -38.400 1.00 110.08 149 LEU E O 1
ATOM 7018 N N . ALA E 1 150 ? 75.146 -18.212 -36.265 1.00 107.39 150 ALA E N 1
ATOM 7019 C CA . ALA E 1 150 ? 74.480 -16.899 -36.215 1.00 109.12 150 ALA E CA 1
ATOM 7020 C C . ALA E 1 150 ? 75.441 -15.689 -36.306 1.00 113.60 150 ALA E C 1
ATOM 7021 O O . ALA E 1 150 ? 75.146 -14.733 -37.036 1.00 112.59 150 ALA E O 1
ATOM 7023 N N . PRO E 1 151 ? 76.563 -15.706 -35.537 1.00 115.70 151 PRO E N 1
ATOM 7024 C CA . PRO E 1 151 ? 77.661 -14.727 -35.667 1.00 110.99 151 PRO E CA 1
ATOM 7025 C C . PRO E 1 151 ? 78.539 -14.897 -36.920 1.00 108.54 151 PRO E C 1
ATOM 7026 O O . PRO E 1 151 ? 79.142 -13.920 -37.356 1.00 110.87 151 PRO E O 1
ATOM 7030 N N . ALA E 1 152 ? 78.622 -16.106 -37.473 1.00 106.08 152 ALA E N 1
ATOM 7031 C CA . ALA E 1 152 ? 79.360 -16.321 -38.716 1.00 108.23 152 ALA E CA 1
ATOM 7032 C C . ALA E 1 152 ? 78.729 -15.511 -39.840 1.00 110.55 152 ALA E C 1
ATOM 7033 O O . ALA E 1 152 ? 79.397 -15.131 -40.799 1.00 111.73 152 ALA E O 1
ATOM 7035 N N . PHE E 1 153 ? 77.425 -15.281 -39.730 1.00 113.12 153 PHE E N 1
ATOM 7036 C CA . PHE E 1 153 ? 76.710 -14.431 -40.683 1.00 117.30 153 PHE E CA 1
ATOM 7037 C C . PHE E 1 153 ? 76.821 -12.912 -40.429 1.00 119.41 153 PHE E C 1
ATOM 7038 O O . PHE E 1 153 ? 77.142 -12.150 -41.345 1.00 123.72 153 PHE E O 1
ATOM 7046 N N . THR E 1 154 ? 76.581 -12.476 -39.192 1.00 118.36 154 THR E N 1
ATOM 7047 C CA . THR E 1 154 ? 76.457 -11.039 -38.908 1.00 121.38 154 THR E CA 1
ATOM 7048 C C . THR E 1 154 ? 77.791 -10.278 -38.787 1.00 121.68 154 THR E C 1
ATOM 7049 O O . THR E 1 154 ? 77.883 -9.116 -39.194 1.00 121.33 154 THR E O 1
ATOM 7053 N N . ASP E 1 155 ? 78.809 -10.936 -38.229 1.00 122.09 155 ASP E N 1
ATOM 7054 C CA . ASP E 1 155 ? 80.146 -10.344 -38.039 1.00 121.80 155 ASP E CA 1
ATOM 7055 C C . ASP E 1 155 ? 81.131 -10.368 -39.246 1.00 123.17 155 ASP E C 1
ATOM 7056 O O . ASP E 1 155 ? 81.981 -9.482 -39.363 1.00 117.63 155 ASP E O 1
ATOM 7061 N N . THR E 1 156 ? 81.019 -11.372 -40.124 1.00 127.88 156 THR E N 1
ATOM 7062 C CA . THR E 1 156 ? 81.944 -11.546 -41.266 1.00 129.12 156 THR E CA 1
ATOM 7063 C C . THR E 1 156 ? 81.692 -10.587 -42.443 1.00 129.59 156 THR E C 1
ATOM 7064 O O . THR E 1 156 ? 80.837 -9.700 -42.353 1.00 126.12 156 THR E O 1
ATOM 7068 N N . TRP E 1 157 ? 82.427 -10.769 -43.545 1.00 129.32 157 TRP E N 1
ATOM 7069 C CA . TRP E 1 157 ? 82.343 -9.826 -44.670 1.00 130.41 157 TRP E CA 1
ATOM 7070 C C . TRP E 1 157 ? 80.937 -9.705 -45.280 1.00 128.31 157 TRP E C 1
ATOM 7071 O O . TRP E 1 157 ? 80.627 -8.730 -45.967 1.00 124.73 157 TRP E O 1
ATOM 7082 N N . VAL E 1 158 ? 80.086 -10.686 -45.004 1.00 131.22 158 VAL E N 1
ATOM 7083 C CA . VAL E 1 158 ? 78.674 -10.589 -45.351 1.00 130.76 158 VAL E CA 1
ATOM 7084 C C . VAL E 1 158 ? 77.978 -9.687 -44.332 1.00 131.66 158 VAL E C 1
ATOM 7085 O O . VAL E 1 158 ? 78.116 -9.873 -43.120 1.00 128.82 158 VAL E O 1
ATOM 7089 N N . ALA E 1 159 ? 77.238 -8.702 -44.826 1.00 132.54 159 ALA E N 1
ATOM 7090 C CA . ALA E 1 159 ? 76.568 -7.753 -43.950 1.00 128.96 159 ALA E CA 1
ATOM 7091 C C . ALA E 1 159 ? 75.099 -8.117 -43.800 1.00 131.86 159 ALA E C 1
ATOM 7092 O O . ALA E 1 159 ? 74.323 -8.019 -44.755 1.00 134.62 159 ALA E O 1
ATOM 7094 N N . THR E 1 160 ? 74.723 -8.550 -42.601 1.00 131.90 160 THR E N 1
ATOM 7095 C CA . THR E 1 160 ? 73.321 -8.831 -42.291 1.00 133.59 160 THR E CA 1
ATOM 7096 C C . THR E 1 160 ? 73.023 -8.497 -40.828 1.00 128.65 160 THR E C 1
ATOM 7097 O O . THR E 1 160 ? 73.872 -8.692 -39.954 1.00 129.01 160 THR E O 1
ATOM 7101 N N . THR E 1 161 ? 71.823 -7.990 -40.564 1.00 120.04 161 THR E N 1
ATOM 7102 C CA . THR E 1 161 ? 71.439 -7.650 -39.203 1.00 118.68 161 THR E CA 1
ATOM 7103 C C . THR E 1 161 ? 71.410 -8.926 -38.366 1.00 124.87 161 THR E C 1
ATOM 7104 O O . THR E 1 161 ? 71.325 -10.025 -38.919 1.00 124.80 161 THR E O 1
ATOM 7108 N N . ASP E 1 162 ? 71.519 -8.788 -37.044 1.00 130.57 162 ASP E N 1
ATOM 7109 C CA . ASP E 1 162 ? 71.634 -9.958 -36.161 1.00 129.59 162 ASP E CA 1
ATOM 7110 C C . ASP E 1 162 ? 70.316 -10.726 -35.962 1.00 125.01 162 ASP E C 1
ATOM 7111 O O . ASP E 1 162 ? 70.329 -11.928 -35.687 1.00 122.54 162 ASP E O 1
ATOM 7116 N N . ASN E 1 163 ? 69.181 -10.043 -36.102 1.00 123.15 163 ASN E N 1
ATOM 7117 C CA . ASN E 1 163 ? 67.900 -10.740 -36.024 1.00 120.60 163 ASN E CA 1
ATOM 7118 C C . ASN E 1 163 ? 67.486 -11.462 -37.305 1.00 120.63 163 ASN E C 1
ATOM 7119 O O . ASN E 1 163 ? 66.877 -12.529 -37.241 1.00 122.81 163 ASN E O 1
ATOM 7124 N N . ASP E 1 164 ? 67.792 -10.878 -38.462 1.00 119.69 164 ASP E N 1
ATOM 7125 C CA . ASP E 1 164 ? 67.543 -11.563 -39.733 1.00 121.50 164 ASP E CA 1
ATOM 7126 C C . ASP E 1 164 ? 68.662 -12.577 -40.056 1.00 117.75 164 ASP E C 1
ATOM 7127 O O . ASP E 1 164 ? 68.565 -13.348 -41.015 1.00 117.21 164 ASP E O 1
ATOM 7132 N N . ALA E 1 165 ? 69.724 -12.562 -39.253 1.00 115.22 165 ALA E N 1
ATOM 7133 C CA . ALA E 1 165 ? 70.725 -13.624 -39.275 1.00 114.16 165 ALA E CA 1
ATOM 7134 C C . ALA E 1 165 ? 70.377 -14.683 -38.223 1.00 116.57 165 ALA E C 1
ATOM 7135 O O . ALA E 1 165 ? 71.030 -15.733 -38.142 1.00 115.41 165 ALA E O 1
ATOM 7137 N N . ASN E 1 166 ? 69.363 -14.371 -37.408 1.00 117.39 166 ASN E N 1
ATOM 7138 C CA . ASN E 1 166 ? 68.691 -15.329 -36.517 1.00 116.10 166 ASN E CA 1
ATOM 7139 C C . ASN E 1 166 ? 67.684 -16.171 -37.289 1.00 111.30 166 ASN E C 1
ATOM 7140 O O . ASN E 1 166 ? 67.534 -17.373 -37.063 1.00 109.44 166 ASN E O 1
ATOM 7145 N N . VAL E 1 167 ? 66.968 -15.512 -38.187 1.00 109.22 167 VAL E N 1
ATOM 7146 C CA . VAL E 1 167 ? 66.148 -16.214 -39.144 1.00 112.14 167 VAL E CA 1
ATOM 7147 C C . VAL E 1 167 ? 67.073 -17.092 -39.965 1.00 107.93 167 VAL E C 1
ATOM 7148 O O . VAL E 1 167 ? 66.930 -18.308 -39.976 1.00 109.66 167 VAL E O 1
ATOM 7152 N N . LEU E 1 168 ? 68.046 -16.466 -40.620 1.00 108.79 168 LEU E N 1
ATOM 7153 C CA . LEU E 1 168 ? 68.938 -17.165 -41.540 1.00 110.36 168 LEU E CA 1
ATOM 7154 C C . LEU E 1 168 ? 69.648 -18.349 -40.891 1.00 105.98 168 LEU E C 1
ATOM 7155 O O . LEU E 1 168 ? 69.861 -19.375 -41.528 1.00 101.01 168 LEU E O 1
ATOM 7160 N N . SER E 1 169 ? 70.018 -18.215 -39.624 1.00 108.81 169 SER E N 1
ATOM 7161 C CA . SER E 1 169 ? 70.629 -19.345 -38.931 1.00 109.91 169 SER E CA 1
ATOM 7162 C C . SER E 1 169 ? 69.646 -20.519 -38.704 1.00 102.45 169 SER E C 1
ATOM 7163 O O . SER E 1 169 ? 69.879 -21.628 -39.196 1.00 96.35 169 SER E O 1
ATOM 7166 N N . ARG E 1 170 ? 68.534 -20.261 -38.015 1.00 99.31 170 ARG E N 1
ATOM 7167 C CA . ARG E 1 170 ? 67.552 -21.308 -37.718 1.00 99.64 170 ARG E CA 1
ATOM 7168 C C . ARG E 1 170 ? 67.007 -22.007 -38.974 1.00 98.42 170 ARG E C 1
ATOM 7169 O O . ARG E 1 170 ? 66.473 -23.118 -38.899 1.00 94.31 170 ARG E O 1
ATOM 7177 N N . ALA E 1 171 ? 67.120 -21.336 -40.117 1.00 101.62 171 ALA E N 1
ATOM 7178 C CA . ALA E 1 171 ? 66.715 -21.909 -41.399 1.00 95.06 171 ALA E CA 1
ATOM 7179 C C . ALA E 1 171 ? 67.781 -22.808 -42.020 1.00 93.01 171 ALA E C 1
ATOM 7180 O O . ALA E 1 171 ? 67.444 -23.822 -42.628 1.00 91.38 171 ALA E O 1
ATOM 7182 N N . ILE E 1 172 ? 69.058 -22.439 -41.874 1.00 93.61 172 ILE E N 1
ATOM 7183 C CA . ILE E 1 172 ? 70.151 -23.179 -42.527 1.00 91.90 172 ILE E CA 1
ATOM 7184 C C . ILE E 1 172 ? 70.565 -24.464 -41.791 1.00 86.89 172 ILE E C 1
ATOM 7185 O O . ILE E 1 172 ? 70.946 -25.465 -42.416 1.00 76.75 172 ILE E O 1
ATOM 7190 N N . VAL E 1 173 ? 70.481 -24.420 -40.463 1.00 87.70 173 VAL E N 1
ATOM 7191 C CA . VAL E 1 173 ? 70.709 -25.596 -39.634 1.00 87.34 173 VAL E CA 1
ATOM 7192 C C . VAL E 1 173 ? 69.789 -26.704 -40.124 1.00 88.52 173 VAL E C 1
ATOM 7193 O O . VAL E 1 173 ? 70.243 -27.794 -40.490 1.00 82.70 173 VAL E O 1
ATOM 7197 N N . ARG E 1 174 ? 68.494 -26.371 -40.158 1.00 94.33 174 ARG E N 1
ATOM 7198 C CA . ARG E 1 174 ? 67.384 -27.301 -40.416 1.00 87.35 174 ARG E CA 1
ATOM 7199 C C . ARG E 1 174 ? 67.418 -28.038 -41.771 1.00 83.94 174 ARG E C 1
ATOM 7200 O O . ARG E 1 174 ? 67.241 -29.257 -41.815 1.00 78.03 174 ARG E O 1
ATOM 7208 N N . LEU E 1 175 ? 67.657 -27.307 -42.861 1.00 86.57 175 LEU E N 1
ATOM 7209 C CA . LEU E 1 175 ? 67.696 -27.899 -44.205 1.00 84.79 175 LEU E CA 1
ATOM 7210 C C . LEU E 1 175 ? 68.876 -28.846 -44.385 1.00 82.89 175 LEU E C 1
ATOM 7211 O O . LEU E 1 175 ? 68.761 -29.898 -45.029 1.00 77.45 175 LEU E O 1
ATOM 7216 N N . CYS E 1 176 ? 70.016 -28.439 -43.831 1.00 86.03 176 CYS E N 1
ATOM 7217 C CA . CYS E 1 176 ? 71.227 -29.250 -43.837 1.00 86.65 176 CYS E CA 1
ATOM 7218 C C . CYS E 1 176 ? 70.969 -30.525 -43.060 1.00 84.26 176 CYS E C 1
ATOM 7219 O O . CYS E 1 176 ? 71.119 -31.638 -43.569 1.00 84.05 176 CYS E O 1
ATOM 7222 N N . LEU E 1 177 ? 70.570 -30.328 -41.810 1.00 81.55 177 LEU E N 1
ATOM 7223 C CA . LEU E 1 177 ? 70.228 -31.399 -40.889 1.00 78.53 177 LEU E CA 1
ATOM 7224 C C . LEU E 1 177 ? 69.175 -32.366 -41.469 1.00 87.02 177 LEU E C 1
ATOM 7225 O O . LEU E 1 177 ? 69.125 -33.540 -41.095 1.00 86.71 177 LEU E O 1
ATOM 7230 N N . SER E 1 178 ? 68.331 -31.871 -42.378 1.00 88.50 178 SER E N 1
ATOM 7231 C CA . SER E 1 178 ? 67.357 -32.722 -43.067 1.00 85.46 178 SER E CA 1
ATOM 7232 C C . SER E 1 178 ? 68.083 -33.617 -44.063 1.00 86.17 178 SER E C 1
ATOM 7233 O O . SER E 1 178 ? 67.878 -34.833 -44.082 1.00 86.46 178 SER E O 1
ATOM 7236 N N . TYR E 1 179 ? 68.948 -33.004 -44.871 1.00 85.24 179 TYR E N 1
ATOM 7237 C CA . TYR E 1 179 ? 69.696 -33.717 -45.899 1.00 87.52 179 TYR E CA 1
ATOM 7238 C C . TYR E 1 179 ? 70.635 -34.740 -45.264 1.00 85.38 179 TYR E C 1
ATOM 7239 O O . TYR E 1 179 ? 71.266 -35.549 -45.949 1.00 81.99 179 TYR E O 1
ATOM 7248 N N . VAL E 1 180 ? 70.722 -34.676 -43.941 1.00 84.88 180 VAL E N 1
ATOM 7249 C CA . VAL E 1 180 ? 71.428 -35.661 -43.127 1.00 88.51 180 VAL E CA 1
ATOM 7250 C C . VAL E 1 180 ? 70.835 -37.063 -43.284 1.00 89.24 180 VAL E C 1
ATOM 7251 O O . VAL E 1 180 ? 71.525 -38.018 -43.688 1.00 82.92 180 VAL E O 1
ATOM 7255 N N . SER E 1 181 ? 69.545 -37.149 -42.945 1.00 91.12 181 SER E N 1
ATOM 7256 C CA . SER E 1 181 ? 68.716 -38.340 -43.099 1.00 88.95 181 SER E CA 1
ATOM 7257 C C . SER E 1 181 ? 68.367 -38.588 -44.574 1.00 89.19 181 SER E C 1
ATOM 7258 O O . SER E 1 181 ? 68.050 -39.713 -44.980 1.00 86.06 181 SER E O 1
ATOM 7261 N N . MET E 1 182 ? 68.451 -37.520 -45.366 1.00 91.50 182 MET E N 1
ATOM 7262 C CA . MET E 1 182 ? 68.077 -37.547 -46.773 1.00 90.36 182 MET E CA 1
ATOM 7263 C C . MET E 1 182 ? 69.191 -37.294 -47.801 1.00 90.70 182 MET E C 1
ATOM 7264 O O . MET E 1 182 ? 69.641 -36.160 -47.997 1.00 88.06 182 MET E O 1
ATOM 7269 N N . PRO E 1 183 ? 69.606 -38.362 -48.491 1.00 91.79 183 PRO E N 1
ATOM 7270 C CA . PRO E 1 183 ? 70.412 -38.277 -49.715 1.00 100.31 183 PRO E CA 1
ATOM 7271 C C . PRO E 1 183 ? 69.754 -37.379 -50.779 1.00 107.38 183 PRO E C 1
ATOM 7272 O O . PRO E 1 183 ? 68.527 -37.281 -50.825 1.00 110.14 183 PRO E O 1
ATOM 7276 N N . PRO E 1 184 ? 70.563 -36.731 -51.632 1.00 108.75 184 PRO E N 1
ATOM 7277 C CA . PRO E 1 184 ? 70.060 -35.946 -52.766 1.00 113.67 184 PRO E CA 1
ATOM 7278 C C . PRO E 1 184 ? 69.582 -36.883 -53.881 1.00 121.79 184 PRO E C 1
ATOM 7279 O O . PRO E 1 184 ? 69.898 -38.079 -53.834 1.00 119.41 184 PRO E O 1
ATOM 7283 N N . GLU E 1 185 ? 68.855 -36.349 -54.865 1.00 125.52 185 GLU E N 1
ATOM 7284 C CA . GLU E 1 185 ? 68.156 -37.164 -55.870 1.00 129.38 185 GLU E CA 1
ATOM 7285 C C . GLU E 1 185 ? 68.959 -37.481 -57.144 1.00 137.63 185 GLU E C 1
ATOM 7286 O O . GLU E 1 185 ? 69.166 -36.609 -57.992 1.00 136.64 185 GLU E O 1
ATOM 7292 N N . ALA E 1 186 ? 69.335 -38.751 -57.303 1.00 142.32 186 ALA E N 1
ATOM 7293 C CA . ALA E 1 186 ? 70.196 -39.195 -58.407 1.00 144.14 186 ALA E CA 1
ATOM 7294 C C . ALA E 1 186 ? 71.557 -38.470 -58.424 1.00 146.89 186 ALA E C 1
ATOM 7295 O O . ALA E 1 186 ? 72.248 -38.394 -57.397 1.00 140.41 186 ALA E O 1
ATOM 7297 N N . ASP E 1 187 ? 71.932 -37.937 -59.588 1.00 150.87 187 ASP E N 1
ATOM 7298 C CA . ASP E 1 187 ? 73.196 -37.209 -59.741 1.00 146.49 187 ASP E CA 1
ATOM 7299 C C . ASP E 1 187 ? 73.045 -35.748 -59.320 1.00 143.49 187 ASP E C 1
ATOM 7300 O O . ASP E 1 187 ? 73.990 -34.960 -59.436 1.00 141.33 187 ASP E O 1
ATOM 7305 N N . HIS E 1 188 ? 71.853 -35.412 -58.821 1.00 138.27 188 HIS E N 1
ATOM 7306 C CA . HIS E 1 188 ? 71.492 -34.045 -58.472 1.00 132.13 188 HIS E CA 1
ATOM 7307 C C . HIS E 1 188 ? 72.534 -33.413 -57.584 1.00 133.90 188 HIS E C 1
ATOM 7308 O O . HIS E 1 188 ? 72.874 -33.955 -56.529 1.00 132.16 188 HIS E O 1
ATOM 7315 N N . ASP E 1 189 ? 73.021 -32.247 -57.993 1.00 133.28 189 ASP E N 1
ATOM 7316 C CA . ASP E 1 189 ? 73.733 -31.419 -57.048 1.00 132.27 189 ASP E CA 1
ATOM 7317 C C . ASP E 1 189 ? 72.622 -30.576 -56.474 1.00 126.62 189 ASP E C 1
ATOM 7318 O O . ASP E 1 189 ? 72.011 -29.746 -57.153 1.00 122.06 189 ASP E O 1
ATOM 7323 N N . VAL E 1 190 ? 72.338 -30.851 -55.214 1.00 124.52 190 VAL E N 1
ATOM 7324 C CA . VAL E 1 190 ? 71.343 -30.121 -54.477 1.00 123.92 190 VAL E CA 1
ATOM 7325 C C . VAL E 1 190 ? 72.021 -28.838 -54.005 1.00 120.50 190 VAL E C 1
ATOM 7326 O O . VAL E 1 190 ? 71.371 -27.863 -53.646 1.00 116.17 190 VAL E O 1
ATOM 7330 N N . ALA E 1 191 ? 73.348 -28.849 -54.047 1.00 123.42 191 ALA E N 1
ATOM 7331 C CA . ALA E 1 191 ? 74.148 -27.683 -53.705 1.00 123.17 191 ALA E CA 1
ATOM 7332 C C . ALA E 1 191 ? 73.849 -26.542 -54.666 1.00 124.91 191 ALA E C 1
ATOM 7333 O O . ALA E 1 191 ? 73.527 -25.429 -54.241 1.00 124.35 191 ALA E O 1
ATOM 7335 N N . ALA E 1 192 ? 73.956 -26.836 -55.961 1.00 125.92 192 ALA E N 1
ATOM 7336 C CA . ALA E 1 192 ? 73.754 -25.848 -57.018 1.00 128.11 192 ALA E CA 1
ATOM 7337 C C . ALA E 1 192 ? 72.460 -25.076 -56.797 1.00 128.86 192 ALA E C 1
ATOM 7338 O O . ALA E 1 192 ? 72.436 -23.839 -56.806 1.00 127.25 192 ALA E O 1
ATOM 7340 N N . ASP E 1 193 ? 71.385 -25.825 -56.582 1.00 132.54 193 ASP E N 1
ATOM 7341 C CA . ASP E 1 193 ? 70.080 -25.237 -56.305 1.00 137.90 193 ASP E CA 1
ATOM 7342 C C . ASP E 1 193 ? 70.156 -24.422 -54.996 1.00 132.65 193 ASP E C 1
ATOM 7343 O O . ASP E 1 193 ? 69.526 -23.365 -54.859 1.00 129.73 193 ASP E O 1
ATOM 7348 N N . LEU E 1 194 ? 70.964 -24.914 -54.058 1.00 128.70 194 LEU E N 1
ATOM 7349 C CA . LEU E 1 194 ? 70.932 -24.463 -52.666 1.00 124.86 194 LEU E CA 1
ATOM 7350 C C . LEU E 1 194 ? 71.250 -22.995 -52.453 1.00 126.67 194 LEU E C 1
ATOM 7351 O O . LEU E 1 194 ? 70.424 -22.242 -51.935 1.00 125.42 194 LEU E O 1
ATOM 7356 N N . ALA E 1 195 ? 72.448 -22.595 -52.856 1.00 129.24 195 ALA E N 1
ATOM 7357 C CA . ALA E 1 195 ? 72.889 -21.220 -52.678 1.00 134.48 195 ALA E CA 1
ATOM 7358 C C . ALA E 1 195 ? 71.878 -20.261 -53.299 1.00 136.75 195 ALA E C 1
ATOM 7359 O O . ALA E 1 195 ? 71.582 -19.199 -52.746 1.00 133.71 195 ALA E O 1
ATOM 7361 N N . ARG E 1 196 ? 71.336 -20.678 -54.439 1.00 136.47 196 ARG E N 1
ATOM 7362 C CA . ARG E 1 196 ? 70.481 -19.843 -55.274 1.00 136.56 196 ARG E CA 1
ATOM 7363 C C . ARG E 1 196 ? 69.253 -19.290 -54.542 1.00 137.86 196 ARG E C 1
ATOM 7364 O O . ARG E 1 196 ? 68.709 -18.261 -54.941 1.00 139.23 196 ARG E O 1
ATOM 7372 N N . LEU E 1 197 ? 68.811 -19.973 -53.487 1.00 136.96 197 LEU E N 1
ATOM 7373 C CA . LEU E 1 197 ? 67.593 -19.568 -52.770 1.00 137.83 197 LEU E CA 1
ATOM 7374 C C . LEU E 1 197 ? 67.721 -18.410 -51.769 1.00 139.42 197 LEU E C 1
ATOM 7375 O O . LEU E 1 197 ? 66.894 -17.494 -51.769 1.00 136.75 197 LEU E O 1
ATOM 7380 N N . ILE E 1 198 ? 68.731 -18.472 -50.900 1.00 142.61 198 ILE E N 1
ATOM 7381 C CA . ILE E 1 198 ? 68.912 -17.460 -49.850 1.00 144.18 198 ILE E CA 1
ATOM 7382 C C . ILE E 1 198 ? 69.899 -16.358 -50.228 1.00 144.06 198 ILE E C 1
ATOM 7383 O O . ILE E 1 198 ? 70.152 -15.438 -49.445 1.00 141.91 198 ILE E O 1
ATOM 7388 N N . THR E 1 199 ? 70.468 -16.467 -51.421 1.00 140.88 199 THR E N 1
ATOM 7389 C CA . THR E 1 199 ? 71.273 -15.388 -51.962 1.00 139.38 199 THR E CA 1
ATOM 7390 C C . THR E 1 199 ? 70.463 -14.074 -51.976 1.00 140.30 199 THR E C 1
ATOM 7391 O O . THR E 1 199 ? 70.975 -13.031 -51.571 1.00 140.29 199 THR E O 1
ATOM 7395 N N . PRO E 1 200 ? 69.189 -14.125 -52.424 1.00 141.44 200 PRO E N 1
ATOM 7396 C CA . PRO E 1 200 ? 68.334 -12.927 -52.399 1.00 140.60 200 PRO E CA 1
ATOM 7397 C C . PRO E 1 200 ? 68.138 -12.325 -51.008 1.00 140.58 200 PRO E C 1
ATOM 7398 O O . PRO E 1 200 ? 68.274 -11.108 -50.873 1.00 141.34 200 PRO E O 1
ATOM 7402 N N . PHE E 1 201 ? 67.831 -13.153 -50.008 1.00 141.39 201 PHE E N 1
ATOM 7403 C CA . PHE E 1 201 ? 67.607 -12.677 -48.635 1.00 143.26 201 PHE E CA 1
ATOM 7404 C C . PHE E 1 201 ? 68.817 -11.917 -48.106 1.00 141.13 201 PHE E C 1
ATOM 7405 O O . PHE E 1 201 ? 68.695 -11.036 -47.250 1.00 137.87 201 PHE E O 1
ATOM 7413 N N . ALA E 1 202 ? 69.986 -12.266 -48.625 1.00 142.65 202 ALA E N 1
ATOM 7414 C CA . ALA E 1 202 ? 71.221 -11.612 -48.225 1.00 146.30 202 ALA E CA 1
ATOM 7415 C C . ALA E 1 202 ? 71.246 -10.163 -48.708 1.00 141.35 202 ALA E C 1
ATOM 7416 O O . ALA E 1 202 ? 71.716 -9.262 -48.004 1.00 138.27 202 ALA E O 1
ATOM 7418 N N . GLU E 1 203 ? 70.713 -9.945 -49.904 1.00 137.61 203 GLU E N 1
ATOM 7419 C CA . GLU E 1 203 ? 70.805 -8.649 -50.548 1.00 134.05 203 GLU E CA 1
ATOM 7420 C C . GLU E 1 203 ? 69.699 -7.684 -50.147 1.00 136.91 203 GLU E C 1
ATOM 7421 O O . GLU E 1 203 ? 69.711 -6.525 -50.557 1.00 142.17 203 GLU E O 1
ATOM 7427 N N . ARG E 1 204 ? 68.745 -8.159 -49.351 1.00 139.11 204 ARG E N 1
ATOM 7428 C CA . ARG E 1 204 ? 67.683 -7.297 -48.823 1.00 137.75 204 ARG E CA 1
ATOM 7429 C C . ARG E 1 204 ? 68.153 -6.497 -47.597 1.00 138.08 204 ARG E C 1
ATOM 7430 O O . ARG E 1 204 ? 67.764 -5.338 -47.415 1.00 134.35 204 ARG E O 1
ATOM 7438 N N . HIS E 1 205 ? 68.986 -7.131 -46.765 1.00 141.49 205 HIS E N 1
ATOM 7439 C CA . HIS E 1 205 ? 69.596 -6.495 -45.589 1.00 137.96 205 HIS E CA 1
ATOM 7440 C C . HIS E 1 205 ? 71.065 -6.908 -45.436 1.00 129.20 205 HIS E C 1
ATOM 7441 O O . HIS E 1 205 ? 71.383 -7.922 -44.808 1.00 119.38 205 HIS E O 1
ATOM 7448 N N . PRO F 1 15 ? 34.942 -42.805 -63.858 1.00 61.96 15 PRO F N 1
ATOM 7449 C CA . PRO F 1 15 ? 35.398 -44.208 -63.792 1.00 54.82 15 PRO F CA 1
ATOM 7450 C C . PRO F 1 15 ? 34.857 -44.844 -62.513 1.00 53.27 15 PRO F C 1
ATOM 7451 O O . PRO F 1 15 ? 34.802 -44.147 -61.500 1.00 57.91 15 PRO F O 1
ATOM 7455 N N . TYR F 1 16 ? 34.430 -46.099 -62.512 1.00 47.15 16 TYR F N 1
ATOM 7456 C CA . TYR F 1 16 ? 33.813 -46.568 -61.268 1.00 51.16 16 TYR F CA 1
ATOM 7457 C C . TYR F 1 16 ? 34.711 -47.355 -60.364 1.00 53.56 16 TYR F C 1
ATOM 7458 O O . TYR F 1 16 ? 34.935 -46.960 -59.223 1.00 56.73 16 TYR F O 1
ATOM 7467 N N . ALA F 1 17 ? 35.155 -48.507 -60.855 1.00 51.61 17 ALA F N 1
ATOM 7468 C CA . ALA F 1 17 ? 36.023 -49.395 -60.087 1.00 57.21 17 ALA F CA 1
ATOM 7469 C C . ALA F 1 17 ? 37.269 -48.688 -59.478 1.00 58.12 17 ALA F C 1
ATOM 7470 O O . ALA F 1 17 ? 37.822 -49.123 -58.459 1.00 56.84 17 ALA F O 1
ATOM 7472 N N . GLU F 1 18 ? 37.722 -47.614 -60.112 1.00 55.52 18 GLU F N 1
ATOM 7473 C CA . GLU F 1 18 ? 38.835 -46.865 -59.565 1.00 56.61 18 GLU F CA 1
ATOM 7474 C C . GLU F 1 18 ? 38.498 -45.822 -58.487 1.00 59.37 18 GLU F C 1
ATOM 7475 O O . GLU F 1 18 ? 39.266 -45.663 -57.539 1.00 65.60 18 GLU F O 1
ATOM 7481 N N . ALA F 1 19 ? 37.382 -45.106 -58.621 1.00 57.81 19 ALA F N 1
ATOM 7482 C CA . ALA F 1 19 ? 36.913 -44.241 -57.524 1.00 60.04 19 ALA F CA 1
ATOM 7483 C C . ALA F 1 19 ? 36.249 -45.069 -56.402 1.00 59.97 19 ALA F C 1
ATOM 7484 O O . ALA F 1 19 ? 35.857 -44.532 -55.356 1.00 59.01 19 ALA F O 1
ATOM 7486 N N . SER F 1 20 ? 36.118 -46.375 -56.639 1.00 57.06 20 SER F N 1
ATOM 7487 C CA . SER F 1 20 ? 35.800 -47.321 -55.575 1.00 55.93 20 SER F CA 1
ATOM 7488 C C . SER F 1 20 ? 36.962 -47.352 -54.588 1.00 63.79 20 SER F C 1
ATOM 7489 O O . SER F 1 20 ? 36.756 -47.181 -53.378 1.00 65.51 20 SER F O 1
ATOM 7492 N N . ARG F 1 21 ? 38.174 -47.592 -55.117 1.00 66.52 21 ARG F N 1
ATOM 7493 C CA . ARG F 1 21 ? 39.419 -47.584 -54.332 1.00 62.08 21 ARG F CA 1
ATOM 7494 C C . ARG F 1 21 ? 39.481 -46.354 -53.449 1.00 57.05 21 ARG F C 1
ATOM 7495 O O . ARG F 1 21 ? 39.444 -46.457 -52.221 1.00 54.61 21 ARG F O 1
ATOM 7503 N N . ALA F 1 22 ? 39.566 -45.193 -54.086 1.00 54.23 22 ALA F N 1
ATOM 7504 C CA . ALA F 1 22 ? 39.755 -43.945 -53.368 1.00 56.33 22 ALA F CA 1
ATOM 7505 C C . ALA F 1 22 ? 38.616 -43.573 -52.408 1.00 60.64 22 ALA F C 1
ATOM 7506 O O . ALA F 1 22 ? 38.780 -42.672 -51.580 1.00 64.78 22 ALA F O 1
ATOM 7508 N N . LEU F 1 23 ? 37.467 -44.244 -52.511 1.00 63.18 23 LEU F N 1
ATOM 7509 C CA . LEU F 1 23 ? 36.501 -44.225 -51.404 1.00 62.17 23 LEU F CA 1
ATOM 7510 C C . LEU F 1 23 ? 36.990 -45.171 -50.288 1.00 61.75 23 LEU F C 1
ATOM 7511 O O . LEU F 1 23 ? 36.872 -44.856 -49.097 1.00 60.65 23 LEU F O 1
ATOM 7516 N N . LEU F 1 24 ? 37.550 -46.318 -50.680 1.00 57.87 24 LEU F N 1
ATOM 7517 C CA . LEU F 1 24 ? 38.041 -47.292 -49.712 1.00 53.26 24 LEU F CA 1
ATOM 7518 C C . LEU F 1 24 ? 39.120 -46.671 -48.852 1.00 57.69 24 LEU F C 1
ATOM 7519 O O . LEU F 1 24 ? 38.991 -46.641 -47.623 1.00 58.76 24 LEU F O 1
ATOM 7524 N N . ARG F 1 25 ? 40.169 -46.170 -49.510 1.00 60.94 25 ARG F N 1
ATOM 7525 C CA . ARG F 1 25 ? 41.342 -45.604 -48.840 1.00 57.94 25 ARG F CA 1
ATOM 7526 C C . ARG F 1 25 ? 40.969 -44.532 -47.845 1.00 59.42 25 ARG F C 1
ATOM 7527 O O . ARG F 1 25 ? 41.401 -44.587 -46.704 1.00 62.04 25 ARG F O 1
ATOM 7535 N N . ASP F 1 26 ? 40.160 -43.571 -48.274 1.00 57.95 26 ASP F N 1
ATOM 7536 C CA . ASP F 1 26 ? 39.722 -42.499 -47.392 1.00 60.58 26 ASP F CA 1
ATOM 7537 C C . ASP F 1 26 ? 38.921 -42.994 -46.188 1.00 60.81 26 ASP F C 1
ATOM 7538 O O . ASP F 1 26 ? 39.095 -42.507 -45.078 1.00 62.63 26 ASP F O 1
ATOM 7543 N N . SER F 1 27 ? 38.039 -43.957 -46.404 1.00 59.70 27 SER F N 1
ATOM 7544 C CA . SER F 1 27 ? 37.260 -44.507 -45.307 1.00 61.33 27 SER F CA 1
ATOM 7545 C C . SER F 1 27 ? 38.146 -45.271 -44.329 1.00 63.79 27 SER F C 1
ATOM 7546 O O . SER F 1 27 ? 37.786 -45.445 -43.166 1.00 67.79 27 SER F O 1
ATOM 7549 N N . VAL F 1 28 ? 39.271 -45.781 -44.820 1.00 63.41 28 VAL F N 1
ATOM 7550 C CA . VAL F 1 28 ? 40.254 -46.470 -43.969 1.00 63.93 28 VAL F CA 1
ATOM 7551 C C . VAL F 1 28 ? 41.266 -45.574 -43.245 1.00 63.18 28 VAL F C 1
ATOM 7552 O O . VAL F 1 28 ? 41.719 -45.914 -42.152 1.00 61.82 28 VAL F O 1
ATOM 7556 N N . LEU F 1 29 ? 41.623 -44.447 -43.863 1.00 65.79 29 LEU F N 1
ATOM 7557 C CA . LEU F 1 29 ? 42.424 -43.414 -43.200 1.00 62.84 29 LEU F CA 1
ATOM 7558 C C . LEU F 1 29 ? 41.537 -42.580 -42.291 1.00 64.97 29 LEU F C 1
ATOM 7559 O O . LEU F 1 29 ? 41.954 -42.168 -41.210 1.00 66.76 29 LEU F O 1
ATOM 7564 N N . ASP F 1 30 ? 40.310 -42.318 -42.719 1.00 64.85 30 ASP F N 1
ATOM 7565 C CA . ASP F 1 30 ? 39.387 -41.668 -41.810 1.00 67.80 30 ASP F CA 1
ATOM 7566 C C . ASP F 1 30 ? 38.985 -42.650 -40.727 1.00 64.99 30 ASP F C 1
ATOM 7567 O O . ASP F 1 30 ? 38.395 -42.269 -39.716 1.00 65.81 30 ASP F O 1
ATOM 7572 N N . ALA F 1 31 ? 39.338 -43.912 -40.926 1.00 60.66 31 ALA F N 1
ATOM 7573 C CA . ALA F 1 31 ? 39.066 -44.903 -39.912 1.00 63.34 31 ALA F CA 1
ATOM 7574 C C . ALA F 1 31 ? 40.018 -44.603 -38.768 1.00 70.04 31 ALA F C 1
ATOM 7575 O O . ALA F 1 31 ? 39.572 -44.202 -37.686 1.00 73.12 31 ALA F O 1
ATOM 7577 N N . MET F 1 32 ? 41.322 -44.760 -39.016 1.00 68.20 32 MET F N 1
ATOM 7578 C CA . MET F 1 32 ? 42.335 -44.507 -37.992 1.00 63.08 32 MET F CA 1
ATOM 7579 C C . MET F 1 32 ? 42.352 -43.065 -37.450 1.00 64.26 32 MET F C 1
ATOM 7580 O O . MET F 1 32 ? 42.428 -42.881 -36.240 1.00 67.09 32 MET F O 1
ATOM 7585 N N . ARG F 1 33 ? 42.238 -42.058 -38.317 1.00 61.80 33 ARG F N 1
ATOM 7586 C CA . ARG F 1 33 ? 42.257 -40.654 -37.875 1.00 64.43 33 ARG F CA 1
ATOM 7587 C C . ARG F 1 33 ? 41.184 -40.377 -36.819 1.00 68.97 33 ARG F C 1
ATOM 7588 O O . ARG F 1 33 ? 41.196 -39.344 -36.148 1.00 70.26 33 ARG F O 1
ATOM 7596 N N . ASP F 1 34 ? 40.208 -41.273 -36.746 1.00 72.10 34 ASP F N 1
ATOM 7597 C CA . ASP F 1 34 ? 39.272 -41.354 -35.622 1.00 73.97 34 ASP F CA 1
ATOM 7598 C C . ASP F 1 34 ? 39.752 -42.206 -34.420 1.00 72.89 34 ASP F C 1
ATOM 7599 O O . ASP F 1 34 ? 39.561 -41.826 -33.256 1.00 73.08 34 ASP F O 1
ATOM 7604 N N . LEU F 1 35 ? 40.362 -43.355 -34.717 1.00 70.04 35 LEU F N 1
ATOM 7605 C CA . LEU F 1 35 ? 40.983 -44.213 -33.704 1.00 72.10 35 LEU F CA 1
ATOM 7606 C C . LEU F 1 35 ? 42.173 -43.519 -32.992 1.00 79.71 35 LEU F C 1
ATOM 7607 O O . LEU F 1 35 ? 42.583 -43.935 -31.902 1.00 82.24 35 LEU F O 1
ATOM 7612 N N . LEU F 1 36 ? 42.734 -42.479 -33.616 1.00 75.85 36 LEU F N 1
ATOM 7613 C CA . LEU F 1 36 ? 43.840 -41.713 -33.028 1.00 71.36 36 LEU F CA 1
ATOM 7614 C C . LEU F 1 36 ? 43.412 -40.696 -31.976 1.00 75.34 36 LEU F C 1
ATOM 7615 O O . LEU F 1 36 ? 43.990 -40.647 -30.900 1.00 80.65 36 LEU F O 1
ATOM 7620 N N . LEU F 1 37 ? 42.387 -39.904 -32.278 1.00 77.93 37 LEU F N 1
ATOM 7621 C CA . LEU F 1 37 ? 41.909 -38.859 -31.369 1.00 79.17 37 LEU F CA 1
ATOM 7622 C C . LEU F 1 37 ? 41.697 -39.402 -29.954 1.00 84.02 37 LEU F C 1
ATOM 7623 O O . LEU F 1 37 ? 41.829 -38.671 -28.967 1.00 87.44 37 LEU F O 1
ATOM 7628 N N . THR F 1 38 ? 41.321 -40.677 -29.877 1.00 85.88 38 THR F N 1
ATOM 7629 C CA . THR F 1 38 ? 41.174 -41.412 -28.609 1.00 90.50 38 THR F CA 1
ATOM 7630 C C . THR F 1 38 ? 42.295 -42.403 -28.165 1.00 83.61 38 THR F C 1
ATOM 7631 O O . THR F 1 38 ? 42.139 -43.112 -27.163 1.00 80.22 38 THR F O 1
ATOM 7635 N N . ARG F 1 39 ? 43.388 -42.486 -28.920 1.00 79.77 39 ARG F N 1
ATOM 7636 C CA . ARG F 1 39 ? 44.422 -43.501 -28.661 1.00 83.60 39 ARG F CA 1
ATOM 7637 C C . ARG F 1 39 ? 45.854 -43.079 -29.053 1.00 84.68 39 ARG F C 1
ATOM 7638 O O . ARG F 1 39 ? 46.138 -41.892 -29.251 1.00 87.02 39 ARG F O 1
ATOM 7646 N N . ASP F 1 40 ? 46.763 -44.049 -29.109 1.00 77.93 40 ASP F N 1
ATOM 7647 C CA . ASP F 1 40 ? 48.122 -43.785 -29.563 1.00 76.61 40 ASP F CA 1
ATOM 7648 C C . ASP F 1 40 ? 48.447 -44.782 -30.641 1.00 73.37 40 ASP F C 1
ATOM 7649 O O . ASP F 1 40 ? 48.129 -45.956 -30.506 1.00 72.69 40 ASP F O 1
ATOM 7654 N N . TRP F 1 41 ? 49.083 -44.316 -31.708 1.00 72.80 41 TRP F N 1
ATOM 7655 C CA . TRP F 1 41 ? 49.389 -45.186 -32.839 1.00 76.76 41 TRP F CA 1
ATOM 7656 C C . TRP F 1 41 ? 50.152 -46.473 -32.474 1.00 79.49 41 TRP F C 1
ATOM 7657 O O . TRP F 1 41 ? 50.035 -47.490 -33.159 1.00 78.98 41 TRP F O 1
ATOM 7668 N N . SER F 1 42 ? 50.936 -46.439 -31.404 1.00 83.42 42 SER F N 1
ATOM 7669 C CA . SER F 1 42 ? 51.668 -47.633 -30.992 1.00 81.72 42 SER F CA 1
ATOM 7670 C C . SER F 1 42 ? 50.678 -48.685 -30.494 1.00 82.00 42 SER F C 1
ATOM 7671 O O . SER F 1 42 ? 51.033 -49.857 -30.339 1.00 81.85 42 SER F O 1
ATOM 7674 N N . ALA F 1 43 ? 49.437 -48.236 -30.266 1.00 83.05 43 ALA F N 1
ATOM 7675 C CA . ALA F 1 43 ? 48.312 -49.044 -29.765 1.00 81.82 43 ALA F CA 1
ATOM 7676 C C . ALA F 1 43 ? 47.379 -49.622 -30.845 1.00 82.63 43 ALA F C 1
ATOM 7677 O O . ALA F 1 43 ? 46.322 -50.161 -30.512 1.00 84.86 43 ALA F O 1
ATOM 7679 N N . ILE F 1 44 ? 47.741 -49.468 -32.122 1.00 83.47 44 ILE F N 1
ATOM 7680 C CA . ILE F 1 44 ? 46.831 -49.762 -33.247 1.00 82.72 44 ILE F CA 1
ATOM 7681 C C . ILE F 1 44 ? 47.483 -50.553 -34.418 1.00 81.15 44 ILE F C 1
ATOM 7682 O O . ILE F 1 44 ? 48.545 -50.171 -34.926 1.00 78.25 44 ILE F O 1
ATOM 7687 N N . THR F 1 45 ? 46.846 -51.668 -34.808 1.00 82.33 45 THR F N 1
ATOM 7688 C CA . THR F 1 45 ? 47.228 -52.489 -35.983 1.00 81.97 45 THR F CA 1
ATOM 7689 C C . THR F 1 45 ? 46.297 -52.328 -37.198 1.00 82.39 45 THR F C 1
ATOM 7690 O O . THR F 1 45 ? 45.421 -51.452 -37.230 1.00 80.71 45 THR F O 1
ATOM 7694 N N . LEU F 1 46 ? 46.519 -53.175 -38.207 1.00 83.61 46 LEU F N 1
ATOM 7695 C CA . LEU F 1 46 ? 45.539 -53.382 -39.276 1.00 74.61 46 LEU F CA 1
ATOM 7696 C C . LEU F 1 46 ? 44.335 -54.165 -38.743 1.00 67.53 46 LEU F C 1
ATOM 7697 O O . LEU F 1 46 ? 43.280 -54.180 -39.346 1.00 68.18 46 LEU F O 1
ATOM 7702 N N . SER F 1 47 ? 44.501 -54.809 -37.600 1.00 68.46 47 SER F N 1
ATOM 7703 C CA . SER F 1 47 ? 43.371 -55.393 -36.904 1.00 72.99 47 SER F CA 1
ATOM 7704 C C . SER F 1 47 ? 42.409 -54.295 -36.405 1.00 71.60 47 SER F C 1
ATOM 7705 O O . SER F 1 47 ? 41.187 -54.413 -36.507 1.00 67.97 47 SER F O 1
ATOM 7708 N N . ASP F 1 48 ? 42.980 -53.218 -35.878 1.00 75.23 48 ASP F N 1
ATOM 7709 C CA . ASP F 1 48 ? 42.221 -52.149 -35.215 1.00 76.61 48 ASP F CA 1
ATOM 7710 C C . ASP F 1 48 ? 41.401 -51.285 -36.190 1.00 69.17 48 ASP F C 1
ATOM 7711 O O . ASP F 1 48 ? 40.273 -50.870 -35.881 1.00 63.64 48 ASP F O 1
ATOM 7716 N N . VAL F 1 49 ? 42.011 -50.982 -37.338 1.00 67.31 49 VAL F N 1
ATOM 7717 C CA . VAL F 1 49 ? 41.443 -50.068 -38.319 1.00 61.11 49 VAL F CA 1
ATOM 7718 C C . VAL F 1 49 ? 40.299 -50.656 -39.143 1.00 62.26 49 VAL F C 1
ATOM 7719 O O . VAL F 1 49 ? 39.215 -50.079 -39.167 1.00 63.41 49 VAL F O 1
ATOM 7723 N N . ALA F 1 50 ? 40.526 -51.801 -39.796 1.00 62.71 50 ALA F N 1
ATOM 7724 C CA . ALA F 1 50 ? 39.490 -52.436 -40.622 1.00 55.65 50 ALA F CA 1
ATOM 7725 C C . ALA F 1 50 ? 38.216 -52.519 -39.817 1.00 56.46 50 ALA F C 1
ATOM 7726 O O . ALA F 1 50 ? 37.239 -51.836 -40.119 1.00 56.55 50 ALA F O 1
ATOM 7728 N N . ARG F 1 51 ? 38.271 -53.300 -38.745 1.00 55.97 51 ARG F N 1
ATOM 7729 C CA . ARG F 1 51 ? 37.135 -53.506 -37.853 1.00 60.03 51 ARG F CA 1
ATOM 7730 C C . ARG F 1 51 ? 36.413 -52.200 -37.455 1.00 61.54 51 ARG F C 1
ATOM 7731 O O . ARG F 1 51 ? 35.201 -52.188 -37.230 1.00 64.96 51 ARG F O 1
ATOM 7739 N N . ALA F 1 52 ? 37.153 -51.105 -37.356 1.00 58.79 52 ALA F N 1
ATOM 7740 C CA . ALA F 1 52 ? 36.529 -49.817 -37.099 1.00 57.12 52 ALA F CA 1
ATOM 7741 C C . ALA F 1 52 ? 36.125 -49.080 -38.380 1.00 58.05 52 ALA F C 1
ATOM 7742 O O . ALA F 1 52 ? 35.351 -48.128 -38.331 1.00 61.95 52 ALA F O 1
ATOM 7744 N N . ALA F 1 53 ? 36.665 -49.490 -39.524 1.00 58.43 53 ALA F N 1
ATOM 7745 C CA . ALA F 1 53 ? 36.199 -48.943 -40.803 1.00 60.72 53 ALA F CA 1
ATOM 7746 C C . ALA F 1 53 ? 35.227 -49.908 -41.482 1.00 61.94 53 ALA F C 1
ATOM 7747 O O . ALA F 1 53 ? 34.721 -49.626 -42.574 1.00 60.84 53 ALA F O 1
ATOM 7749 N N . GLY F 1 54 ? 34.995 -51.054 -40.837 1.00 56.93 54 GLY F N 1
ATOM 7750 C CA . GLY F 1 54 ? 34.004 -52.015 -41.293 1.00 53.94 54 GLY F CA 1
ATOM 7751 C C . GLY F 1 54 ? 34.395 -52.911 -42.457 1.00 53.60 54 GLY F C 1
ATOM 7752 O O . GLY F 1 54 ? 33.531 -53.439 -43.158 1.00 53.02 54 GLY F O 1
ATOM 7753 N N . ILE F 1 55 ? 35.695 -53.116 -42.640 1.00 56.45 55 ILE F N 1
ATOM 7754 C CA . ILE F 1 55 ? 36.221 -53.923 -43.738 1.00 54.56 55 ILE F CA 1
ATOM 7755 C C . ILE F 1 55 ? 36.907 -55.163 -43.189 1.00 54.56 55 ILE F C 1
ATOM 7756 O O . ILE F 1 55 ? 37.317 -55.184 -42.032 1.00 57.56 55 ILE F O 1
ATOM 7761 N N . SER F 1 56 ? 37.025 -56.205 -44.001 1.00 54.03 56 SER F N 1
ATOM 7762 C CA . SER F 1 56 ? 37.778 -57.374 -43.562 1.00 60.74 56 SER F CA 1
ATOM 7763 C C . SER F 1 56 ? 39.228 -56.985 -43.308 1.00 63.40 56 SER F C 1
ATOM 7764 O O . SER F 1 56 ? 39.738 -56.079 -43.967 1.00 63.45 56 SER F O 1
ATOM 7767 N N . ARG F 1 57 ? 39.881 -57.658 -42.353 1.00 68.72 57 ARG F N 1
ATOM 7768 C CA . ARG F 1 57 ? 41.314 -57.448 -42.083 1.00 67.41 57 ARG F CA 1
ATOM 7769 C C . ARG F 1 57 ? 42.041 -57.769 -43.377 1.00 63.49 57 ARG F C 1
ATOM 7770 O O . ARG F 1 57 ? 42.833 -56.969 -43.877 1.00 62.01 57 ARG F O 1
ATOM 7778 N N . GLN F 1 58 ? 41.712 -58.936 -43.924 1.00 62.60 58 GLN F N 1
ATOM 7779 C CA . GLN F 1 58 ? 42.253 -59.407 -45.186 1.00 63.18 58 GLN F CA 1
ATOM 7780 C C . GLN F 1 58 ? 42.148 -58.364 -46.293 1.00 61.27 58 GLN F C 1
ATOM 7781 O O . GLN F 1 58 ? 43.028 -58.288 -47.141 1.00 62.99 58 GLN F O 1
ATOM 7787 N N . THR F 1 59 ? 41.088 -57.560 -46.283 1.00 57.84 59 THR F N 1
ATOM 7788 C CA . THR F 1 59 ? 40.941 -56.500 -47.281 1.00 58.03 59 THR F CA 1
ATOM 7789 C C . THR F 1 59 ? 41.912 -55.334 -47.071 1.00 59.89 59 THR F C 1
ATOM 7790 O O . THR F 1 59 ? 42.551 -54.891 -48.025 1.00 61.54 59 THR F O 1
ATOM 7794 N N . ILE F 1 60 ? 42.030 -54.842 -45.835 1.00 61.45 60 ILE F N 1
ATOM 7795 C CA . ILE F 1 60 ? 42.843 -53.650 -45.563 1.00 57.57 60 ILE F CA 1
ATOM 7796 C C . ILE F 1 60 ? 44.296 -53.927 -45.878 1.00 59.10 60 ILE F C 1
ATOM 7797 O O . ILE F 1 60 ? 45.074 -52.999 -46.082 1.00 60.37 60 ILE F O 1
ATOM 7802 N N . TYR F 1 61 ? 44.655 -55.209 -45.916 1.00 60.26 61 TYR F N 1
ATOM 7803 C CA . TYR F 1 61 ? 45.975 -55.600 -46.392 1.00 60.57 61 TYR F CA 1
ATOM 7804 C C . TYR F 1 61 ? 46.170 -55.357 -47.879 1.00 62.10 61 TYR F C 1
ATOM 7805 O O . TYR F 1 61 ? 46.987 -54.522 -48.248 1.00 65.40 61 TYR F O 1
ATOM 7814 N N . ASN F 1 62 ? 45.382 -56.004 -48.735 1.00 60.50 62 ASN F N 1
ATOM 7815 C CA . ASN F 1 62 ? 45.669 -55.927 -50.168 1.00 62.53 62 ASN F CA 1
ATOM 7816 C C . ASN F 1 62 ? 45.645 -54.508 -50.712 1.00 70.71 62 ASN F C 1
ATOM 7817 O O . ASN F 1 62 ? 46.139 -54.266 -51.814 1.00 79.03 62 ASN F O 1
ATOM 7822 N N . GLU F 1 63 ? 45.060 -53.569 -49.971 1.00 68.17 63 GLU F N 1
ATOM 7823 C CA . GLU F 1 63 ? 45.199 -52.182 -50.379 1.00 66.32 63 GLU F CA 1
ATOM 7824 C C . GLU F 1 63 ? 46.514 -51.661 -49.840 1.00 70.31 63 GLU F C 1
ATOM 7825 O O . GLU F 1 63 ? 47.495 -51.543 -50.578 1.00 75.75 63 GLU F O 1
ATOM 7831 N N . PHE F 1 64 ? 46.545 -51.418 -48.535 1.00 70.25 64 PHE F N 1
ATOM 7832 C CA . PHE F 1 64 ? 47.680 -50.757 -47.884 1.00 71.99 64 PHE F CA 1
ATOM 7833 C C . PHE F 1 64 ? 48.963 -51.593 -47.767 1.00 73.43 64 PHE F C 1
ATOM 7834 O O . PHE F 1 64 ? 50.066 -51.119 -48.079 1.00 69.92 64 PHE F O 1
ATOM 7842 N N . GLY F 1 65 ? 48.792 -52.821 -47.285 1.00 71.68 65 GLY F N 1
ATOM 7843 C CA . GLY F 1 65 ? 49.832 -53.831 -47.241 1.00 67.37 65 GLY F CA 1
ATOM 7844 C C . GLY F 1 65 ? 50.520 -54.095 -45.914 1.00 70.65 65 GLY F C 1
ATOM 7845 O O . GLY F 1 65 ? 50.939 -55.226 -45.686 1.00 80.72 65 GLY F O 1
ATOM 7846 N N . SER F 1 66 ? 50.594 -53.114 -45.017 1.00 69.19 66 SER F N 1
ATOM 7847 C CA . SER F 1 66 ? 51.285 -53.318 -43.739 1.00 69.29 66 SER F CA 1
ATOM 7848 C C . SER F 1 66 ? 50.847 -52.293 -42.720 1.00 70.24 66 SER F C 1
ATOM 7849 O O . SER F 1 66 ? 50.339 -51.244 -43.096 1.00 74.71 66 SER F O 1
ATOM 7852 N N . ARG F 1 67 ? 51.069 -52.561 -41.436 1.00 67.36 67 ARG F N 1
ATOM 7853 C CA . ARG F 1 67 ? 50.823 -51.525 -40.435 1.00 73.73 67 ARG F CA 1
ATOM 7854 C C . ARG F 1 67 ? 51.639 -50.260 -40.805 1.00 75.82 67 ARG F C 1
ATOM 7855 O O . ARG F 1 67 ? 51.259 -49.142 -40.441 1.00 73.75 67 ARG F O 1
ATOM 7863 N N . GLN F 1 68 ? 52.736 -50.459 -41.552 1.00 79.85 68 GLN F N 1
ATOM 7864 C CA . GLN F 1 68 ? 53.634 -49.385 -42.033 1.00 79.81 68 GLN F CA 1
ATOM 7865 C C . GLN F 1 68 ? 53.116 -48.647 -43.269 1.00 79.32 68 GLN F C 1
ATOM 7866 O O . GLN F 1 68 ? 53.371 -47.448 -43.443 1.00 77.94 68 GLN F O 1
ATOM 7872 N N . GLY F 1 69 ? 52.412 -49.377 -44.134 1.00 79.88 69 GLY F N 1
ATOM 7873 C CA . GLY F 1 69 ? 51.843 -48.814 -45.349 1.00 76.83 69 GLY F CA 1
ATOM 7874 C C . GLY F 1 69 ? 50.648 -47.944 -45.024 1.00 72.33 69 GLY F C 1
ATOM 7875 O O . GLY F 1 69 ? 50.482 -46.856 -45.575 1.00 70.61 69 GLY F O 1
ATOM 7876 N N . LEU F 1 70 ? 49.817 -48.443 -44.116 1.00 71.62 70 LEU F N 1
ATOM 7877 C CA . LEU F 1 70 ? 48.700 -47.689 -43.562 1.00 72.21 70 LEU F CA 1
ATOM 7878 C C . LEU F 1 70 ? 49.190 -46.383 -42.902 1.00 75.79 70 LEU F C 1
ATOM 7879 O O . LEU F 1 70 ? 48.453 -45.382 -42.819 1.00 73.24 70 LEU F O 1
ATOM 7884 N N . ALA F 1 71 ? 50.436 -46.414 -42.429 1.00 76.79 71 ALA F N 1
ATOM 7885 C CA . ALA F 1 71 ? 51.131 -45.223 -41.941 1.00 74.49 71 ALA F CA 1
ATOM 7886 C C . ALA F 1 71 ? 51.660 -44.401 -43.114 1.00 73.86 71 ALA F C 1
ATOM 7887 O O . ALA F 1 71 ? 51.529 -43.175 -43.140 1.00 70.41 71 ALA F O 1
ATOM 7889 N N . GLN F 1 72 ? 52.265 -45.095 -44.077 1.00 76.83 72 GLN F N 1
ATOM 7890 C CA . GLN F 1 72 ? 52.771 -44.476 -45.301 1.00 79.65 72 GLN F CA 1
ATOM 7891 C C . GLN F 1 72 ? 51.671 -43.704 -46.023 1.00 78.55 72 GLN F C 1
ATOM 7892 O O . GLN F 1 72 ? 51.887 -42.584 -46.507 1.00 76.41 72 GLN F O 1
ATOM 7898 N N . GLY F 1 73 ? 50.491 -44.316 -46.083 1.00 77.68 73 GLY F N 1
ATOM 7899 C CA . GLY F 1 73 ? 49.336 -43.713 -46.717 1.00 74.18 73 GLY F CA 1
ATOM 7900 C C . GLY F 1 73 ? 48.771 -42.544 -45.938 1.00 69.13 73 GLY F C 1
ATOM 7901 O O . GLY F 1 73 ? 48.550 -41.467 -46.506 1.00 65.84 73 GLY F O 1
ATOM 7902 N N . TYR F 1 74 ? 48.543 -42.756 -44.642 1.00 66.87 74 TYR F N 1
ATOM 7903 C CA . TYR F 1 74 ? 47.927 -41.733 -43.807 1.00 65.84 74 TYR F CA 1
ATOM 7904 C C . TYR F 1 74 ? 48.655 -40.395 -43.913 1.00 69.71 74 TYR F C 1
ATOM 7905 O O . TYR F 1 74 ? 48.049 -39.328 -43.804 1.00 68.07 74 TYR F O 1
ATOM 7914 N N . ALA F 1 75 ? 49.967 -40.460 -44.093 1.00 73.38 75 ALA F N 1
ATOM 7915 C CA . ALA F 1 75 ? 50.789 -39.264 -44.188 1.00 71.34 75 ALA F CA 1
ATOM 7916 C C . ALA F 1 75 ? 50.652 -38.616 -45.549 1.00 69.43 75 ALA F C 1
ATOM 7917 O O . ALA F 1 75 ? 50.380 -37.423 -45.662 1.00 66.32 75 ALA F O 1
ATOM 7919 N N . LEU F 1 76 ? 50.832 -39.427 -46.584 1.00 70.91 76 LEU F N 1
ATOM 7920 C CA . LEU F 1 76 ? 50.753 -38.952 -47.952 1.00 73.79 76 LEU F CA 1
ATOM 7921 C C . LEU F 1 76 ? 49.393 -38.325 -48.254 1.00 76.95 76 LEU F C 1
ATOM 7922 O O . LEU F 1 76 ? 49.247 -37.594 -49.225 1.00 78.26 76 LEU F O 1
ATOM 7927 N N . ARG F 1 77 ? 48.401 -38.633 -47.424 1.00 76.60 77 ARG F N 1
ATOM 7928 C CA . ARG F 1 77 ? 47.123 -37.913 -47.408 1.00 78.49 77 ARG F CA 1
ATOM 7929 C C . ARG F 1 77 ? 47.271 -36.548 -46.679 1.00 79.58 77 ARG F C 1
ATOM 7930 O O . ARG F 1 77 ? 46.515 -35.602 -46.926 1.00 77.01 77 ARG F O 1
ATOM 7938 N N . LEU F 1 78 ? 48.250 -36.460 -45.777 1.00 78.84 78 LEU F N 1
ATOM 7939 C CA . LEU F 1 78 ? 48.496 -35.247 -45.003 1.00 73.03 78 LEU F CA 1
ATOM 7940 C C . LEU F 1 78 ? 49.494 -34.350 -45.719 1.00 73.74 78 LEU F C 1
ATOM 7941 O O . LEU F 1 78 ? 49.683 -33.189 -45.345 1.00 72.11 78 LEU F O 1
ATOM 7946 N N . ALA F 1 79 ? 50.138 -34.907 -46.744 1.00 73.88 79 ALA F N 1
ATOM 7947 C CA . ALA F 1 79 ? 51.000 -34.135 -47.628 1.00 75.90 79 ALA F CA 1
ATOM 7948 C C . ALA F 1 79 ? 50.091 -33.319 -48.511 1.00 84.51 79 ALA F C 1
ATOM 7949 O O . ALA F 1 79 ? 50.361 -32.160 -48.823 1.00 87.33 79 ALA F O 1
ATOM 7951 N N . ASP F 1 80 ? 48.998 -33.954 -48.907 1.00 84.48 80 ASP F N 1
ATOM 7952 C CA . ASP F 1 80 ? 48.097 -33.404 -49.902 1.00 85.75 80 ASP F CA 1
ATOM 7953 C C . ASP F 1 80 ? 47.091 -32.397 -49.347 1.00 87.39 80 ASP F C 1
ATOM 7954 O O . ASP F 1 80 ? 46.787 -31.395 -50.001 1.00 91.41 80 ASP F O 1
ATOM 7959 N N . ARG F 1 81 ? 46.580 -32.659 -48.144 1.00 87.10 81 ARG F N 1
ATOM 7960 C CA . ARG F 1 81 ? 45.618 -31.749 -47.520 1.00 90.81 81 ARG F CA 1
ATOM 7961 C C . ARG F 1 81 ? 46.296 -30.408 -47.282 1.00 93.30 81 ARG F C 1
ATOM 7962 O O . ARG F 1 81 ? 45.688 -29.345 -47.441 1.00 95.54 81 ARG F O 1
ATOM 7970 N N . LEU F 1 82 ? 47.573 -30.480 -46.914 1.00 93.08 82 LEU F N 1
ATOM 7971 C CA . LEU F 1 82 ? 48.377 -29.296 -46.646 1.00 91.90 82 LEU F CA 1
ATOM 7972 C C . LEU F 1 82 ? 48.897 -28.593 -47.907 1.00 92.02 82 LEU F C 1
ATOM 7973 O O . LEU F 1 82 ? 48.719 -27.382 -48.045 1.00 93.40 82 LEU F O 1
ATOM 7978 N N . VAL F 1 83 ? 49.501 -29.347 -48.829 1.00 89.01 83 VAL F N 1
ATOM 7979 C CA . VAL F 1 83 ? 50.143 -28.754 -50.012 1.00 92.75 83 VAL F CA 1
ATOM 7980 C C . VAL F 1 83 ? 49.195 -27.892 -50.850 1.00 104.04 83 VAL F C 1
ATOM 7981 O O . VAL F 1 83 ? 49.635 -26.992 -51.572 1.00 110.72 83 VAL F O 1
ATOM 7985 N N . ASP F 1 84 ? 47.897 -28.170 -50.754 1.00 103.34 84 ASP F N 1
ATOM 7986 C CA . ASP F 1 84 ? 46.906 -27.416 -51.513 1.00 105.60 84 ASP F CA 1
ATOM 7987 C C . ASP F 1 84 ? 46.415 -26.168 -50.781 1.00 108.26 84 ASP F C 1
ATOM 7988 O O . ASP F 1 84 ? 45.765 -25.313 -51.384 1.00 115.80 84 ASP F O 1
ATOM 7993 N N . ASN F 1 85 ? 46.715 -26.061 -49.488 1.00 104.00 85 ASN F N 1
ATOM 7994 C CA . ASN F 1 85 ? 46.352 -24.859 -48.739 1.00 105.07 85 ASN F CA 1
ATOM 7995 C C . ASN F 1 85 ? 47.187 -23.647 -49.157 1.00 109.40 85 ASN F C 1
ATOM 7996 O O . ASN F 1 85 ? 46.900 -22.511 -48.761 1.00 108.58 85 ASN F O 1
ATOM 8001 N N . VAL F 1 86 ? 48.229 -23.901 -49.949 1.00 111.10 86 VAL F N 1
ATOM 8002 C CA . VAL F 1 86 ? 48.985 -22.825 -50.585 1.00 116.69 86 VAL F CA 1
ATOM 8003 C C . VAL F 1 86 ? 48.265 -22.317 -51.857 1.00 122.68 86 VAL F C 1
ATOM 8004 O O . VAL F 1 86 ? 48.125 -21.104 -52.045 1.00 125.39 86 VAL F O 1
ATOM 8008 N N . HIS F 1 87 ? 47.767 -23.222 -52.704 1.00 120.34 87 HIS F N 1
ATOM 8009 C CA . HIS F 1 87 ? 47.003 -22.776 -53.871 1.00 120.67 87 HIS F CA 1
ATOM 8010 C C . HIS F 1 87 ? 45.768 -21.991 -53.416 1.00 119.83 87 HIS F C 1
ATOM 8011 O O . HIS F 1 87 ? 45.336 -21.061 -54.093 1.00 124.38 87 HIS F O 1
ATOM 8018 N N . ALA F 1 88 ? 45.212 -22.366 -52.267 1.00 117.59 88 ALA F N 1
ATOM 8019 C CA . ALA F 1 88 ? 44.047 -21.676 -51.712 1.00 122.05 88 ALA F CA 1
ATOM 8020 C C . ALA F 1 88 ? 44.423 -20.373 -50.988 1.00 119.91 88 ALA F C 1
ATOM 8021 O O . ALA F 1 88 ? 43.634 -19.423 -50.934 1.00 119.00 88 ALA F O 1
ATOM 8023 N N . SER F 1 89 ? 45.619 -20.338 -50.412 1.00 116.86 89 SER F N 1
ATOM 8024 C CA . SER F 1 89 ? 46.116 -19.109 -49.807 1.00 121.53 89 SER F CA 1
ATOM 8025 C C . SER F 1 89 ? 46.745 -18.149 -50.829 1.00 125.08 89 SER F C 1
ATOM 8026 O O . SER F 1 89 ? 46.534 -16.936 -50.744 1.00 126.21 89 SER F O 1
ATOM 8029 N N . LEU F 1 90 ? 47.505 -18.693 -51.788 1.00 122.90 90 LEU F N 1
ATOM 8030 C CA . LEU F 1 90 ? 48.267 -17.882 -52.759 1.00 122.94 90 LEU F CA 1
ATOM 8031 C C . LEU F 1 90 ? 47.398 -17.088 -53.736 1.00 125.59 90 LEU F C 1
ATOM 8032 O O . LEU F 1 90 ? 47.798 -16.020 -54.209 1.00 125.10 90 LEU F O 1
ATOM 8037 N N . ASP F 1 91 ? 46.231 -17.632 -54.067 1.00 126.29 91 ASP F N 1
ATOM 8038 C CA . ASP F 1 91 ? 45.229 -16.895 -54.831 1.00 122.73 91 ASP F CA 1
ATOM 8039 C C . ASP F 1 91 ? 44.414 -15.961 -53.912 1.00 121.29 91 ASP F C 1
ATOM 8040 O O . ASP F 1 91 ? 44.092 -14.833 -54.287 1.00 117.85 91 ASP F O 1
ATOM 8045 N N . ALA F 1 92 ? 44.102 -16.432 -52.703 1.00 122.78 92 ALA F N 1
ATOM 8046 C CA . ALA F 1 92 ? 43.356 -15.641 -51.718 1.00 124.62 92 ALA F CA 1
ATOM 8047 C C . ALA F 1 92 ? 44.127 -14.405 -51.237 1.00 123.02 92 ALA F C 1
ATOM 8048 O O . ALA F 1 92 ? 43.542 -13.450 -50.719 1.00 115.48 92 ALA F O 1
ATOM 8050 N N . ASN F 1 93 ? 45.445 -14.439 -51.410 1.00 127.87 93 ASN F N 1
ATOM 8051 C CA . ASN F 1 93 ? 46.317 -13.333 -51.011 1.00 133.91 93 ASN F CA 1
ATOM 8052 C C . ASN F 1 93 ? 47.305 -12.934 -52.128 1.00 131.85 93 ASN F C 1
ATOM 8053 O O . ASN F 1 93 ? 48.130 -13.745 -52.559 1.00 124.93 93 ASN F O 1
ATOM 8058 N N . VAL F 1 94 ? 47.209 -11.686 -52.595 1.00 135.91 94 VAL F N 1
ATOM 8059 C CA . VAL F 1 94 ? 48.013 -11.214 -53.732 1.00 136.91 94 VAL F CA 1
ATOM 8060 C C . VAL F 1 94 ? 48.503 -9.762 -53.593 1.00 138.83 94 VAL F C 1
ATOM 8061 O O . VAL F 1 94 ? 47.908 -8.949 -52.877 1.00 133.58 94 VAL F O 1
ATOM 8065 N N . GLY F 1 95 ? 49.592 -9.458 -54.297 1.00 139.89 95 GLY F N 1
ATOM 8066 C CA . GLY F 1 95 ? 50.253 -8.167 -54.228 1.00 140.32 95 GLY F CA 1
ATOM 8067 C C . GLY F 1 95 ? 51.464 -8.230 -53.312 1.00 145.54 95 GLY F C 1
ATOM 8068 O O . GLY F 1 95 ? 52.410 -7.453 -53.465 1.00 149.44 95 GLY F O 1
ATOM 8069 N N . ASN F 1 96 ? 51.442 -9.181 -52.377 1.00 145.58 96 ASN F N 1
ATOM 8070 C CA . ASN F 1 96 ? 52.556 -9.415 -51.456 1.00 142.03 96 ASN F CA 1
ATOM 8071 C C . ASN F 1 96 ? 52.966 -10.886 -51.473 1.00 138.37 96 ASN F C 1
ATOM 8072 O O . ASN F 1 96 ? 52.192 -11.754 -51.074 1.00 137.09 96 ASN F O 1
ATOM 8077 N N . PHE F 1 97 ? 54.176 -11.178 -51.933 1.00 137.66 97 PHE F N 1
ATOM 8078 C CA . PHE F 1 97 ? 54.650 -12.550 -51.866 1.00 135.34 97 PHE F CA 1
ATOM 8079 C C . PHE F 1 97 ? 54.846 -12.919 -50.404 1.00 132.90 97 PHE F C 1
ATOM 8080 O O . PHE F 1 97 ? 54.793 -14.089 -50.035 1.00 129.86 97 PHE F O 1
ATOM 8088 N N . TYR F 1 98 ? 55.036 -11.902 -49.570 1.00 131.75 98 TYR F N 1
ATOM 8089 C CA . TYR F 1 98 ? 55.228 -12.114 -48.144 1.00 129.64 98 TYR F CA 1
ATOM 8090 C C . TYR F 1 98 ? 53.942 -12.512 -47.408 1.00 126.89 98 TYR F C 1
ATOM 8091 O O . TYR F 1 98 ? 53.987 -13.325 -46.486 1.00 124.43 98 TYR F O 1
ATOM 8100 N N . GLU F 1 99 ? 52.804 -11.950 -47.817 1.00 127.18 99 GLU F N 1
ATOM 8101 C CA . GLU F 1 99 ? 51.525 -12.198 -47.131 1.00 127.60 99 GLU F CA 1
ATOM 8102 C C . GLU F 1 99 ? 50.777 -13.473 -47.573 1.00 129.32 99 GLU F C 1
ATOM 8103 O O . GLU F 1 99 ? 49.769 -13.839 -46.962 1.00 126.88 99 GLU F O 1
ATOM 8109 N N . ALA F 1 100 ? 51.227 -14.095 -48.668 1.00 133.01 100 ALA F N 1
ATOM 8110 C CA . ALA F 1 100 ? 50.753 -15.423 -49.120 1.00 129.88 100 ALA F CA 1
ATOM 8111 C C . ALA F 1 100 ? 51.460 -16.638 -48.480 1.00 124.81 100 ALA F C 1
ATOM 8112 O O . ALA F 1 100 ? 50.840 -17.669 -48.174 1.00 115.15 100 ALA F O 1
ATOM 8114 N N . PHE F 1 101 ? 52.778 -16.509 -48.348 1.00 126.54 101 PHE F N 1
ATOM 8115 C CA . PHE F 1 101 ? 53.635 -17.524 -47.758 1.00 119.16 101 PHE F CA 1
ATOM 8116 C C . PHE F 1 101 ? 53.590 -17.462 -46.236 1.00 118.39 101 PHE F C 1
ATOM 8117 O O . PHE F 1 101 ? 53.854 -18.453 -45.563 1.00 117.09 101 PHE F O 1
ATOM 8125 N N . LEU F 1 102 ? 53.272 -16.283 -45.704 1.00 123.56 102 LEU F N 1
ATOM 8126 C CA . LEU F 1 102 ? 53.030 -16.098 -44.267 1.00 122.93 102 LEU F CA 1
ATOM 8127 C C . LEU F 1 102 ? 51.626 -16.537 -43.815 1.00 118.66 102 LEU F C 1
ATOM 8128 O O . LEU F 1 102 ? 51.462 -17.074 -42.722 1.00 114.75 102 LEU F O 1
ATOM 8133 N N . GLN F 1 103 ? 50.611 -16.285 -44.636 1.00 117.03 103 GLN F N 1
ATOM 8134 C CA . GLN F 1 103 ? 49.274 -16.743 -44.300 1.00 115.74 103 GLN F CA 1
ATOM 8135 C C . GLN F 1 103 ? 49.252 -18.254 -44.440 1.00 117.65 103 GLN F C 1
ATOM 8136 O O . GLN F 1 103 ? 48.577 -18.943 -43.674 1.00 117.87 103 GLN F O 1
ATOM 8142 N N . GLY F 1 104 ? 50.009 -18.765 -45.412 1.00 117.26 104 GLY F N 1
ATOM 8143 C CA . GLY F 1 104 ? 50.092 -20.199 -45.641 1.00 116.31 104 GLY F CA 1
ATOM 8144 C C . GLY F 1 104 ? 50.728 -20.942 -44.477 1.00 112.67 104 GLY F C 1
ATOM 8145 O O . GLY F 1 104 ? 50.112 -21.840 -43.890 1.00 104.38 104 GLY F O 1
ATOM 8146 N N . PHE F 1 105 ? 51.956 -20.545 -44.137 1.00 115.98 105 PHE F N 1
ATOM 8147 C CA . PHE F 1 105 ? 52.702 -21.117 -43.015 1.00 108.65 105 PHE F CA 1
ATOM 8148 C C . PHE F 1 105 ? 51.958 -20.918 -41.685 1.00 106.75 105 PHE F C 1
ATOM 8149 O O . PHE F 1 105 ? 52.119 -21.705 -40.760 1.00 105.31 105 PHE F O 1
ATOM 8157 N N . ARG F 1 106 ? 51.138 -19.872 -41.603 1.00 109.93 106 ARG F N 1
ATOM 8158 C CA . ARG F 1 106 ? 50.397 -19.542 -40.379 1.00 109.87 106 ARG F CA 1
ATOM 8159 C C . ARG F 1 106 ? 49.305 -20.558 -40.058 1.00 109.39 106 ARG F C 1
ATOM 8160 O O . ARG F 1 106 ? 49.043 -20.864 -38.885 1.00 104.65 106 ARG F O 1
ATOM 8168 N N . SER F 1 107 ? 48.657 -21.047 -41.114 1.00 110.64 107 SER F N 1
ATOM 8169 C CA . SER F 1 107 ? 47.678 -22.123 -41.008 1.00 110.30 107 SER F CA 1
ATOM 8170 C C . SER F 1 107 ? 48.400 -23.458 -40.904 1.00 108.66 107 SER F C 1
ATOM 8171 O O . SER F 1 107 ? 47.973 -24.348 -40.167 1.00 106.74 107 SER F O 1
ATOM 8174 N N . PHE F 1 108 ? 49.502 -23.587 -41.639 1.00 106.02 108 PHE F N 1
ATOM 8175 C CA . PHE F 1 108 ? 50.247 -24.836 -41.666 1.00 101.22 108 PHE F CA 1
ATOM 8176 C C . PHE F 1 108 ? 50.598 -25.337 -40.268 1.00 99.45 108 PHE F C 1
ATOM 8177 O O . PHE F 1 108 ? 50.339 -26.491 -39.937 1.00 99.66 108 PHE F O 1
ATOM 8185 N N . PHE F 1 109 ? 51.183 -24.469 -39.449 1.00 102.64 109 PHE F N 1
ATOM 8186 C CA . PHE F 1 109 ? 51.574 -24.860 -38.096 1.00 104.60 109 PHE F CA 1
ATOM 8187 C C . PHE F 1 109 ? 50.332 -25.095 -37.239 1.00 102.50 109 PHE F C 1
ATOM 8188 O O . PHE F 1 109 ? 50.276 -26.054 -36.462 1.00 99.17 109 PHE F O 1
ATOM 8196 N N . ALA F 1 110 ? 49.337 -24.226 -37.400 1.00 102.51 110 ALA F N 1
ATOM 8197 C CA . ALA F 1 110 ? 48.061 -24.379 -36.711 1.00 103.30 110 ALA F CA 1
ATOM 8198 C C . ALA F 1 110 ? 47.312 -25.599 -37.240 1.00 100.65 110 ALA F C 1
ATOM 8199 O O . ALA F 1 110 ? 46.383 -26.096 -36.597 1.00 99.26 110 ALA F O 1
ATOM 8201 N N . GLU F 1 111 ? 47.732 -26.073 -38.413 1.00 99.57 111 GLU F N 1
ATOM 8202 C CA . GLU F 1 111 ? 47.101 -27.210 -39.088 1.00 99.92 111 GLU F CA 1
ATOM 8203 C C . GLU F 1 111 ? 47.796 -28.535 -38.767 1.00 98.64 111 GLU F C 1
ATOM 8204 O O . GLU F 1 111 ? 47.171 -29.455 -38.230 1.00 94.48 111 GLU F O 1
ATOM 8210 N N . SER F 1 112 ? 49.079 -28.633 -39.129 1.00 100.86 112 SER F N 1
ATOM 8211 C CA . SER F 1 112 ? 49.872 -29.858 -38.933 1.00 94.55 112 SER F CA 1
ATOM 8212 C C . SER F 1 112 ? 49.975 -30.297 -37.466 1.00 89.10 112 SER F C 1
ATOM 8213 O O . SER F 1 112 ? 50.098 -31.488 -37.171 1.00 84.53 112 SER F O 1
ATOM 8216 N N . ALA F 1 113 ? 49.903 -29.329 -36.558 1.00 90.55 113 ALA F N 1
ATOM 8217 C CA . ALA F 1 113 ? 49.973 -29.596 -35.125 1.00 88.85 113 ALA F CA 1
ATOM 8218 C C . ALA F 1 113 ? 48.703 -30.263 -34.591 1.00 85.55 113 ALA F C 1
ATOM 8219 O O . ALA F 1 113 ? 48.730 -30.922 -33.544 1.00 78.39 113 ALA F O 1
ATOM 8221 N N . ALA F 1 114 ? 47.602 -30.085 -35.326 1.00 89.62 114 ALA F N 1
ATOM 8222 C CA . ALA F 1 114 ? 46.263 -30.523 -34.906 1.00 88.35 114 ALA F CA 1
ATOM 8223 C C . ALA F 1 114 ? 45.901 -31.956 -35.323 1.00 81.95 114 ALA F C 1
ATOM 8224 O O . ALA F 1 114 ? 44.922 -32.528 -34.844 1.00 75.77 114 ALA F O 1
ATOM 8226 N N . ASP F 1 115 ? 46.699 -32.531 -36.212 1.00 81.86 115 ASP F N 1
ATOM 8227 C CA . ASP F 1 115 ? 46.493 -33.906 -36.641 1.00 78.23 115 ASP F CA 1
ATOM 8228 C C . ASP F 1 115 ? 46.720 -34.882 -35.482 1.00 78.60 115 ASP F C 1
ATOM 8229 O O . ASP F 1 115 ? 47.711 -34.763 -3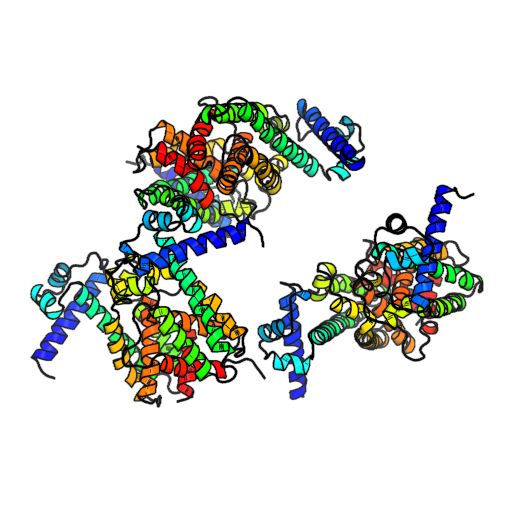4.755 1.00 80.31 115 ASP F O 1
ATOM 8234 N N . PRO F 1 116 ? 45.796 -35.842 -35.296 1.00 76.96 116 PRO F N 1
ATOM 8235 C CA . PRO F 1 116 ? 45.928 -36.891 -34.270 1.00 76.44 116 PRO F CA 1
ATOM 8236 C C . PRO F 1 116 ? 47.056 -37.896 -34.527 1.00 73.50 116 PRO F C 1
ATOM 8237 O O . PRO F 1 116 ? 47.413 -38.624 -33.602 1.00 73.78 116 PRO F O 1
ATOM 8241 N N . LEU F 1 117 ? 47.578 -37.964 -35.750 1.00 70.45 117 LEU F N 1
ATOM 8242 C CA . LEU F 1 117 ? 48.731 -38.820 -36.031 1.00 68.31 117 LEU F CA 1
ATOM 8243 C C . LEU F 1 117 ? 50.063 -38.168 -35.655 1.00 73.40 117 LEU F C 1
ATOM 8244 O O . LEU F 1 117 ? 50.959 -38.847 -35.143 1.00 75.65 117 LEU F O 1
ATOM 8249 N N . VAL F 1 118 ? 50.209 -36.867 -35.923 1.00 74.98 118 VAL F N 1
ATOM 8250 C CA . VAL F 1 118 ? 51.415 -36.149 -35.498 1.00 72.41 118 VAL F CA 1
ATOM 8251 C C . VAL F 1 118 ? 51.326 -35.829 -34.014 1.00 74.67 118 VAL F C 1
ATOM 8252 O O . VAL F 1 118 ? 52.347 -35.689 -33.348 1.00 79.59 118 VAL F O 1
ATOM 8256 N N . ILE F 1 119 ? 50.109 -35.716 -33.489 1.00 72.22 119 ILE F N 1
ATOM 8257 C CA . ILE F 1 119 ? 49.953 -35.455 -32.063 1.00 73.00 119 ILE F CA 1
ATOM 8258 C C . ILE F 1 119 ? 50.110 -36.735 -31.235 1.00 73.91 119 ILE F C 1
ATOM 8259 O O . ILE F 1 119 ? 50.231 -36.677 -30.012 1.00 74.89 119 ILE F O 1
ATOM 8264 N N . SER F 1 120 ? 50.122 -37.882 -31.916 1.00 75.15 120 SER F N 1
ATOM 8265 C CA . SER F 1 120 ? 50.494 -39.164 -31.302 1.00 77.90 120 SER F CA 1
ATOM 8266 C C . SER F 1 120 ? 51.991 -39.384 -31.524 1.00 72.72 120 SER F C 1
ATOM 8267 O O . SER F 1 120 ? 52.544 -40.420 -31.153 1.00 73.07 120 SER F O 1
ATOM 8270 N N . LEU F 1 121 ? 52.631 -38.405 -32.158 1.00 71.77 121 LEU F N 1
ATOM 8271 C CA . LEU F 1 121 ? 54.082 -38.366 -32.240 1.00 71.31 121 LEU F CA 1
ATOM 8272 C C . LEU F 1 121 ? 54.623 -37.527 -31.090 1.00 72.91 121 LEU F C 1
ATOM 8273 O O . LEU F 1 121 ? 55.172 -38.067 -30.129 1.00 76.07 121 LEU F O 1
ATOM 8278 N N . LEU F 1 122 ? 54.417 -36.216 -31.178 1.00 72.55 122 LEU F N 1
ATOM 8279 C CA . LEU F 1 122 ? 54.854 -35.263 -30.159 1.00 77.07 122 LEU F CA 1
ATOM 8280 C C . LEU F 1 122 ? 54.580 -35.768 -28.751 1.00 78.95 122 LEU F C 1
ATOM 8281 O O . LEU F 1 122 ? 55.501 -36.099 -27.988 1.00 80.79 122 LEU F O 1
ATOM 8286 N N . THR F 1 123 ? 53.293 -35.835 -28.429 1.00 77.14 123 THR F N 1
ATOM 8287 C CA . THR F 1 123 ? 52.839 -36.159 -27.086 1.00 77.57 123 THR F CA 1
ATOM 8288 C C . THR F 1 123 ? 52.788 -37.686 -26.827 1.00 74.32 123 THR F C 1
ATOM 8289 O O . THR F 1 123 ? 52.468 -38.131 -25.723 1.00 72.44 123 THR F O 1
ATOM 8293 N N . GLY F 1 124 ? 53.134 -38.485 -27.835 1.00 71.56 124 GLY F N 1
ATOM 8294 C CA . GLY F 1 124 ? 53.111 -39.933 -27.692 1.00 73.57 124 GLY F CA 1
ATOM 8295 C C . GLY F 1 124 ? 54.411 -40.547 -27.195 1.00 75.30 124 GLY F C 1
ATOM 8296 O O . GLY F 1 124 ? 55.320 -39.835 -26.763 1.00 74.74 124 GLY F O 1
ATOM 8297 N N . VAL F 1 125 ? 54.501 -41.876 -27.263 1.00 76.31 125 VAL F N 1
ATOM 8298 C CA . VAL F 1 125 ? 55.692 -42.586 -26.791 1.00 75.02 125 VAL F CA 1
ATOM 8299 C C . VAL F 1 125 ? 56.442 -43.433 -27.826 1.00 70.86 125 VAL F C 1
ATOM 8300 O O . VAL F 1 125 ? 55.968 -44.478 -28.270 1.00 69.08 125 VAL F O 1
ATOM 8304 N N . ALA F 1 126 ? 57.633 -42.964 -28.177 1.00 71.76 126 ALA F N 1
ATOM 8305 C CA . ALA F 1 126 ? 58.704 -43.840 -28.638 1.00 71.86 126 ALA F CA 1
ATOM 8306 C C . ALA F 1 126 ? 58.422 -44.674 -29.880 1.00 66.51 126 ALA F C 1
ATOM 8307 O O . ALA F 1 126 ? 58.659 -45.876 -29.865 1.00 66.89 126 ALA F O 1
ATOM 8309 N N . LYS F 1 127 ? 57.947 -44.064 -30.957 1.00 63.81 127 LYS F N 1
ATOM 8310 C CA . LYS F 1 127 ? 57.704 -44.859 -32.151 1.00 69.63 127 LYS F CA 1
ATOM 8311 C C . LYS F 1 127 ? 58.864 -44.756 -33.125 1.00 72.28 127 LYS F C 1
ATOM 8312 O O . LYS F 1 127 ? 59.001 -43.748 -33.797 1.00 73.62 127 LYS F O 1
ATOM 8318 N N . PRO F 1 128 ? 59.698 -45.813 -33.214 1.00 79.85 128 PRO F N 1
ATOM 8319 C CA . PRO F 1 128 ? 60.806 -45.890 -34.185 1.00 80.84 128 PRO F CA 1
ATOM 8320 C C . PRO F 1 128 ? 60.303 -46.106 -35.613 1.00 83.24 128 PRO F C 1
ATOM 8321 O O . PRO F 1 128 ? 60.940 -45.685 -36.583 1.00 79.99 128 PRO F O 1
ATOM 8325 N N . ASP F 1 129 ? 59.158 -46.778 -35.720 1.00 87.40 129 ASP F N 1
ATOM 8326 C CA . ASP F 1 129 ? 58.508 -47.024 -37.001 1.00 84.97 129 ASP F CA 1
ATOM 8327 C C . ASP F 1 129 ? 58.068 -45.700 -37.584 1.00 80.27 129 ASP F C 1
ATOM 8328 O O . ASP F 1 129 ? 58.229 -45.444 -38.777 1.00 78.94 129 ASP F O 1
ATOM 8333 N N . LEU F 1 130 ? 57.524 -44.862 -36.706 1.00 79.67 130 LEU F N 1
ATOM 8334 C CA . LEU F 1 130 ? 56.886 -43.607 -37.085 1.00 82.09 130 LEU F CA 1
ATOM 8335 C C . LEU F 1 130 ? 57.934 -42.561 -37.444 1.00 80.31 130 LEU F C 1
ATOM 8336 O O . LEU F 1 130 ? 57.804 -41.836 -38.431 1.00 77.63 130 LEU F O 1
ATOM 8341 N N . LEU F 1 131 ? 58.979 -42.495 -36.631 1.00 81.82 131 LEU F N 1
ATOM 8342 C CA . LEU F 1 131 ? 60.054 -41.549 -36.862 1.00 81.40 131 LEU F CA 1
ATOM 8343 C C . LEU F 1 131 ? 60.798 -41.908 -38.143 1.00 83.13 131 LEU F C 1
ATOM 8344 O O . LEU F 1 131 ? 61.052 -41.038 -38.975 1.00 83.74 131 LEU F O 1
ATOM 8349 N N . GLN F 1 132 ? 61.109 -43.196 -38.309 1.00 84.41 132 GLN F N 1
ATOM 8350 C CA . GLN F 1 132 ? 61.857 -43.693 -39.471 1.00 84.89 132 GLN F CA 1
ATOM 8351 C C . GLN F 1 132 ? 61.183 -43.280 -40.773 1.00 87.19 132 GLN F C 1
ATOM 8352 O O . GLN F 1 132 ? 61.808 -43.232 -41.840 1.00 86.24 132 GLN F O 1
ATOM 8358 N N . LEU F 1 133 ? 59.889 -43.001 -40.659 1.00 87.58 133 LEU F N 1
ATOM 8359 C CA . LEU F 1 133 ? 59.078 -42.543 -41.775 1.00 90.31 133 LEU F CA 1
ATOM 8360 C C . LEU F 1 133 ? 59.275 -41.053 -42.072 1.00 89.44 133 LEU F C 1
ATOM 8361 O O . LEU F 1 133 ? 59.431 -40.678 -43.231 1.00 92.59 133 LEU F O 1
ATOM 8366 N N . ILE F 1 134 ? 59.268 -40.206 -41.042 1.00 84.15 134 ILE F N 1
ATOM 8367 C CA . ILE F 1 134 ? 59.449 -38.767 -41.263 1.00 83.85 134 ILE F CA 1
ATOM 8368 C C . ILE F 1 134 ? 60.864 -38.387 -41.749 1.00 92.48 134 ILE F C 1
ATOM 8369 O O . ILE F 1 134 ? 61.096 -37.240 -42.151 1.00 93.07 134 ILE F O 1
ATOM 8374 N N . THR F 1 135 ? 61.809 -39.331 -41.707 1.00 94.71 135 THR F N 1
ATOM 8375 C CA . THR F 1 135 ? 63.185 -39.029 -42.113 1.00 91.57 135 THR F CA 1
ATOM 8376 C C . THR F 1 135 ? 63.697 -39.857 -43.292 1.00 92.94 135 THR F C 1
ATOM 8377 O O . THR F 1 135 ? 63.709 -39.389 -44.434 1.00 92.00 135 THR F O 1
ATOM 8381 N N . THR F 1 136 ? 64.088 -41.099 -43.021 1.00 90.71 136 THR F N 1
ATOM 8382 C CA . THR F 1 136 ? 64.804 -41.883 -44.021 1.00 93.67 136 THR F CA 1
ATOM 8383 C C . THR F 1 136 ? 63.903 -42.295 -45.176 1.00 99.12 136 THR F C 1
ATOM 8384 O O . THR F 1 136 ? 64.243 -42.116 -46.352 1.00 96.07 136 THR F O 1
ATOM 8388 N N . ASP F 1 137 ? 62.734 -42.810 -44.813 1.00 102.75 137 ASP F N 1
ATOM 8389 C CA . ASP F 1 137 ? 61.799 -43.427 -45.751 1.00 102.03 137 ASP F CA 1
ATOM 8390 C C . ASP F 1 137 ? 60.810 -42.416 -46.338 1.00 98.48 137 ASP F C 1
ATOM 8391 O O . ASP F 1 137 ? 59.821 -42.785 -46.985 1.00 95.71 137 ASP F O 1
ATOM 8396 N N . SER F 1 138 ? 61.115 -41.139 -46.079 1.00 99.02 138 SER F N 1
ATOM 8397 C CA . SER F 1 138 ? 60.340 -39.972 -46.524 1.00 95.41 138 SER F CA 1
ATOM 8398 C C . SER F 1 138 ? 60.647 -39.589 -47.976 1.00 92.83 138 SER F C 1
ATOM 8399 O O . SER F 1 138 ? 60.186 -38.550 -48.456 1.00 90.71 138 SER F O 1
ATOM 8402 N N . ALA F 1 139 ? 61.460 -40.401 -48.649 1.00 91.85 139 ALA F N 1
ATOM 8403 C CA . ALA F 1 139 ? 61.661 -40.258 -50.086 1.00 88.89 139 ALA F CA 1
ATOM 8404 C C . ALA F 1 139 ? 60.321 -40.038 -50.782 1.00 89.79 139 ALA F C 1
ATOM 8405 O O . ALA F 1 139 ? 60.169 -39.085 -51.546 1.00 86.69 139 ALA F O 1
ATOM 8407 N N . PRO F 1 140 ? 59.338 -40.921 -50.512 1.00 94.37 140 PRO F N 1
ATOM 8408 C CA . PRO F 1 140 ? 57.983 -40.699 -51.032 1.00 87.52 140 PRO F CA 1
ATOM 8409 C C . PRO F 1 140 ? 57.306 -39.413 -50.556 1.00 82.71 140 PRO F C 1
ATOM 8410 O O . PRO F 1 140 ? 56.847 -38.668 -51.408 1.00 87.47 140 PRO F O 1
ATOM 8414 N N . ILE F 1 141 ? 57.279 -39.125 -49.259 1.00 80.14 141 ILE F N 1
ATOM 8415 C CA . ILE F 1 141 ? 56.545 -37.946 -48.777 1.00 83.95 141 ILE F CA 1
ATOM 8416 C C . ILE F 1 141 ? 57.162 -36.617 -49.211 1.00 90.49 141 ILE F C 1
ATOM 8417 O O . ILE F 1 141 ? 56.479 -35.586 -49.228 1.00 88.70 141 ILE F O 1
ATOM 8422 N N . ILE F 1 142 ? 58.458 -36.635 -49.521 1.00 93.73 142 ILE F N 1
ATOM 8423 C CA . ILE F 1 142 ? 59.155 -35.423 -49.946 1.00 93.99 142 ILE F CA 1
ATOM 8424 C C . ILE F 1 142 ? 58.825 -35.127 -51.394 1.00 95.42 142 ILE F C 1
ATOM 8425 O O . ILE F 1 142 ? 58.446 -34.012 -51.740 1.00 99.99 142 ILE F O 1
ATOM 8430 N N . THR F 1 143 ? 58.939 -36.147 -52.234 1.00 93.06 143 THR F N 1
ATOM 8431 C CA . THR F 1 143 ? 58.837 -35.959 -53.673 1.00 96.78 143 THR F CA 1
ATOM 8432 C C . THR F 1 143 ? 57.394 -35.841 -54.185 1.00 97.09 143 THR F C 1
ATOM 8433 O O . THR F 1 143 ? 57.150 -35.180 -55.199 1.00 94.83 143 THR F O 1
ATOM 8437 N N . ARG F 1 144 ? 56.457 -36.477 -53.475 1.00 98.18 144 ARG F N 1
ATOM 8438 C CA . ARG F 1 144 ? 55.022 -36.387 -53.769 1.00 92.03 144 ARG F CA 1
ATOM 8439 C C . ARG F 1 144 ? 54.537 -34.977 -53.488 1.00 95.62 144 ARG F C 1
ATOM 8440 O O . ARG F 1 144 ? 53.752 -34.423 -54.252 1.00 100.23 144 ARG F O 1
ATOM 8448 N N . ALA F 1 145 ? 55.013 -34.401 -52.388 1.00 98.00 145 ALA F N 1
ATOM 8449 C CA . ALA F 1 145 ? 54.668 -33.030 -52.009 1.00 100.41 145 ALA F CA 1
ATOM 8450 C C . ALA F 1 145 ? 55.653 -31.971 -52.530 1.00 101.58 145 ALA F C 1
ATOM 8451 O O . ALA F 1 145 ? 55.423 -30.773 -52.358 1.00 102.52 145 ALA F O 1
ATOM 8453 N N . SER F 1 146 ? 56.766 -32.411 -53.116 1.00 103.36 146 SER F N 1
ATOM 8454 C CA . SER F 1 146 ? 57.649 -31.510 -53.875 1.00 109.54 146 SER F CA 1
ATOM 8455 C C . SER F 1 146 ? 57.192 -31.303 -55.324 1.00 112.32 146 SER F C 1
ATOM 8456 O O . SER F 1 146 ? 57.340 -30.212 -55.884 1.00 115.78 146 SER F O 1
ATOM 8459 N N . ALA F 1 147 ? 56.668 -32.367 -55.929 1.00 107.56 147 ALA F N 1
ATOM 8460 C CA . ALA F 1 147 ? 56.069 -32.276 -57.254 1.00 107.80 147 ALA F CA 1
ATOM 8461 C C . ALA F 1 147 ? 54.810 -31.436 -57.155 1.00 106.74 147 ALA F C 1
ATOM 8462 O O . ALA F 1 147 ? 54.486 -30.665 -58.061 1.00 109.02 147 ALA F O 1
ATOM 8464 N N . ARG F 1 148 ? 54.126 -31.587 -56.023 1.00 105.24 148 ARG F N 1
ATOM 8465 C CA . ARG F 1 148 ? 52.796 -31.020 -55.800 1.00 109.42 148 ARG F CA 1
ATOM 8466 C C . ARG F 1 148 ? 52.765 -29.527 -55.463 1.00 114.65 148 ARG F C 1
ATOM 8467 O O . ARG F 1 148 ? 51.744 -28.860 -55.656 1.00 115.59 148 ARG F O 1
ATOM 8475 N N . LEU F 1 149 ? 53.863 -29.002 -54.935 1.00 116.32 149 LEU F N 1
ATOM 8476 C CA . LEU F 1 149 ? 53.907 -27.583 -54.617 1.00 118.22 149 LEU F CA 1
ATOM 8477 C C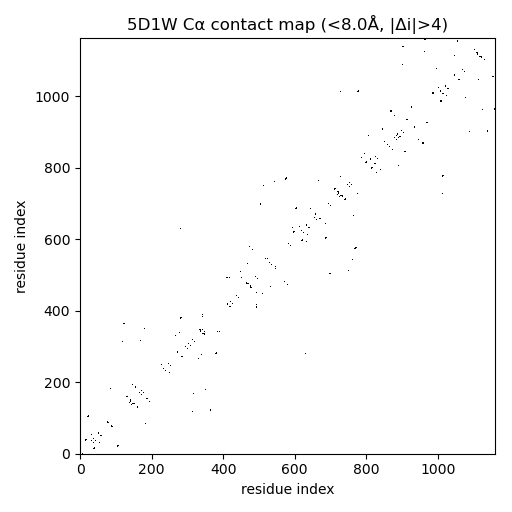 . LEU F 1 149 ? 54.473 -26.813 -55.795 1.00 121.02 149 LEU F C 1
ATOM 8478 O O . LEU F 1 149 ? 54.441 -25.581 -55.819 1.00 123.78 149 LEU F O 1
ATOM 8483 N N . ALA F 1 150 ? 54.978 -27.554 -56.777 1.00 122.54 150 ALA F N 1
ATOM 8484 C CA . ALA F 1 150 ? 55.651 -26.957 -57.931 1.00 129.98 150 ALA F CA 1
ATOM 8485 C C . ALA F 1 150 ? 54.733 -26.034 -58.743 1.00 130.34 150 ALA F C 1
ATOM 8486 O O . ALA F 1 150 ? 55.034 -24.841 -58.910 1.00 127.87 150 ALA F O 1
ATOM 8488 N N . PRO F 1 151 ? 53.610 -26.583 -59.246 1.00 126.81 151 PRO F N 1
ATOM 8489 C CA . PRO F 1 151 ? 52.645 -25.773 -59.993 1.00 123.50 151 PRO F CA 1
ATOM 8490 C C . PRO F 1 151 ? 51.983 -24.664 -59.155 1.00 126.33 151 PRO F C 1
ATOM 8491 O O . PRO F 1 151 ? 51.633 -23.632 -59.725 1.00 128.49 151 PRO F O 1
ATOM 8495 N N . ALA F 1 152 ? 51.824 -24.856 -57.845 1.00 125.21 152 ALA F N 1
ATOM 8496 C CA . ALA F 1 152 ? 51.172 -23.845 -57.004 1.00 124.33 152 ALA F CA 1
ATOM 8497 C C . ALA F 1 152 ? 51.879 -22.489 -57.076 1.00 124.61 152 ALA F C 1
ATOM 8498 O O . ALA F 1 152 ? 51.244 -21.446 -56.938 1.00 125.65 152 ALA F O 1
ATOM 8500 N N . PHE F 1 153 ? 53.198 -22.521 -57.247 1.00 125.30 153 PHE F N 1
ATOM 8501 C CA . PHE F 1 153 ? 53.999 -21.317 -57.491 1.00 127.14 153 PHE F CA 1
ATOM 8502 C C . PHE F 1 153 ? 54.077 -20.859 -58.958 1.00 129.45 153 PHE F C 1
ATOM 8503 O O . PHE F 1 153 ? 54.176 -19.661 -59.237 1.00 130.16 153 PHE F O 1
ATOM 8511 N N . THR F 1 154 ? 54.079 -21.816 -59.884 1.00 130.42 154 THR F N 1
ATOM 8512 C CA . THR F 1 154 ? 54.104 -21.508 -61.317 1.00 130.79 154 THR F CA 1
ATOM 8513 C C . THR F 1 154 ? 52.720 -21.405 -62.017 1.00 131.63 154 THR F C 1
ATOM 8514 O O . THR F 1 154 ? 52.632 -20.939 -63.158 1.00 131.52 154 THR F O 1
ATOM 8518 N N . ASP F 1 155 ? 51.653 -21.862 -61.358 1.00 128.32 155 ASP F N 1
ATOM 8519 C CA . ASP F 1 155 ? 50.290 -21.710 -61.897 1.00 126.67 155 ASP F CA 1
ATOM 8520 C C . ASP F 1 155 ? 49.468 -20.571 -61.289 1.00 128.27 155 ASP F C 1
ATOM 8521 O O . ASP F 1 155 ? 48.328 -20.331 -61.700 1.00 126.00 155 ASP F O 1
ATOM 8526 N N . THR F 1 156 ? 50.030 -19.890 -60.295 1.00 132.14 156 THR F N 1
ATOM 8527 C CA . THR F 1 156 ? 49.335 -18.770 -59.663 1.00 134.28 156 THR F CA 1
ATOM 8528 C C . THR F 1 156 ? 49.923 -17.439 -60.100 1.00 129.59 156 THR F C 1
ATOM 8529 O O . THR F 1 156 ? 50.824 -17.378 -60.943 1.00 122.43 156 THR F O 1
ATOM 8533 N N . TRP F 1 157 ? 49.412 -16.374 -59.495 1.00 129.44 157 TRP F N 1
ATOM 8534 C CA . TRP F 1 157 ? 49.817 -15.024 -59.837 1.00 128.88 157 TRP F CA 1
ATOM 8535 C C . TRP F 1 157 ? 51.294 -14.804 -59.535 1.00 132.97 157 TRP F C 1
ATOM 8536 O O . TRP F 1 157 ? 51.847 -13.752 -59.859 1.00 137.75 157 TRP F O 1
ATOM 8547 N N . VAL F 1 158 ? 51.938 -15.788 -58.914 1.00 132.89 158 VAL F N 1
ATOM 8548 C CA . VAL F 1 158 ? 53.346 -15.640 -58.589 1.00 131.98 158 VAL F CA 1
ATOM 8549 C C . VAL F 1 158 ? 54.123 -15.740 -59.885 1.00 130.66 158 VAL F C 1
ATOM 8550 O O . VAL F 1 158 ? 54.089 -16.770 -60.565 1.00 127.79 158 VAL F O 1
ATOM 8554 N N . ALA F 1 159 ? 54.840 -14.676 -60.224 1.00 131.27 159 ALA F N 1
ATOM 8555 C CA . ALA F 1 159 ? 55.687 -14.737 -61.393 1.00 134.98 159 ALA F CA 1
ATOM 8556 C C . ALA F 1 159 ? 56.848 -15.595 -60.935 1.00 140.19 159 ALA F C 1
ATOM 8557 O O . ALA F 1 159 ? 57.545 -15.249 -59.983 1.00 141.87 159 ALA F O 1
ATOM 8559 N N . THR F 1 160 ? 57.027 -16.732 -61.596 1.00 137.70 160 THR F N 1
ATOM 8560 C CA . THR F 1 160 ? 58.060 -17.688 -61.231 1.00 132.25 160 THR F CA 1
ATOM 8561 C C . THR F 1 160 ? 58.320 -18.543 -62.442 1.00 126.89 160 THR F C 1
ATOM 8562 O O . THR F 1 160 ? 57.461 -18.654 -63.313 1.00 127.87 160 THR F O 1
ATOM 8566 N N . THR F 1 161 ? 59.488 -19.164 -62.497 1.00 121.60 161 THR F N 1
ATOM 8567 C CA . THR F 1 161 ? 59.782 -20.084 -63.585 1.00 121.45 161 THR F CA 1
ATOM 8568 C C . THR F 1 161 ? 59.598 -21.550 -63.161 1.00 123.22 161 THR F C 1
ATOM 8569 O O . THR F 1 161 ? 59.135 -21.829 -62.053 1.00 123.34 161 THR F O 1
ATOM 8573 N N . ASP F 1 162 ? 59.934 -22.474 -64.060 1.00 122.52 162 ASP F N 1
ATOM 8574 C CA . ASP F 1 162 ? 59.803 -23.921 -63.823 1.00 126.38 162 ASP F CA 1
ATOM 8575 C C . ASP F 1 162 ? 60.848 -24.501 -62.846 1.00 133.67 162 ASP F C 1
ATOM 8576 O O . ASP F 1 162 ? 60.484 -25.196 -61.887 1.00 131.30 162 ASP F O 1
ATOM 8581 N N . ASN F 1 163 ? 62.134 -24.216 -63.097 1.00 138.42 163 ASN F N 1
ATOM 8582 C CA . ASN F 1 163 ? 63.251 -24.674 -62.245 1.00 135.19 163 ASN F CA 1
ATOM 8583 C C . ASN F 1 163 ? 63.388 -23.879 -60.933 1.00 134.44 163 ASN F C 1
ATOM 8584 O O . ASN F 1 163 ? 64.056 -24.318 -59.988 1.00 132.58 163 ASN F O 1
ATOM 8589 N N . ASP F 1 164 ? 62.760 -22.703 -60.890 1.00 134.86 164 ASP F N 1
ATOM 8590 C CA . ASP F 1 164 ? 62.644 -21.931 -59.656 1.00 132.42 164 ASP F CA 1
ATOM 8591 C C . ASP F 1 164 ? 61.498 -22.453 -58.761 1.00 131.69 164 ASP F C 1
ATOM 8592 O O . ASP F 1 164 ? 61.575 -22.343 -57.536 1.00 131.59 164 ASP F O 1
ATOM 8597 N N . ALA F 1 165 ? 60.447 -23.014 -59.369 1.00 129.81 165 ALA F N 1
ATOM 8598 C CA . ALA F 1 165 ? 59.354 -23.643 -58.611 1.00 126.92 165 ALA F CA 1
ATOM 8599 C C . ALA F 1 165 ? 59.569 -25.138 -58.313 1.00 121.51 165 ALA F C 1
ATOM 8600 O O . ALA F 1 165 ? 58.899 -25.700 -57.451 1.00 118.93 165 ALA F O 1
ATOM 8602 N N . ASN F 1 166 ? 60.512 -25.767 -59.014 1.00 120.68 166 ASN F N 1
ATOM 8603 C CA . ASN F 1 166 ? 60.885 -27.160 -58.759 1.00 121.46 166 ASN F CA 1
ATOM 8604 C C . ASN F 1 166 ? 61.768 -27.294 -57.523 1.00 123.07 166 ASN F C 1
ATOM 8605 O O . ASN F 1 166 ? 61.644 -28.250 -56.753 1.00 121.98 166 ASN F O 1
ATOM 8610 N N . VAL F 1 167 ? 62.705 -26.361 -57.377 1.00 124.82 167 VAL F N 1
ATOM 8611 C CA . VAL F 1 167 ? 63.535 -26.279 -56.178 1.00 123.95 167 VAL F CA 1
ATOM 8612 C C . VAL F 1 167 ? 62.895 -25.504 -55.002 1.00 122.23 167 VAL F C 1
ATOM 8613 O O . VAL F 1 167 ? 63.048 -25.918 -53.855 1.00 122.98 167 VAL F O 1
ATOM 8617 N N . LEU F 1 168 ? 62.183 -24.402 -55.271 1.00 122.94 168 LEU F N 1
ATOM 8618 C CA . LEU F 1 168 ? 61.475 -23.663 -54.202 1.00 123.35 168 LEU F CA 1
ATOM 8619 C C . LEU F 1 168 ? 60.396 -24.509 -53.514 1.00 119.81 168 LEU F C 1
ATOM 8620 O O . LEU F 1 168 ? 59.936 -24.184 -52.414 1.00 114.61 168 LEU F O 1
ATOM 8625 N N . SER F 1 169 ? 59.974 -25.580 -54.175 1.00 119.50 169 SER F N 1
ATOM 8626 C CA . SER F 1 169 ? 59.157 -26.583 -53.508 1.00 117.73 169 SER F CA 1
ATOM 8627 C C . SER F 1 169 ? 60.013 -27.560 -52.682 1.00 113.25 169 SER F C 1
ATOM 8628 O O . SER F 1 169 ? 59.644 -27.898 -51.558 1.00 110.27 169 SER F O 1
ATOM 8631 N N . ARG F 1 170 ? 61.156 -27.991 -53.227 1.00 114.16 170 ARG F N 1
ATOM 8632 C CA . ARG F 1 170 ? 62.015 -28.993 -52.565 1.00 112.87 170 ARG F CA 1
ATOM 8633 C C . ARG F 1 170 ? 62.605 -28.545 -51.214 1.00 106.26 170 ARG F C 1
ATOM 8634 O O . ARG F 1 170 ? 62.906 -29.377 -50.343 1.00 99.80 170 ARG F O 1
ATOM 8642 N N . ALA F 1 171 ? 62.807 -27.237 -51.068 1.00 105.81 171 ALA F N 1
ATOM 8643 C CA . ALA F 1 171 ? 63.233 -26.652 -49.799 1.00 98.29 171 ALA F CA 1
ATOM 8644 C C . ALA F 1 171 ? 62.113 -26.303 -48.795 1.00 98.52 171 ALA F C 1
ATOM 8645 O O . ALA F 1 171 ? 62.382 -26.236 -47.595 1.00 95.88 171 ALA F O 1
ATOM 8647 N N . ILE F 1 172 ? 60.876 -26.086 -49.268 1.00 102.56 172 ILE F N 1
ATOM 8648 C CA . ILE F 1 172 ? 59.746 -25.773 -48.363 1.00 102.08 172 ILE F CA 1
ATOM 8649 C C . ILE F 1 172 ? 59.212 -27.052 -47.703 1.00 98.85 172 ILE F C 1
ATOM 8650 O O . ILE F 1 172 ? 58.730 -27.031 -46.562 1.00 95.57 172 ILE F O 1
ATOM 8655 N N . VAL F 1 173 ? 59.312 -28.160 -48.437 1.00 96.54 173 VAL F N 1
ATOM 8656 C CA . VAL F 1 173 ? 58.935 -29.476 -47.943 1.00 89.30 173 VAL F CA 1
ATOM 8657 C C . VAL F 1 173 ? 59.873 -29.918 -46.825 1.00 92.91 173 VAL F C 1
ATOM 8658 O O . VAL F 1 173 ? 59.417 -30.307 -45.748 1.00 89.19 173 VAL F O 1
ATOM 8662 N N . ARG F 1 174 ? 61.182 -29.851 -47.090 1.00 98.24 174 ARG F N 1
ATOM 8663 C CA . ARG F 1 174 ? 62.214 -30.319 -46.154 1.00 89.79 174 ARG F CA 1
ATOM 8664 C C . ARG F 1 174 ? 62.275 -29.499 -44.861 1.00 86.94 174 ARG F C 1
ATOM 8665 O O . ARG F 1 174 ? 62.440 -30.059 -43.775 1.00 81.05 174 ARG F O 1
ATOM 8673 N N . LEU F 1 175 ? 62.115 -28.181 -44.984 1.00 91.48 175 LEU F N 1
ATOM 8674 C CA . LEU F 1 175 ? 62.029 -27.292 -43.818 1.00 94.99 175 LEU F CA 1
ATOM 8675 C C . LEU F 1 175 ? 60.822 -27.627 -42.932 1.00 95.68 175 LEU F C 1
ATOM 8676 O O . LEU F 1 175 ? 60.985 -27.923 -41.743 1.00 97.32 175 LEU F O 1
ATOM 8681 N N . CYS F 1 176 ? 59.617 -27.587 -43.504 1.00 93.88 176 CYS F N 1
ATOM 8682 C CA . CYS F 1 176 ? 58.409 -27.921 -42.741 1.00 93.56 176 CYS F CA 1
ATOM 8683 C C . CYS F 1 176 ? 58.421 -29.367 -42.214 1.00 92.79 176 CYS F C 1
ATOM 8684 O O . CYS F 1 176 ? 58.099 -29.615 -41.041 1.00 89.82 176 CYS F O 1
ATOM 8687 N N . LEU F 1 177 ? 58.829 -30.303 -43.074 1.00 89.73 177 LEU F N 1
ATOM 8688 C CA . LEU F 1 177 ? 58.924 -31.719 -42.722 1.00 84.08 177 LEU F CA 1
ATOM 8689 C C . LEU F 1 177 ? 59.674 -31.851 -41.404 1.00 87.10 177 LEU F C 1
ATOM 8690 O O . LEU F 1 177 ? 59.382 -32.728 -40.594 1.00 86.71 177 LEU F O 1
ATOM 8695 N N . SER F 1 178 ? 60.620 -30.941 -41.191 1.00 88.23 178 SER F N 1
ATOM 8696 C CA . SER F 1 178 ? 61.458 -30.937 -40.000 1.00 88.46 178 SER F CA 1
ATOM 8697 C C . SER F 1 178 ? 60.898 -30.101 -38.847 1.00 89.46 178 SER F C 1
ATOM 8698 O O . SER F 1 178 ? 61.464 -30.099 -37.752 1.00 92.29 178 SER F O 1
ATOM 8701 N N . TYR F 1 179 ? 59.815 -29.370 -39.083 1.00 86.31 179 TYR F N 1
ATOM 8702 C CA . TYR F 1 179 ? 59.166 -28.683 -37.975 1.00 88.66 179 TYR F CA 1
ATOM 8703 C C . TYR F 1 179 ? 58.134 -29.617 -37.360 1.00 85.06 179 TYR F C 1
ATOM 8704 O O . TYR F 1 179 ? 57.629 -29.384 -36.260 1.00 84.63 179 TYR F O 1
ATOM 8713 N N . VAL F 1 180 ? 57.866 -30.702 -38.075 1.00 82.38 180 VAL F N 1
ATOM 8714 C CA . VAL F 1 180 ? 56.972 -31.758 -37.609 1.00 86.25 180 VAL F CA 1
ATOM 8715 C C . VAL F 1 180 ? 57.657 -32.623 -36.558 1.00 94.51 180 VAL F C 1
ATOM 8716 O O . VAL F 1 180 ? 57.160 -32.789 -35.431 1.00 91.76 180 VAL F O 1
ATOM 8720 N N . SER F 1 181 ? 58.761 -33.235 -36.999 1.00 95.56 181 SER F N 1
ATOM 8721 C CA . SER F 1 181 ? 59.686 -34.006 -36.172 1.00 86.29 181 SER F CA 1
ATOM 8722 C C . SER F 1 181 ? 60.197 -33.231 -34.944 1.00 91.92 181 SER F C 1
ATOM 8723 O O . SER F 1 181 ? 60.049 -33.705 -33.814 1.00 90.96 181 SER F O 1
ATOM 8726 N N . MET F 1 182 ? 60.797 -32.054 -35.156 1.00 93.98 182 MET F N 1
ATOM 8727 C CA . MET F 1 182 ? 61.149 -31.168 -34.034 1.00 94.99 182 MET F CA 1
ATOM 8728 C C . MET F 1 182 ? 60.414 -29.835 -34.049 1.00 93.48 182 MET F C 1
ATOM 8729 O O . MET F 1 182 ? 60.613 -29.014 -34.948 1.00 92.27 182 MET F O 1
ATOM 8734 N N . PRO F 1 183 ? 59.595 -29.610 -33.012 1.00 98.00 183 PRO F N 1
ATOM 8735 C CA . PRO F 1 183 ? 58.758 -28.425 -32.806 1.00 102.65 183 PRO F CA 1
ATOM 8736 C C . PRO F 1 183 ? 59.616 -27.175 -32.787 1.00 103.58 183 PRO F C 1
ATOM 8737 O O . PRO F 1 183 ? 60.842 -27.292 -32.698 1.00 103.89 183 PRO F O 1
ATOM 8741 N N . PRO F 1 184 ? 58.989 -25.995 -32.919 1.00 103.82 184 PRO F N 1
ATOM 8742 C CA . PRO F 1 184 ? 59.780 -24.768 -32.880 1.00 111.73 184 PRO F CA 1
ATOM 8743 C C . PRO F 1 184 ? 60.587 -24.754 -31.589 1.00 119.01 184 PRO F C 1
ATOM 8744 O O . PRO F 1 184 ? 60.028 -25.026 -30.519 1.00 121.53 184 PRO F O 1
ATOM 8748 N N . GLU F 1 185 ? 61.886 -24.483 -31.699 1.00 115.28 185 GLU F N 1
ATOM 8749 C CA . GLU F 1 185 ? 62.751 -24.380 -30.535 1.00 110.30 185 GLU F CA 1
ATOM 8750 C C . GLU F 1 185 ? 62.478 -23.055 -29.817 1.00 117.70 185 GLU F C 1
ATOM 8751 O O . GLU F 1 185 ? 62.480 -22.995 -28.583 1.00 118.47 185 GLU F O 1
ATOM 8757 N N . ALA F 1 186 ? 62.217 -22.006 -30.602 1.00 119.02 186 ALA F N 1
ATOM 8758 C CA . ALA F 1 186 ? 61.818 -20.698 -30.073 1.00 118.50 186 ALA F CA 1
ATOM 8759 C C . ALA F 1 186 ? 60.306 -20.484 -30.176 1.00 117.11 186 ALA F C 1
ATOM 8760 O O . ALA F 1 186 ? 59.667 -20.913 -31.142 1.00 115.12 186 ALA F O 1
ATOM 8762 N N . ASP F 1 187 ? 59.744 -19.814 -29.175 1.00 119.03 187 ASP F N 1
ATOM 8763 C CA . ASP F 1 187 ? 58.307 -19.554 -29.129 1.00 123.15 187 ASP F CA 1
ATOM 8764 C C . ASP F 1 187 ? 57.867 -18.543 -30.189 1.00 123.26 187 ASP F C 1
ATOM 8765 O O . ASP F 1 187 ? 56.685 -18.497 -30.547 1.00 122.30 187 ASP F O 1
ATOM 8770 N N . HIS F 1 188 ? 58.812 -17.735 -30.678 1.00 121.57 188 HIS F N 1
ATOM 8771 C CA . HIS F 1 188 ? 58.536 -16.785 -31.758 1.00 118.43 188 HIS F CA 1
ATOM 8772 C C . HIS F 1 188 ? 57.990 -17.544 -32.962 1.00 121.88 188 HIS F C 1
ATOM 8773 O O . HIS F 1 188 ? 58.381 -18.692 -33.216 1.00 123.07 188 HIS F O 1
ATOM 8780 N N . ASP F 1 189 ? 57.107 -16.898 -33.719 1.00 119.34 189 ASP F N 1
ATOM 8781 C CA . ASP F 1 189 ? 56.299 -17.616 -34.695 1.00 115.75 189 ASP F CA 1
ATOM 8782 C C . ASP F 1 189 ? 57.137 -18.034 -35.890 1.00 113.83 189 ASP F C 1
ATOM 8783 O O . ASP F 1 189 ? 57.645 -17.201 -36.639 1.00 114.08 189 ASP F O 1
ATOM 8788 N N . VAL F 1 190 ? 57.227 -19.346 -36.074 1.00 110.22 190 VAL F N 1
ATOM 8789 C CA . VAL F 1 190 ? 58.082 -19.947 -37.082 1.00 106.86 190 VAL F CA 1
ATOM 8790 C C . VAL F 1 190 ? 57.733 -19.410 -38.458 1.00 109.47 190 VAL F C 1
ATOM 8791 O O . VAL F 1 190 ? 58.605 -19.013 -39.234 1.00 104.24 190 VAL F O 1
ATOM 8795 N N . ALA F 1 191 ? 56.434 -19.396 -38.737 1.00 113.75 191 ALA F N 1
ATOM 8796 C CA . ALA F 1 191 ? 55.909 -18.987 -40.032 1.00 112.99 191 ALA F CA 1
ATOM 8797 C C . ALA F 1 191 ? 56.126 -17.500 -40.247 1.00 114.03 191 ALA F C 1
ATOM 8798 O O . ALA F 1 191 ? 56.269 -17.036 -41.384 1.00 114.71 191 ALA F O 1
ATOM 8800 N N . ALA F 1 192 ? 56.135 -16.756 -39.147 1.00 111.12 192 ALA F N 1
ATOM 8801 C CA . ALA F 1 192 ? 56.443 -15.346 -39.215 1.00 111.35 192 ALA F CA 1
ATOM 8802 C C . ALA F 1 192 ? 57.760 -15.172 -39.978 1.00 116.09 192 ALA F C 1
ATOM 8803 O O . ALA F 1 192 ? 57.833 -14.376 -40.917 1.00 118.07 192 ALA F O 1
ATOM 8805 N N . ASP F 1 193 ? 58.773 -15.963 -39.614 1.00 115.88 193 ASP F N 1
ATOM 8806 C CA . ASP F 1 193 ? 60.117 -15.846 -40.204 1.00 118.76 193 ASP F CA 1
ATOM 8807 C C . ASP F 1 193 ? 60.278 -16.480 -41.591 1.00 120.05 193 ASP F C 1
ATOM 8808 O O . ASP F 1 193 ? 60.995 -15.951 -42.443 1.00 122.66 193 ASP F O 1
ATOM 8813 N N . LEU F 1 194 ? 59.646 -17.630 -41.801 1.00 116.30 194 LEU F N 1
ATOM 8814 C CA . LEU F 1 194 ? 59.883 -18.421 -43.010 1.00 116.36 194 LEU F CA 1
ATOM 8815 C C . LEU F 1 194 ? 59.483 -17.680 -44.290 1.00 121.43 194 LEU F C 1
ATOM 8816 O O . LEU F 1 194 ? 60.189 -17.735 -45.302 1.00 117.67 194 LEU F O 1
ATOM 8821 N N . ALA F 1 195 ? 58.350 -16.982 -44.227 1.00 127.36 195 ALA F N 1
ATOM 8822 C CA . ALA F 1 195 ? 57.855 -16.192 -45.352 1.00 130.51 195 ALA F CA 1
ATOM 8823 C C . ALA F 1 195 ? 58.810 -15.042 -45.683 1.00 134.73 195 ALA F C 1
ATOM 8824 O O . ALA F 1 195 ? 58.759 -14.471 -46.775 1.00 137.35 195 ALA F O 1
ATOM 8826 N N . ARG F 1 196 ? 59.682 -14.718 -44.731 1.00 130.84 196 ARG F N 1
ATOM 8827 C CA . ARG F 1 196 ? 60.645 -13.631 -44.877 1.00 128.61 196 ARG F CA 1
ATOM 8828 C C . ARG F 1 196 ? 61.824 -14.043 -45.762 1.00 129.47 196 ARG F C 1
ATOM 8829 O O . ARG F 1 196 ? 62.344 -13.238 -46.539 1.00 127.76 196 ARG F O 1
ATOM 8837 N N . LEU F 1 197 ? 62.221 -15.309 -45.647 1.00 131.68 197 LEU F N 1
ATOM 8838 C CA . LEU F 1 197 ? 63.404 -15.837 -46.330 1.00 135.03 197 LEU F CA 1
ATOM 8839 C C . LEU F 1 197 ? 63.135 -16.144 -47.805 1.00 134.20 197 LEU F C 1
ATOM 8840 O O . LEU F 1 197 ? 64.046 -16.119 -48.637 1.00 132.35 197 LEU F O 1
ATOM 8845 N N . ILE F 1 198 ? 61.885 -16.472 -48.115 1.00 135.16 198 ILE F N 1
ATOM 8846 C CA . ILE F 1 198 ? 61.498 -16.767 -49.489 1.00 137.05 198 ILE F CA 1
ATOM 8847 C C . ILE F 1 198 ? 60.837 -15.593 -50.231 1.00 140.43 198 ILE F C 1
ATOM 8848 O O . ILE F 1 198 ? 60.566 -15.694 -51.431 1.00 142.11 198 ILE F O 1
ATOM 8853 N N . THR F 1 199 ? 60.587 -14.484 -49.533 1.00 139.84 199 THR F N 1
ATOM 8854 C CA . THR F 1 199 ? 59.996 -13.303 -50.179 1.00 142.20 199 THR F CA 1
ATOM 8855 C C . THR F 1 199 ? 60.958 -12.650 -51.175 1.00 144.56 199 THR F C 1
ATOM 8856 O O . THR F 1 199 ? 60.564 -12.352 -52.307 1.00 143.54 199 THR F O 1
ATOM 8860 N N . PRO F 1 200 ? 62.215 -12.410 -50.748 1.00 143.78 200 PRO F N 1
ATOM 8861 C CA . PRO F 1 200 ? 63.274 -11.984 -51.675 1.00 143.38 200 PRO F CA 1
ATOM 8862 C C . PRO F 1 200 ? 63.577 -12.993 -52.803 1.00 145.14 200 PRO F C 1
ATOM 8863 O O . PRO F 1 200 ? 64.174 -12.584 -53.803 1.00 145.61 200 PRO F O 1
ATOM 8867 N N . PHE F 1 201 ? 63.214 -14.271 -52.643 1.00 143.52 201 PHE F N 1
ATOM 8868 C CA . PHE F 1 201 ? 63.347 -15.247 -53.739 1.00 140.82 201 PHE F CA 1
ATOM 8869 C C . PHE F 1 201 ? 62.207 -15.304 -54.771 1.00 143.02 201 PHE F C 1
ATOM 8870 O O . PHE F 1 201 ? 62.444 -15.627 -55.940 1.00 142.04 201 PHE F O 1
ATOM 8878 N N . ALA F 1 202 ? 60.976 -15.040 -54.333 1.00 145.97 202 ALA F N 1
ATOM 8879 C CA . ALA F 1 202 ? 59.813 -15.044 -55.230 1.00 147.53 202 ALA F CA 1
ATOM 8880 C C . ALA F 1 202 ? 59.771 -13.782 -56.098 1.00 146.44 202 ALA F C 1
ATOM 8881 O O . ALA F 1 202 ? 59.059 -13.730 -57.111 1.00 139.80 202 ALA F O 1
ATOM 8883 N N . GLU F 1 203 ? 60.510 -12.761 -55.656 1.00 147.77 203 GLU F N 1
ATOM 8884 C CA . GLU F 1 203 ? 60.757 -11.536 -56.422 1.00 148.68 203 GLU F CA 1
ATOM 8885 C C . GLU F 1 203 ? 62.082 -11.548 -57.223 1.00 141.96 203 GLU F C 1
ATOM 8886 O O . GLU F 1 203 ? 62.355 -10.630 -57.997 1.00 139.47 203 GLU F O 1
ATOM 8892 N N . ARG F 1 204 ? 62.916 -12.566 -57.007 1.00 140.76 204 ARG F N 1
ATOM 8893 C CA . ARG F 1 204 ? 64.102 -12.785 -57.846 1.00 142.82 204 ARG F CA 1
ATOM 8894 C C . ARG F 1 204 ? 63.777 -13.717 -59.018 1.00 142.99 204 ARG F C 1
ATOM 8895 O O . ARG F 1 204 ? 64.548 -13.828 -59.975 1.00 144.41 204 ARG F O 1
ATOM 8903 N N . HIS F 1 205 ? 62.623 -14.372 -58.942 1.00 140.02 205 HIS F N 1
ATOM 8904 C CA . HIS F 1 205 ? 62.147 -15.236 -60.018 1.00 138.71 205 HIS F CA 1
ATOM 8905 C C . HIS F 1 205 ? 60.625 -15.340 -59.954 1.00 141.30 205 HIS F C 1
ATOM 8906 O O . HIS F 1 205 ? 59.941 -14.327 -59.783 1.00 139.93 205 HIS F O 1
#

Sequence (1162 aa):
RIPYAEASRALLRDSVLDAMRDLLLTRDWSAITLSDVARAAGISRQTIYNEFGSRQGLAQGYALRLADRLVDNVHASLDANVGNFYEAFLQGFRSFFAESAADPLVISLLTGVAKPDLLQLITTDSAPIITRASARLAPAFTDTWVATTDNDANVLSRAIVRLCLSYVSMPPEADHDVAADLARLITPFAERHGVRIPYAEASRALLRDSVLDAMRDLLLTRDWSAITLSDVARAAGISRQTIYNEFGSRQGLAQGYALRLADRLVDNVHASLDANVGNFYEAFLQGFRSFFAESAADPLVISLLTGVAKPDLLQLITTDSAPIITRASARLAPAFTDTWVATTDNDANVLSRAIVRLCLSYVSMPPEADHDVAADLARLITPFAERHGVIPYAEASRALLRDSVLDAMRDLLLTRDWSAITLSDVARAAGISRQTIYNEFGSRQGLAQGYALRLADRLVDNVHASLDANVGNFYEAFLQGFRSFFAESAADPLVISLLTGVAKPDLLQLITTDSAPIITRASARLAPAFTDTWVATTDNDANVLSRAIVRLCLSYVSMPPEADHDVAADLARLITPFAERHIPYAEASRALLRDSVLDAMRDLLLTRDWSAITLSDVARAAGISRQTIYNEFGSRQGLAQGYALRLADRLVDNVHASLDANVGNFYEAFLQGFRSFFAESAADPLVISLLTGVAKPDLLQLITTDSAPIITRASARLAPAFTDTWVATTDNDANVLSRAIVRLCLSYVSMPPEADHDVAADLARLITPFAERHGVINRIPYAEASRALLRDSVLDAMRDLLLTRDWSAITLSDVARAAGISRQTIYNEFGSRQGLAQGYALRLADRLVDNVHASLDANVGNFYEAFLQGFRSFFAESAADPLVISLLTGVAKPDLLQLITTDSAPIITRASARLAPAFTDTWVATTDNDANVLSRAIVRLCLSYVSMPPEADHDVAADLARLITPFAERHPYAEASRALLRDSVLDAMRDLLLTRDWSAITLSDVARAAGISRQTIYNEFGSRQGLAQGYALRLADRLVDNVHASLDANVGNFYEAFLQGFRSFFAESAADPLVISLLTGVAKPDLLQLITTDSAPIITRASARLAPAFTDTWVATTDNDANVLSRAIVRLCLSYVSMPPEADHDVAADLARLITPFAERH